Protein AF-A0AAE1QJ60-F1 (afdb_monomer)

Secondary structure (DSSP, 8-state):
-----------TTTS-TT---HHHHTTGGG-SSEEEE--TTS--SSSEEEE-SSSEE-TTSSSEE--S-EEEEE-SS-EEEEESSTTB-S-SS--B-S-S-EEEEEEETTTTEEEEEE-TTS-EEEEEETTS--GGGPEEEE-SS--EEEEEEETTTTEEEEEETTTTEEEEEETTS-S-EEEEE-SS-------TTT-----SSS-TTSSSSSS-HHHHTT--PPPPTTEEE-TTS-EEETT-SSSSS--SSSSTTTS--TT-PPPTTEEE-TTSPEEEGGGTTSSS--STTSGGGSSPPP-BTTTB-S-TTEEEPTTS-EEETTSTTSSS-SSSSSSTT-HHHHTT----TTTEEEPTT--EEEGGGTTSSS-SSSSSSTT-TTTT-TT-PPPPPTTEEEPTTS-EEEGGGSSSSS-SSSSSTTTTTEE-SS--SS-S-SSEEEE-TTS-EEEEPPTTEEEETTEEEEEEE--HHHHT-S--SSEEEEETTEEEEE--TTEEE-GGG-EEESS-EEEEEEEETTEEEEEETTTTEEEEEEE-SSEEEEEEETTTTEEEEEETTTTEEEEEEPTT-TT-TT-SS--PEE-----SSEEEEEEEETTTTEEEEEEEE-SSSS-EEEEEEEETTS-S-EEEE-SS-S-EEEEEEETTTTEEEEEE-SSS-EEEEEETTSTT-EEEE-SS-S-EEEEEEETTTTTEEEEEETTTTEEEEE-TTS---EEEEESGGG--EEEEEEETTEEEEEETTT--EEEEETTS-S--EEPPS--S-TTS---EEEEEE-

pLDDT: mean 73.44, std 13.32, range [27.53, 94.06]

Mean predicted aligned error: 19.64 Å

Structure (mmCIF, N/CA/C/O backbone):
data_AF-A0AAE1QJ60-F1
#
_entry.id   AF-A0AAE1QJ60-F1
#
loop_
_atom_site.group_PDB
_atom_site.id
_atom_site.type_symbol
_atom_site.label_atom_id
_atom_site.label_alt_id
_atom_site.label_comp_id
_atom_site.label_asym_id
_atom_site.label_entity_id
_atom_site.label_seq_id
_atom_site.pdbx_PDB_ins_code
_atom_site.Cartn_x
_atom_site.Cartn_y
_atom_site.Cartn_z
_atom_site.occupancy
_atom_site.B_iso_or_equiv
_atom_site.auth_seq_id
_atom_site.auth_comp_id
_atom_site.auth_asym_id
_atom_site.auth_atom_id
_atom_site.pdbx_PDB_model_num
ATOM 1 N N . MET A 1 1 ? 9.558 14.048 12.253 1.00 27.53 1 MET A N 1
ATOM 2 C CA . MET A 1 1 ? 9.087 12.786 11.639 1.00 27.53 1 MET A CA 1
ATOM 3 C C . MET A 1 1 ? 8.452 13.069 10.278 1.00 27.53 1 MET A C 1
ATOM 5 O O . MET A 1 1 ? 7.411 13.720 10.261 1.00 27.53 1 MET A O 1
ATOM 9 N N . PRO A 1 2 ? 9.026 12.630 9.143 1.00 28.23 2 PRO A N 1
ATOM 10 C CA . PRO A 1 2 ? 8.351 12.723 7.855 1.00 28.23 2 PRO A CA 1
ATOM 11 C C . PRO A 1 2 ? 7.348 11.565 7.757 1.00 28.23 2 PRO A C 1
ATOM 13 O O . PRO A 1 2 ? 7.671 10.451 7.347 1.00 28.23 2 PRO A O 1
ATOM 16 N N . ASN A 1 3 ? 6.132 11.819 8.233 1.00 32.09 3 ASN A N 1
ATOM 17 C CA . ASN A 1 3 ? 5.007 10.902 8.128 1.00 32.09 3 ASN A CA 1
ATOM 18 C C . ASN A 1 3 ? 4.207 11.225 6.850 1.00 32.09 3 ASN A C 1
ATOM 20 O O . ASN A 1 3 ? 3.386 12.141 6.874 1.00 32.09 3 ASN A O 1
ATOM 24 N N . LEU A 1 4 ? 4.436 10.413 5.802 1.00 35.06 4 LEU A N 1
ATOM 25 C CA . LEU A 1 4 ? 3.456 9.819 4.859 1.00 35.06 4 LEU A CA 1
ATOM 26 C C . LEU A 1 4 ? 3.716 9.985 3.336 1.00 35.06 4 LEU A C 1
ATOM 28 O O . LEU A 1 4 ? 4.620 10.715 2.977 1.00 35.06 4 LEU A O 1
ATOM 32 N N . ARG A 1 5 ? 3.039 9.178 2.489 1.00 39.19 5 ARG A N 1
ATOM 33 C CA . ARG A 1 5 ? 3.630 8.202 1.543 1.00 39.19 5 ARG A CA 1
ATOM 34 C C . ARG A 1 5 ? 2.799 7.850 0.281 1.00 39.19 5 ARG A C 1
ATOM 36 O O . ARG A 1 5 ? 3.188 6.891 -0.367 1.00 39.19 5 ARG A O 1
ATOM 43 N N . ASP A 1 6 ? 1.701 8.522 -0.083 1.00 30.27 6 ASP A N 1
ATOM 44 C CA . ASP A 1 6 ? 0.845 8.009 -1.186 1.00 30.27 6 ASP A CA 1
ATOM 45 C C . ASP A 1 6 ? 0.357 9.069 -2.192 1.00 30.27 6 ASP A C 1
ATOM 47 O O . ASP A 1 6 ? 0.443 10.248 -1.897 1.00 30.27 6 ASP A O 1
ATOM 51 N N . ILE A 1 7 ? 0.008 8.670 -3.427 1.00 38.62 7 ILE A N 1
ATOM 52 C CA . ILE A 1 7 ? -0.468 9.456 -4.600 1.00 38.62 7 ILE A CA 1
ATOM 53 C C . ILE A 1 7 ? -1.146 8.459 -5.567 1.00 38.62 7 ILE A C 1
ATOM 55 O O . ILE A 1 7 ? -0.606 7.377 -5.759 1.00 38.62 7 ILE A O 1
ATOM 59 N N . ALA A 1 8 ? -2.291 8.823 -6.166 1.00 37.00 8 ALA A N 1
ATOM 60 C CA . ALA A 1 8 ? -3.035 8.012 -7.141 1.00 37.00 8 ALA A CA 1
ATOM 61 C C . ALA A 1 8 ? -3.792 8.894 -8.170 1.00 37.00 8 ALA A C 1
ATOM 63 O O . ALA A 1 8 ? -4.381 9.895 -7.766 1.00 37.00 8 ALA A O 1
ATOM 64 N N . ILE A 1 9 ? -3.749 8.564 -9.479 1.00 35.09 9 ILE A N 1
ATOM 65 C CA . ILE A 1 9 ? -4.227 9.399 -10.609 1.00 35.09 9 ILE A CA 1
ATOM 66 C C . ILE A 1 9 ? -5.496 8.773 -11.124 1.00 35.09 9 ILE A C 1
ATOM 68 O O . ILE A 1 9 ? -5.588 7.554 -11.276 1.00 35.09 9 ILE A O 1
ATOM 72 N N . PHE A 1 10 ? -6.432 9.624 -11.537 1.00 40.31 10 PHE A N 1
ATOM 73 C CA . PHE A 1 10 ? -7.684 9.163 -12.087 1.00 40.31 10 PHE A CA 1
ATOM 74 C C . PHE A 1 10 ? -8.033 9.813 -13.445 1.00 40.31 10 PHE A C 1
ATOM 76 O O . PHE A 1 10 ? -8.597 10.899 -13.545 1.00 40.31 10 PHE A O 1
ATOM 83 N N . ASP A 1 11 ? -7.826 9.089 -14.543 1.00 42.28 11 ASP A N 1
ATOM 84 C CA . ASP A 1 11 ? -8.482 9.422 -15.815 1.00 42.28 11 ASP A CA 1
ATOM 85 C C . ASP A 1 11 ? -9.592 8.432 -16.133 1.00 42.28 11 ASP A C 1
ATOM 87 O O . ASP A 1 11 ? -9.419 7.236 -15.916 1.00 42.28 11 ASP A O 1
ATOM 91 N N . ILE A 1 12 ? -10.661 8.886 -16.793 1.00 41.66 12 ILE A N 1
ATOM 92 C CA . ILE A 1 12 ? -11.689 7.998 -17.366 1.00 41.66 12 ILE A CA 1
ATOM 93 C C . ILE A 1 12 ? -11.110 6.977 -18.363 1.00 41.66 12 ILE A C 1
ATOM 95 O O . ILE A 1 12 ? -11.757 5.986 -18.681 1.00 41.66 12 ILE A O 1
ATOM 99 N N . SER A 1 13 ? -9.899 7.201 -18.868 1.00 41.69 13 SER A N 1
ATOM 100 C CA . SER A 1 13 ? -9.210 6.313 -19.807 1.00 41.69 13 SER A CA 1
ATOM 101 C C . SER A 1 13 ? -8.169 5.407 -19.148 1.00 41.69 13 SER A C 1
ATOM 103 O O . SER A 1 13 ? -7.800 4.385 -19.731 1.00 41.69 13 SER A O 1
ATOM 105 N N . ASN A 1 14 ? -7.733 5.770 -17.938 1.00 42.91 14 ASN A N 1
ATOM 106 C CA . ASN A 1 14 ? -6.975 4.909 -17.033 1.00 42.91 14 ASN A CA 1
ATOM 107 C C . ASN A 1 14 ? -7.941 3.991 -16.256 1.00 42.91 14 ASN A C 1
ATOM 109 O O . ASN A 1 14 ? -7.643 2.837 -16.011 1.00 42.91 14 ASN A O 1
ATOM 113 N N . GLN A 1 15 ? -9.153 4.446 -15.956 1.00 48.03 15 GLN A N 1
ATOM 114 C CA . GLN A 1 15 ? -10.188 3.680 -15.269 1.00 48.03 15 GLN A CA 1
ATOM 115 C C . GLN A 1 15 ? -11.486 3.749 -16.098 1.00 48.03 15 GLN A C 1
ATOM 117 O O . GLN A 1 15 ? -12.346 4.602 -15.849 1.00 48.03 15 GLN A O 1
ATOM 122 N N . PRO A 1 16 ? -11.638 2.907 -17.141 1.00 50.53 16 PRO A N 1
ATOM 123 C CA . PRO A 1 16 ? -12.773 2.991 -18.055 1.00 50.53 16 PRO A CA 1
ATOM 124 C C . PRO A 1 16 ? -14.103 2.842 -17.310 1.00 50.53 16 PRO A C 1
ATOM 126 O O . PRO A 1 16 ? -14.313 1.876 -16.581 1.00 50.53 16 PRO A O 1
ATOM 129 N N . CYS A 1 17 ? -15.064 3.744 -17.570 1.00 44.22 17 CYS A N 1
ATOM 130 C CA . CYS A 1 17 ? -16.449 3.629 -17.069 1.00 44.22 17 CYS A CA 1
ATOM 131 C C . CYS A 1 17 ? -17.148 2.323 -17.497 1.00 44.22 17 CYS A C 1
ATOM 133 O O . CYS A 1 17 ? -18.213 1.984 -16.986 1.00 44.22 17 CYS A O 1
ATOM 135 N N . LYS A 1 18 ? -16.559 1.598 -18.454 1.00 46.69 18 LYS A N 1
ATOM 136 C CA . LYS A 1 18 ? -16.900 0.228 -18.830 1.00 46.69 18 LYS A CA 1
ATOM 137 C C . LYS A 1 18 ? -15.740 -0.702 -18.476 1.00 46.69 18 LYS A C 1
ATOM 139 O O . LYS A 1 18 ? -15.126 -1.277 -19.366 1.00 46.69 18 LYS A O 1
ATOM 144 N N . ALA A 1 19 ? -15.435 -0.858 -17.194 1.00 49.22 19 ALA A N 1
ATOM 145 C CA . ALA A 1 19 ? -14.738 -2.059 -16.767 1.00 49.22 19 ALA A CA 1
ATOM 146 C C . ALA A 1 19 ? -15.710 -3.217 -17.040 1.00 49.22 19 ALA A C 1
ATOM 148 O O . ALA A 1 19 ? -16.753 -3.325 -16.383 1.00 49.22 19 ALA A O 1
ATOM 149 N N . ASP A 1 20 ? -15.444 -4.021 -18.072 1.00 57.19 20 ASP A N 1
ATOM 150 C CA . ASP A 1 20 ? -16.326 -5.107 -18.520 1.00 57.19 20 ASP A CA 1
ATOM 151 C C . ASP A 1 20 ? -16.173 -6.338 -17.611 1.00 57.19 20 ASP A C 1
ATOM 153 O O . ASP A 1 20 ? -16.057 -7.483 -18.050 1.00 57.19 20 ASP A O 1
ATOM 157 N N . THR A 1 21 ? -16.139 -6.078 -16.304 1.00 60.69 21 THR A N 1
ATOM 158 C CA . THR A 1 21 ? -15.970 -7.094 -15.281 1.00 60.69 21 THR A CA 1
ATOM 159 C C . THR A 1 21 ? -17.305 -7.797 -15.036 1.00 60.69 21 THR A C 1
ATOM 161 O O . THR A 1 21 ? -18.388 -7.207 -15.179 1.00 60.69 21 THR A O 1
ATOM 164 N N . PRO A 1 22 ? -17.275 -9.070 -14.617 1.00 66.50 22 PRO A N 1
ATOM 165 C CA . PRO A 1 22 ? -18.497 -9.776 -14.259 1.00 66.50 22 PRO A CA 1
ATOM 166 C C . PRO A 1 22 ? -19.276 -9.112 -13.105 1.00 66.50 22 PRO A C 1
ATOM 168 O O . PRO A 1 22 ? -20.499 -9.245 -13.055 1.00 66.50 22 PRO A O 1
ATOM 171 N N . CYS A 1 23 ? -18.599 -8.364 -12.220 1.00 70.81 23 CYS A N 1
ATOM 172 C CA . CYS A 1 23 ? -19.233 -7.628 -11.122 1.00 70.81 23 CYS A CA 1
ATOM 173 C C . CYS A 1 23 ? -20.066 -6.433 -11.626 1.00 70.81 23 CYS A C 1
ATOM 175 O O . CYS A 1 23 ? -21.173 -6.208 -11.128 1.00 70.81 23 CYS A O 1
ATOM 177 N N . THR A 1 24 ? -19.611 -5.726 -12.667 1.00 68.62 24 THR A N 1
ATOM 178 C CA . THR A 1 24 ? -20.330 -4.579 -13.250 1.00 68.62 24 THR A CA 1
ATOM 179 C C . THR A 1 24 ? -21.562 -5.010 -14.056 1.00 68.62 24 THR A C 1
ATOM 181 O O . THR A 1 24 ? -22.624 -4.399 -13.938 1.00 68.62 24 THR A O 1
ATOM 184 N N . ARG A 1 25 ? -21.467 -6.092 -14.849 1.00 66.12 25 ARG A N 1
ATOM 185 C CA . ARG A 1 25 ? -22.534 -6.529 -15.785 1.00 66.12 25 ARG A CA 1
ATOM 186 C C . ARG A 1 25 ? -23.863 -6.909 -15.122 1.00 66.12 25 ARG A C 1
ATOM 188 O O . ARG A 1 25 ? -24.906 -6.813 -15.764 1.00 66.12 25 ARG A O 1
ATOM 195 N N . LEU A 1 26 ? -23.825 -7.374 -13.874 1.00 60.19 26 LEU A N 1
ATOM 196 C CA . LEU A 1 26 ? -24.995 -7.881 -13.145 1.00 60.19 26 LEU A CA 1
ATOM 197 C C . LEU A 1 26 ? -25.392 -7.010 -11.938 1.00 60.19 26 LEU A C 1
ATOM 199 O O . LEU A 1 26 ? -26.307 -7.389 -11.216 1.00 60.19 26 LEU A O 1
ATOM 203 N N . GLY A 1 27 ? -24.726 -5.867 -11.715 1.00 61.47 27 GLY A N 1
ATOM 204 C CA . GLY A 1 27 ? -24.932 -5.015 -10.537 1.00 61.47 27 GLY A CA 1
ATOM 205 C C . GLY A 1 27 ? -24.440 -5.686 -9.250 1.00 61.47 27 GLY A C 1
ATOM 206 O O . GLY 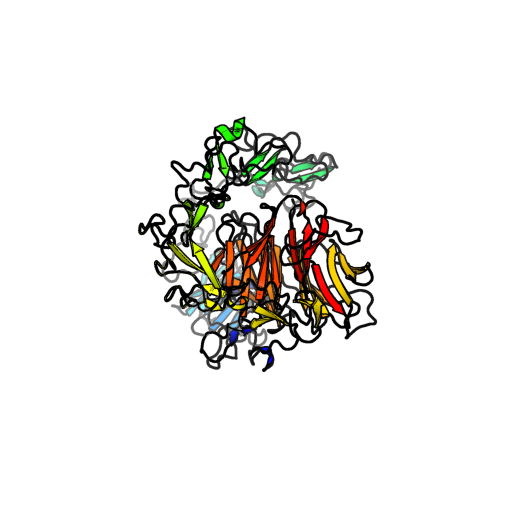A 1 27 ? -25.215 -6.340 -8.559 1.00 61.47 27 GLY A O 1
ATOM 207 N N . ASN A 1 28 ? -23.144 -5.540 -8.943 1.00 68.62 28 ASN A N 1
ATOM 208 C CA . ASN A 1 28 ? -22.429 -6.284 -7.891 1.00 68.62 28 ASN A CA 1
ATOM 209 C C . ASN A 1 28 ? -22.339 -7.800 -8.164 1.00 68.62 28 ASN A C 1
ATOM 211 O O . ASN A 1 28 ? -22.344 -8.606 -7.240 1.00 68.62 28 ASN A O 1
ATOM 215 N N . GLY A 1 29 ? -22.344 -8.227 -9.433 1.00 67.25 29 GLY A N 1
ATOM 216 C CA . GLY A 1 29 ? -22.261 -9.649 -9.805 1.00 67.25 29 GLY A CA 1
ATOM 217 C C . GLY A 1 29 ? -23.462 -10.503 -9.366 1.00 67.25 29 GLY A C 1
ATOM 218 O O . GLY A 1 29 ? -23.394 -11.726 -9.444 1.00 67.25 29 GLY A O 1
ATOM 219 N N . GLY A 1 30 ? -24.548 -9.894 -8.870 1.00 71.62 30 GLY A N 1
ATOM 220 C CA . GLY A 1 30 ? -25.626 -10.598 -8.164 1.00 71.62 30 GLY A CA 1
ATOM 221 C C . GLY A 1 30 ? -25.261 -11.033 -6.736 1.00 71.62 30 GLY A C 1
ATOM 222 O O . GLY A 1 30 ? -25.943 -11.880 -6.169 1.00 71.62 30 GLY A O 1
ATOM 223 N N . CYS A 1 31 ? -24.171 -10.514 -6.166 1.00 79.19 31 CYS A N 1
ATOM 224 C CA . CYS A 1 31 ? -23.722 -10.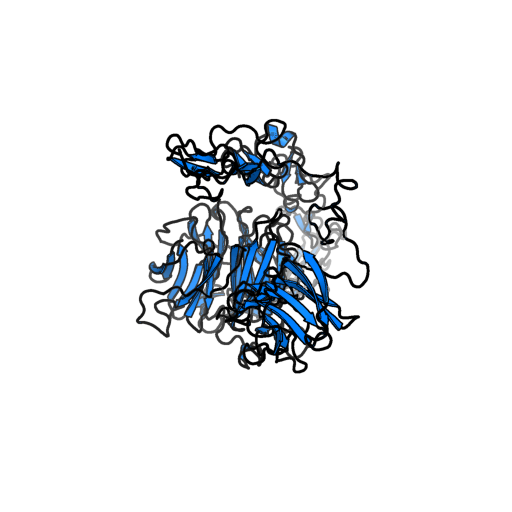804 -4.807 1.00 79.19 31 CYS A CA 1
ATOM 225 C C . CYS A 1 31 ? -24.504 -9.995 -3.765 1.00 79.19 31 CYS A C 1
ATOM 227 O O . CYS A 1 31 ? -24.762 -8.804 -3.950 1.00 79.19 31 CYS A O 1
ATOM 229 N N . ALA A 1 32 ? -24.816 -10.623 -2.628 1.00 79.00 32 ALA A N 1
ATOM 230 C CA . ALA A 1 32 ? -25.529 -9.964 -1.533 1.00 79.00 32 ALA A CA 1
ATOM 231 C C . ALA A 1 32 ? -24.695 -8.895 -0.798 1.00 79.00 32 ALA A C 1
ATOM 233 O O . ALA A 1 32 ? -25.265 -7.946 -0.265 1.00 79.00 32 ALA A O 1
ATOM 234 N N . GLN A 1 33 ? -23.367 -9.058 -0.733 1.00 79.31 33 GLN A N 1
ATOM 235 C CA . GLN A 1 33 ? -22.465 -8.157 -0.001 1.00 79.31 33 GLN A CA 1
ATOM 236 C C . GLN A 1 33 ? -21.300 -7.686 -0.884 1.00 79.31 33 GLN A C 1
ATOM 238 O O . GLN A 1 33 ? -21.453 -6.678 -1.565 1.00 79.31 33 GLN A O 1
ATOM 243 N N . LEU A 1 34 ? -20.166 -8.397 -0.920 1.00 79.69 34 LEU A N 1
ATOM 244 C CA . LEU A 1 34 ? -19.005 -8.015 -1.738 1.00 79.69 34 LEU A CA 1
ATOM 245 C C . LEU A 1 34 ? -18.916 -8.858 -3.012 1.00 79.69 34 LEU A C 1
ATOM 247 O O . LEU A 1 34 ? -19.184 -10.063 -2.973 1.00 79.69 34 LEU A O 1
ATOM 251 N N . CYS A 1 35 ? -18.473 -8.243 -4.107 1.00 82.25 35 CYS A N 1
ATOM 252 C CA . CYS A 1 35 ? -18.093 -8.917 -5.347 1.00 82.25 35 CYS A CA 1
ATOM 253 C C . CYS A 1 35 ? -16.614 -8.664 -5.639 1.00 82.25 35 CYS A C 1
ATOM 255 O O . CYS A 1 35 ? -16.194 -7.513 -5.731 1.00 82.25 35 CYS A O 1
ATOM 257 N N . PHE A 1 36 ? -15.841 -9.737 -5.809 1.00 81.19 36 PHE A N 1
ATOM 258 C CA . PHE A 1 36 ? -14.441 -9.671 -6.226 1.00 81.19 36 PHE A CA 1
ATOM 259 C C . PHE A 1 36 ? -14.297 -10.223 -7.648 1.00 81.19 36 PHE A C 1
ATOM 261 O O . PHE A 1 36 ? -14.732 -11.351 -7.908 1.00 81.19 36 PHE A O 1
ATOM 268 N N . SER A 1 37 ? -13.689 -9.460 -8.562 1.00 75.69 37 SER A N 1
ATOM 269 C CA . SER A 1 37 ? -13.286 -9.967 -9.880 1.00 75.69 37 SER A CA 1
ATOM 270 C C . SER A 1 37 ? -12.006 -10.807 -9.768 1.00 75.69 37 SER A C 1
ATOM 272 O O . SER A 1 37 ? -11.183 -10.596 -8.875 1.00 75.69 37 SER A O 1
ATOM 274 N N . PHE A 1 38 ? -11.857 -11.801 -10.650 1.00 74.88 38 PHE A N 1
ATOM 275 C CA . PHE A 1 38 ? -10.657 -12.637 -10.735 1.00 74.88 38 PHE A CA 1
ATOM 276 C C . PHE A 1 38 ? -9.951 -12.495 -12.086 1.00 74.88 38 PHE A C 1
ATOM 278 O O . PHE A 1 38 ? -10.623 -12.232 -13.086 1.00 74.88 38 PHE A O 1
ATOM 285 N N . PRO A 1 39 ? -8.637 -12.792 -12.141 1.00 69.38 39 PRO A N 1
ATOM 286 C CA . PRO A 1 39 ? -7.895 -12.820 -13.395 1.00 69.38 39 PRO A CA 1
ATOM 287 C C . PRO A 1 39 ? -8.469 -13.828 -14.398 1.00 69.38 39 PRO A C 1
ATOM 289 O O . PRO A 1 39 ? -8.803 -14.963 -14.043 1.00 69.38 39 PRO A O 1
ATOM 292 N N . VAL A 1 40 ? -8.529 -13.418 -15.668 1.00 61.03 40 VAL A N 1
ATOM 293 C CA . VAL A 1 40 ? -9.157 -14.151 -16.786 1.00 61.03 40 VAL A CA 1
ATOM 294 C C . VAL A 1 40 ? -8.440 -15.473 -17.120 1.00 61.03 40 VAL A C 1
ATOM 296 O O . VAL A 1 40 ? -9.052 -16.393 -17.661 1.00 61.03 40 VAL A O 1
ATOM 299 N N . ASP A 1 41 ? -7.173 -15.621 -16.721 1.00 56.56 41 ASP A N 1
ATOM 300 C CA . ASP A 1 41 ? -6.301 -16.760 -17.054 1.00 56.56 41 ASP A CA 1
ATOM 301 C C . ASP A 1 41 ? -6.689 -18.109 -16.413 1.00 56.56 41 ASP A C 1
ATOM 303 O O . ASP A 1 41 ? -5.998 -19.115 -16.610 1.00 56.56 41 ASP A O 1
ATOM 307 N N . GLN A 1 42 ? -7.787 -18.184 -15.649 1.00 55.19 42 GLN A N 1
ATOM 308 C CA . GLN A 1 42 ? -8.312 -19.457 -15.147 1.00 55.19 42 GLN A CA 1
ATOM 309 C C . GLN A 1 42 ? -9.736 -19.747 -15.659 1.00 55.19 42 GLN A C 1
ATOM 311 O O . GLN A 1 42 ? -10.650 -18.958 -15.431 1.00 55.19 42 GLN A O 1
ATOM 316 N N . PRO A 1 43 ? -9.982 -20.927 -16.272 1.00 47.50 43 PRO A N 1
ATOM 317 C CA . PRO A 1 43 ? -11.269 -21.314 -16.859 1.00 47.50 43 PRO A CA 1
ATOM 318 C C . PRO A 1 43 ? -12.302 -21.740 -15.801 1.00 47.50 43 PRO A C 1
ATOM 320 O O . PRO A 1 43 ? -13.160 -22.587 -16.051 1.00 47.50 43 PRO A O 1
ATOM 323 N N . THR A 1 44 ? -12.222 -21.206 -14.584 1.00 48.47 44 THR A N 1
ATOM 324 C CA . THR A 1 44 ? -13.243 -21.426 -13.563 1.00 48.47 44 THR A CA 1
ATOM 325 C C . THR A 1 44 ? -14.318 -20.370 -13.739 1.00 48.47 44 THR A C 1
ATOM 327 O O . THR A 1 44 ? -14.231 -19.281 -13.185 1.00 48.47 44 THR A O 1
ATOM 330 N N . SER A 1 45 ? -15.341 -20.683 -14.532 1.00 55.47 45 SER A N 1
ATOM 331 C CA . SER A 1 45 ? -16.580 -19.913 -14.488 1.00 55.47 45 SER A CA 1
ATOM 332 C C . SER A 1 45 ? -17.203 -20.025 -13.087 1.00 55.47 45 SER A C 1
ATOM 334 O O . SER A 1 45 ? -17.302 -21.146 -12.571 1.00 55.47 45 SER A O 1
ATOM 336 N N . PRO A 1 46 ? -17.654 -18.909 -12.485 1.00 58.16 46 PRO A N 1
ATOM 337 C CA . PRO A 1 46 ? -17.634 -17.529 -12.991 1.00 58.16 46 PRO A CA 1
ATOM 338 C C . PRO A 1 46 ? -16.322 -16.801 -12.626 1.00 58.16 46 PRO A C 1
ATOM 340 O O . PRO A 1 46 ? -15.807 -16.998 -11.533 1.00 58.16 46 PRO A O 1
ATOM 343 N N . GLY A 1 47 ? -15.806 -15.919 -13.493 1.00 67.38 47 GLY A N 1
ATOM 344 C CA . GLY A 1 47 ? -14.618 -15.068 -13.247 1.00 67.38 47 GLY A CA 1
ATOM 345 C C . GLY A 1 47 ? -14.802 -13.980 -12.171 1.00 67.38 47 GLY A C 1
ATOM 346 O O . GLY A 1 47 ? -14.220 -12.904 -12.262 1.00 67.38 47 GLY A O 1
ATOM 347 N N . PHE A 1 48 ? -15.662 -14.233 -11.187 1.00 73.19 48 PHE A N 1
ATOM 348 C CA . PHE A 1 48 ? -15.908 -13.415 -10.008 1.00 73.19 48 PHE A CA 1
ATOM 349 C C . PHE A 1 48 ? -16.365 -14.310 -8.851 1.00 73.19 48 PHE A C 1
ATOM 351 O O . PHE A 1 48 ? -16.875 -15.416 -9.066 1.00 73.19 48 PHE A O 1
ATOM 358 N N . ARG A 1 49 ? -16.213 -13.836 -7.615 1.00 78.94 49 ARG A N 1
ATOM 359 C CA . ARG A 1 49 ? -16.739 -14.507 -6.420 1.00 78.94 49 ARG A CA 1
ATOM 360 C C . ARG A 1 49 ? -17.417 -13.509 -5.507 1.00 78.94 49 ARG A C 1
ATOM 362 O O . ARG A 1 49 ? -16.855 -12.472 -5.166 1.00 78.94 49 ARG A O 1
ATOM 369 N N . CYS A 1 50 ? -18.605 -13.896 -5.064 1.00 81.00 50 CYS A N 1
ATOM 370 C CA . CYS A 1 50 ? -19.282 -13.226 -3.977 1.00 81.00 50 CYS A CA 1
ATOM 371 C C . CYS A 1 50 ? -18.609 -13.580 -2.657 1.00 81.00 50 CYS A C 1
ATOM 373 O O . CYS A 1 50 ? -18.296 -14.745 -2.398 1.00 81.00 50 CYS A O 1
ATOM 375 N N . HIS A 1 51 ? -18.395 -12.577 -1.818 1.00 77.44 51 HIS A N 1
ATOM 376 C CA . HIS A 1 51 ? -17.865 -12.771 -0.484 1.00 77.44 51 HIS A CA 1
ATOM 377 C C . HIS A 1 51 ? -18.780 -12.128 0.545 1.00 77.44 51 HIS A C 1
ATOM 379 O O . HIS A 1 51 ? -19.268 -11.007 0.388 1.00 77.44 51 HIS A O 1
ATOM 385 N N . CYS A 1 52 ? -18.984 -12.863 1.627 1.00 71.19 52 CYS A N 1
ATOM 386 C CA . CYS A 1 52 ? -19.773 -12.416 2.751 1.00 71.19 52 CYS A CA 1
ATOM 387 C C . CYS A 1 52 ? -18.842 -11.786 3.778 1.00 71.19 52 CYS A C 1
ATOM 389 O O . CYS A 1 52 ? -17.948 -12.428 4.322 1.00 71.19 52 CYS A O 1
ATOM 391 N N . THR A 1 53 ? -19.039 -10.501 4.033 1.00 60.72 53 THR A N 1
ATOM 392 C CA . THR A 1 53 ? -18.442 -9.801 5.178 1.00 60.72 53 THR A CA 1
ATOM 393 C C . THR A 1 53 ? -18.940 -10.358 6.495 1.00 60.72 53 THR A C 1
ATOM 395 O O . THR A 1 53 ? -18.211 -10.305 7.483 1.00 60.72 53 THR A O 1
ATOM 398 N N . THR A 1 54 ? -20.141 -10.949 6.484 1.00 58.06 54 THR A N 1
ATOM 399 C CA . THR A 1 54 ? -20.657 -11.726 7.602 1.00 58.06 54 THR A CA 1
ATOM 400 C C . THR A 1 54 ? -21.273 -13.038 7.234 1.00 58.06 54 THR A C 1
ATOM 402 O O . THR A 1 54 ? -22.064 -13.134 6.299 1.00 58.06 54 THR A O 1
ATOM 405 N N . GLY A 1 55 ? -20.934 -14.021 8.061 1.00 61.03 55 GLY A N 1
ATOM 406 C CA . GLY A 1 55 ? -21.390 -15.376 7.884 1.00 61.03 55 GLY A CA 1
ATOM 407 C C . GLY A 1 55 ? -20.616 -16.112 6.797 1.00 61.03 55 GLY A C 1
ATOM 408 O O . GLY A 1 55 ? -19.441 -15.839 6.548 1.00 61.03 55 GLY A O 1
ATOM 409 N N . VAL A 1 56 ? -21.267 -17.090 6.191 1.00 67.38 56 VAL A N 1
ATOM 410 C CA . VAL A 1 56 ? -20.735 -17.962 5.151 1.00 67.38 56 VAL A CA 1
ATOM 411 C C . VAL A 1 56 ? -21.530 -17.779 3.865 1.00 67.38 56 VAL A C 1
ATOM 413 O O . VAL A 1 56 ? -22.721 -17.479 3.884 1.00 67.38 56 VAL A O 1
ATOM 416 N N . LEU A 1 57 ? -20.855 -17.944 2.732 1.00 75.31 57 LEU A N 1
ATOM 417 C CA . LEU A 1 57 ? -21.506 -17.917 1.428 1.00 75.31 57 LEU A CA 1
ATOM 418 C C . LEU A 1 57 ? -22.434 -19.136 1.299 1.00 75.31 57 LEU A C 1
ATOM 420 O O . LEU A 1 57 ? -21.990 -20.264 1.527 1.00 75.31 57 LEU A O 1
ATOM 424 N N . ALA A 1 58 ? -23.699 -18.899 0.955 1.00 74.19 58 ALA A N 1
ATOM 425 C CA . ALA A 1 58 ? -24.724 -19.927 0.807 1.00 74.19 58 ALA A CA 1
ATOM 426 C C . ALA A 1 58 ? -24.409 -20.885 -0.359 1.00 74.19 58 ALA A C 1
ATOM 428 O O . ALA A 1 58 ? -23.549 -20.612 -1.205 1.00 74.19 58 ALA A O 1
ATOM 429 N N . GLU A 1 59 ? -25.124 -22.014 -0.442 1.00 74.62 59 GLU A N 1
ATOM 430 C CA . GLU A 1 59 ? -24.929 -23.008 -1.516 1.00 74.62 59 GLU A CA 1
ATOM 431 C C . GLU A 1 59 ? -25.131 -22.425 -2.927 1.00 74.62 59 GLU A C 1
ATOM 433 O O . GLU A 1 59 ? -24.540 -22.914 -3.893 1.00 74.62 59 GLU A O 1
ATOM 438 N N . ASP A 1 60 ? -25.915 -21.349 -3.041 1.00 76.56 60 ASP A N 1
ATOM 439 C CA . ASP A 1 60 ? -26.152 -20.616 -4.287 1.00 76.56 60 ASP A CA 1
ATOM 440 C C . ASP A 1 60 ? -24.950 -19.776 -4.762 1.00 76.56 60 ASP A C 1
ATOM 442 O O . ASP A 1 60 ? -24.959 -19.296 -5.893 1.00 76.56 60 ASP A O 1
ATOM 446 N N . LYS A 1 61 ? -23.902 -19.634 -3.936 1.00 75.25 61 LYS A N 1
ATOM 447 C CA . LYS A 1 61 ? -22.687 -18.834 -4.175 1.00 75.25 61 LYS A CA 1
ATOM 448 C C . LYS A 1 61 ? -22.916 -17.329 -4.375 1.00 75.25 61 LYS A C 1
ATOM 450 O O . LYS A 1 61 ? -21.988 -16.641 -4.800 1.00 75.25 61 LYS A O 1
ATOM 455 N N . HIS A 1 62 ? -24.097 -16.818 -4.038 1.00 77.88 62 HIS A N 1
ATOM 456 C CA . HIS A 1 62 ? -24.476 -15.410 -4.197 1.00 77.88 62 HIS A CA 1
ATOM 457 C C . HIS A 1 62 ? -25.003 -14.785 -2.898 1.00 77.88 62 HIS A C 1
ATOM 459 O O . HIS A 1 62 ? -24.735 -13.608 -2.628 1.00 77.88 62 HIS A O 1
ATOM 465 N N . SER A 1 63 ? -25.705 -15.570 -2.081 1.00 79.44 63 SER A N 1
ATOM 466 C CA . SER A 1 63 ? -26.319 -15.147 -0.822 1.00 79.44 63 SER A CA 1
ATOM 467 C C . SER A 1 63 ? -25.406 -15.412 0.377 1.00 79.44 63 SER A C 1
ATOM 469 O O . SER A 1 63 ? -24.520 -16.262 0.326 1.00 79.44 63 SER A O 1
ATOM 471 N N . CYS A 1 64 ? -25.629 -14.692 1.477 1.00 73.44 64 CYS A N 1
ATOM 472 C CA . CYS A 1 64 ? -24.874 -14.843 2.723 1.00 73.44 64 CYS A CA 1
ATOM 473 C C . CYS A 1 64 ? -25.766 -15.405 3.836 1.00 73.44 64 CYS A C 1
ATOM 475 O O . CYS A 1 64 ? -26.851 -14.876 4.070 1.00 73.44 64 CYS A O 1
ATOM 477 N N . GLU A 1 65 ? -25.298 -16.448 4.522 1.00 70.38 65 GLU A N 1
ATOM 478 C CA . GLU A 1 65 ? -25.939 -17.085 5.682 1.00 70.38 65 GLU A CA 1
ATOM 479 C C . GLU A 1 65 ? -25.123 -16.836 6.955 1.00 70.38 65 GLU A C 1
ATOM 481 O O . GLU A 1 65 ? -23.901 -16.843 6.903 1.00 70.38 65 GLU A O 1
ATOM 486 N N . ASP A 1 66 ? -25.755 -16.668 8.117 1.00 59.31 66 ASP A N 1
ATOM 487 C CA . ASP A 1 66 ? -25.049 -16.323 9.359 1.00 59.31 66 ASP A CA 1
ATOM 488 C C . ASP A 1 66 ? -24.080 -17.407 9.876 1.00 59.31 66 ASP A C 1
ATOM 490 O O . ASP A 1 66 ? -24.304 -18.616 9.765 1.00 59.31 66 ASP A O 1
ATOM 494 N N . SER A 1 67 ? -22.984 -16.966 10.508 1.00 58.41 67 SER A N 1
ATOM 495 C CA . SER A 1 67 ? -21.993 -17.854 11.130 1.00 58.41 67 SER A CA 1
ATOM 496 C C . SER A 1 67 ? -22.555 -18.525 12.384 1.00 58.41 67 SER A C 1
ATOM 498 O O . SER A 1 67 ? -23.090 -17.854 13.265 1.00 58.41 67 SER A O 1
ATOM 500 N N . LYS A 1 68 ? -22.347 -19.841 12.521 1.00 58.09 68 LYS A N 1
ATOM 501 C CA . LYS A 1 68 ? -22.843 -20.642 13.658 1.00 58.09 68 LYS A CA 1
ATOM 502 C C . LYS A 1 68 ? -22.085 -20.429 14.983 1.00 58.09 68 LYS A C 1
ATOM 504 O O . LYS A 1 68 ? -22.519 -20.967 15.995 1.00 58.09 68 LYS A O 1
ATOM 509 N N . GLU A 1 69 ? -20.985 -19.672 14.988 1.00 63.44 69 GLU A N 1
ATOM 510 C CA . GLU A 1 69 ? -20.093 -19.477 16.144 1.00 63.44 69 GLU A CA 1
ATOM 511 C C . GLU A 1 69 ? -19.851 -17.980 16.412 1.00 63.44 69 GLU A C 1
ATOM 513 O O . GLU A 1 69 ? -19.428 -17.244 15.519 1.00 63.44 69 GLU A O 1
ATOM 518 N N . PHE A 1 70 ? -20.121 -17.516 17.636 1.00 70.69 70 PHE A N 1
ATOM 519 C CA . PHE A 1 70 ? -19.965 -16.119 18.061 1.00 70.69 70 PHE A CA 1
ATOM 520 C C . PHE A 1 70 ? -19.801 -16.018 19.590 1.00 70.69 70 PHE A C 1
ATOM 522 O O . PHE A 1 70 ? -20.275 -16.875 20.331 1.00 70.69 70 PHE A O 1
ATOM 529 N N . LEU A 1 71 ? -19.129 -14.967 20.059 1.00 76.31 71 LEU A N 1
ATOM 530 C CA . LEU A 1 71 ? -18.973 -14.596 21.467 1.00 76.31 71 LEU A CA 1
ATOM 531 C C . LEU A 1 71 ? -20.104 -13.652 21.873 1.00 76.31 71 LEU A C 1
ATOM 533 O O . LEU A 1 71 ? -20.326 -12.671 21.181 1.00 76.31 71 LEU A O 1
ATOM 537 N N . VAL A 1 72 ? -20.763 -13.869 23.007 1.00 82.06 72 VAL A N 1
ATOM 538 C CA . VAL A 1 72 ? -21.784 -12.949 23.539 1.00 82.06 72 VAL A CA 1
ATOM 539 C C . VAL A 1 72 ? -21.222 -12.226 24.759 1.00 82.06 72 VAL A C 1
ATOM 541 O O . VAL A 1 72 ? -20.555 -12.846 25.583 1.00 82.06 72 VAL A O 1
ATOM 544 N N . TYR A 1 73 ? -21.468 -10.922 24.871 1.00 85.94 73 TYR A N 1
ATOM 545 C CA . TYR A 1 73 ? -21.057 -10.118 26.022 1.00 85.94 73 TYR A CA 1
ATOM 546 C C . TYR A 1 73 ? -22.119 -9.075 26.365 1.00 85.94 73 TYR A C 1
ATOM 548 O O . TYR A 1 73 ? -22.912 -8.670 25.520 1.00 85.94 73 TYR A O 1
ATOM 556 N N . THR A 1 74 ? -22.141 -8.624 27.609 1.00 85.88 74 THR A N 1
ATOM 557 C CA . THR A 1 74 ? -23.110 -7.645 28.108 1.00 85.88 74 THR A CA 1
ATOM 558 C C . THR A 1 74 ? -22.438 -6.291 28.306 1.00 85.88 74 THR A C 1
ATOM 560 O O . THR A 1 74 ? -21.273 -6.194 28.693 1.00 85.88 74 THR A O 1
ATOM 563 N N . THR A 1 75 ? -23.170 -5.222 28.024 1.00 84.44 75 THR A N 1
ATOM 564 C CA . THR A 1 75 ? -22.908 -3.883 28.553 1.00 84.44 75 THR A CA 1
ATOM 565 C C . THR A 1 75 ? -23.985 -3.563 29.585 1.00 84.44 75 THR A C 1
ATOM 567 O O . THR A 1 75 ? -24.902 -4.346 29.826 1.00 84.44 75 THR A O 1
ATOM 570 N N . ARG A 1 76 ? -23.902 -2.388 30.212 1.00 79.12 76 ARG A N 1
ATOM 571 C CA . ARG A 1 76 ? -24.847 -1.989 31.261 1.00 79.12 76 ARG A CA 1
ATOM 572 C C . ARG A 1 76 ? -26.307 -2.006 30.792 1.00 79.12 76 ARG A C 1
ATOM 574 O O . ARG A 1 76 ? -27.200 -2.255 31.593 1.00 79.12 76 ARG A O 1
ATOM 581 N N . THR A 1 77 ? -26.560 -1.723 29.523 1.00 82.06 77 THR A N 1
ATOM 582 C CA . THR A 1 77 ? -27.918 -1.563 28.984 1.00 82.06 77 THR A CA 1
ATOM 583 C C . THR A 1 77 ? -28.217 -2.487 27.818 1.00 82.06 77 THR A C 1
ATOM 585 O O . THR A 1 77 ? -29.352 -2.501 27.343 1.00 82.06 77 THR A O 1
ATOM 588 N N . GLU A 1 78 ? -27.227 -3.244 27.344 1.00 84.94 78 GLU A N 1
ATOM 589 C CA . GLU A 1 78 ? -27.353 -3.999 26.104 1.00 84.94 78 GLU A CA 1
ATOM 590 C C . GLU A 1 78 ? -26.684 -5.371 26.192 1.00 84.94 78 GLU A C 1
ATOM 592 O O . GLU A 1 78 ? -25.675 -5.559 26.871 1.00 84.94 78 GLU A O 1
ATOM 597 N N . ILE A 1 79 ? -27.226 -6.339 25.457 1.00 85.00 79 ILE A N 1
ATOM 598 C CA . ILE A 1 79 ? -26.540 -7.604 25.178 1.00 85.00 79 ILE A CA 1
ATOM 599 C C . ILE A 1 79 ? -25.970 -7.516 23.763 1.00 85.00 79 ILE A C 1
ATOM 601 O O . ILE A 1 79 ? -26.712 -7.401 22.783 1.00 85.00 79 ILE A O 1
ATOM 605 N N . HIS A 1 80 ? -24.648 -7.585 23.669 1.00 78.19 80 HIS A N 1
ATOM 606 C CA . HIS A 1 80 ? -23.884 -7.572 22.432 1.00 78.19 80 HIS A CA 1
ATOM 607 C C . HIS A 1 80 ? -23.318 -8.949 22.112 1.00 78.19 80 HIS A C 1
ATOM 609 O O . HIS A 1 80 ? -23.351 -9.898 22.895 1.00 78.19 80 HIS A O 1
ATOM 615 N N . ARG A 1 81 ? -22.732 -9.045 20.926 1.00 76.12 81 ARG A N 1
ATOM 616 C CA . ARG A 1 81 ? -21.910 -10.176 20.541 1.00 76.12 81 ARG A CA 1
ATOM 617 C C . ARG A 1 81 ? -20.847 -9.740 19.562 1.00 76.12 81 ARG A C 1
ATOM 619 O O . ARG A 1 81 ? -20.940 -8.691 18.931 1.00 76.12 81 ARG A O 1
ATOM 626 N N . LEU A 1 82 ? -19.864 -10.601 19.433 1.00 69.88 82 LEU A N 1
ATOM 627 C CA . LEU A 1 82 ? -18.691 -10.452 18.613 1.00 69.88 82 LEU A CA 1
ATOM 628 C C . LEU A 1 82 ? -18.513 -11.756 17.833 1.00 69.88 82 LEU A C 1
ATOM 630 O O . LEU A 1 82 ? -18.568 -12.837 18.412 1.00 69.88 82 LEU A O 1
ATOM 634 N N . SER A 1 83 ? -18.317 -11.685 16.520 1.00 65.31 83 SER A N 1
ATOM 635 C CA . SER A 1 83 ? -17.981 -12.888 15.754 1.00 65.31 83 SER A CA 1
ATOM 636 C C . SER A 1 83 ? -16.593 -13.389 16.159 1.00 65.31 83 SER A C 1
ATOM 638 O O . SER A 1 83 ? -15.666 -12.596 16.316 1.00 65.31 83 SER A O 1
ATOM 640 N N . LEU A 1 84 ? -16.439 -14.705 16.323 1.00 61.28 84 LEU A N 1
ATOM 641 C CA . LEU A 1 84 ? -15.133 -15.321 16.599 1.00 61.28 84 LEU A CA 1
ATOM 642 C C . LEU A 1 84 ? -14.265 -15.424 15.339 1.00 61.28 84 LEU A C 1
ATOM 644 O O . LEU A 1 84 ? -13.071 -15.712 15.431 1.00 61.28 84 LEU A O 1
ATOM 648 N N . LEU A 1 85 ? -14.841 -15.170 14.159 1.00 54.31 85 LEU A N 1
ATOM 649 C CA . LEU A 1 85 ? -14.077 -15.068 12.928 1.00 54.31 85 LEU A CA 1
ATOM 650 C C . LEU A 1 85 ? -13.341 -13.720 12.918 1.00 54.31 85 LEU A C 1
ATOM 652 O O . LEU A 1 85 ? -13.994 -12.681 12.809 1.00 54.31 85 LEU A O 1
ATOM 656 N N . PRO A 1 86 ? -11.992 -13.705 12.925 1.00 52.59 86 PRO A N 1
ATOM 657 C CA . PRO A 1 86 ? -11.192 -12.477 13.011 1.00 52.59 86 PRO A CA 1
ATOM 658 C C . PRO A 1 86 ? -11.362 -11.533 11.807 1.00 52.59 86 PRO A C 1
ATOM 660 O O . PRO A 1 86 ? -10.766 -10.463 11.776 1.00 52.59 86 PRO A O 1
ATOM 663 N N . LYS A 1 87 ? -12.156 -11.936 10.806 1.00 48.81 87 LYS A N 1
ATOM 664 C CA . LYS A 1 87 ? -12.416 -11.207 9.562 1.00 48.81 87 LYS A CA 1
ATOM 665 C C . LYS A 1 87 ? -13.877 -10.747 9.394 1.00 48.81 87 LYS A C 1
ATOM 667 O O . LYS A 1 87 ? -14.209 -10.210 8.341 1.00 48.81 87 LYS A O 1
ATOM 672 N N . SER A 1 88 ? -14.755 -10.976 10.374 1.00 48.44 88 SER A N 1
ATOM 673 C CA . SER A 1 88 ? -16.201 -10.700 10.287 1.00 48.44 88 SER A CA 1
ATOM 674 C C . SER A 1 88 ? -16.602 -9.596 11.266 1.00 48.44 88 SER A C 1
ATOM 676 O O . SER A 1 88 ? -16.524 -9.808 12.473 1.00 48.44 88 SER A O 1
ATOM 678 N N . TYR A 1 89 ? -17.066 -8.445 10.763 1.00 52.06 89 TYR A N 1
ATOM 679 C CA . TYR A 1 89 ? -17.420 -7.286 11.600 1.00 52.06 89 TYR A CA 1
ATOM 680 C C . TYR A 1 89 ? -18.930 -7.036 11.788 1.00 52.06 89 TYR A C 1
ATOM 682 O O . TYR A 1 89 ? -19.265 -6.277 12.692 1.00 52.06 89 TYR A O 1
ATOM 690 N N . ASN A 1 90 ? -19.853 -7.660 11.028 1.00 47.53 90 ASN A N 1
ATOM 691 C CA . ASN A 1 90 ? -21.279 -7.623 11.424 1.00 47.53 90 ASN A CA 1
ATOM 692 C C . ASN A 1 90 ? -21.590 -8.730 12.436 1.00 47.53 90 ASN A C 1
ATOM 694 O O . ASN A 1 90 ? -20.878 -9.727 12.604 1.00 47.53 90 ASN A O 1
ATOM 698 N N . VAL A 1 91 ? -22.707 -8.520 13.108 1.00 53.38 91 VAL A N 1
ATOM 699 C CA . VAL A 1 91 ? -23.125 -9.274 14.267 1.00 53.38 91 VAL A CA 1
ATOM 700 C C . VAL A 1 91 ? -24.328 -10.194 13.850 1.00 53.38 91 VAL A C 1
ATOM 702 O O . VAL A 1 91 ? -25.264 -9.708 13.219 1.00 53.38 91 VAL A O 1
ATOM 705 N N . PRO A 1 92 ? -24.451 -11.465 14.306 1.00 57.22 92 PRO A N 1
ATOM 706 C CA . PRO A 1 92 ? -25.560 -12.449 14.012 1.00 57.22 92 PRO A CA 1
ATOM 707 C C . PRO A 1 92 ? -27.111 -12.265 14.387 1.00 57.22 92 PRO A C 1
ATOM 709 O O . PRO A 1 92 ? -27.773 -13.276 14.510 1.00 57.22 92 PRO A O 1
ATOM 712 N N . PHE A 1 93 ? -27.671 -11.102 14.804 1.00 66.62 93 PHE A N 1
ATOM 713 C CA . PHE A 1 93 ? -28.852 -10.794 15.717 1.00 66.62 93 PHE A CA 1
ATOM 714 C C . PHE A 1 93 ? -28.844 -9.371 16.391 1.00 66.62 93 PHE A C 1
ATOM 716 O O . PHE A 1 93 ? -27.971 -9.027 17.171 1.00 66.62 93 PHE A O 1
ATOM 723 N N . ASP A 1 94 ? -29.807 -8.484 16.197 1.00 66.94 94 ASP A N 1
ATOM 724 C CA . ASP A 1 94 ? -29.664 -7.104 16.729 1.00 66.94 94 ASP A CA 1
ATOM 725 C C . ASP A 1 94 ? -29.386 -7.003 18.246 1.00 66.94 94 ASP A C 1
ATOM 727 O O . ASP A 1 94 ? -29.830 -7.845 19.031 1.00 66.94 94 ASP A O 1
ATOM 731 N N . THR A 1 95 ? -28.573 -6.016 18.653 1.00 73.31 95 THR A N 1
ATOM 732 C CA . THR A 1 95 ? -28.234 -5.825 20.070 1.00 73.31 95 THR A CA 1
ATOM 733 C C . THR A 1 95 ? -29.519 -5.710 20.873 1.00 73.31 95 THR A C 1
ATOM 735 O O . THR A 1 95 ? -30.431 -4.963 20.514 1.00 73.31 95 THR A O 1
ATOM 738 N N . VAL A 1 96 ? -29.616 -6.481 21.957 1.00 80.81 96 VAL A N 1
ATOM 739 C CA . VAL A 1 96 ? -30.798 -6.411 22.817 1.00 80.81 96 VAL A CA 1
ATOM 740 C C . VAL A 1 96 ? -30.656 -5.148 23.642 1.00 80.81 96 VAL A C 1
ATOM 742 O O . VAL A 1 96 ? -29.987 -5.162 24.671 1.00 80.81 96 VAL A O 1
ATOM 745 N N . SER A 1 97 ? -31.223 -4.059 23.143 1.00 75.50 97 SER A N 1
ATOM 746 C CA . SER A 1 97 ? -31.216 -2.747 23.775 1.00 75.50 97 SER A CA 1
ATOM 747 C C . SER A 1 97 ? -32.397 -2.578 24.739 1.00 75.50 97 SER A C 1
ATOM 749 O O . SER A 1 97 ? -33.242 -3.465 24.902 1.00 75.50 97 SER A O 1
ATOM 751 N N . ASP A 1 98 ? -32.436 -1.440 25.434 1.00 78.06 98 ASP A N 1
ATOM 752 C CA . ASP A 1 98 ? -33.444 -1.108 26.450 1.00 78.06 98 ASP A CA 1
ATOM 753 C C . ASP A 1 98 ? -33.506 -2.090 27.629 1.00 78.06 98 ASP A C 1
ATOM 755 O O . ASP A 1 98 ? -34.571 -2.292 28.237 1.00 78.06 98 ASP A O 1
ATOM 759 N N . LEU A 1 99 ? -32.370 -2.706 27.956 1.00 82.56 99 LEU A N 1
ATOM 760 C CA . LEU A 1 99 ? -32.200 -3.457 29.188 1.00 82.56 99 LEU A CA 1
ATOM 761 C C . LEU A 1 99 ? -31.679 -2.534 30.288 1.00 82.56 99 LEU A C 1
ATOM 763 O O . LEU A 1 99 ? -31.066 -1.493 30.052 1.00 82.56 99 LEU A O 1
ATOM 767 N N . THR A 1 100 ? -31.954 -2.919 31.523 1.00 81.88 100 THR A N 1
ATOM 768 C CA . THR A 1 100 ? -31.613 -2.147 32.713 1.00 81.88 100 THR A CA 1
ATOM 769 C C . THR A 1 100 ? -30.613 -2.945 33.531 1.00 81.88 100 THR A C 1
ATOM 771 O O . THR A 1 100 ? -30.959 -3.977 34.097 1.00 81.88 100 THR A O 1
ATOM 774 N N . ASN A 1 101 ? -29.362 -2.472 33.541 1.00 83.88 101 ASN A N 1
ATOM 775 C CA . ASN A 1 101 ? -28.239 -3.038 34.290 1.00 83.88 101 ASN A CA 1
ATOM 776 C C . ASN A 1 101 ? -28.111 -4.562 34.125 1.00 83.88 101 ASN A C 1
ATOM 778 O O . ASN A 1 101 ? -28.283 -5.311 35.086 1.00 83.88 101 ASN A O 1
ATOM 782 N N . VAL A 1 102 ? -27.810 -5.010 32.904 1.00 87.50 102 VAL A N 1
ATOM 783 C CA . VAL A 1 102 ? -27.444 -6.410 32.642 1.00 87.50 102 VAL A CA 1
ATOM 784 C C . VAL A 1 102 ? -26.013 -6.638 33.110 1.00 87.50 102 VAL A C 1
ATOM 786 O O . VAL A 1 102 ? -25.140 -5.817 32.824 1.00 87.50 102 VAL A O 1
ATOM 789 N N . VAL A 1 103 ? -25.764 -7.727 33.834 1.00 86.56 103 VAL A N 1
ATOM 790 C CA . VAL A 1 103 ? -24.451 -7.965 34.454 1.00 86.56 103 VAL A CA 1
ATOM 791 C C . VAL A 1 103 ? -23.880 -9.316 34.045 1.00 86.56 103 VAL A C 1
ATOM 793 O O . VAL A 1 103 ? -22.830 -9.358 33.408 1.00 86.56 103 VAL A O 1
ATOM 796 N N . GLY A 1 104 ? -24.575 -10.407 34.352 1.00 87.81 104 GLY A N 1
ATOM 797 C CA . GLY A 1 104 ? -24.147 -11.768 34.046 1.00 87.81 104 GLY A CA 1
ATOM 798 C C . GLY A 1 104 ? -24.847 -12.331 32.816 1.00 87.81 104 GLY A C 1
ATOM 799 O O . GLY A 1 104 ? -26.009 -12.015 32.554 1.00 87.81 104 GLY A O 1
ATOM 800 N N . ILE A 1 105 ? -24.147 -13.189 32.075 1.00 91.31 105 ILE A N 1
ATOM 801 C CA . ILE A 1 105 ? -24.698 -13.927 30.938 1.00 91.31 105 ILE A CA 1
ATOM 802 C C . ILE A 1 105 ? -24.063 -15.312 30.828 1.00 91.31 105 ILE A C 1
ATOM 804 O O . ILE A 1 105 ? -22.862 -15.464 31.039 1.00 91.31 105 ILE A O 1
ATOM 808 N N . ASP A 1 106 ? -24.871 -16.301 30.464 1.00 91.50 106 ASP A N 1
ATOM 809 C CA . ASP A 1 106 ? -24.450 -17.656 30.121 1.00 91.50 106 ASP A CA 1
ATOM 810 C C . ASP A 1 106 ? -25.378 -18.248 29.035 1.00 91.50 106 ASP A C 1
ATOM 812 O O . ASP A 1 106 ? -26.381 -17.634 28.655 1.00 91.50 106 ASP A O 1
ATOM 816 N N . PHE A 1 107 ? -25.047 -19.418 28.487 1.00 88.25 107 PHE A N 1
ATOM 817 C CA . PHE A 1 107 ? -25.698 -19.970 27.298 1.00 88.25 107 PHE A CA 1
ATOM 818 C C . PHE A 1 107 ? -26.045 -21.462 27.417 1.00 88.25 107 PHE A C 1
ATOM 820 O O . PHE A 1 107 ? -25.183 -22.309 27.659 1.00 88.25 107 PHE A O 1
ATOM 827 N N . ASP A 1 108 ? -27.306 -21.813 27.134 1.00 86.00 108 ASP A N 1
ATOM 828 C CA . ASP A 1 108 ? -27.726 -23.203 26.932 1.00 86.00 108 ASP A CA 1
ATOM 829 C C . ASP A 1 108 ? -27.629 -23.591 25.453 1.00 86.00 108 ASP A C 1
ATOM 831 O O . ASP A 1 108 ? -28.506 -23.285 24.639 1.00 86.00 108 ASP A O 1
ATOM 835 N N . TYR A 1 109 ? -26.594 -24.363 25.121 1.00 78.25 109 TYR A N 1
ATOM 836 C CA . TYR A 1 109 ? -26.364 -24.868 23.768 1.00 78.25 109 TYR A CA 1
ATOM 837 C C . TYR A 1 109 ? -27.509 -25.735 23.217 1.00 78.25 109 TYR A C 1
ATOM 839 O O . TYR A 1 109 ? -27.763 -25.726 22.013 1.00 78.25 109 TYR A O 1
ATOM 847 N N . THR A 1 110 ? -28.214 -26.489 24.070 1.00 78.12 110 THR A N 1
ATOM 848 C CA . THR A 1 110 ? -29.223 -27.466 23.612 1.00 78.12 110 THR A CA 1
ATOM 849 C C . THR A 1 110 ? -30.489 -26.763 23.127 1.00 78.12 110 THR A C 1
ATOM 851 O O . THR A 1 110 ? -31.020 -27.101 22.070 1.00 78.12 110 THR A O 1
ATOM 854 N N . ASN A 1 111 ? -30.945 -25.771 23.894 1.00 79.88 111 ASN A N 1
ATOM 855 C CA . ASN A 1 111 ? -32.171 -25.018 23.624 1.00 79.88 111 ASN A CA 1
ATOM 856 C C . ASN A 1 111 ? -31.912 -23.698 22.881 1.00 79.88 111 ASN A C 1
ATOM 858 O O . ASN A 1 111 ? -32.847 -23.091 22.366 1.00 79.88 111 ASN A O 1
ATOM 862 N N . LYS A 1 112 ? -30.637 -23.306 22.742 1.00 82.00 112 LYS A N 1
ATOM 863 C CA . LYS A 1 112 ? -30.179 -22.046 22.141 1.00 82.00 112 LYS A CA 1
ATOM 864 C C . LYS A 1 112 ? -30.663 -20.808 22.899 1.00 82.00 112 LYS A C 1
ATOM 866 O O . LYS A 1 112 ? -30.967 -19.786 22.273 1.00 82.00 112 LYS A O 1
ATOM 871 N N . ASP A 1 113 ? -30.677 -20.884 24.223 1.00 86.88 113 ASP A N 1
ATOM 872 C CA . ASP A 1 113 ? -31.147 -19.812 25.100 1.00 86.88 113 ASP A CA 1
ATOM 873 C C . ASP A 1 113 ? -29.970 -19.075 25.746 1.00 86.88 113 ASP A C 1
ATOM 875 O O . ASP A 1 113 ? -29.060 -19.694 26.296 1.00 86.88 113 ASP A O 1
ATOM 879 N N . LEU A 1 114 ? -29.996 -17.744 25.682 1.00 88.81 114 LEU A N 1
ATOM 880 C CA . LEU A 1 114 ? -29.123 -16.869 26.461 1.00 88.81 114 LEU A CA 1
ATOM 881 C C . LEU A 1 114 ? -29.794 -16.608 27.799 1.00 88.81 114 LEU A C 1
ATOM 883 O O . LEU A 1 114 ? -30.913 -16.098 27.823 1.00 88.81 114 LEU A O 1
ATOM 887 N N . ILE A 1 115 ? -29.114 -16.939 28.888 1.00 91.56 115 ILE A N 1
ATOM 888 C CA . ILE A 1 115 ? -29.596 -16.758 30.255 1.00 91.56 115 ILE A CA 1
ATOM 889 C C . ILE A 1 115 ? -28.792 -15.617 30.862 1.00 91.56 115 ILE A C 1
ATOM 891 O O . ILE A 1 115 ? -27.566 -15.659 30.867 1.00 91.56 115 ILE A O 1
ATOM 895 N N . PHE A 1 116 ? -29.458 -14.580 31.349 1.00 91.94 116 PHE A N 1
ATOM 896 C CA . PHE A 1 116 ? -28.786 -13.386 31.844 1.00 91.94 116 PHE A CA 1
ATOM 897 C C . PHE A 1 116 ? -29.492 -12.805 33.063 1.00 91.94 116 PHE A C 1
ATOM 899 O O . PHE A 1 116 ? -30.648 -13.117 33.369 1.00 91.94 116 PHE A O 1
ATOM 906 N N . THR A 1 117 ? -28.770 -11.942 33.764 1.00 92.31 117 THR A N 1
ATOM 907 C CA . THR A 1 117 ? -29.215 -11.309 35.002 1.00 92.31 117 THR A CA 1
ATOM 908 C C . THR A 1 117 ? -29.338 -9.804 34.817 1.00 92.31 117 THR A C 1
ATOM 910 O O . THR A 1 117 ? -28.500 -9.163 34.179 1.00 92.31 117 THR A O 1
ATOM 913 N N . GLN A 1 118 ? -30.402 -9.236 35.373 1.00 90.44 118 GLN A N 1
ATOM 914 C CA . GLN A 1 118 ? -30.620 -7.802 35.480 1.00 90.44 118 GLN A CA 1
ATOM 915 C C . GLN A 1 118 ? -30.692 -7.410 36.951 1.00 90.44 118 GLN A C 1
ATOM 917 O O . GLN A 1 118 ? -31.369 -8.072 37.745 1.00 90.44 118 GLN A O 1
ATOM 922 N N . ILE A 1 119 ? -30.023 -6.314 37.296 1.00 85.81 119 ILE A N 1
ATOM 923 C CA . ILE A 1 119 ? -30.072 -5.713 38.632 1.00 85.81 119 ILE A CA 1
ATOM 924 C C . ILE A 1 119 ? -30.914 -4.430 38.633 1.00 85.81 119 ILE A C 1
ATOM 926 O O . ILE A 1 119 ? -31.372 -3.966 37.590 1.00 85.81 119 ILE A O 1
ATOM 930 N N . ARG A 1 120 ? -31.132 -3.842 39.820 1.00 79.44 120 ARG A N 1
ATOM 931 C CA . ARG A 1 120 ? -32.027 -2.682 40.031 1.00 79.44 120 ARG A CA 1
ATOM 932 C C . ARG A 1 120 ? -31.882 -1.610 38.936 1.00 79.44 120 ARG A C 1
ATOM 934 O O . ARG A 1 120 ? -30.751 -1.244 38.613 1.00 79.44 120 ARG A O 1
ATOM 941 N N . PRO A 1 121 ? -32.986 -1.028 38.431 1.00 75.38 121 PRO A N 1
ATOM 942 C CA . PRO A 1 121 ? -34.328 -1.050 39.021 1.00 75.38 121 PRO A CA 1
ATOM 943 C C . PRO A 1 121 ? -35.150 -2.317 38.741 1.00 75.38 121 PRO A C 1
ATOM 945 O O . PRO A 1 121 ? -35.953 -2.674 39.597 1.00 75.38 121 PRO A O 1
ATOM 948 N N . ASP A 1 122 ? -34.913 -3.019 37.629 1.00 82.56 122 ASP A N 1
ATOM 949 C CA . ASP A 1 122 ? -35.702 -4.194 37.232 1.00 82.56 122 ASP A CA 1
ATOM 950 C C . ASP A 1 122 ? -34.917 -5.476 37.494 1.00 82.56 122 ASP A C 1
ATOM 952 O O . ASP A 1 122 ? -34.270 -6.025 36.600 1.00 82.56 122 ASP A O 1
ATOM 956 N N . THR A 1 123 ? -34.951 -5.950 38.736 1.00 88.00 123 THR A N 1
ATOM 957 C CA . THR A 1 123 ? -34.220 -7.159 39.092 1.00 88.00 123 THR A CA 1
ATOM 958 C C . THR A 1 123 ? -34.895 -8.398 38.522 1.00 88.00 123 THR A C 1
ATOM 960 O O . THR A 1 123 ? -36.061 -8.669 38.793 1.00 88.00 123 THR A O 1
ATOM 963 N N . LYS A 1 124 ? -34.173 -9.165 37.706 1.00 91.06 124 LYS A N 1
ATOM 964 C CA . LYS A 1 124 ? -34.692 -10.415 37.141 1.00 91.06 124 LYS A CA 1
ATOM 965 C C . LYS A 1 124 ? -33.586 -11.319 36.626 1.00 91.06 124 LYS A C 1
ATOM 967 O O . LYS A 1 124 ? -32.528 -10.855 36.212 1.00 91.06 124 LYS A O 1
ATOM 972 N N . ILE A 1 125 ? -33.873 -12.611 36.605 1.00 92.38 125 ILE A N 1
ATOM 973 C CA . ILE A 1 125 ? -33.157 -13.599 35.805 1.00 92.38 125 ILE A CA 1
ATOM 974 C C . ILE A 1 125 ? -34.079 -13.934 34.648 1.00 92.38 125 ILE A C 1
ATOM 976 O O . ILE A 1 125 ? -35.225 -14.344 34.853 1.00 92.38 125 ILE A O 1
ATOM 980 N N . ALA A 1 126 ? -33.597 -13.722 33.436 1.00 91.06 126 ALA A N 1
ATOM 981 C CA . ALA A 1 126 ? -34.375 -13.943 32.236 1.00 91.06 126 ALA A CA 1
ATOM 982 C C . ALA A 1 126 ? -33.586 -14.794 31.252 1.00 91.06 126 ALA A C 1
ATOM 984 O O . ALA A 1 126 ? -32.355 -14.851 31.289 1.00 91.06 126 ALA A O 1
ATOM 985 N N . LYS A 1 127 ? -34.319 -15.446 30.356 1.00 90.62 127 LYS A N 1
ATOM 986 C CA . LYS A 1 127 ? -33.746 -16.095 29.187 1.00 90.62 127 LYS A CA 1
ATOM 987 C C . LYS A 1 127 ? -34.370 -15.554 27.912 1.00 90.62 127 LYS A C 1
ATOM 989 O O . LYS A 1 127 ? -35.534 -15.153 27.879 1.00 90.62 127 LYS A O 1
ATOM 994 N N . VAL A 1 128 ? -33.581 -15.532 26.851 1.00 89.06 128 VAL A N 1
ATOM 995 C CA . VAL A 1 128 ? -34.015 -15.100 25.525 1.00 89.06 128 VAL A CA 1
ATOM 996 C C . VAL A 1 128 ? -33.405 -16.015 24.471 1.00 89.06 128 VAL A C 1
ATOM 998 O O . VAL A 1 128 ? -32.252 -16.429 24.590 1.00 89.06 128 VAL A O 1
ATOM 1001 N N . SER A 1 129 ? -34.165 -16.334 23.423 1.00 84.50 129 SER A N 1
ATOM 1002 C CA . SER A 1 129 ? -33.634 -17.146 22.328 1.00 84.50 129 SER A CA 1
ATOM 1003 C C . SER A 1 129 ? -32.507 -16.407 21.609 1.00 84.50 129 SER A C 1
ATOM 1005 O O . SER A 1 129 ? -32.700 -15.297 21.116 1.00 84.50 129 SER A O 1
ATOM 1007 N N . SER A 1 130 ? -31.360 -17.064 21.458 1.00 77.06 130 SER A N 1
ATOM 1008 C CA . SER A 1 130 ? -30.202 -16.538 20.720 1.00 77.06 130 SER A CA 1
ATOM 1009 C C . SER A 1 130 ? -30.450 -16.329 19.221 1.00 77.06 130 SER A C 1
ATOM 1011 O O . SER A 1 130 ? -29.662 -15.661 18.563 1.00 77.06 130 SER A O 1
ATOM 1013 N N . SER A 1 131 ? -31.523 -16.901 18.661 1.00 72.94 131 SER A N 1
ATOM 1014 C CA . SER A 1 131 ? -31.809 -16.835 17.220 1.00 72.94 131 SER A CA 1
ATOM 1015 C C . SER A 1 131 ? -32.428 -15.510 16.768 1.00 72.94 131 SER A C 1
ATOM 1017 O O . SER A 1 131 ? -32.183 -15.063 15.653 1.00 72.94 131 SER A O 1
ATOM 1019 N N . ASN A 1 132 ? -33.243 -14.885 17.617 1.00 72.31 132 ASN A N 1
ATOM 1020 C CA . ASN A 1 132 ? -33.819 -13.563 17.384 1.00 72.31 132 ASN A CA 1
ATOM 1021 C C . ASN A 1 132 ? -34.215 -12.968 18.744 1.00 72.31 132 ASN A C 1
ATOM 1023 O O . ASN A 1 132 ? -35.392 -13.046 19.130 1.00 72.31 132 ASN A O 1
ATOM 1027 N N . PRO A 1 133 ? -33.234 -12.467 19.511 1.00 72.06 133 PRO A N 1
ATOM 1028 C CA . PRO A 1 133 ? -33.476 -11.966 20.840 1.00 72.06 133 PRO A CA 1
ATOM 1029 C C . PRO A 1 133 ? -34.061 -10.563 20.741 1.00 72.06 133 PRO A C 1
ATOM 1031 O O . PRO A 1 133 ? -33.370 -9.580 20.509 1.00 72.06 133 PRO A O 1
ATOM 1034 N N . THR A 1 134 ? -35.371 -10.476 20.930 1.00 76.56 134 THR A N 1
ATOM 1035 C CA . THR A 1 134 ? -36.060 -9.207 21.141 1.00 76.56 134 THR A CA 1
ATOM 1036 C C . THR A 1 134 ? -36.530 -9.135 22.583 1.00 76.56 134 THR A C 1
ATOM 1038 O O . THR A 1 134 ? -36.885 -10.150 23.189 1.00 76.56 134 THR A O 1
ATOM 1041 N N . LYS A 1 135 ? -36.591 -7.920 23.135 1.00 73.81 135 LYS A N 1
ATOM 1042 C CA . LYS A 1 135 ? -37.132 -7.666 24.479 1.00 73.81 135 LYS A CA 1
ATOM 1043 C C . LYS A 1 135 ? -38.538 -8.256 24.671 1.00 73.81 135 LYS A C 1
ATOM 1045 O O . LYS A 1 135 ? -38.879 -8.688 25.764 1.00 73.81 135 LYS A O 1
ATOM 1050 N N . GLU A 1 136 ? -39.329 -8.318 23.602 1.00 75.62 136 GLU A N 1
ATOM 1051 C CA . GLU A 1 136 ? -40.699 -8.851 23.585 1.00 75.62 136 GLU A CA 1
ATOM 1052 C C . GLU A 1 136 ? -40.777 -10.379 23.732 1.00 75.62 136 GLU A C 1
ATOM 1054 O O . GLU A 1 136 ? -41.788 -10.897 24.199 1.00 75.62 136 GLU A O 1
ATOM 1059 N N . LYS A 1 137 ? -39.725 -11.107 23.336 1.00 79.12 137 LYS A N 1
ATOM 1060 C CA . LYS A 1 137 ? -39.641 -12.579 23.409 1.00 79.12 137 LYS A CA 1
ATOM 1061 C C . LYS A 1 137 ? -38.853 -13.071 24.625 1.00 79.12 137 LYS A C 1
ATOM 1063 O O . LYS A 1 137 ? -38.497 -14.245 24.694 1.00 79.12 137 LYS A O 1
ATOM 1068 N N . MET A 1 138 ? -38.545 -12.171 25.551 1.00 84.44 138 MET A N 1
ATOM 1069 C CA . MET A 1 138 ? -37.847 -12.486 26.787 1.00 84.44 138 MET A CA 1
ATOM 1070 C C . MET A 1 138 ? -38.765 -13.274 27.728 1.00 84.44 138 MET A C 1
ATOM 1072 O O . MET A 1 138 ? -39.853 -12.813 28.071 1.00 84.44 138 MET A O 1
ATOM 1076 N N . GLU A 1 139 ? -38.305 -14.437 28.184 1.00 88.12 139 GLU A N 1
ATOM 1077 C CA . GLU A 1 139 ? -38.967 -15.214 29.230 1.00 88.12 139 GLU A CA 1
ATOM 1078 C C . GLU A 1 139 ? -38.319 -14.890 30.576 1.00 88.12 139 GLU A C 1
ATOM 1080 O O . GLU A 1 139 ? -37.111 -15.044 30.765 1.00 88.12 139 GLU A O 1
ATOM 1085 N N . ILE A 1 140 ? -39.127 -14.420 31.520 1.00 88.94 140 ILE A N 1
ATOM 1086 C CA . ILE A 1 140 ? -38.679 -14.123 32.878 1.00 88.94 140 ILE A CA 1
ATOM 1087 C C . ILE A 1 140 ? -38.722 -15.426 33.677 1.00 88.94 140 ILE A C 1
ATOM 1089 O O . ILE A 1 140 ? -39.787 -16.019 33.827 1.00 88.94 140 ILE A O 1
ATOM 1093 N N . ILE A 1 141 ? -37.568 -15.859 34.189 1.00 90.19 141 ILE A N 1
ATOM 1094 C CA . ILE A 1 141 ? -37.447 -17.049 35.043 1.00 90.19 141 ILE A CA 1
ATOM 1095 C C . ILE A 1 141 ? -37.758 -16.668 36.493 1.00 90.19 141 ILE A C 1
ATOM 1097 O O . ILE A 1 141 ? -38.485 -17.372 37.190 1.00 90.19 141 ILE A O 1
ATOM 1101 N N . LEU A 1 142 ? -37.210 -15.537 36.945 1.00 88.06 142 LEU A N 1
ATOM 1102 C CA . LEU A 1 142 ? -37.369 -15.044 38.309 1.00 88.06 142 LEU A CA 1
ATOM 1103 C C . LEU A 1 142 ? -37.320 -13.513 38.314 1.00 88.06 142 LEU A C 1
ATOM 1105 O O . LEU A 1 142 ? -36.461 -12.935 37.660 1.00 88.06 142 LEU A O 1
ATOM 1109 N N . GLU A 1 143 ? -38.223 -12.854 39.039 1.00 83.19 143 GLU A N 1
ATOM 1110 C CA . GLU A 1 143 ? -38.328 -11.377 39.086 1.00 83.19 143 GLU A CA 1
ATOM 1111 C C . GLU A 1 143 ? -38.472 -10.799 40.500 1.00 83.19 143 GLU A C 1
ATOM 1113 O O . GLU A 1 143 ? -38.122 -9.651 40.748 1.00 83.19 143 GLU A O 1
ATOM 1118 N N . GLN A 1 144 ? -38.995 -11.564 41.461 1.00 78.12 144 GLN A N 1
ATOM 1119 C CA . GLN A 1 144 ? -39.366 -11.014 42.764 1.00 78.12 144 GLN A CA 1
ATOM 1120 C C . GLN A 1 144 ? -38.352 -11.371 43.844 1.00 78.12 144 GLN A C 1
ATOM 1122 O O . GLN A 1 144 ? -37.992 -12.531 44.018 1.00 78.12 144 GLN A O 1
ATOM 1127 N N . GLY A 1 145 ? -37.940 -10.356 44.607 1.00 77.12 145 GLY A N 1
ATOM 1128 C CA . GLY A 1 145 ? -37.133 -10.533 45.817 1.00 77.12 145 GLY A CA 1
ATOM 1129 C C . GLY A 1 145 ? -35.674 -10.919 45.579 1.00 77.12 145 GLY A C 1
ATOM 1130 O O . GLY A 1 145 ? -35.028 -11.371 46.518 1.00 77.12 145 GLY A O 1
ATOM 1131 N N . ILE A 1 146 ? -35.164 -10.735 44.359 1.00 86.44 146 ILE A N 1
ATOM 1132 C CA . ILE A 1 146 ? -33.786 -11.064 43.976 1.00 86.44 146 ILE A CA 1
ATOM 1133 C C . ILE A 1 146 ? -33.014 -9.831 43.507 1.00 86.44 146 ILE A C 1
ATOM 1135 O O . ILE A 1 146 ? -33.623 -8.865 43.049 1.00 86.44 146 ILE A O 1
ATOM 1139 N N . ASN A 1 147 ? -31.682 -9.864 43.575 1.00 88.25 147 ASN A N 1
ATOM 1140 C CA . ASN A 1 147 ? -30.800 -8.911 42.892 1.00 88.25 147 ASN A CA 1
ATOM 1141 C C . ASN A 1 147 ? -29.589 -9.636 42.275 1.00 88.25 147 ASN A C 1
ATOM 1143 O O . ASN A 1 147 ? -28.500 -9.613 42.852 1.00 88.25 147 ASN A O 1
ATOM 1147 N N . PRO A 1 148 ? -29.791 -10.322 41.137 1.00 89.69 148 PRO A N 1
ATOM 1148 C CA . PRO A 1 148 ? -28.819 -11.262 40.603 1.00 89.69 148 PRO A CA 1
ATOM 1149 C C . PRO A 1 148 ? -27.681 -10.560 39.840 1.00 89.69 148 PRO A C 1
ATOM 1151 O O . PRO A 1 148 ? -27.955 -9.817 38.903 1.00 89.69 148 PRO A O 1
ATOM 1154 N N . GLU A 1 149 ? -26.414 -10.808 40.182 1.00 87.56 149 GLU A N 1
ATOM 1155 C CA . GLU A 1 149 ? -25.256 -10.250 39.456 1.00 87.56 149 GLU A CA 1
ATOM 1156 C C . GLU A 1 149 ? -24.601 -11.293 38.545 1.00 87.56 149 GLU A C 1
ATOM 1158 O O . GLU A 1 149 ? -24.708 -11.190 37.324 1.00 87.56 149 GLU A O 1
ATOM 1163 N N . GLY A 1 150 ? -23.977 -12.319 39.114 1.00 89.12 150 GLY A N 1
ATOM 1164 C CA . GLY A 1 150 ? -23.310 -13.396 38.390 1.00 89.12 150 GLY A CA 1
ATOM 1165 C C . GLY A 1 150 ? -24.249 -14.561 38.106 1.00 89.12 150 GLY A C 1
ATOM 1166 O O . GLY A 1 150 ? -25.158 -14.835 38.890 1.00 89.12 150 GLY A O 1
ATOM 1167 N N . ILE A 1 151 ? -24.014 -15.273 37.004 1.00 93.50 151 ILE A N 1
ATOM 1168 C CA . ILE A 1 151 ? -24.786 -16.458 36.618 1.00 93.50 151 ILE A CA 1
ATOM 1169 C C . ILE A 1 151 ? -23.891 -17.501 35.952 1.00 93.50 151 ILE A C 1
ATOM 1171 O O . ILE A 1 151 ? -22.976 -17.144 35.218 1.00 93.50 151 ILE A O 1
ATOM 1175 N N . ALA A 1 152 ? -24.175 -18.775 36.211 1.00 91.94 152 ALA A N 1
ATOM 1176 C CA . ALA A 1 152 ? -23.545 -19.919 35.568 1.00 91.94 152 ALA A CA 1
ATOM 1177 C C . ALA A 1 152 ? -24.559 -21.060 35.380 1.00 91.94 152 ALA A C 1
ATOM 1179 O O . ALA A 1 152 ? -25.363 -21.353 36.270 1.00 91.94 152 ALA A O 1
ATOM 1180 N N . TYR A 1 153 ? -24.521 -21.726 34.233 1.00 90.62 153 TYR A N 1
ATOM 1181 C CA . TYR A 1 153 ? -25.419 -22.807 33.852 1.00 90.62 153 TYR A CA 1
ATOM 1182 C C . TYR A 1 153 ? -24.676 -24.143 33.796 1.00 90.62 153 TYR A C 1
ATOM 1184 O O . TYR A 1 153 ? -23.742 -24.347 33.023 1.00 90.62 153 TYR A O 1
ATOM 1192 N N . ASP A 1 154 ? -25.139 -25.101 34.594 1.00 87.88 154 ASP A N 1
ATOM 1193 C CA . ASP A 1 154 ? -24.690 -26.482 34.526 1.00 87.88 154 ASP A CA 1
ATOM 1194 C C . ASP A 1 154 ? -25.532 -27.253 33.504 1.00 87.88 154 ASP A C 1
ATOM 1196 O O . ASP A 1 154 ? -26.655 -27.696 33.772 1.00 87.88 154 ASP A O 1
ATOM 1200 N N . TRP A 1 155 ? -24.958 -27.461 32.320 1.00 79.38 155 TRP A N 1
ATOM 1201 C CA . TRP A 1 155 ? -25.600 -28.203 31.238 1.00 79.38 155 TRP A CA 1
ATOM 1202 C C . TRP A 1 155 ? -25.774 -29.701 31.530 1.00 79.38 155 TRP A C 1
ATOM 1204 O O . TRP A 1 155 ? -26.586 -30.341 30.852 1.00 79.38 155 TRP A O 1
ATOM 1214 N N . THR A 1 156 ? -25.035 -30.267 32.494 1.00 77.56 156 THR A N 1
ATOM 1215 C CA . THR A 1 156 ? -25.097 -31.694 32.851 1.00 77.56 156 THR A CA 1
ATOM 1216 C C . THR A 1 156 ? -26.250 -31.987 33.803 1.00 77.56 156 THR A C 1
ATOM 1218 O O . THR A 1 156 ? -27.004 -32.933 33.572 1.00 77.56 156 THR A O 1
ATOM 1221 N N . SER A 1 157 ? -26.431 -31.150 34.829 1.00 78.12 157 SER A N 1
ATOM 1222 C CA . SER A 1 157 ? -27.523 -31.282 35.801 1.00 78.12 157 SER A CA 1
ATOM 1223 C C . SER A 1 157 ? -28.749 -30.423 35.476 1.00 78.12 157 SER A C 1
ATOM 1225 O O . SER A 1 157 ? -29.778 -30.561 36.137 1.00 78.12 157 SER A O 1
ATOM 1227 N N . LYS A 1 158 ? -28.665 -29.586 34.430 1.00 84.44 158 LYS A N 1
ATOM 1228 C CA . LYS A 1 158 ? -29.714 -28.653 33.983 1.00 84.44 158 LYS A CA 1
ATOM 1229 C C . LYS A 1 158 ? -30.116 -27.655 35.075 1.00 84.44 158 LYS A C 1
ATOM 1231 O O . LYS A 1 158 ? -31.300 -27.350 35.258 1.00 84.44 158 LYS A O 1
ATOM 1236 N N . LYS A 1 159 ? -29.107 -27.134 35.781 1.00 88.12 159 LYS A N 1
ATOM 1237 C CA . LYS A 1 159 ? -29.257 -26.179 36.884 1.00 88.12 159 LYS A CA 1
ATOM 1238 C C . LYS A 1 159 ? -28.612 -24.834 36.585 1.00 88.12 159 LYS A C 1
ATOM 1240 O O . LYS A 1 159 ? -27.568 -24.763 35.951 1.00 88.12 159 LYS A O 1
ATOM 1245 N N . ILE A 1 160 ? -29.230 -23.775 37.085 1.00 91.69 160 ILE A N 1
ATOM 1246 C CA . ILE A 1 160 ? -28.714 -22.409 37.055 1.00 91.69 160 ILE A CA 1
ATOM 1247 C C . ILE A 1 160 ? -28.206 -22.080 38.452 1.00 91.69 160 ILE A C 1
ATOM 1249 O O . ILE A 1 160 ? -28.913 -22.302 39.434 1.00 91.69 160 ILE A O 1
ATOM 1253 N N . TYR A 1 161 ? -27.000 -21.539 38.526 1.00 92.38 161 TYR A N 1
ATOM 1254 C CA . TYR A 1 161 ? -26.393 -20.998 39.729 1.00 92.38 161 TYR A CA 1
ATOM 1255 C C . TYR A 1 161 ? -26.244 -19.492 39.548 1.00 92.38 161 TYR A C 1
ATOM 1257 O O . TYR A 1 161 ? -25.808 -19.046 38.489 1.00 92.38 161 TYR A O 1
ATOM 1265 N N . TRP A 1 162 ? -26.625 -18.698 40.540 1.00 93.50 162 TRP A N 1
ATOM 1266 C CA . TRP A 1 162 ? -26.526 -17.243 40.447 1.00 93.50 162 TRP A CA 1
ATOM 1267 C C . TRP A 1 162 ? -26.221 -16.620 41.797 1.00 93.50 162 TRP A C 1
ATOM 1269 O O . TRP A 1 162 ? -26.522 -17.184 42.851 1.00 93.50 162 TRP A O 1
ATOM 1279 N N . THR A 1 163 ? -25.633 -15.434 41.747 1.00 92.69 163 THR A N 1
ATOM 1280 C CA . THR A 1 163 ? -25.274 -14.663 42.930 1.00 92.69 163 THR A CA 1
ATOM 1281 C C . THR A 1 163 ? -26.307 -13.569 43.161 1.00 92.69 163 THR A C 1
ATOM 1283 O O . THR A 1 163 ? -26.636 -12.836 42.236 1.00 92.69 163 THR A O 1
ATOM 1286 N N . ASP A 1 164 ? -26.846 -13.450 44.369 1.00 90.50 164 ASP A N 1
ATOM 1287 C CA . ASP A 1 164 ? -27.815 -12.425 44.757 1.00 90.50 164 ASP A CA 1
ATOM 1288 C C . ASP A 1 164 ? -27.164 -11.438 45.727 1.00 90.50 164 ASP A C 1
ATOM 1290 O O . ASP A 1 164 ? -26.923 -11.754 46.896 1.00 90.50 164 ASP A O 1
ATOM 1294 N N . SER A 1 165 ? -26.895 -10.224 45.251 1.00 85.88 165 SER A N 1
ATOM 1295 C CA . SER A 1 165 ? -26.214 -9.204 46.047 1.00 85.88 165 SER A CA 1
ATOM 1296 C C . SER A 1 165 ? -27.137 -8.396 46.961 1.00 85.88 165 SER A C 1
ATOM 1298 O O . SER A 1 165 ? -26.646 -7.622 47.780 1.00 85.88 165 SER A O 1
ATOM 1300 N N . ALA A 1 166 ? -28.464 -8.562 46.866 1.00 83.88 166 ALA A N 1
ATOM 1301 C CA . ALA A 1 166 ? -29.396 -8.001 47.850 1.00 83.88 166 ALA A CA 1
ATOM 1302 C C . ALA A 1 166 ? -29.583 -8.943 49.039 1.00 83.88 166 ALA A C 1
ATOM 1304 O O . ALA A 1 166 ? -29.683 -8.468 50.169 1.00 83.88 166 ALA A O 1
ATOM 1305 N N . ASN A 1 167 ? -29.606 -10.251 48.779 1.00 85.62 167 ASN A N 1
ATOM 1306 C CA . ASN A 1 167 ? -29.756 -11.273 49.814 1.00 85.62 167 ASN A CA 1
ATOM 1307 C C . ASN A 1 167 ? -28.420 -11.831 50.319 1.00 85.62 167 ASN A C 1
ATOM 1309 O O . ASN A 1 167 ? -28.426 -12.667 51.219 1.00 85.62 167 ASN A O 1
ATOM 1313 N N . ASN A 1 168 ? -27.291 -11.362 49.776 1.00 86.44 168 ASN A N 1
ATOM 1314 C CA . ASN A 1 168 ? -25.952 -11.821 50.135 1.00 86.44 168 ASN A CA 1
ATOM 1315 C C . ASN A 1 168 ? -25.846 -13.348 50.057 1.00 86.44 168 ASN A C 1
ATOM 1317 O O . ASN A 1 168 ? -25.506 -13.997 51.039 1.00 86.44 168 ASN A O 1
ATOM 1321 N N . SER A 1 169 ? -26.236 -13.964 48.944 1.00 87.56 169 SER A N 1
ATOM 1322 C CA . SER A 1 169 ? -26.242 -15.428 48.833 1.00 87.56 169 SER A CA 1
ATOM 1323 C C . SER A 1 169 ? -26.070 -15.907 47.401 1.00 87.56 169 SER A C 1
ATOM 1325 O O . SER A 1 169 ? -26.459 -15.228 46.456 1.00 87.56 169 SER A O 1
ATOM 1327 N N . ILE A 1 170 ? -25.528 -17.108 47.245 1.00 89.50 170 ILE A N 1
ATOM 1328 C CA . ILE A 1 170 ? -25.462 -17.854 45.996 1.00 89.50 170 ILE A CA 1
ATOM 1329 C C . ILE A 1 170 ? -26.551 -18.921 46.025 1.00 89.50 170 ILE A C 1
ATOM 1331 O O . ILE A 1 170 ? -26.644 -19.741 46.944 1.00 89.50 170 ILE A O 1
ATOM 1335 N N . TYR A 1 171 ? -27.374 -18.926 44.990 1.00 90.56 171 TYR A N 1
ATOM 1336 C CA . TYR A 1 171 ? -28.492 -19.841 44.847 1.00 90.56 171 TYR A CA 1
ATOM 1337 C C . TYR A 1 171 ? -28.278 -20.780 43.665 1.00 90.56 171 TYR A C 1
ATOM 1339 O O . TYR A 1 171 ? -27.544 -20.481 42.725 1.00 90.56 171 TYR A O 1
ATOM 1347 N N . SER A 1 172 ? -28.949 -21.925 43.720 1.00 91.50 172 SER A N 1
ATOM 1348 C CA . SER A 1 172 ? -29.073 -22.891 42.637 1.00 91.50 172 SER A CA 1
ATOM 1349 C C . SER A 1 172 ? -30.544 -23.208 42.402 1.00 91.50 172 SER A C 1
ATOM 1351 O O . SER A 1 172 ? -31.316 -23.321 43.349 1.00 91.50 172 SER A O 1
ATOM 1353 N N . MET A 1 173 ? -30.946 -23.352 41.146 1.00 90.69 173 MET A N 1
ATOM 1354 C CA . MET A 1 173 ? -32.316 -23.654 40.738 1.00 90.69 173 MET A CA 1
ATOM 1355 C C . MET A 1 173 ? -32.308 -24.496 39.480 1.00 90.69 173 MET A C 1
ATOM 1357 O O . MET A 1 173 ? -31.305 -24.587 38.773 1.00 90.69 173 MET A O 1
ATOM 1361 N N . ASN A 1 174 ? -33.446 -25.095 39.177 1.00 87.50 174 ASN A N 1
ATOM 1362 C CA . ASN A 1 174 ? -33.669 -25.720 37.887 1.00 87.50 174 ASN A CA 1
ATOM 1363 C C . ASN A 1 174 ? -33.865 -24.648 36.799 1.00 87.50 174 ASN A C 1
ATOM 1365 O O . ASN A 1 174 ? -34.274 -23.524 37.079 1.00 87.50 174 ASN A O 1
ATOM 1369 N N . SER A 1 175 ? -33.622 -25.004 35.536 1.00 85.12 175 SER A N 1
ATOM 1370 C CA . SER A 1 175 ? -33.789 -24.091 34.384 1.00 85.12 175 SER A CA 1
ATOM 1371 C C . SER A 1 175 ? -35.185 -23.453 34.213 1.00 85.12 175 SER A C 1
ATOM 1373 O O . SER A 1 175 ? -35.324 -22.479 33.476 1.00 85.12 175 SER A O 1
ATOM 1375 N N . ASP A 1 176 ? -36.210 -23.978 34.888 1.00 83.94 176 ASP A N 1
ATOM 1376 C CA . ASP A 1 176 ? -37.592 -23.477 34.910 1.00 83.94 176 ASP A CA 1
ATOM 1377 C C . ASP A 1 176 ? -37.889 -22.537 36.098 1.00 83.94 176 ASP A C 1
ATOM 1379 O O . ASP A 1 176 ? -39.032 -22.131 36.289 1.00 83.94 176 ASP A O 1
ATOM 1383 N N . GLY A 1 177 ? -36.882 -22.211 36.917 1.00 83.62 177 GLY A N 1
ATOM 1384 C CA . GLY A 1 177 ? -37.036 -21.401 38.129 1.00 83.62 177 GLY A CA 1
ATOM 1385 C C . GLY A 1 177 ? -37.541 -22.182 39.348 1.00 83.62 177 GLY A C 1
ATOM 1386 O O . GLY A 1 177 ? -37.743 -21.602 40.416 1.00 83.62 177 GLY A O 1
ATOM 1387 N N . SER A 1 178 ? -37.742 -23.499 39.226 1.00 86.12 178 SER A N 1
ATOM 1388 C CA . SER A 1 178 ? -38.168 -24.351 40.339 1.00 86.12 178 SER A CA 1
ATOM 1389 C C . SER A 1 178 ? -36.995 -24.806 41.216 1.00 86.12 178 SER A C 1
ATOM 1391 O O . SER A 1 178 ? -35.832 -24.783 40.813 1.00 86.12 178 SER A O 1
ATOM 1393 N N . HIS A 1 179 ? -37.315 -25.259 42.433 1.00 84.75 179 HIS A N 1
ATOM 1394 C CA . HIS A 1 179 ? -36.351 -25.817 43.393 1.00 84.75 179 HIS A CA 1
ATOM 1395 C C . HIS A 1 179 ? -35.157 -24.889 43.663 1.00 84.75 179 HIS A C 1
ATOM 1397 O O . HIS A 1 179 ? -34.002 -25.304 43.581 1.00 84.75 179 HIS A O 1
ATOM 1403 N N . ILE A 1 180 ? -35.455 -23.635 44.006 1.00 86.88 180 ILE A N 1
ATOM 1404 C CA . ILE A 1 180 ? -34.454 -22.678 44.470 1.00 86.88 180 ILE A CA 1
ATOM 1405 C C . ILE A 1 180 ? -33.887 -23.175 45.804 1.00 86.88 180 ILE A C 1
ATOM 1407 O O . ILE A 1 180 ? -34.601 -23.288 46.801 1.00 86.88 180 ILE A O 1
ATOM 1411 N N . VAL A 1 181 ? -32.598 -23.483 45.806 1.00 84.88 181 VAL A N 1
ATOM 1412 C CA . VAL A 1 181 ? -31.818 -23.891 46.969 1.00 84.88 181 VAL A CA 1
ATOM 1413 C C . VAL A 1 181 ? -30.712 -22.868 47.141 1.00 84.88 181 VAL A C 1
ATOM 1415 O O . VAL A 1 181 ? -29.915 -22.649 46.233 1.00 84.88 181 VAL A O 1
ATOM 1418 N N . MET A 1 182 ? -30.657 -22.238 48.308 1.00 82.75 182 MET A N 1
ATOM 1419 C CA . MET A 1 182 ? -29.490 -21.458 48.697 1.00 82.75 182 MET A CA 1
ATOM 1420 C C . MET A 1 182 ? -28.325 -22.431 48.849 1.00 82.75 182 MET A C 1
ATOM 1422 O O . MET A 1 182 ? -28.373 -23.318 49.701 1.00 82.75 182 MET A O 1
ATOM 1426 N N . ILE A 1 183 ? -27.328 -22.308 47.978 1.00 82.62 183 ILE A N 1
ATOM 1427 C CA . ILE A 1 183 ? -26.094 -23.082 48.099 1.00 82.62 183 ILE A CA 1
ATOM 1428 C C . ILE A 1 183 ? -25.340 -22.546 49.294 1.00 82.62 183 ILE A C 1
ATOM 1430 O O . ILE A 1 183 ? -24.896 -23.321 50.138 1.00 82.62 183 ILE A O 1
ATOM 1434 N N . ILE A 1 184 ? -25.234 -21.217 49.351 1.00 82.00 184 ILE A N 1
ATOM 1435 C CA . ILE A 1 184 ? -24.405 -20.567 50.335 1.00 82.00 184 ILE A CA 1
ATOM 1436 C C . ILE A 1 184 ? -24.710 -19.086 50.510 1.00 82.00 184 ILE A C 1
ATOM 1438 O O . ILE A 1 184 ? -25.250 -18.456 49.607 1.00 82.00 184 ILE A O 1
ATOM 1442 N N . GLN A 1 185 ? -24.383 -18.529 51.670 1.00 81.12 185 GLN A N 1
ATOM 1443 C CA . GLN A 1 185 ? -24.568 -17.120 51.986 1.00 81.12 185 GLN A CA 1
ATOM 1444 C C . GLN A 1 185 ? -23.214 -16.404 51.886 1.00 81.12 185 GLN A C 1
ATOM 1446 O O . GLN A 1 185 ? -22.307 -16.743 52.628 1.00 81.12 185 GLN A O 1
ATOM 1451 N N . VAL A 1 186 ? -23.073 -15.444 50.972 1.00 78.12 186 VAL A N 1
ATOM 1452 C CA . VAL A 1 186 ? -21.814 -14.732 50.673 1.00 78.12 186 VAL A CA 1
ATOM 1453 C C . VAL A 1 186 ? -22.136 -13.250 50.504 1.00 78.12 186 VAL A C 1
ATOM 1455 O O . VAL A 1 186 ? -23.098 -12.908 49.820 1.00 78.12 186 VAL A O 1
ATOM 1458 N N . GLU A 1 187 ? -21.398 -12.343 51.141 1.00 76.94 187 GLU A N 1
ATOM 1459 C CA . GLU A 1 187 ? -21.736 -10.914 51.139 1.00 76.94 187 GLU A CA 1
ATOM 1460 C C . GLU A 1 187 ? -21.482 -10.260 49.768 1.00 76.94 187 GLU A C 1
ATOM 1462 O O . GLU A 1 187 ? -20.366 -10.254 49.269 1.00 76.94 187 GLU A O 1
ATOM 1467 N N . ARG A 1 188 ? -22.530 -9.693 49.146 1.00 78.00 188 ARG A N 1
ATOM 1468 C CA . ARG A 1 188 ? -22.505 -9.114 47.783 1.00 78.00 188 ARG A CA 1
ATOM 1469 C C . ARG A 1 188 ? -21.763 -9.965 46.728 1.00 78.00 188 ARG A C 1
ATOM 1471 O O . ARG A 1 188 ? -20.876 -9.449 46.045 1.00 78.00 188 ARG A O 1
ATOM 1478 N N . PRO A 1 189 ? -22.168 -11.223 46.490 1.00 84.12 189 PRO A N 1
ATOM 1479 C CA . PRO A 1 189 ? -21.472 -12.070 45.539 1.00 84.12 189 PRO A CA 1
ATOM 1480 C C . PRO A 1 189 ? -21.748 -11.562 44.111 1.00 84.12 189 PRO A C 1
ATOM 1482 O O . PRO A 1 189 ? -22.902 -11.305 43.745 1.00 84.12 189 PRO A O 1
ATOM 1485 N N . ARG A 1 190 ? -20.692 -11.375 43.303 1.00 81.44 190 ARG A N 1
ATOM 1486 C CA . ARG A 1 190 ? -20.783 -10.680 41.997 1.00 81.44 190 ARG A CA 1
ATOM 1487 C C . ARG A 1 190 ? -20.632 -11.570 40.769 1.00 81.44 190 ARG A C 1
ATOM 1489 O O . ARG A 1 190 ? -21.249 -11.286 39.749 1.00 81.44 190 ARG A O 1
ATOM 1496 N N . ALA A 1 191 ? -19.803 -12.605 40.834 1.00 83.94 191 ALA A N 1
ATOM 1497 C CA . ALA A 1 191 ? -19.529 -13.497 39.713 1.00 83.94 191 ALA A CA 1
ATOM 1498 C C . ALA A 1 191 ? -19.506 -14.946 40.194 1.00 83.94 191 ALA A C 1
ATOM 1500 O O . ALA A 1 191 ? -19.162 -15.222 41.338 1.00 83.94 191 ALA A O 1
ATOM 1501 N N . ILE A 1 192 ? -19.876 -15.867 39.311 1.00 86.94 192 ILE A N 1
ATOM 1502 C CA . ILE A 1 192 ? -19.796 -17.303 39.559 1.00 86.94 192 ILE A CA 1
ATOM 1503 C C . ILE A 1 192 ? -19.410 -17.989 38.256 1.00 86.94 192 ILE A C 1
ATOM 1505 O O . ILE A 1 192 ? -19.897 -17.621 37.189 1.00 86.94 192 ILE A O 1
ATOM 1509 N N . VAL A 1 193 ? -18.522 -18.974 38.339 1.00 84.69 193 VAL A N 1
ATOM 1510 C CA . VAL A 1 193 ? -18.187 -19.857 37.223 1.00 84.69 193 VAL A CA 1
ATOM 1511 C C . VAL A 1 193 ? -18.223 -21.288 37.726 1.00 84.69 193 VAL A C 1
ATOM 1513 O O . VAL A 1 193 ? -17.847 -21.573 38.863 1.00 84.69 193 VAL A O 1
ATOM 1516 N N . LEU A 1 194 ? -18.689 -22.193 36.879 1.00 78.50 194 LEU A N 1
ATOM 1517 C CA . LEU A 1 194 ? -18.714 -23.612 37.185 1.00 78.50 194 LEU A CA 1
ATOM 1518 C C . LEU A 1 194 ? -17.662 -24.294 36.322 1.00 78.50 194 LEU A C 1
ATOM 1520 O O . LEU A 1 194 ? -17.583 -24.055 35.119 1.00 78.50 194 LEU A O 1
ATOM 1524 N N . ASP A 1 195 ? -16.880 -25.175 36.936 1.00 71.25 195 ASP A N 1
ATOM 1525 C CA . ASP A 1 195 ? -16.183 -26.245 36.230 1.00 71.25 195 ASP A CA 1
ATOM 1526 C C . ASP A 1 195 ? -16.938 -27.539 36.549 1.00 71.25 195 ASP A C 1
ATOM 1528 O O . ASP A 1 195 ? -16.616 -28.204 37.545 1.00 71.25 195 ASP A O 1
ATOM 1532 N N . PRO A 1 196 ? -17.951 -27.910 35.738 1.00 61.94 196 PRO A N 1
ATOM 1533 C CA . PRO A 1 196 ? -18.722 -29.131 35.958 1.00 61.94 196 PRO A CA 1
ATOM 1534 C C . PRO A 1 196 ? -17.851 -30.394 35.916 1.00 61.94 196 PRO A C 1
ATOM 1536 O O . PRO A 1 196 ? -18.316 -31.473 36.276 1.00 61.94 196 PRO A O 1
ATOM 1539 N N . CYS A 1 197 ? -16.589 -30.281 35.481 1.00 52.66 197 CYS A N 1
ATOM 1540 C CA . CYS A 1 197 ? -15.657 -31.388 35.394 1.00 52.66 197 CYS A CA 1
ATOM 1541 C C . CYS A 1 197 ? -14.744 -31.551 36.639 1.00 52.66 197 CYS A C 1
ATOM 1543 O O . CYS A 1 197 ? -14.192 -32.650 36.758 1.00 52.66 197 CYS A O 1
ATOM 1545 N N . ARG A 1 198 ? -14.520 -30.544 37.535 1.00 58.28 198 ARG A N 1
ATOM 1546 C CA . ARG A 1 198 ? -13.442 -30.612 38.586 1.00 58.28 198 ARG A CA 1
ATOM 1547 C C . ARG A 1 198 ? -13.563 -29.948 40.005 1.00 58.28 198 ARG A C 1
ATOM 1549 O O . ARG A 1 198 ? -12.816 -30.419 40.852 1.00 58.28 198 ARG A O 1
ATOM 1556 N N . GLY A 1 199 ? -14.377 -28.919 40.312 1.00 50.72 199 GLY A N 1
ATOM 1557 C CA . GLY A 1 199 ? -14.668 -28.294 41.662 1.00 50.72 199 GLY A CA 1
ATOM 1558 C C . GLY A 1 199 ? -13.574 -28.019 42.766 1.00 50.72 199 GLY A C 1
ATOM 1559 O O . GLY A 1 199 ? -13.064 -28.977 43.348 1.00 50.72 199 GLY A O 1
ATOM 1560 N N . ARG A 1 200 ? -13.261 -26.742 43.163 1.00 51.47 200 ARG A N 1
ATOM 1561 C CA . ARG A 1 200 ? -12.244 -26.368 44.223 1.00 51.47 200 ARG A CA 1
ATOM 1562 C C . ARG A 1 200 ? -12.252 -24.866 44.736 1.00 51.47 200 ARG A C 1
ATOM 1564 O O . ARG A 1 200 ? -11.955 -24.024 43.902 1.00 51.47 200 ARG A O 1
ATOM 1571 N N . TRP A 1 201 ? -12.471 -24.530 46.037 1.00 55.12 201 TRP A N 1
ATOM 1572 C CA . TRP A 1 201 ? -12.337 -23.167 46.686 1.00 55.12 201 TRP A CA 1
ATOM 1573 C C . TRP A 1 201 ? -11.947 -23.271 48.205 1.00 55.12 201 TRP A C 1
ATOM 1575 O O . TRP A 1 201 ? -12.606 -24.050 48.894 1.00 55.12 201 TRP A O 1
ATOM 1585 N N . LEU A 1 202 ? -10.865 -22.613 48.701 1.00 55.41 202 LEU A N 1
ATOM 1586 C CA . LEU A 1 202 ? -10.394 -22.547 50.129 1.00 55.41 202 LEU A CA 1
ATOM 1587 C C . LEU A 1 202 ? -9.231 -21.503 50.330 1.00 55.41 202 LEU A C 1
ATOM 1589 O O . LEU A 1 202 ? -8.209 -21.662 49.653 1.00 55.41 202 LEU A O 1
ATOM 1593 N N . CYS A 1 203 ? -9.327 -20.554 51.292 1.00 57.50 203 CYS A N 1
ATOM 1594 C CA . CYS A 1 203 ? -8.311 -19.575 51.791 1.00 57.50 203 CYS A CA 1
ATOM 1595 C C . CYS A 1 203 ? -7.920 -18.364 50.891 1.00 57.50 203 CYS A C 1
ATOM 1597 O O . CYS A 1 203 ? -6.749 -18.236 50.504 1.00 57.50 203 CYS A O 1
ATOM 1599 N N . ASP A 1 204 ? -8.842 -17.444 50.596 1.00 59.53 204 ASP A N 1
ATOM 1600 C CA . ASP A 1 204 ? -8.608 -16.221 49.805 1.00 59.53 204 ASP A CA 1
ATOM 1601 C C . ASP A 1 204 ? -9.242 -14.921 50.356 1.00 59.53 204 ASP A C 1
ATOM 1603 O O . ASP A 1 204 ? -9.247 -13.907 49.652 1.00 59.53 204 ASP A O 1
ATOM 1607 N N . PHE A 1 205 ? -9.619 -14.914 51.643 1.00 53.84 205 PHE A N 1
ATOM 1608 C CA . PHE A 1 205 ? -10.280 -13.826 52.390 1.00 53.84 205 PHE A CA 1
ATOM 1609 C C . PHE A 1 205 ? -11.749 -13.579 52.066 1.00 53.84 205 PHE A C 1
ATOM 1611 O O . PHE A 1 205 ? -12.362 -12.707 52.702 1.00 53.84 205 PHE A O 1
ATOM 1618 N N . GLU A 1 206 ? -12.324 -14.305 51.115 1.00 56.06 206 GLU A N 1
ATOM 1619 C CA . GLU A 1 206 ? -13.764 -14.303 50.939 1.00 56.06 206 GLU A CA 1
ATOM 1620 C C . GLU A 1 206 ? -14.345 -15.489 51.709 1.00 56.06 206 GLU A C 1
ATOM 1622 O O . GLU A 1 206 ? -13.874 -16.613 51.627 1.00 56.06 206 GLU A O 1
ATOM 1627 N N . ASN A 1 207 ? -15.347 -15.214 52.548 1.00 51.41 207 ASN A N 1
ATOM 1628 C CA . ASN A 1 207 ? -16.106 -16.260 53.226 1.00 51.41 207 ASN A CA 1
ATOM 1629 C C . ASN A 1 207 ? -17.060 -16.895 52.212 1.00 51.41 207 ASN A C 1
ATOM 1631 O O . ASN A 1 207 ? -18.269 -16.627 52.207 1.00 51.41 207 ASN A O 1
ATOM 1635 N N . ASP A 1 208 ? -16.484 -17.706 51.340 1.00 60.59 208 ASP A N 1
ATOM 1636 C CA . ASP A 1 208 ? -17.164 -18.468 50.315 1.00 60.59 208 ASP A CA 1
ATOM 1637 C C . ASP A 1 208 ? -18.013 -19.584 50.921 1.00 60.59 208 ASP A C 1
ATOM 1639 O O . ASP A 1 208 ? -18.945 -19.997 50.230 1.00 60.59 208 ASP A O 1
ATOM 1643 N N . CYS A 1 209 ? -17.716 -20.039 52.163 1.00 55.88 209 CYS A N 1
ATOM 1644 C CA . CYS A 1 209 ? -18.408 -21.088 52.946 1.00 55.88 209 CYS A CA 1
ATOM 1645 C C . CYS A 1 209 ? -19.595 -20.586 53.828 1.00 55.88 209 CYS A C 1
ATOM 1647 O O . CYS A 1 209 ? -20.416 -21.381 54.299 1.00 55.88 209 CYS A O 1
ATOM 1649 N N . GLY A 1 210 ? -19.792 -19.271 53.945 1.00 49.59 210 GLY A N 1
ATOM 1650 C CA . GLY A 1 210 ? -20.912 -18.596 54.622 1.00 49.59 210 GLY A CA 1
ATOM 1651 C C . GLY A 1 210 ? -20.973 -18.755 56.147 1.00 49.59 210 GLY A C 1
ATOM 1652 O O . GLY A 1 210 ? -21.584 -17.938 56.838 1.00 49.59 210 GLY A O 1
ATOM 1653 N N . ASP A 1 211 ? -20.302 -19.757 56.699 1.00 53.75 211 ASP A N 1
ATOM 1654 C CA . ASP A 1 211 ? -20.036 -19.941 58.126 1.00 53.75 211 ASP A CA 1
ATOM 1655 C C . ASP A 1 211 ? -18.605 -19.535 58.522 1.00 53.75 211 ASP A C 1
ATOM 1657 O O . ASP A 1 211 ? -18.230 -19.681 59.685 1.00 53.75 211 ASP A O 1
ATOM 1661 N N . ASN A 1 212 ? -17.839 -18.961 57.585 1.00 51.44 212 ASN A N 1
ATOM 1662 C CA . ASN A 1 212 ? -16.446 -18.542 57.751 1.00 51.44 212 ASN A CA 1
ATOM 1663 C C . ASN A 1 212 ? -15.500 -19.726 58.005 1.00 51.44 212 ASN A C 1
ATOM 1665 O O . ASN A 1 212 ? -14.423 -19.523 58.564 1.00 51.44 212 ASN A O 1
ATOM 1669 N N . SER A 1 213 ? -15.907 -20.950 57.636 1.00 62.09 213 SER A N 1
ATOM 1670 C CA . SER A 1 213 ? -15.126 -22.179 57.851 1.00 62.09 213 SER A CA 1
ATOM 1671 C C . SER A 1 213 ? -13.961 -22.353 56.873 1.00 62.09 213 SER A C 1
ATOM 1673 O O . SER A 1 213 ? -12.961 -22.993 57.196 1.00 62.09 213 SER A O 1
ATOM 1675 N N . ASP A 1 214 ? -14.065 -21.770 55.686 1.00 58.59 214 ASP A N 1
ATOM 1676 C CA . ASP A 1 214 ? -13.000 -21.650 54.688 1.00 58.59 214 ASP A CA 1
ATOM 1677 C C . ASP A 1 214 ? -11.962 -20.577 55.037 1.00 58.59 214 ASP A C 1
ATOM 1679 O O . ASP A 1 214 ? -10.809 -20.688 54.620 1.00 58.59 214 ASP A O 1
ATOM 1683 N N . GLU A 1 215 ? -12.360 -19.610 55.865 1.00 66.44 215 GLU A N 1
ATOM 1684 C CA . GLU A 1 215 ? -11.543 -18.488 56.342 1.00 66.44 215 GLU A CA 1
ATOM 1685 C C . GLU A 1 215 ? -11.316 -18.513 57.860 1.00 66.44 215 GLU A C 1
ATOM 1687 O O . GLU A 1 215 ? -11.020 -17.493 58.498 1.00 66.44 215 GLU A O 1
ATOM 1692 N N . GLU A 1 216 ? -11.486 -19.686 58.473 1.00 66.38 216 GLU A N 1
ATOM 1693 C CA . GLU A 1 216 ? -11.448 -19.820 59.921 1.00 66.38 216 GLU A CA 1
ATOM 1694 C C . GLU A 1 216 ? -10.045 -19.488 60.446 1.00 66.38 216 GLU A C 1
ATOM 1696 O O . GLU A 1 216 ? -9.012 -19.960 59.956 1.00 66.38 216 GLU A O 1
ATOM 1701 N N . GLU A 1 217 ? -10.003 -18.655 61.485 1.00 56.28 217 GLU A N 1
ATOM 1702 C CA . GLU A 1 217 ? -8.787 -18.009 61.983 1.00 56.28 217 GLU A CA 1
ATOM 1703 C C . GLU A 1 217 ? -7.745 -19.008 62.530 1.00 56.28 217 GLU A C 1
ATOM 1705 O O . GLU A 1 217 ? -6.588 -18.649 62.733 1.00 56.28 217 GLU A O 1
ATOM 1710 N N . GLU A 1 218 ? -8.118 -20.273 62.747 1.00 60.47 218 GLU A N 1
ATOM 1711 C CA . GLU A 1 218 ? -7.210 -21.358 63.141 1.00 60.47 218 GLU A CA 1
ATOM 1712 C C . GLU A 1 218 ? -6.485 -22.003 61.934 1.00 60.47 218 GLU A C 1
ATOM 1714 O O . GLU A 1 218 ? -5.367 -22.499 62.099 1.00 60.47 218 GLU A O 1
ATOM 1719 N N . MET A 1 219 ? -7.055 -21.923 60.718 1.00 57.66 219 MET A N 1
ATOM 1720 C CA . MET A 1 219 ? -6.461 -22.410 59.457 1.00 57.66 219 MET A CA 1
ATOM 1721 C C . MET A 1 219 ? -5.791 -21.299 58.617 1.00 57.66 219 MET A C 1
ATOM 1723 O O . MET A 1 219 ? -4.757 -21.566 58.003 1.00 57.66 219 MET A O 1
ATOM 1727 N N . CYS A 1 220 ? -6.290 -20.052 58.656 1.00 60.91 220 CYS A N 1
ATOM 1728 C CA . CYS A 1 220 ? -5.812 -18.933 57.814 1.00 60.91 220 CYS A CA 1
ATOM 1729 C C . CYS A 1 220 ? -4.848 -17.937 58.496 1.00 60.91 220 CYS A C 1
ATOM 1731 O O . CYS A 1 220 ? -4.332 -17.029 57.841 1.00 60.91 220 CYS A O 1
ATOM 1733 N N . ARG A 1 221 ? -4.540 -18.089 59.797 1.00 54.31 221 ARG A N 1
ATOM 1734 C CA . ARG A 1 221 ? -3.826 -17.092 60.643 1.00 54.31 221 ARG A CA 1
ATOM 1735 C C . ARG A 1 221 ? -2.435 -16.622 60.189 1.00 54.31 221 ARG A C 1
ATOM 1737 O O . ARG A 1 221 ? -1.806 -15.828 60.883 1.00 54.31 221 ARG A O 1
ATOM 1744 N N . SER A 1 222 ? -1.917 -17.127 59.075 1.00 54.12 222 SER A N 1
ATOM 1745 C CA . SER A 1 222 ? -0.590 -16.785 58.555 1.00 54.12 222 SER A CA 1
ATOM 1746 C C . SER A 1 222 ? -0.559 -16.417 57.062 1.00 54.12 222 SER A C 1
ATOM 1748 O O . SER A 1 222 ? 0.530 -16.396 56.493 1.00 54.12 222 SER A O 1
ATOM 1750 N N . GLN A 1 223 ? -1.701 -16.129 56.411 1.00 55.81 223 GLN A N 1
ATOM 1751 C CA . GLN A 1 223 ? -1.782 -16.085 54.932 1.00 55.81 223 GLN A CA 1
ATOM 1752 C C . GLN A 1 223 ? -2.407 -14.812 54.291 1.00 55.81 223 GLN A C 1
ATOM 1754 O O . GLN A 1 223 ? -2.762 -14.839 53.118 1.00 55.81 223 GLN A O 1
ATOM 1759 N N . TYR A 1 224 ? -2.450 -13.665 54.988 1.00 57.19 224 TYR A N 1
ATOM 1760 C CA . TYR A 1 224 ? -3.141 -12.428 54.555 1.00 57.19 224 TYR A CA 1
ATOM 1761 C C . TYR A 1 224 ? -2.192 -11.244 54.108 1.00 57.19 224 TYR A C 1
ATOM 1763 O O . TYR A 1 224 ? -1.168 -11.037 54.754 1.00 57.19 224 TYR A O 1
ATOM 1771 N N . ARG A 1 225 ? -2.476 -10.477 53.010 1.00 54.84 225 ARG A N 1
ATOM 1772 C CA . ARG A 1 225 ? -1.545 -9.571 52.232 1.00 54.84 225 ARG A CA 1
ATOM 1773 C C . ARG A 1 225 ? -1.471 -8.067 52.645 1.00 54.84 225 ARG A C 1
ATOM 1775 O O . ARG A 1 225 ? -2.496 -7.423 52.825 1.00 54.84 225 ARG A O 1
ATOM 1782 N N . GLU A 1 226 ? -0.260 -7.478 52.665 1.00 54.00 226 GLU A N 1
ATOM 1783 C CA . GLU A 1 226 ? 0.049 -6.035 52.887 1.00 54.00 226 GLU A CA 1
ATOM 1784 C C . GLU A 1 226 ? -0.009 -5.154 51.602 1.00 54.00 226 GLU A C 1
ATOM 1786 O O . GLU A 1 226 ? 0.248 -5.649 50.499 1.00 54.00 226 GLU A O 1
ATOM 1791 N N . CYS A 1 227 ? -0.317 -3.846 51.735 1.00 61.66 227 CYS A N 1
ATOM 1792 C CA . CYS A 1 227 ? -0.373 -2.883 50.612 1.00 61.66 227 CYS A CA 1
ATOM 1793 C C . CYS A 1 227 ? 1.001 -2.533 50.033 1.00 61.66 227 CYS A C 1
ATOM 1795 O O . CYS A 1 227 ? 2.002 -2.508 50.748 1.00 61.66 227 CYS A O 1
ATOM 1797 N N . SER A 1 228 ? 1.039 -2.232 48.734 1.00 54.75 228 SER A N 1
ATOM 1798 C CA . SER A 1 228 ? 2.294 -1.995 48.012 1.00 54.75 228 SER A CA 1
ATOM 1799 C C . SER A 1 228 ? 2.777 -0.540 48.100 1.00 54.75 228 SER A C 1
ATOM 1801 O O . SER A 1 228 ? 1.977 0.377 48.255 1.00 54.75 228 SER A O 1
ATOM 1803 N N . GLU A 1 229 ? 4.087 -0.305 47.942 1.00 49.75 229 GLU A N 1
ATOM 1804 C CA . GLU A 1 229 ? 4.695 1.045 47.938 1.00 49.75 229 GLU A CA 1
ATOM 1805 C C . GLU A 1 229 ? 4.117 1.990 46.862 1.00 49.75 229 GLU A C 1
ATOM 1807 O O . GLU A 1 229 ? 4.212 3.210 46.979 1.00 49.75 229 GLU A O 1
ATOM 1812 N N . SER A 1 230 ? 3.496 1.440 45.816 1.00 49.41 230 SER A N 1
ATOM 1813 C CA . SER A 1 230 ? 2.853 2.172 44.715 1.00 49.41 230 SER A CA 1
ATOM 1814 C C . SER A 1 230 ? 1.419 2.632 45.006 1.00 49.41 230 SER A C 1
ATOM 1816 O O . SER A 1 230 ? 0.786 3.265 44.154 1.00 49.41 230 SER A O 1
ATOM 1818 N N . GLU A 1 231 ? 0.898 2.312 46.189 1.00 60.47 231 GLU A N 1
ATOM 1819 C CA . GLU A 1 231 ? -0.467 2.626 46.586 1.00 60.47 231 GLU A CA 1
ATOM 1820 C C . GLU A 1 231 ? -0.479 3.601 47.771 1.00 60.47 231 GLU A C 1
ATOM 1822 O O . GLU A 1 231 ? 0.141 3.383 48.811 1.00 60.47 231 GLU A O 1
ATOM 1827 N N . PHE A 1 232 ? -1.219 4.694 47.623 1.00 71.25 232 PHE A N 1
ATOM 1828 C CA . PHE A 1 232 ? -1.520 5.614 48.697 1.00 71.25 232 PHE A CA 1
ATOM 1829 C C . PHE A 1 232 ? -2.593 4.992 49.585 1.00 71.25 232 PHE A C 1
ATOM 1831 O O . PHE A 1 232 ? -3.698 4.662 49.143 1.00 71.25 232 PHE A O 1
ATOM 1838 N N . ARG A 1 233 ? -2.256 4.820 50.861 1.00 73.56 233 ARG A N 1
ATOM 1839 C CA . ARG A 1 233 ? -3.212 4.395 51.874 1.00 73.56 233 ARG A CA 1
ATOM 1840 C C . ARG A 1 233 ? -4.082 5.595 52.235 1.00 73.56 233 ARG A C 1
ATOM 1842 O O . ARG A 1 233 ? -3.617 6.496 52.930 1.00 73.56 233 ARG A O 1
ATOM 1849 N N . CYS A 1 234 ? -5.338 5.583 51.793 1.00 72.25 234 CYS A N 1
ATOM 1850 C CA . CYS A 1 234 ? -6.332 6.529 52.291 1.00 72.25 234 CYS A CA 1
ATOM 1851 C C . CYS A 1 234 ? -6.501 6.317 53.811 1.00 72.25 234 CYS A C 1
ATOM 1853 O O . CYS A 1 234 ? -6.146 5.272 54.375 1.00 72.25 234 CYS A O 1
ATOM 1855 N N . GLU A 1 235 ? -7.107 7.280 54.494 1.00 73.19 235 GLU A N 1
ATOM 1856 C CA . GLU A 1 235 ? -7.224 7.273 55.957 1.00 73.19 235 GLU A CA 1
ATOM 1857 C C . GLU A 1 235 ? -8.038 6.073 56.514 1.00 73.19 235 GLU A C 1
ATOM 1859 O O . GLU A 1 235 ? -7.948 5.735 57.692 1.00 73.19 235 GLU A O 1
ATOM 1864 N N . ASN A 1 236 ? -8.750 5.334 55.649 1.00 66.06 236 ASN A N 1
ATOM 1865 C CA . ASN A 1 236 ? -9.537 4.132 55.961 1.00 66.06 236 ASN A CA 1
ATOM 1866 C C . ASN A 1 236 ? -8.826 2.773 55.719 1.00 66.06 236 ASN A C 1
ATOM 1868 O O . ASN A 1 236 ? -9.484 1.737 55.714 1.00 66.06 236 ASN A O 1
ATOM 1872 N N . SER A 1 237 ? -7.497 2.735 55.558 1.00 67.12 237 SER A N 1
ATOM 1873 C CA . SER A 1 237 ? -6.686 1.519 55.288 1.00 67.12 237 SER A CA 1
ATOM 1874 C C . SER A 1 237 ? -6.894 0.840 53.936 1.00 67.12 237 SER A C 1
ATOM 1876 O O . SER A 1 237 ? -6.360 -0.244 53.707 1.00 67.12 237 SER A O 1
ATOM 1878 N N . LYS A 1 238 ? -7.612 1.505 53.033 1.00 64.62 238 LYS A N 1
ATOM 1879 C CA . LYS A 1 238 ? -7.734 1.131 51.629 1.00 64.62 238 LYS A CA 1
ATOM 1880 C C . LYS A 1 238 ? -6.567 1.704 50.834 1.00 64.62 238 LYS A C 1
ATOM 1882 O O . LYS A 1 238 ? -6.102 2.806 51.116 1.00 64.62 238 LYS A O 1
ATOM 1887 N N . CYS A 1 239 ? -6.128 0.964 49.829 1.00 70.06 239 CYS A N 1
ATOM 1888 C CA . CYS A 1 239 ? -4.961 1.308 49.031 1.00 70.06 239 CYS A CA 1
ATOM 1889 C C . CYS A 1 239 ? -5.416 1.714 47.621 1.00 70.06 239 CYS A C 1
ATOM 1891 O O . CYS A 1 239 ? -6.140 0.962 46.966 1.00 70.06 239 CYS A O 1
ATOM 1893 N N . ILE A 1 240 ? -5.080 2.944 47.206 1.00 68.88 240 ILE A N 1
ATOM 1894 C CA . ILE A 1 240 ? -5.394 3.522 45.885 1.00 68.88 240 ILE A CA 1
ATOM 1895 C C . ILE A 1 240 ? -4.108 3.878 45.128 1.00 68.88 240 ILE A C 1
ATOM 1897 O O . ILE A 1 240 ? -3.086 4.105 45.764 1.00 68.88 240 ILE A O 1
ATOM 1901 N N . PRO A 1 241 ? -4.107 3.984 43.790 1.00 66.06 241 PRO A N 1
ATOM 1902 C CA . PRO A 1 241 ? -2.894 4.335 43.053 1.00 66.06 241 PRO A CA 1
ATOM 1903 C C . PRO A 1 241 ? -2.390 5.752 43.375 1.00 66.06 241 PRO A C 1
ATOM 1905 O O . PRO A 1 241 ? -3.120 6.727 43.216 1.00 66.06 241 PRO A O 1
ATOM 1908 N N . SER A 1 242 ? -1.104 5.897 43.707 1.00 62.19 242 SER A N 1
ATOM 1909 C CA . SER A 1 242 ? -0.462 7.181 44.057 1.00 62.19 242 SER A CA 1
ATOM 1910 C C . SER A 1 242 ? -0.384 8.226 42.927 1.00 62.19 242 SER A C 1
ATOM 1912 O O . SER A 1 242 ? 0.346 9.198 43.075 1.00 62.19 242 SER A O 1
ATOM 1914 N N . ARG A 1 243 ? -1.095 8.060 41.804 1.00 62.91 243 ARG A N 1
ATOM 1915 C CA . ARG A 1 243 ? -1.173 9.000 40.662 1.00 62.91 243 ARG A CA 1
ATOM 1916 C C . ARG A 1 243 ? -2.480 9.806 40.604 1.00 62.91 243 ARG A C 1
ATOM 1918 O O . ARG A 1 243 ? -2.588 10.680 39.757 1.00 62.91 243 ARG A O 1
ATOM 1925 N N . TRP A 1 244 ? -3.413 9.531 41.519 1.00 64.56 244 TRP A N 1
ATOM 1926 C CA . TRP A 1 244 ? -4.753 10.132 41.650 1.00 64.56 244 TRP A CA 1
ATOM 1927 C C . TRP A 1 244 ? -4.804 11.007 42.916 1.00 64.56 244 TRP A C 1
ATOM 1929 O O . TRP A 1 244 ? -4.824 10.486 44.018 1.00 64.56 244 TRP A O 1
ATOM 1939 N N . ARG A 1 245 ? -4.464 12.288 42.799 1.00 69.56 245 ARG A N 1
ATOM 1940 C CA . ARG A 1 245 ? -4.249 13.299 43.875 1.00 69.56 245 ARG A CA 1
ATOM 1941 C C . ARG A 1 245 ? -3.787 14.550 43.158 1.00 69.56 245 ARG A C 1
ATOM 1943 O O . ARG A 1 245 ? -2.718 14.546 42.523 1.00 69.56 245 ARG A O 1
ATOM 1950 N N . CYS A 1 246 ? -4.534 15.619 43.339 1.00 62.97 246 CYS A N 1
ATOM 1951 C CA . CYS A 1 246 ? -4.331 16.891 42.668 1.00 62.97 246 CYS A CA 1
ATOM 1952 C C . CYS A 1 246 ? -4.229 16.760 41.137 1.00 62.97 246 CYS A C 1
ATOM 1954 O O . CYS A 1 246 ? -3.543 17.555 40.491 1.00 62.97 246 CYS A O 1
ATOM 1956 N N . ASP A 1 247 ? -4.902 15.769 40.555 1.00 61.34 247 ASP A N 1
ATOM 1957 C CA . ASP A 1 247 ? -5.231 15.701 39.130 1.00 61.34 247 ASP A CA 1
ATOM 1958 C C . ASP A 1 247 ? -6.575 16.382 38.820 1.00 61.34 247 ASP A C 1
ATOM 1960 O O . ASP A 1 247 ? -7.039 16.330 37.683 1.00 61.34 247 ASP A O 1
ATOM 1964 N N . HIS A 1 248 ? -7.106 17.134 39.798 1.00 59.00 248 HIS A N 1
ATOM 1965 C CA . HIS A 1 248 ? -8.370 17.874 39.770 1.00 59.00 248 HIS A CA 1
ATOM 1966 C C . HIS A 1 248 ? -9.627 16.980 39.885 1.00 59.00 248 HIS A C 1
ATOM 1968 O O . HIS A 1 248 ? -10.733 17.487 39.671 1.00 59.00 248 HIS A O 1
ATOM 1974 N N . ASP A 1 249 ? -9.480 15.713 40.314 1.00 59.03 249 ASP A N 1
ATOM 1975 C CA . ASP A 1 249 ? -10.545 14.703 40.483 1.00 59.03 249 ASP A CA 1
ATOM 1976 C C . ASP A 1 249 ? -10.486 14.034 41.887 1.00 59.03 249 ASP A C 1
ATOM 1978 O O . ASP A 1 249 ? -9.416 13.809 42.417 1.00 59.03 249 ASP A O 1
ATOM 1982 N N . ASN A 1 250 ? -11.631 13.739 42.537 1.00 63.47 250 ASN A N 1
ATOM 1983 C CA . ASN A 1 250 ? -11.690 13.172 43.911 1.00 63.47 250 ASN A CA 1
ATOM 1984 C C . ASN A 1 250 ? -11.882 11.641 43.926 1.00 63.47 250 ASN A C 1
ATOM 1986 O O . ASN A 1 250 ? -13.015 11.157 43.795 1.00 63.47 250 ASN A O 1
ATOM 1990 N N . ASP A 1 251 ? -10.808 10.906 44.202 1.00 70.38 251 ASP A N 1
ATOM 1991 C CA . ASP A 1 251 ? -10.659 9.458 44.060 1.00 70.38 251 ASP A CA 1
ATOM 1992 C C . ASP A 1 251 ? -10.587 8.655 45.375 1.00 70.38 251 ASP A C 1
ATOM 1994 O O . ASP A 1 251 ? -10.992 7.484 45.393 1.00 70.38 251 ASP A O 1
ATOM 1998 N N . CYS A 1 252 ? -10.152 9.237 46.506 1.00 71.69 252 CYS A N 1
ATOM 1999 C CA . CYS A 1 252 ? -10.315 8.562 47.814 1.00 71.69 252 CYS A CA 1
ATOM 2000 C C . CYS A 1 252 ? -11.799 8.562 48.255 1.00 71.69 252 CYS A C 1
ATOM 2002 O O . CYS A 1 252 ? -12.193 7.804 49.148 1.00 71.69 252 CYS A O 1
ATOM 2004 N N . GLY A 1 253 ? -12.648 9.363 47.596 1.00 64.12 253 GLY A N 1
ATOM 2005 C CA . GLY A 1 253 ? -14.087 9.474 47.850 1.00 64.12 253 GLY A CA 1
ATOM 2006 C C . GLY A 1 253 ? -14.441 10.413 49.007 1.00 64.12 253 GLY A C 1
ATOM 2007 O O . GLY A 1 253 ? -15.594 10.825 49.132 1.00 64.12 253 GLY A O 1
ATOM 2008 N N . ASP A 1 254 ? -13.454 10.804 49.808 1.00 72.94 254 ASP A N 1
ATOM 2009 C CA . ASP A 1 254 ? -13.534 11.734 50.934 1.00 72.94 254 ASP A CA 1
ATOM 2010 C C . ASP A 1 254 ? -12.891 13.111 50.639 1.00 72.94 254 ASP A C 1
ATOM 2012 O O . ASP A 1 254 ? -12.884 13.966 51.520 1.00 72.94 254 ASP A O 1
ATOM 2016 N N . LYS A 1 255 ? -12.435 13.362 49.397 1.00 62.25 255 LYS A N 1
ATOM 2017 C CA . LYS A 1 255 ? -11.667 14.543 48.931 1.00 62.25 255 LYS A CA 1
ATOM 2018 C C . LYS A 1 255 ? -10.293 14.710 49.568 1.00 62.25 255 LYS A C 1
ATOM 2020 O O . LYS A 1 255 ? -9.646 15.735 49.346 1.00 62.25 255 LYS A O 1
ATOM 2025 N N . SER A 1 256 ? -9.818 13.703 50.296 1.00 75.94 256 SER A N 1
ATOM 2026 C CA . SER A 1 256 ? -8.497 13.728 50.929 1.00 75.94 256 SER A CA 1
ATOM 2027 C C . SER A 1 256 ? -7.352 13.828 49.914 1.00 75.94 256 SER A C 1
ATOM 2029 O O . SER A 1 256 ? -6.236 14.202 50.268 1.00 75.94 256 SER A O 1
ATOM 2031 N N . ASP A 1 257 ? -7.620 13.514 48.649 1.00 72.12 257 ASP A N 1
ATOM 2032 C CA . ASP A 1 257 ? -6.675 13.544 47.542 1.00 72.12 257 ASP A CA 1
ATOM 2033 C C . ASP A 1 257 ? -6.626 14.882 46.765 1.00 72.12 257 ASP A C 1
ATOM 2035 O O . ASP A 1 257 ? -5.664 15.106 46.038 1.00 72.12 257 ASP A O 1
ATOM 2039 N N . GLU A 1 258 ? -7.560 15.820 46.972 1.00 74.38 258 GLU A N 1
ATOM 2040 C CA . GLU A 1 258 ? -7.648 17.091 46.209 1.00 74.38 258 GLU A CA 1
ATOM 2041 C C . GLU A 1 258 ? -7.517 18.367 47.064 1.00 74.38 258 GLU A C 1
ATOM 2043 O O . GLU A 1 258 ? -7.581 19.492 46.561 1.00 74.38 258 GLU A O 1
ATOM 2048 N N . GLU A 1 259 ? -7.330 18.235 48.377 1.00 67.88 259 GLU A N 1
ATOM 2049 C CA . GLU A 1 259 ? -7.080 19.389 49.240 1.00 67.88 259 GLU A CA 1
ATOM 2050 C C . GLU A 1 259 ? -5.579 19.741 49.317 1.00 67.88 259 GLU A C 1
ATOM 2052 O O . GLU A 1 259 ? -4.719 18.879 49.496 1.00 67.88 259 GLU A O 1
ATOM 2057 N N . ASN A 1 260 ? -5.283 21.052 49.258 1.00 63.19 260 ASN A N 1
ATOM 2058 C CA . ASN A 1 260 ? -3.959 21.680 49.432 1.00 63.19 260 ASN A CA 1
ATOM 2059 C C . ASN A 1 260 ? -3.010 21.699 48.202 1.00 63.19 260 ASN A C 1
ATOM 2061 O O . ASN A 1 260 ? -1.801 21.530 48.354 1.00 63.19 260 ASN A O 1
ATOM 2065 N N . CYS A 1 261 ? -3.525 21.990 46.993 1.00 64.44 261 CYS A N 1
ATOM 2066 C CA . CYS A 1 261 ? -2.725 21.961 45.754 1.00 64.44 261 CYS A CA 1
ATOM 2067 C C . CYS A 1 261 ? -1.990 23.288 45.357 1.00 64.44 261 CYS A C 1
ATOM 2069 O O . CYS A 1 261 ? -1.525 23.433 44.230 1.00 64.44 261 CYS A O 1
ATOM 2071 N N . GLY A 1 262 ? -1.875 24.289 46.247 1.00 53.19 262 GLY A N 1
ATOM 2072 C CA . GLY A 1 262 ? -1.312 25.636 45.963 1.00 53.19 262 GLY A CA 1
ATOM 2073 C C . GLY A 1 262 ? 0.223 25.7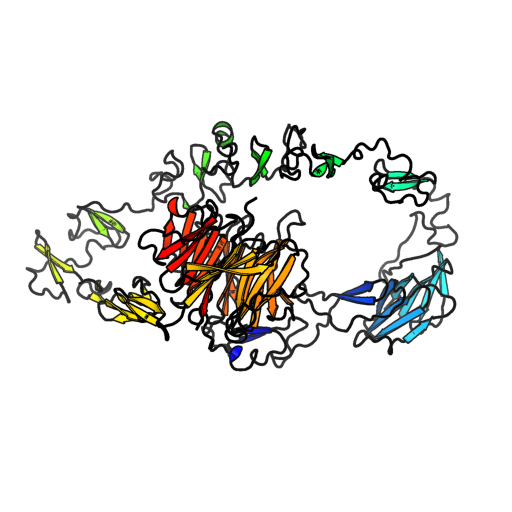59 45.928 1.00 53.19 262 GLY A C 1
ATOM 2074 O O . GLY A 1 262 ? 0.749 26.832 45.643 1.00 53.19 262 GLY A O 1
ATOM 2075 N N . GLU A 1 263 ? 0.930 24.660 46.175 1.00 52.81 263 GLU A N 1
ATOM 2076 C CA . GLU A 1 263 ? 2.364 24.465 45.920 1.00 52.81 263 GLU A CA 1
ATOM 2077 C C . GLU A 1 263 ? 2.557 23.242 45.001 1.00 52.81 263 GLU A C 1
ATOM 2079 O O . GLU A 1 263 ? 3.442 22.419 45.216 1.00 52.81 263 GLU A O 1
ATOM 2084 N N . HIS A 1 264 ? 1.693 23.072 43.987 1.00 53.78 264 HIS A N 1
ATOM 2085 C CA . HIS A 1 264 ? 1.829 21.966 43.037 1.00 53.78 264 HIS A CA 1
ATOM 2086 C C . HIS A 1 264 ? 2.908 22.242 41.996 1.00 53.78 264 HIS A C 1
ATOM 2088 O O . HIS A 1 264 ? 2.660 22.694 40.881 1.00 53.78 264 HIS A O 1
ATOM 2094 N N . THR A 1 265 ? 4.132 21.888 42.361 1.00 53.50 265 THR A N 1
ATOM 2095 C CA . THR A 1 265 ? 5.029 21.198 41.435 1.00 53.50 265 THR A CA 1
ATOM 2096 C C . THR A 1 265 ? 4.254 20.054 40.763 1.00 53.50 265 THR A C 1
ATOM 2098 O O . THR A 1 265 ? 3.505 19.362 41.466 1.00 53.50 265 THR A O 1
ATOM 2101 N N . CYS A 1 266 ? 4.382 19.851 39.435 1.00 56.16 266 CYS A N 1
ATOM 2102 C CA . CYS A 1 266 ? 3.831 18.639 38.801 1.00 56.16 266 CYS A CA 1
ATOM 2103 C C . CYS A 1 266 ? 4.269 17.439 39.675 1.00 56.16 266 CYS A C 1
ATOM 2105 O O . CYS A 1 266 ? 5.382 17.431 40.208 1.00 56.16 266 CYS A O 1
ATOM 2107 N N . ARG A 1 267 ? 3.355 16.499 39.937 1.00 49.09 267 ARG A N 1
ATOM 2108 C CA . ARG A 1 267 ? 3.581 15.389 40.878 1.00 49.09 267 ARG A CA 1
ATOM 2109 C C . ARG A 1 267 ? 4.852 14.622 40.488 1.00 49.09 267 ARG A C 1
ATOM 2111 O O . ARG A 1 267 ? 5.105 14.513 39.291 1.00 49.09 267 ARG A O 1
ATOM 2118 N N . ASP A 1 268 ? 5.604 14.066 41.444 1.00 51.12 268 ASP A N 1
ATOM 2119 C CA . ASP A 1 268 ? 6.728 13.161 41.125 1.00 51.12 268 ASP A CA 1
ATOM 2120 C C . ASP A 1 268 ? 6.249 12.116 40.095 1.00 51.12 268 ASP A C 1
ATOM 2122 O O . ASP A 1 268 ? 5.303 11.371 40.371 1.00 51.12 268 ASP A O 1
ATOM 2126 N N . GLY A 1 269 ? 6.818 12.119 38.883 1.00 56.25 269 GLY A N 1
ATOM 2127 C CA . GLY A 1 269 ? 6.299 11.370 37.731 1.00 56.25 269 GLY A CA 1
ATOM 2128 C C . GLY A 1 269 ? 5.758 12.207 36.558 1.00 56.25 269 GLY A C 1
ATOM 2129 O O . GLY A 1 269 ? 5.355 11.626 35.545 1.00 56.25 269 GLY A O 1
ATOM 2130 N N . GLN A 1 270 ? 5.722 13.542 36.636 1.00 64.56 270 GLN A N 1
ATOM 2131 C CA . GLN A 1 270 ? 5.316 14.431 35.535 1.00 64.56 270 GLN A CA 1
ATOM 2132 C C . GLN A 1 270 ? 6.333 15.561 35.325 1.00 64.56 270 GLN A C 1
ATOM 2134 O O . GLN A 1 270 ? 6.719 16.249 36.266 1.00 64.56 270 GLN A O 1
ATOM 2139 N N . PHE A 1 271 ? 6.755 15.776 34.076 1.00 70.12 271 PHE A N 1
ATOM 2140 C CA . PHE A 1 271 ? 7.723 16.809 33.717 1.00 70.12 271 PHE A CA 1
ATOM 2141 C C . PHE A 1 271 ? 7.025 18.096 33.288 1.00 70.12 271 PHE A C 1
ATOM 2143 O O . PHE A 1 271 ? 6.163 18.099 32.410 1.00 70.12 271 PHE A O 1
ATOM 2150 N N . GLN A 1 272 ? 7.434 19.210 33.882 1.00 74.19 272 GLN A N 1
ATOM 2151 C CA . GLN A 1 272 ? 6.952 20.528 33.505 1.00 74.19 272 GLN A CA 1
ATOM 2152 C C . GLN A 1 272 ? 7.809 21.084 32.361 1.00 74.19 272 GLN A C 1
ATOM 2154 O O . GLN A 1 272 ? 8.969 21.432 32.579 1.00 74.19 272 GLN A O 1
ATOM 2159 N N . CYS A 1 273 ? 7.245 21.205 31.154 1.00 70.12 273 CYS A N 1
ATOM 2160 C CA . CYS A 1 273 ? 7.903 21.918 30.057 1.00 70.12 273 CYS A CA 1
ATOM 2161 C C . CYS A 1 273 ? 8.191 23.371 30.484 1.00 70.12 273 CYS A C 1
ATOM 2163 O O . CYS A 1 273 ? 7.410 23.984 31.220 1.00 70.12 273 CYS A O 1
ATOM 2165 N N . SER A 1 274 ? 9.249 23.971 29.932 1.00 67.56 274 SER A N 1
ATOM 2166 C CA . SER A 1 274 ? 9.628 25.377 30.171 1.00 67.56 274 SER A CA 1
ATOM 2167 C C . SER A 1 274 ? 8.524 26.379 29.802 1.00 67.56 274 SER A C 1
ATOM 2169 O O . SER A 1 274 ? 8.471 27.489 30.327 1.00 67.56 274 SER A O 1
ATOM 2171 N N . SER A 1 275 ? 7.619 25.975 28.909 1.00 57.12 275 SER A N 1
ATOM 2172 C CA . SER A 1 275 ? 6.407 26.695 28.505 1.00 57.12 275 SER A CA 1
ATOM 2173 C C . SER A 1 275 ? 5.234 26.610 29.504 1.00 57.12 275 SER A C 1
ATOM 2175 O O . SER A 1 275 ? 4.217 27.270 29.292 1.00 57.12 275 SER A O 1
ATOM 2177 N N . GLY A 1 276 ? 5.359 25.846 30.598 1.00 59.72 276 GLY A N 1
ATOM 2178 C CA . GLY A 1 276 ? 4.372 25.735 31.684 1.00 59.72 276 GLY A CA 1
ATOM 2179 C C . GLY A 1 276 ? 3.379 24.568 31.571 1.00 59.72 276 GLY A C 1
ATOM 2180 O O . GLY A 1 276 ? 2.501 24.439 32.420 1.00 59.72 276 GLY A O 1
ATOM 2181 N N . HIS A 1 277 ? 3.512 23.715 30.552 1.00 58.34 277 HIS A N 1
ATOM 2182 C CA . HIS A 1 277 ? 2.677 22.531 30.308 1.00 58.34 277 HIS A CA 1
ATOM 2183 C C . HIS A 1 277 ? 3.270 21.280 30.994 1.00 58.34 277 HIS A C 1
ATOM 2185 O O . HIS A 1 277 ? 4.457 21.022 30.819 1.00 58.34 277 HIS A O 1
ATOM 2191 N N . CYS A 1 278 ? 2.487 20.479 31.738 1.00 67.00 278 CYS A N 1
ATOM 2192 C CA . CYS A 1 278 ? 2.971 19.199 32.291 1.00 67.00 278 CYS A CA 1
ATOM 2193 C C . CYS A 1 278 ? 2.806 18.086 31.235 1.00 67.00 278 CYS A C 1
ATOM 2195 O O . CYS A 1 278 ? 1.702 17.828 30.754 1.00 67.00 278 CYS A O 1
ATOM 2197 N N . ILE A 1 279 ? 3.896 17.422 30.869 1.00 64.75 279 ILE A N 1
ATOM 2198 C CA . ILE A 1 279 ? 3.886 16.137 30.163 1.00 64.75 279 ILE A CA 1
ATOM 2199 C C . ILE A 1 279 ? 4.152 15.024 31.180 1.00 64.75 279 ILE A C 1
ATOM 2201 O O . ILE A 1 279 ? 4.685 15.261 32.263 1.00 64.75 279 ILE A O 1
ATOM 2205 N N . GLN A 1 280 ? 3.771 13.790 30.870 1.00 61.72 280 GLN A N 1
ATOM 2206 C CA . GLN A 1 280 ? 4.134 12.662 31.731 1.00 61.72 280 GLN A CA 1
ATOM 2207 C C . GLN A 1 280 ? 5.662 12.508 31.739 1.00 61.72 280 GLN A C 1
ATOM 2209 O O . GLN A 1 280 ? 6.285 12.648 30.693 1.00 61.72 280 GLN A O 1
ATOM 2214 N N . GLU A 1 281 ? 6.288 12.193 32.875 1.00 62.88 281 GLU A N 1
ATOM 2215 C CA . GLU A 1 281 ? 7.759 12.123 32.970 1.00 62.88 281 GLU A CA 1
ATOM 2216 C C . GLU A 1 281 ? 8.357 11.045 32.060 1.00 62.88 281 GLU A C 1
ATOM 2218 O O . GLU A 1 281 ? 9.535 11.091 31.735 1.00 62.88 281 GLU A O 1
ATOM 2223 N N . HIS A 1 282 ? 7.549 10.101 31.564 1.00 63.09 282 HIS A N 1
ATOM 2224 C CA . HIS A 1 282 ? 8.011 9.165 30.547 1.00 63.09 282 HIS A CA 1
ATOM 2225 C C . HIS A 1 282 ? 8.208 9.755 29.155 1.00 63.09 282 HIS A C 1
ATOM 2227 O O . HIS A 1 282 ? 8.956 9.128 28.416 1.00 63.09 282 HIS A O 1
ATOM 2233 N N . PHE A 1 283 ? 7.580 10.895 28.851 1.00 63.00 283 PHE A N 1
ATOM 2234 C CA . PHE A 1 283 ? 7.766 11.699 27.637 1.00 63.00 283 PHE A CA 1
ATOM 2235 C C . PHE A 1 283 ? 8.906 12.710 27.766 1.00 63.00 283 PHE A C 1
ATOM 2237 O O . PHE A 1 283 ? 9.180 13.447 26.831 1.00 63.00 283 PHE A O 1
ATOM 2244 N N . ARG A 1 284 ? 9.518 12.793 28.950 1.00 68.44 284 ARG A N 1
ATOM 2245 C CA . ARG A 1 284 ? 10.768 13.506 29.150 1.00 68.44 284 ARG A CA 1
ATOM 2246 C C . ARG A 1 284 ? 11.893 12.547 28.781 1.00 68.44 284 ARG A C 1
ATOM 2248 O O . ARG A 1 284 ? 11.964 11.458 29.363 1.00 68.44 284 ARG A O 1
ATOM 2255 N N . CYS A 1 285 ? 12.788 12.961 27.894 1.00 65.69 285 CYS A N 1
ATOM 2256 C CA . CYS A 1 285 ? 13.947 12.169 27.497 1.00 65.69 285 CYS A CA 1
ATOM 2257 C C . CYS A 1 285 ? 13.559 10.843 26.837 1.00 65.69 285 CYS A C 1
ATOM 2259 O O . CYS A 1 285 ? 14.159 9.796 27.117 1.00 65.69 285 CYS A O 1
ATOM 2261 N N . ASP A 1 286 ? 12.503 10.869 26.031 1.00 59.34 286 ASP A N 1
ATOM 2262 C CA . ASP A 1 286 ? 12.017 9.717 25.279 1.00 59.34 286 ASP A CA 1
ATOM 2263 C C . ASP A 1 286 ? 12.442 9.754 23.805 1.00 59.34 286 ASP A C 1
ATOM 2265 O O . ASP A 1 286 ? 12.007 8.900 23.030 1.00 59.34 286 ASP A O 1
ATOM 2269 N N . GLY A 1 287 ? 13.322 10.705 23.457 1.00 58.62 287 GLY A N 1
ATOM 2270 C CA . GLY A 1 287 ? 13.932 10.930 22.145 1.00 58.62 287 GLY A CA 1
ATOM 2271 C C . GLY A 1 287 ? 12.955 11.351 21.057 1.00 58.62 287 GLY A C 1
ATOM 2272 O O . GLY A 1 287 ? 13.309 11.352 19.871 1.00 58.62 287 GLY A O 1
ATOM 2273 N N . GLU A 1 288 ? 11.734 11.722 21.436 1.00 56.69 288 GLU A N 1
ATOM 2274 C CA . GLU A 1 288 ? 10.764 12.369 20.572 1.00 56.69 288 GLU A CA 1
ATOM 2275 C C . GLU A 1 288 ? 10.528 13.802 21.061 1.00 56.69 288 GLU A C 1
ATOM 2277 O O . GLU A 1 288 ? 10.456 14.091 22.245 1.00 56.69 288 GLU A O 1
ATOM 2282 N N . ARG A 1 289 ? 10.417 14.757 20.131 1.00 62.91 289 ARG A N 1
ATOM 2283 C CA . ARG A 1 289 ? 10.094 16.141 20.499 1.00 62.91 289 ARG A CA 1
ATOM 2284 C C . ARG A 1 289 ? 8.614 16.224 20.896 1.00 62.91 289 ARG A C 1
ATOM 2286 O O . ARG A 1 289 ? 7.775 16.395 20.003 1.00 62.91 289 ARG A O 1
ATOM 2293 N N . ASN A 1 290 ? 8.315 16.190 22.193 1.00 66.75 290 ASN A N 1
ATOM 2294 C CA . ASN A 1 290 ? 6.967 16.283 22.759 1.00 66.75 290 ASN A CA 1
ATOM 2295 C C . ASN A 1 290 ? 6.663 17.679 23.330 1.00 66.75 290 ASN A C 1
ATOM 2297 O O . ASN A 1 290 ? 5.521 18.138 23.225 1.00 66.75 290 ASN A O 1
ATOM 2301 N N . CYS A 1 291 ? 7.656 18.417 23.843 1.00 68.00 291 CYS A N 1
ATOM 2302 C CA . CYS A 1 291 ? 7.512 19.855 24.077 1.00 68.00 291 CYS A CA 1
ATOM 2303 C C . CYS A 1 291 ? 7.818 20.624 22.776 1.00 68.00 291 CYS A C 1
ATOM 2305 O O . CYS A 1 291 ? 8.797 20.386 22.062 1.00 68.00 291 CYS A O 1
ATOM 2307 N N . HIS A 1 292 ? 6.994 21.633 22.479 1.00 58.44 292 HIS A N 1
ATOM 2308 C CA . HIS A 1 292 ? 7.168 22.505 21.309 1.00 58.44 292 HIS A CA 1
ATOM 2309 C C . HIS A 1 292 ? 8.532 23.221 21.258 1.00 58.44 292 HIS A C 1
ATOM 2311 O O . HIS A 1 292 ? 8.974 23.624 20.179 1.00 58.44 292 HIS A O 1
ATOM 2317 N N . ASP A 1 293 ? 9.183 23.369 22.410 1.00 62.66 293 ASP A N 1
ATOM 2318 C CA . ASP A 1 293 ? 10.459 24.048 22.631 1.00 62.66 293 ASP A CA 1
ATOM 2319 C C . ASP A 1 293 ? 11.657 23.083 22.819 1.00 62.66 293 ASP A C 1
ATOM 2321 O O . ASP A 1 293 ? 12.753 23.557 23.107 1.00 62.66 293 ASP A O 1
ATOM 2325 N N . LEU A 1 294 ? 11.472 21.765 22.621 1.00 64.12 294 LEU A N 1
ATOM 2326 C CA . LEU A 1 294 ? 12.417 20.677 22.965 1.00 64.12 294 LEU A CA 1
ATOM 2327 C C . LEU A 1 294 ? 12.810 20.607 24.452 1.00 64.12 294 LEU A C 1
ATOM 2329 O O . LEU A 1 294 ? 13.796 19.957 24.788 1.00 64.12 294 LEU A O 1
ATOM 2333 N N . SER A 1 295 ? 12.103 21.272 25.367 1.00 75.06 295 SER A N 1
ATOM 2334 C CA . SER A 1 295 ? 12.534 21.301 26.776 1.00 75.06 295 SER A CA 1
ATOM 2335 C C . SER A 1 295 ? 12.514 19.937 27.463 1.00 75.06 295 SER A C 1
ATOM 2337 O O . SER A 1 295 ? 13.218 19.734 28.445 1.00 75.06 295 SER A O 1
ATOM 2339 N N . ASP A 1 296 ? 11.702 19.019 26.959 1.00 70.50 296 ASP A N 1
ATOM 2340 C CA . ASP A 1 296 ? 11.629 17.617 27.360 1.00 70.50 296 ASP A CA 1
ATOM 2341 C C . ASP A 1 296 ? 12.841 16.782 26.955 1.00 70.50 296 ASP A C 1
ATOM 2343 O O . ASP A 1 296 ? 13.156 15.823 27.653 1.00 70.50 296 ASP A O 1
ATOM 2347 N N . GLU A 1 297 ? 13.538 17.174 25.889 1.00 73.25 297 GLU A N 1
ATOM 2348 C CA . GLU A 1 297 ? 14.683 16.453 25.316 1.00 73.25 297 GLU A CA 1
ATOM 2349 C C . GLU A 1 297 ? 16.021 17.167 25.577 1.00 73.25 297 GLU A C 1
ATOM 2351 O O . GLU A 1 297 ? 17.052 16.858 24.977 1.00 73.25 297 GLU A O 1
ATOM 2356 N N . LEU A 1 298 ? 16.017 18.147 26.485 1.00 69.00 298 LEU A N 1
ATOM 2357 C CA . LEU A 1 298 ? 17.200 18.875 26.928 1.00 69.00 298 LEU A CA 1
ATOM 2358 C C . LEU A 1 298 ? 17.576 18.445 28.356 1.00 69.00 298 LEU A C 1
ATOM 2360 O O . LEU A 1 298 ? 16.742 18.425 29.260 1.00 69.00 298 LEU A O 1
ATOM 2364 N N . ASP A 1 299 ? 18.863 18.150 28.567 1.00 64.88 299 ASP A N 1
ATOM 2365 C CA . ASP A 1 299 ? 19.463 17.871 29.886 1.00 64.88 299 ASP A CA 1
ATOM 2366 C C . ASP A 1 299 ? 18.877 16.626 30.603 1.00 64.88 299 ASP A C 1
ATOM 2368 O O . ASP A 1 299 ? 18.392 16.643 31.743 1.00 64.88 299 ASP A O 1
ATOM 2372 N N . CYS A 1 300 ? 18.893 15.509 29.880 1.00 64.69 300 CYS A N 1
ATOM 2373 C CA . CYS A 1 300 ? 18.322 14.230 30.281 1.00 64.69 300 CYS A CA 1
ATOM 2374 C C . CYS A 1 300 ? 19.307 13.345 31.065 1.00 64.69 300 CYS A C 1
ATOM 2376 O O . CYS A 1 300 ? 20.476 13.304 30.700 1.00 64.69 300 CYS A O 1
ATOM 2378 N N . PRO A 1 301 ? 18.875 12.596 32.102 1.00 57.84 301 PRO A N 1
ATOM 2379 C CA . PRO A 1 301 ? 19.690 11.567 32.755 1.00 57.84 301 PRO A CA 1
ATOM 2380 C C . PRO A 1 301 ? 19.537 10.186 32.072 1.00 57.84 301 PRO A C 1
ATOM 2382 O O . PRO A 1 301 ? 18.448 9.861 31.591 1.00 57.84 301 PRO A O 1
ATOM 2385 N N . PRO A 1 302 ? 20.586 9.345 32.032 1.00 55.50 302 PRO A N 1
ATOM 2386 C CA . PRO A 1 302 ? 20.571 8.073 31.305 1.00 55.50 302 PRO A CA 1
ATOM 2387 C C . PRO A 1 302 ? 19.602 7.048 31.919 1.00 55.50 302 PRO A C 1
ATOM 2389 O O . PRO A 1 302 ? 19.557 6.875 33.137 1.00 55.50 302 PRO A O 1
ATOM 2392 N N . ARG A 1 303 ? 18.822 6.354 31.074 1.00 53.88 303 ARG A N 1
ATOM 2393 C CA . ARG A 1 303 ? 17.648 5.547 31.484 1.00 53.88 303 ARG A CA 1
ATOM 2394 C C . ARG A 1 303 ? 17.884 4.026 31.496 1.00 53.88 303 ARG A C 1
ATOM 2396 O O . ARG A 1 303 ? 17.049 3.292 32.019 1.00 53.88 303 ARG A O 1
ATOM 2403 N N . TYR A 1 304 ? 19.020 3.551 30.978 1.00 52.91 304 TYR A N 1
ATOM 2404 C CA . TYR A 1 304 ? 19.438 2.140 30.966 1.00 52.91 304 TYR A CA 1
ATOM 2405 C C . TYR A 1 304 ? 20.836 1.967 31.603 1.00 52.91 304 TYR A C 1
ATOM 2407 O O . TYR A 1 304 ? 21.608 2.929 31.643 1.00 52.91 304 TYR A O 1
ATOM 2415 N N . PRO A 1 305 ? 21.206 0.774 32.116 1.00 42.09 305 PRO A N 1
ATOM 2416 C CA . PRO A 1 305 ? 22.517 0.561 32.732 1.00 42.09 305 PRO A CA 1
ATOM 2417 C C . PRO A 1 305 ? 23.651 0.812 31.724 1.00 42.09 305 PRO A C 1
ATOM 2419 O O . PRO A 1 305 ? 23.706 0.150 30.691 1.00 42.09 305 PRO A O 1
ATOM 2422 N N . GLY A 1 306 ? 24.565 1.735 32.041 1.00 52.41 306 GLY A N 1
ATOM 2423 C CA . GLY A 1 306 ? 25.711 2.077 31.184 1.00 52.41 306 GLY A CA 1
ATOM 2424 C C . GLY A 1 306 ? 25.562 3.356 30.350 1.00 52.41 306 GLY A C 1
ATOM 2425 O O . GLY A 1 306 ? 26.101 3.409 29.252 1.00 52.41 306 GLY A O 1
ATOM 2426 N N . ASP A 1 307 ? 24.860 4.373 30.861 1.00 53.03 307 ASP A N 1
ATOM 2427 C CA . ASP A 1 307 ? 24.736 5.708 30.249 1.00 53.03 307 ASP A CA 1
ATOM 2428 C C . ASP A 1 307 ? 24.024 5.757 28.872 1.00 53.03 307 ASP A C 1
ATOM 2430 O O . ASP A 1 307 ? 24.325 6.605 28.035 1.00 53.03 307 ASP A O 1
ATOM 2434 N N . LEU A 1 308 ? 23.048 4.869 28.628 1.00 50.88 308 LEU A N 1
ATOM 2435 C CA . LEU A 1 308 ? 22.256 4.805 27.384 1.00 50.88 308 LEU A CA 1
ATOM 2436 C C . LEU A 1 308 ? 20.805 5.284 27.599 1.00 50.88 308 LEU A C 1
ATOM 2438 O O . LEU A 1 308 ? 20.204 4.997 28.637 1.00 50.88 308 LEU A O 1
ATOM 2442 N N . TYR A 1 309 ? 20.216 5.975 26.611 1.00 56.09 309 TYR A N 1
ATOM 2443 C CA . TYR A 1 309 ? 18.827 6.479 26.653 1.00 56.09 309 TYR A CA 1
ATOM 2444 C C . TYR A 1 309 ? 17.848 5.679 25.761 1.00 56.09 309 TYR A C 1
ATOM 2446 O O . TYR A 1 309 ? 16.650 5.947 25.770 1.00 56.09 309 TYR A O 1
ATOM 2454 N N . CYS A 1 310 ? 18.322 4.666 25.022 1.00 51.22 310 CYS A N 1
ATOM 2455 C CA . CYS A 1 310 ? 17.547 3.869 24.055 1.00 51.22 310 CYS A CA 1
ATOM 2456 C C . CYS A 1 310 ? 17.253 2.429 24.517 1.00 51.22 310 CYS A C 1
ATOM 2458 O O . CYS A 1 310 ? 18.073 1.801 25.184 1.00 51.22 310 CYS A O 1
ATOM 2460 N N . ARG A 1 311 ? 16.114 1.870 24.070 1.00 51.88 311 ARG A N 1
ATOM 2461 C CA . ARG A 1 311 ? 15.842 0.415 24.083 1.00 51.88 311 ARG A CA 1
ATOM 2462 C C . ARG A 1 311 ? 16.873 -0.274 23.177 1.00 51.88 311 ARG A C 1
ATOM 2464 O O . ARG A 1 311 ? 17.212 0.293 22.146 1.00 51.88 311 ARG A O 1
ATOM 2471 N N . GLU A 1 312 ? 17.316 -1.489 23.511 1.00 52.75 312 GLU A N 1
ATOM 2472 C CA . GLU A 1 312 ? 18.444 -2.209 22.866 1.00 52.75 312 GLU A CA 1
ATOM 2473 C C . GLU A 1 312 ? 18.392 -2.365 21.318 1.00 52.75 312 GLU A C 1
ATOM 2475 O O . GLU A 1 312 ? 19.357 -2.839 20.727 1.00 52.75 312 GLU A O 1
ATOM 2480 N N . GLU A 1 313 ? 17.307 -1.962 20.642 1.00 57.53 313 GLU A N 1
ATOM 2481 C CA . GLU A 1 313 ? 17.079 -2.114 19.194 1.00 57.53 313 GLU A CA 1
ATOM 2482 C C . GLU A 1 313 ? 17.144 -0.795 18.379 1.00 57.53 313 GLU A C 1
ATOM 2484 O O . GLU A 1 313 ? 16.956 -0.832 17.162 1.00 57.53 313 GLU A O 1
ATOM 2489 N N . LYS A 1 314 ? 17.401 0.369 18.999 1.00 65.31 314 LYS A N 1
ATOM 2490 C CA . LYS A 1 314 ? 17.504 1.681 18.313 1.00 65.31 314 LYS A CA 1
ATOM 2491 C C . LYS A 1 314 ? 18.810 2.405 18.646 1.00 65.31 314 LYS A C 1
ATOM 2493 O O . LYS A 1 314 ? 19.323 2.267 19.754 1.00 65.31 314 LYS A O 1
ATOM 2498 N N . PHE A 1 315 ? 19.342 3.170 17.690 1.00 75.50 315 PHE A N 1
ATOM 2499 C CA . PHE A 1 315 ? 20.555 3.972 17.872 1.00 75.50 315 PHE A CA 1
ATOM 2500 C C . PHE A 1 315 ? 20.206 5.415 18.237 1.00 75.50 315 PHE A C 1
ATOM 2502 O O . PHE A 1 315 ? 19.305 6.012 17.649 1.00 75.50 315 PHE A O 1
ATOM 2509 N N . GLN A 1 316 ? 20.942 5.968 19.199 1.00 73.44 316 GLN A N 1
ATOM 2510 C CA . GLN A 1 316 ? 20.799 7.343 19.652 1.00 73.44 316 GLN A CA 1
ATOM 2511 C C . GLN A 1 316 ? 21.894 8.224 19.049 1.00 73.44 316 GLN A C 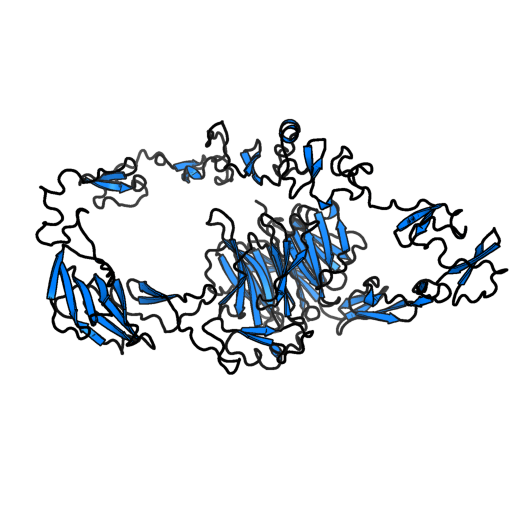1
ATOM 2513 O O . GLN A 1 316 ? 23.080 8.006 19.294 1.00 73.44 316 GLN A O 1
ATOM 2518 N N . CYS A 1 317 ? 21.469 9.240 18.308 1.00 76.62 317 CYS A N 1
ATOM 2519 C CA . CYS A 1 317 ? 22.302 10.309 17.774 1.00 76.62 317 CYS A CA 1
ATOM 2520 C C . CYS A 1 317 ? 22.776 11.253 18.901 1.00 76.62 317 CYS A C 1
ATOM 2522 O O . CYS A 1 317 ? 22.198 11.268 19.992 1.00 76.62 317 CYS A O 1
ATOM 2524 N N . ASP A 1 318 ? 23.792 12.090 18.665 1.00 73.25 318 ASP A N 1
ATOM 2525 C CA . ASP A 1 318 ? 24.305 12.989 19.716 1.00 73.25 318 ASP A CA 1
ATOM 2526 C C . ASP A 1 318 ? 23.329 14.129 20.039 1.00 73.25 318 ASP A C 1
ATOM 2528 O O . ASP A 1 318 ? 23.345 14.656 21.148 1.00 73.25 318 ASP A O 1
ATOM 2532 N N . ASN A 1 319 ? 22.456 14.490 19.094 1.00 65.94 319 ASN A N 1
ATOM 2533 C CA . ASN A 1 319 ? 21.317 15.384 19.314 1.00 65.94 319 ASN A CA 1
ATOM 2534 C C . ASN A 1 319 ? 20.112 14.709 20.011 1.00 65.94 319 ASN A C 1
ATOM 2536 O O . ASN A 1 319 ? 19.025 15.285 20.024 1.00 65.94 319 ASN A O 1
ATOM 2540 N N . HIS A 1 320 ? 20.297 13.499 20.551 1.00 65.06 320 HIS A N 1
ATOM 2541 C CA . HIS A 1 320 ? 19.282 12.662 21.197 1.00 65.06 320 HIS A CA 1
ATOM 2542 C C . HIS A 1 320 ? 18.124 12.198 20.291 1.00 65.06 320 HIS A C 1
ATOM 2544 O O . HIS A 1 320 ? 17.155 11.632 20.789 1.00 65.06 320 HIS A O 1
ATOM 2550 N N . LEU A 1 321 ? 18.243 12.349 18.965 1.00 64.75 321 LEU A N 1
ATOM 2551 C CA . LEU A 1 321 ? 17.331 11.735 17.997 1.00 64.75 321 LEU A CA 1
ATOM 2552 C C . LEU A 1 321 ? 17.561 10.219 17.925 1.00 64.75 321 LEU A C 1
ATOM 2554 O O . LEU A 1 321 ? 18.682 9.738 18.088 1.00 64.75 321 LEU A O 1
ATOM 2558 N N . PHE A 1 322 ? 16.502 9.458 17.651 1.00 70.88 322 PHE A N 1
ATOM 2559 C CA . PHE A 1 322 ? 16.590 8.009 17.492 1.00 70.88 322 PHE A CA 1
ATOM 2560 C C . PHE A 1 322 ? 16.432 7.579 16.036 1.00 70.88 322 PHE A C 1
ATOM 2562 O O . PHE A 1 322 ? 15.443 7.914 15.379 1.00 70.88 322 PHE A O 1
ATOM 2569 N N . VAL A 1 323 ? 17.372 6.764 15.565 1.00 70.38 323 VAL A N 1
ATOM 2570 C CA . VAL A 1 323 ? 17.315 6.088 14.263 1.00 70.38 323 VAL A CA 1
ATOM 2571 C C . VAL A 1 323 ? 17.241 4.576 14.469 1.00 70.38 323 VAL A C 1
ATOM 2573 O O . VAL A 1 323 ? 17.649 4.033 15.502 1.00 70.38 323 VAL A O 1
ATOM 2576 N N . GLU A 1 324 ? 16.645 3.870 13.511 1.00 68.00 324 GLU A N 1
ATOM 2577 C CA . GLU A 1 324 ? 16.568 2.413 13.580 1.00 68.00 324 GLU A CA 1
ATOM 2578 C C . GLU A 1 324 ? 17.974 1.822 13.425 1.00 68.00 324 GLU A C 1
ATOM 2580 O O . GLU A 1 324 ? 18.813 2.358 12.709 1.00 68.00 324 GLU A O 1
ATOM 2585 N N . MET A 1 325 ? 18.244 0.666 14.030 1.00 68.06 325 MET A N 1
ATOM 2586 C CA . MET A 1 325 ? 19.577 0.043 13.966 1.00 68.06 325 MET A CA 1
ATOM 2587 C C . MET A 1 325 ? 2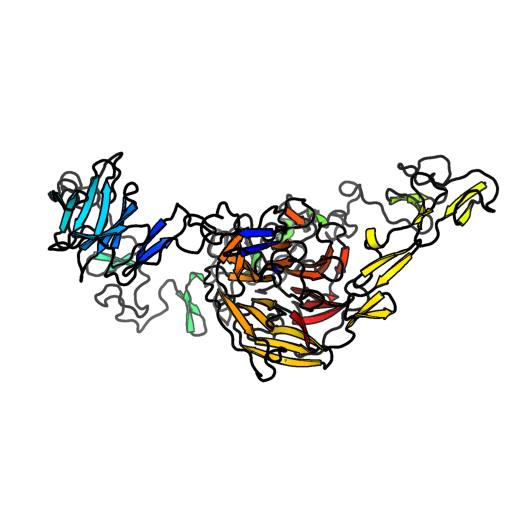0.016 -0.337 12.535 1.00 68.06 325 MET A C 1
ATOM 2589 O O . MET A 1 325 ? 21.187 -0.616 12.301 1.00 68.06 325 MET A O 1
ATOM 2593 N N . ARG A 1 326 ? 19.082 -0.343 11.570 1.00 65.12 326 ARG A N 1
ATOM 2594 C CA . ARG A 1 326 ? 19.359 -0.499 10.129 1.00 65.12 326 ARG A CA 1
ATOM 2595 C C . ARG A 1 326 ? 19.919 0.764 9.468 1.00 65.12 326 ARG A C 1
ATOM 2597 O O . ARG A 1 326 ? 20.558 0.643 8.431 1.00 65.12 326 ARG A O 1
ATOM 2604 N N . ASP A 1 327 ? 19.648 1.927 10.036 1.00 74.00 327 ASP A N 1
ATOM 2605 C CA . ASP A 1 327 ? 20.056 3.238 9.527 1.00 74.00 327 ASP A CA 1
ATOM 2606 C C . ASP A 1 327 ? 21.415 3.651 10.137 1.00 74.00 327 ASP A C 1
ATOM 2608 O O . ASP A 1 327 ? 21.932 4.724 9.884 1.00 74.00 327 ASP A O 1
ATOM 2612 N N . LEU A 1 328 ? 22.031 2.769 10.936 1.00 79.88 328 LEU A N 1
ATOM 2613 C CA . LEU A 1 328 ? 23.354 2.976 11.510 1.00 79.88 328 LEU A CA 1
ATOM 2614 C C . LEU A 1 328 ? 24.457 2.588 10.518 1.00 79.88 328 LEU A C 1
ATOM 2616 O O . LEU A 1 328 ? 24.481 1.441 10.051 1.00 79.88 328 LEU A O 1
ATOM 2620 N N . CYS A 1 329 ? 25.408 3.494 10.269 1.00 78.19 329 CYS A N 1
ATOM 2621 C CA . CYS A 1 329 ? 26.574 3.255 9.409 1.00 78.19 329 CYS A CA 1
ATOM 2622 C C . CYS A 1 329 ? 26.204 2.740 8.006 1.00 78.19 329 CYS A C 1
ATOM 2624 O O . CYS A 1 329 ? 26.881 1.869 7.436 1.00 78.19 329 CYS A O 1
ATOM 2626 N N . ASP A 1 330 ? 25.085 3.223 7.473 1.00 71.56 330 ASP A N 1
ATOM 2627 C CA . ASP A 1 330 ? 24.545 2.847 6.175 1.00 71.56 330 ASP A CA 1
ATOM 2628 C C . ASP A 1 330 ? 24.995 3.764 5.026 1.00 71.56 330 ASP A C 1
ATOM 2630 O O . ASP A 1 330 ? 24.683 3.512 3.858 1.00 71.56 330 ASP A O 1
ATOM 2634 N N . GLY A 1 331 ? 25.814 4.767 5.338 1.00 71.50 331 GLY A N 1
ATOM 2635 C CA . GLY A 1 331 ? 26.341 5.754 4.411 1.00 71.50 331 GLY A CA 1
ATOM 2636 C C . GLY A 1 331 ? 25.449 6.975 4.220 1.00 71.50 331 GLY A C 1
ATOM 2637 O O . GLY A 1 331 ? 25.746 7.766 3.318 1.00 71.50 331 GLY A O 1
ATOM 2638 N N . SER A 1 332 ? 24.378 7.136 5.002 1.00 70.44 332 SER A N 1
ATOM 2639 C CA . SER A 1 332 ? 23.465 8.274 4.904 1.00 70.44 332 SER A CA 1
ATOM 2640 C C . SER A 1 332 ? 23.223 8.949 6.254 1.00 70.44 332 SER A C 1
ATOM 2642 O O . SER A 1 332 ? 23.179 8.308 7.286 1.00 70.44 332 SER A O 1
ATOM 2644 N N . ASN A 1 333 ? 23.103 10.279 6.237 1.00 75.06 333 ASN A N 1
ATOM 2645 C CA . ASN A 1 333 ? 22.896 11.084 7.442 1.00 75.06 333 ASN A CA 1
ATOM 2646 C C . ASN A 1 333 ? 21.408 11.119 7.817 1.00 75.06 333 ASN A C 1
ATOM 2648 O O . ASN A 1 333 ? 20.695 12.054 7.430 1.00 75.06 333 ASN A O 1
ATOM 2652 N N . ASP A 1 334 ? 20.933 10.114 8.543 1.00 74.44 334 ASP A N 1
ATOM 2653 C CA . ASP A 1 334 ? 19.562 10.044 9.049 1.00 74.44 334 ASP A CA 1
ATOM 2654 C C . ASP A 1 334 ? 19.394 10.819 10.366 1.00 74.44 334 ASP A C 1
ATOM 2656 O O . ASP A 1 334 ? 18.303 11.326 10.652 1.00 74.44 334 ASP A O 1
ATOM 2660 N N . CYS A 1 335 ? 20.473 10.985 11.135 1.00 73.12 335 CYS A N 1
ATOM 2661 C CA . CYS A 1 335 ? 20.478 11.776 12.366 1.00 73.12 335 CYS A CA 1
ATOM 2662 C C . CYS A 1 335 ? 20.455 13.306 12.140 1.00 73.12 335 CYS A C 1
ATOM 2664 O O . CYS A 1 335 ? 20.258 14.078 13.084 1.00 73.12 335 CYS A O 1
ATOM 2666 N N . TYR A 1 336 ? 20.653 13.764 10.898 1.00 68.88 336 TYR A N 1
ATOM 2667 C CA . TYR A 1 336 ? 20.855 15.162 10.472 1.00 68.88 336 TYR A CA 1
ATOM 2668 C C . TYR A 1 336 ? 22.085 15.871 11.077 1.00 68.88 336 TYR A C 1
ATOM 2670 O O . TYR A 1 336 ? 22.484 16.924 10.575 1.00 68.88 336 TYR A O 1
ATOM 2678 N N . ASP A 1 337 ? 22.728 15.293 12.091 1.00 73.31 337 ASP A N 1
ATOM 2679 C CA . ASP A 1 337 ? 23.972 15.735 12.728 1.00 73.31 337 ASP A CA 1
ATOM 2680 C C . ASP A 1 337 ? 25.182 14.821 12.413 1.00 73.31 337 ASP A C 1
ATOM 2682 O O . ASP A 1 337 ? 26.281 15.090 12.902 1.00 73.31 337 ASP A O 1
ATOM 2686 N N . ASN A 1 338 ? 25.014 13.809 11.542 1.00 76.75 338 ASN A N 1
ATOM 2687 C CA . ASN A 1 338 ? 26.002 12.778 11.172 1.00 76.75 338 ASN A CA 1
ATOM 2688 C C . ASN A 1 338 ? 26.452 11.859 12.330 1.00 76.75 338 ASN A C 1
ATOM 2690 O O . ASN A 1 338 ? 27.522 11.246 12.248 1.00 76.75 338 ASN A O 1
ATOM 2694 N N . SER A 1 339 ? 25.701 11.763 13.430 1.00 82.50 339 SER A N 1
ATOM 2695 C CA . SER A 1 339 ? 26.084 10.899 14.558 1.00 82.50 339 SER A CA 1
ATOM 2696 C C . SER A 1 339 ? 26.037 9.401 14.243 1.00 82.50 339 SER A C 1
ATOM 2698 O O . SER A 1 339 ? 26.835 8.636 14.784 1.00 82.50 339 SER A O 1
ATOM 2700 N N . ASP A 1 340 ? 25.131 8.995 13.361 1.00 80.25 340 ASP A N 1
ATOM 2701 C CA . ASP A 1 340 ? 24.953 7.643 12.817 1.00 80.25 340 ASP A CA 1
ATOM 2702 C C . ASP A 1 340 ? 26.071 7.198 11.865 1.00 80.25 340 ASP A C 1
ATOM 2704 O O . ASP A 1 340 ? 26.378 6.011 11.785 1.00 80.25 340 ASP A O 1
ATOM 2708 N N . GLU A 1 341 ? 26.730 8.138 11.191 1.00 83.69 341 GLU A N 1
ATOM 2709 C CA . GLU A 1 341 ? 27.792 7.871 10.206 1.00 83.69 341 GLU A CA 1
ATOM 2710 C C . GLU A 1 341 ? 29.204 8.155 10.743 1.00 83.69 341 GLU A C 1
ATOM 2712 O O . GLU A 1 341 ? 30.176 8.321 9.999 1.00 83.69 341 GLU A O 1
ATOM 2717 N N . ARG A 1 342 ? 29.350 8.246 12.067 1.00 83.62 342 ARG A N 1
ATOM 2718 C CA . ARG A 1 342 ? 30.628 8.577 12.699 1.00 83.62 342 ARG A CA 1
ATOM 2719 C C . ARG A 1 342 ? 31.639 7.429 12.566 1.00 83.62 342 ARG A C 1
ATOM 2721 O O . ARG A 1 342 ? 31.434 6.331 13.078 1.00 83.62 342 ARG A O 1
ATOM 2728 N N . GLU A 1 343 ? 32.817 7.730 12.017 1.00 74.81 343 GLU A N 1
ATOM 2729 C CA . GLU A 1 343 ? 33.913 6.770 11.767 1.00 74.81 343 GLU A CA 1
ATOM 2730 C C . GLU A 1 343 ? 34.351 5.968 13.018 1.00 74.81 343 GLU A C 1
ATOM 2732 O O . GLU A 1 343 ? 34.639 4.770 12.950 1.00 74.81 343 GLU A O 1
ATOM 2737 N N . SER A 1 344 ? 34.335 6.593 14.201 1.00 78.19 344 SER A N 1
ATOM 2738 C CA . SER A 1 344 ? 34.670 5.926 15.470 1.00 78.19 344 SER A CA 1
ATOM 2739 C C . SER A 1 344 ? 33.622 4.912 15.939 1.00 78.19 344 SER A C 1
ATOM 2741 O O . SER A 1 344 ? 33.955 4.012 16.704 1.00 78.19 344 SER A O 1
ATOM 2743 N N . LEU A 1 345 ? 32.364 5.071 15.523 1.00 79.56 345 LEU A N 1
ATOM 2744 C CA . LEU A 1 345 ? 31.272 4.158 15.854 1.00 79.56 345 LEU A CA 1
ATOM 2745 C C . LEU A 1 345 ? 31.232 2.991 14.856 1.00 79.56 345 LEU A C 1
ATOM 2747 O O . LEU A 1 345 ? 31.190 1.827 15.253 1.00 79.56 345 LEU A O 1
ATOM 2751 N N . CYS A 1 346 ? 31.329 3.305 13.563 1.00 76.44 346 CYS A N 1
ATOM 2752 C CA . CYS A 1 346 ? 31.213 2.327 12.485 1.00 76.44 346 CYS A CA 1
ATOM 2753 C C . CYS A 1 346 ? 32.379 1.333 12.437 1.00 76.44 346 CYS A C 1
ATOM 2755 O O . CYS A 1 346 ? 32.172 0.171 12.111 1.00 76.44 346 CYS A O 1
ATOM 2757 N N . SER A 1 347 ? 33.583 1.734 12.857 1.00 72.62 347 SER A N 1
ATOM 2758 C CA . SER A 1 347 ? 34.762 0.851 12.897 1.00 72.62 347 SER A CA 1
ATOM 2759 C C . SER A 1 347 ? 34.633 -0.371 13.821 1.00 72.62 347 SER A C 1
ATOM 2761 O O . SER A 1 347 ? 35.321 -1.361 13.597 1.00 72.62 347 SER A O 1
ATOM 2763 N N . ASN A 1 348 ? 33.753 -0.339 14.829 1.00 71.44 348 ASN A N 1
ATOM 2764 C CA . ASN A 1 348 ? 33.494 -1.473 15.732 1.00 71.44 348 ASN A CA 1
ATOM 2765 C C . ASN A 1 348 ? 32.117 -2.125 15.514 1.00 71.44 348 ASN A C 1
ATOM 2767 O O . ASN A 1 348 ? 31.787 -3.106 16.186 1.00 71.44 348 ASN A O 1
ATOM 2771 N N . TYR A 1 349 ? 31.301 -1.593 14.604 1.00 76.06 349 TYR A N 1
ATOM 2772 C CA . TYR A 1 349 ? 29.965 -2.106 14.334 1.00 76.06 349 TYR A CA 1
ATOM 2773 C C . TYR A 1 349 ? 30.029 -3.307 13.379 1.00 76.06 349 TYR A C 1
ATOM 2775 O O . TYR A 1 349 ? 30.810 -3.334 12.428 1.00 76.06 349 TYR A O 1
ATOM 2783 N N . THR A 1 350 ? 29.212 -4.332 13.634 1.00 72.69 350 THR A N 1
ATOM 2784 C CA . THR A 1 350 ? 29.080 -5.494 12.743 1.00 72.69 350 THR A CA 1
ATOM 2785 C C . THR A 1 350 ? 27.670 -5.536 12.183 1.00 72.69 350 THR A C 1
ATOM 2787 O O . THR A 1 350 ? 26.690 -5.625 12.923 1.00 72.69 350 THR A O 1
ATOM 2790 N N . CYS A 1 351 ? 27.563 -5.438 10.860 1.00 71.62 351 CYS A N 1
ATOM 2791 C CA . CYS A 1 351 ? 26.275 -5.420 10.182 1.00 71.62 351 CYS A CA 1
ATOM 2792 C C . CYS A 1 351 ? 25.596 -6.789 10.321 1.00 71.62 351 CYS A C 1
ATOM 2794 O O . CYS A 1 351 ? 26.257 -7.830 10.355 1.00 71.62 351 CYS A O 1
ATOM 2796 N N . ASN A 1 352 ? 24.264 -6.825 10.297 1.00 69.75 352 ASN A N 1
ATOM 2797 C CA . ASN A 1 352 ? 23.550 -8.093 10.172 1.00 69.75 352 ASN A CA 1
ATOM 2798 C C . ASN A 1 352 ? 23.813 -8.716 8.783 1.00 69.75 352 ASN A C 1
ATOM 2800 O O . ASN A 1 352 ? 23.179 -8.355 7.786 1.00 69.75 352 ASN A O 1
ATOM 2804 N N . THR A 1 353 ? 24.744 -9.672 8.733 1.00 65.50 353 THR A N 1
ATOM 2805 C CA . THR A 1 353 ? 25.258 -10.300 7.503 1.00 65.50 353 THR A CA 1
ATOM 2806 C C . THR A 1 353 ? 24.225 -11.125 6.732 1.00 65.50 353 THR A C 1
ATOM 2808 O O . THR A 1 353 ? 24.467 -11.488 5.584 1.00 65.50 353 THR A O 1
ATOM 2811 N N . LEU A 1 354 ? 23.049 -11.394 7.316 1.00 60.00 354 LEU A N 1
ATOM 2812 C CA . LEU A 1 354 ? 21.931 -12.030 6.610 1.00 60.00 354 LEU A CA 1
ATOM 2813 C C . LEU A 1 354 ? 21.218 -11.074 5.640 1.00 60.00 354 LEU A C 1
ATOM 2815 O O . LEU A 1 354 ? 20.503 -11.542 4.758 1.00 60.00 354 LEU A O 1
ATOM 2819 N N . ARG A 1 355 ? 21.349 -9.751 5.824 1.00 59.34 355 ARG A N 1
ATOM 2820 C CA . ARG A 1 355 ? 20.557 -8.733 5.098 1.00 59.34 355 ARG A CA 1
ATOM 2821 C C . ARG A 1 355 ? 21.385 -7.600 4.493 1.00 59.34 355 ARG A C 1
ATOM 2823 O O . ARG A 1 355 ? 20.892 -6.896 3.612 1.00 59.34 355 ARG A O 1
ATOM 2830 N N . ARG A 1 356 ? 22.628 -7.421 4.941 1.00 68.38 356 ARG A N 1
ATOM 2831 C CA . ARG A 1 356 ? 23.554 -6.387 4.466 1.00 68.38 356 ARG A CA 1
ATOM 2832 C C . ARG A 1 356 ? 24.956 -6.955 4.277 1.00 68.38 356 ARG A C 1
ATOM 2834 O O . ARG A 1 356 ? 25.335 -7.926 4.930 1.00 68.38 356 ARG A O 1
ATOM 2841 N N . PHE A 1 357 ? 25.708 -6.355 3.364 1.00 77.94 357 PHE A N 1
ATOM 2842 C CA . PHE A 1 357 ? 27.118 -6.640 3.153 1.00 77.94 357 PHE A CA 1
ATOM 2843 C C . PHE A 1 357 ? 27.951 -5.643 3.960 1.00 77.94 357 PHE A C 1
ATOM 2845 O O . PHE A 1 357 ? 27.757 -4.433 3.863 1.00 77.94 357 PHE A O 1
ATOM 2852 N N . GLN A 1 358 ? 28.857 -6.168 4.779 1.00 81.25 358 GLN A N 1
ATOM 2853 C CA . GLN A 1 358 ? 29.807 -5.362 5.532 1.00 81.25 358 GLN A CA 1
ATOM 2854 C C . GLN A 1 358 ? 31.075 -5.174 4.696 1.00 81.25 358 GLN A C 1
ATOM 2856 O O . GLN A 1 358 ? 31.740 -6.152 4.349 1.00 81.25 358 GLN A O 1
ATOM 2861 N N . CYS A 1 359 ? 31.389 -3.923 4.381 1.00 79.94 359 CYS A N 1
ATOM 2862 C CA . CYS A 1 359 ? 32.612 -3.509 3.700 1.00 79.94 359 CYS A CA 1
ATOM 2863 C C . CYS A 1 359 ? 33.846 -3.697 4.603 1.00 79.94 359 CYS A C 1
ATOM 2865 O O . CYS A 1 359 ? 33.718 -3.823 5.824 1.00 79.94 359 CYS A O 1
ATOM 2867 N N . ASN A 1 360 ? 35.062 -3.655 4.044 1.00 79.44 360 ASN A N 1
ATOM 2868 C CA . ASN A 1 360 ? 36.279 -3.774 4.859 1.00 79.44 360 ASN A CA 1
ATOM 2869 C C . ASN A 1 360 ? 36.479 -2.552 5.776 1.00 79.44 360 ASN A C 1
ATOM 2871 O O . ASN A 1 360 ? 36.983 -2.697 6.890 1.00 79.44 360 ASN A O 1
ATOM 2875 N N . ASN A 1 361 ? 36.012 -1.371 5.369 1.00 75.88 361 ASN A N 1
ATOM 2876 C CA . ASN A 1 361 ? 35.905 -0.170 6.204 1.00 75.88 361 ASN A CA 1
ATOM 2877 C C . ASN A 1 361 ? 34.727 -0.192 7.204 1.00 75.88 361 ASN A C 1
ATOM 2879 O O . ASN A 1 361 ? 34.447 0.825 7.830 1.00 75.88 361 ASN A O 1
ATOM 2883 N N . HIS A 1 362 ? 34.056 -1.340 7.371 1.00 75.88 362 HIS A N 1
ATOM 2884 C CA . HIS A 1 362 ? 32.948 -1.575 8.309 1.00 75.88 362 HIS A CA 1
ATOM 2885 C C . HIS A 1 362 ? 31.663 -0.781 8.014 1.00 75.88 362 HIS A C 1
ATOM 2887 O O . HIS A 1 362 ? 30.723 -0.804 8.807 1.00 75.88 362 HIS A O 1
ATOM 2893 N N . LYS A 1 363 ? 31.574 -0.161 6.833 1.00 77.81 363 LYS A N 1
ATOM 2894 C CA . LYS A 1 363 ? 30.332 0.400 6.298 1.00 77.81 363 LYS A CA 1
ATOM 2895 C C . LYS A 1 363 ? 29.350 -0.717 5.918 1.00 77.81 363 LYS A C 1
ATOM 2897 O O . LYS A 1 363 ? 29.757 -1.760 5.397 1.00 77.81 363 LYS A O 1
ATOM 2902 N N . CYS A 1 364 ? 28.059 -0.503 6.163 1.00 78.62 364 CYS A N 1
ATOM 2903 C CA . CYS A 1 364 ? 27.010 -1.488 5.915 1.00 78.62 364 CYS A CA 1
ATOM 2904 C C . CYS A 1 364 ? 26.204 -1.144 4.662 1.00 78.62 364 CYS A C 1
ATOM 2906 O O . CYS A 1 364 ? 25.234 -0.388 4.735 1.00 78.62 364 CYS A O 1
ATOM 2908 N N . ILE A 1 365 ? 26.532 -1.768 3.532 1.00 75.62 365 ILE A N 1
ATOM 2909 C CA . ILE A 1 365 ? 25.766 -1.584 2.297 1.00 75.62 365 ILE A CA 1
ATOM 2910 C C . ILE A 1 365 ? 24.688 -2.673 2.131 1.00 75.62 365 ILE A C 1
ATOM 2912 O O . ILE A 1 365 ? 24.844 -3.807 2.598 1.00 75.62 365 ILE A O 1
ATOM 2916 N N . PRO A 1 366 ? 23.562 -2.382 1.467 1.00 69.56 366 PRO A N 1
ATOM 2917 C CA . PRO A 1 366 ? 22.595 -3.398 1.064 1.00 69.56 366 PRO A CA 1
ATOM 2918 C C . PRO A 1 366 ? 23.198 -4.500 0.177 1.00 69.56 366 PRO A C 1
ATOM 2920 O O . PRO A 1 366 ? 24.054 -4.241 -0.661 1.00 69.56 366 PRO A O 1
ATOM 2923 N N . LEU A 1 367 ? 22.687 -5.734 0.279 1.00 68.19 367 LEU A N 1
ATOM 2924 C CA . LEU A 1 367 ? 23.189 -6.881 -0.502 1.00 68.19 367 LEU A CA 1
ATOM 2925 C C . LEU A 1 367 ? 23.117 -6.696 -2.027 1.00 68.19 367 LEU A C 1
ATOM 2927 O O . LEU A 1 367 ? 23.876 -7.341 -2.743 1.00 68.19 367 LEU A O 1
ATOM 2931 N N . TYR A 1 368 ? 22.220 -5.844 -2.530 1.00 65.50 368 TYR A N 1
ATOM 2932 C CA . TYR A 1 368 ? 22.105 -5.577 -3.966 1.00 65.50 368 TYR A CA 1
ATOM 2933 C C . TYR A 1 368 ? 23.220 -4.664 -4.506 1.00 65.50 368 TYR A C 1
ATOM 2935 O O . TYR A 1 368 ? 23.462 -4.693 -5.707 1.00 65.50 368 TYR A O 1
ATOM 2943 N N . GLN A 1 369 ? 23.873 -3.879 -3.636 1.00 71.19 369 GLN A N 1
ATOM 2944 C CA . GLN A 1 369 ? 25.011 -3.002 -3.966 1.00 71.19 369 GLN A CA 1
ATOM 2945 C C . GLN A 1 369 ? 26.340 -3.765 -4.023 1.00 71.19 369 GLN A C 1
ATOM 2947 O O . GLN A 1 369 ? 27.394 -3.208 -4.285 1.00 71.19 369 GLN A O 1
ATOM 2952 N N . LYS A 1 370 ? 26.299 -5.067 -3.744 1.00 72.31 370 LYS A N 1
ATOM 2953 C CA . LYS A 1 370 ? 27.446 -5.952 -3.851 1.00 72.31 370 LYS A CA 1
ATOM 2954 C C . LYS A 1 370 ? 27.635 -6.339 -5.318 1.00 72.31 370 LYS A C 1
ATOM 2956 O O . LYS A 1 370 ? 26.748 -6.980 -5.891 1.00 72.31 370 LYS A O 1
ATOM 2961 N N . CYS A 1 371 ? 28.802 -6.052 -5.887 1.00 69.88 371 CYS A N 1
ATOM 2962 C CA . CYS A 1 371 ? 29.141 -6.377 -7.274 1.00 69.88 371 CYS A CA 1
ATOM 2963 C C . CYS A 1 371 ? 28.214 -5.714 -8.309 1.00 69.88 371 CYS A C 1
ATOM 2965 O O . CYS A 1 371 ? 27.844 -6.341 -9.314 1.00 69.88 371 CYS A O 1
ATOM 2967 N N . ASP A 1 372 ? 27.773 -4.486 -8.046 1.00 64.06 372 ASP A N 1
ATOM 2968 C CA . ASP A 1 372 ? 26.949 -3.696 -8.957 1.00 64.06 372 ASP A CA 1
ATOM 2969 C C . ASP A 1 372 ? 27.774 -2.822 -9.926 1.00 64.06 372 ASP A C 1
ATOM 2971 O O . ASP A 1 372 ? 27.215 -2.267 -10.877 1.00 64.06 372 ASP A O 1
ATOM 2975 N N . GLY A 1 373 ? 29.100 -2.811 -9.775 1.00 66.25 373 GLY A N 1
ATOM 2976 C CA . GLY A 1 373 ? 30.057 -2.062 -10.588 1.00 66.25 373 GLY A CA 1
ATOM 2977 C C . GLY A 1 373 ? 30.373 -0.665 -10.048 1.00 66.25 373 GLY A C 1
ATOM 2978 O O . GLY A 1 373 ? 31.098 0.080 -10.716 1.00 66.25 373 GLY A O 1
ATOM 2979 N N . ILE A 1 374 ? 29.829 -0.295 -8.886 1.00 69.12 374 ILE A N 1
ATOM 2980 C CA . ILE A 1 374 ? 29.999 1.005 -8.237 1.00 69.12 374 ILE A CA 1
ATOM 2981 C C . ILE A 1 374 ? 30.632 0.768 -6.866 1.00 69.12 374 ILE A C 1
ATOM 2983 O O . ILE A 1 374 ? 30.184 -0.074 -6.106 1.00 69.12 374 ILE A O 1
ATOM 2987 N N . ASP A 1 375 ? 31.676 1.529 -6.537 1.00 73.88 375 ASP A N 1
ATOM 2988 C CA . ASP A 1 375 ? 32.291 1.483 -5.207 1.00 73.88 375 ASP A CA 1
ATOM 2989 C C . ASP A 1 375 ? 31.391 2.204 -4.185 1.00 73.88 375 ASP A C 1
ATOM 2991 O O . ASP A 1 375 ? 31.575 3.388 -3.884 1.00 73.88 375 ASP A O 1
ATOM 2995 N N . ASN A 1 376 ? 30.371 1.500 -3.691 1.00 73.12 376 ASN A N 1
ATOM 2996 C CA . ASN A 1 376 ? 29.430 1.998 -2.690 1.00 73.12 376 ASN A CA 1
ATOM 2997 C C . ASN A 1 376 ? 30.049 1.962 -1.285 1.00 73.12 376 ASN A C 1
ATOM 2999 O O . ASN A 1 376 ? 29.702 2.779 -0.416 1.00 73.12 376 ASN A O 1
ATOM 3003 N N . CYS A 1 377 ? 30.998 1.048 -1.063 1.00 75.75 377 CYS A N 1
ATOM 3004 C CA . CYS A 1 377 ? 31.797 1.005 0.155 1.00 75.75 377 CYS A CA 1
ATOM 3005 C C . CYS A 1 377 ? 32.733 2.222 0.287 1.00 75.75 377 CYS A C 1
ATOM 3007 O O . CYS A 1 377 ? 32.988 2.671 1.405 1.00 75.75 377 CYS A O 1
ATOM 3009 N N . GLY A 1 378 ? 33.212 2.783 -0.825 1.00 73.19 378 GLY A N 1
ATOM 3010 C CA . GLY A 1 378 ? 34.249 3.821 -0.889 1.00 73.19 378 GLY A CA 1
ATOM 3011 C C . GLY A 1 378 ? 35.682 3.286 -0.728 1.00 73.19 378 GLY A C 1
ATOM 3012 O O . GLY A 1 378 ? 36.634 4.067 -0.761 1.00 73.19 378 GLY A O 1
ATOM 3013 N N . ASP A 1 379 ? 35.835 1.977 -0.509 1.00 75.81 379 ASP A N 1
ATOM 3014 C CA . ASP A 1 379 ? 37.107 1.258 -0.367 1.00 75.81 379 ASP A CA 1
ATOM 3015 C C . ASP A 1 379 ? 37.267 0.102 -1.384 1.00 75.81 379 ASP A C 1
ATOM 3017 O O . ASP A 1 379 ? 38.267 -0.622 -1.354 1.00 75.81 379 ASP A O 1
ATOM 3021 N N . GLY A 1 380 ? 36.291 -0.077 -2.282 1.00 73.25 380 GLY A N 1
ATOM 3022 C CA . GLY A 1 380 ? 36.240 -1.101 -3.324 1.00 73.25 380 GLY A CA 1
ATOM 3023 C C . GLY A 1 380 ? 35.971 -2.525 -2.829 1.00 73.25 380 GLY A C 1
ATOM 3024 O O . GLY A 1 380 ? 36.170 -3.481 -3.585 1.00 73.25 380 GLY A O 1
ATOM 3025 N N . SER A 1 381 ? 35.572 -2.707 -1.566 1.00 81.62 381 SER A N 1
ATOM 3026 C CA . SER A 1 381 ? 35.356 -4.038 -0.973 1.00 81.62 381 SER A CA 1
ATOM 3027 C C . SER A 1 381 ? 34.151 -4.776 -1.545 1.00 81.62 381 SER A C 1
ATOM 3029 O O . SER A 1 381 ? 34.158 -6.007 -1.621 1.00 81.62 381 SER A O 1
ATOM 3031 N N . ASP A 1 382 ? 33.125 -4.030 -1.931 1.00 77.50 382 ASP A N 1
ATOM 3032 C CA . ASP A 1 382 ? 31.913 -4.509 -2.589 1.00 77.50 382 ASP A CA 1
ATOM 3033 C C . ASP A 1 382 ? 32.126 -4.905 -4.046 1.00 77.50 382 ASP A C 1
ATOM 3035 O O . ASP A 1 382 ? 31.404 -5.769 -4.536 1.00 77.50 382 ASP A O 1
ATOM 3039 N N . GLU A 1 383 ? 33.157 -4.358 -4.691 1.00 80.62 383 GLU A N 1
ATOM 3040 C CA . GLU A 1 383 ? 33.505 -4.587 -6.099 1.00 80.62 383 GLU A CA 1
ATOM 3041 C C . GLU A 1 383 ? 34.735 -5.485 -6.293 1.00 80.62 383 GLU A C 1
ATOM 3043 O O . GLU A 1 383 ? 35.331 -5.559 -7.376 1.00 80.62 383 GLU A O 1
ATOM 3048 N N . ASN A 1 384 ? 35.150 -6.205 -5.247 1.00 74.06 384 ASN A N 1
ATOM 3049 C CA . ASN A 1 384 ? 36.342 -7.037 -5.328 1.00 74.06 384 ASN A CA 1
ATOM 3050 C C . ASN A 1 384 ? 36.130 -8.266 -6.239 1.00 74.06 384 ASN A C 1
ATOM 3052 O O . ASN A 1 384 ? 35.586 -9.312 -5.857 1.00 74.06 384 ASN A O 1
ATOM 3056 N N . ASN A 1 385 ? 36.642 -8.141 -7.463 1.00 61.31 385 ASN A N 1
ATOM 3057 C CA . ASN A 1 385 ? 36.534 -9.113 -8.551 1.00 61.31 385 ASN A CA 1
ATOM 3058 C C . ASN A 1 385 ? 37.293 -10.437 -8.289 1.00 61.31 385 ASN A C 1
ATOM 3060 O O . ASN A 1 385 ? 36.996 -11.453 -8.910 1.00 61.31 385 ASN A O 1
ATOM 3064 N N . MET A 1 386 ? 38.256 -10.466 -7.355 1.00 57.47 386 MET A N 1
ATOM 3065 C CA . MET A 1 386 ? 39.089 -11.656 -7.093 1.00 57.47 386 MET A CA 1
ATOM 3066 C C . MET A 1 386 ? 38.479 -12.674 -6.117 1.00 57.47 386 MET A C 1
ATOM 3068 O O . MET A 1 386 ? 38.885 -13.835 -6.137 1.00 57.47 386 MET A O 1
ATOM 3072 N N . THR A 1 387 ? 37.530 -12.275 -5.268 1.00 60.28 387 THR A N 1
ATOM 3073 C CA . THR A 1 387 ? 36.960 -13.155 -4.225 1.00 60.28 387 THR A CA 1
ATOM 3074 C C . THR A 1 387 ? 35.439 -13.106 -4.123 1.00 60.28 387 THR A C 1
ATOM 3076 O O . THR A 1 387 ? 34.856 -14.052 -3.595 1.00 60.28 387 THR A O 1
ATOM 3079 N N . ILE A 1 388 ? 34.786 -12.037 -4.597 1.00 61.25 388 ILE A N 1
ATOM 3080 C CA . ILE A 1 388 ? 33.373 -11.771 -4.291 1.00 61.25 388 ILE A CA 1
ATOM 3081 C C . ILE A 1 388 ? 32.518 -11.586 -5.560 1.00 61.25 388 ILE A C 1
ATOM 3083 O O . ILE A 1 388 ? 31.378 -12.047 -5.581 1.00 61.25 388 ILE A O 1
ATOM 3087 N N . CYS A 1 389 ? 33.069 -10.994 -6.627 1.00 61.28 389 CYS A N 1
ATOM 3088 C CA . CYS A 1 389 ? 32.306 -10.545 -7.803 1.00 61.28 389 CYS A CA 1
ATOM 3089 C C . CYS A 1 389 ? 32.596 -11.289 -9.114 1.00 61.28 389 CYS A C 1
ATOM 3091 O O . CYS A 1 389 ? 32.405 -10.731 -10.192 1.00 61.28 389 CYS A O 1
ATOM 3093 N N . SER A 1 390 ? 33.006 -12.560 -9.054 1.00 53.41 390 SER A N 1
ATOM 3094 C CA . SER A 1 390 ? 33.510 -13.334 -10.207 1.00 53.41 390 SER A CA 1
ATOM 3095 C C . SER A 1 390 ? 32.515 -13.586 -11.360 1.00 53.41 390 SER A C 1
ATOM 3097 O O . SER A 1 390 ? 32.830 -14.338 -12.280 1.00 53.41 390 SER A O 1
ATOM 3099 N N . HIS A 1 391 ? 31.326 -12.978 -11.343 1.00 51.38 391 HIS A N 1
ATOM 3100 C CA . HIS A 1 391 ? 30.301 -13.131 -12.372 1.00 51.38 391 HIS A CA 1
ATOM 3101 C C . HIS A 1 391 ? 29.573 -11.820 -12.696 1.00 51.38 391 HIS A C 1
ATOM 3103 O O . HIS A 1 391 ? 28.348 -11.772 -12.623 1.00 51.38 391 HIS A O 1
ATOM 3109 N N . ARG A 1 392 ? 30.280 -10.768 -13.127 1.00 43.88 392 ARG A N 1
ATOM 3110 C CA . ARG A 1 392 ? 29.671 -9.790 -14.047 1.00 43.88 392 ARG A CA 1
ATOM 3111 C C . ARG A 1 392 ? 30.629 -9.399 -15.174 1.00 43.88 392 ARG A C 1
ATOM 3113 O O . ARG A 1 392 ? 31.761 -8.998 -14.908 1.00 43.88 392 ARG A O 1
ATOM 3120 N N . PRO A 1 393 ? 30.207 -9.544 -16.441 1.00 46.84 393 PRO A N 1
ATOM 3121 C CA . PRO A 1 393 ? 31.046 -9.211 -17.574 1.00 46.84 393 PRO A CA 1
ATOM 3122 C C . PRO A 1 393 ? 31.171 -7.696 -17.736 1.00 46.84 393 PRO A C 1
ATOM 3124 O O . PRO A 1 393 ? 30.189 -6.956 -17.782 1.00 46.84 393 PRO A O 1
ATOM 3127 N N . ARG A 1 394 ? 32.422 -7.254 -17.840 1.00 48.41 394 ARG A N 1
ATOM 3128 C CA . ARG A 1 394 ? 32.822 -5.886 -18.170 1.00 48.41 394 ARG A CA 1
ATOM 3129 C C . ARG A 1 394 ? 32.247 -5.476 -19.540 1.00 48.41 394 ARG A C 1
ATOM 3131 O O . ARG A 1 394 ? 32.285 -6.293 -20.455 1.00 48.41 394 ARG A O 1
ATOM 3138 N N . PRO A 1 395 ? 31.769 -4.232 -19.731 1.00 48.50 395 PRO A N 1
ATOM 3139 C CA . PRO A 1 395 ? 31.376 -3.734 -21.049 1.00 48.50 395 PRO A CA 1
ATOM 3140 C C . PRO A 1 395 ? 32.583 -3.665 -22.000 1.00 48.50 395 PRO A C 1
ATOM 3142 O O . PRO A 1 395 ? 33.639 -3.144 -21.634 1.00 48.50 395 PRO A O 1
ATOM 3145 N N . CYS A 1 396 ? 32.413 -4.205 -23.210 1.00 52.31 396 CYS A N 1
ATOM 3146 C CA . CYS A 1 396 ? 33.481 -4.365 -24.199 1.00 52.31 396 CYS A CA 1
ATOM 3147 C C . CYS A 1 396 ? 33.974 -3.011 -24.732 1.00 52.31 396 CYS A C 1
ATOM 3149 O O . CYS A 1 396 ? 33.177 -2.121 -25.039 1.00 52.31 396 CYS A O 1
ATOM 3151 N N . ILE A 1 397 ? 35.294 -2.853 -24.851 1.00 59.59 397 ILE A N 1
ATOM 3152 C CA . ILE A 1 397 ? 35.934 -1.639 -25.388 1.00 59.59 397 ILE A CA 1
ATOM 3153 C C . ILE A 1 397 ? 35.831 -1.639 -26.929 1.00 59.59 397 ILE A C 1
ATOM 3155 O O . ILE A 1 397 ? 35.549 -2.664 -27.539 1.00 59.59 397 ILE A O 1
ATOM 3159 N N . PHE A 1 398 ? 36.090 -0.495 -27.577 1.00 45.78 398 PHE A N 1
ATOM 3160 C CA . PHE A 1 398 ? 35.983 -0.208 -29.024 1.00 45.78 398 PHE A CA 1
ATOM 3161 C C . PHE A 1 398 ? 36.715 -1.174 -30.002 1.00 45.78 398 PHE A C 1
ATOM 3163 O O . PHE A 1 398 ? 36.733 -0.911 -31.199 1.00 45.78 398 PHE A O 1
ATOM 3170 N N . ASN A 1 399 ? 37.322 -2.273 -29.534 1.00 57.59 399 ASN A N 1
ATOM 3171 C CA . ASN A 1 399 ? 37.994 -3.290 -30.356 1.00 57.59 399 ASN A CA 1
ATOM 3172 C C . ASN A 1 399 ? 37.719 -4.748 -29.911 1.00 57.59 399 ASN A C 1
ATOM 3174 O O . ASN A 1 399 ? 38.434 -5.670 -30.323 1.00 57.59 399 ASN A O 1
ATOM 3178 N N . GLU A 1 400 ? 36.697 -4.951 -29.076 1.00 64.94 400 GLU A N 1
ATOM 3179 C CA . GLU A 1 400 ? 36.289 -6.237 -28.506 1.00 64.94 400 GLU A CA 1
ATOM 3180 C C . GLU A 1 400 ? 34.862 -6.601 -28.963 1.00 64.94 400 GLU A C 1
ATOM 3182 O O . GLU A 1 400 ? 33.968 -5.755 -28.989 1.00 64.94 400 GLU A O 1
ATOM 3187 N N . PHE A 1 401 ? 34.645 -7.862 -29.334 1.00 64.69 401 PHE A N 1
ATOM 3188 C CA . PHE A 1 401 ? 33.348 -8.432 -29.686 1.00 64.69 401 PHE A CA 1
ATOM 3189 C C . PHE A 1 401 ? 32.635 -8.951 -28.442 1.00 64.69 401 PHE A C 1
ATOM 3191 O O . PHE A 1 401 ? 33.233 -9.647 -27.620 1.00 64.69 401 PHE A O 1
ATOM 3198 N N . ARG A 1 402 ? 31.351 -8.607 -28.313 1.00 61.59 402 ARG A N 1
ATOM 3199 C CA . ARG A 1 402 ? 30.490 -9.046 -27.214 1.00 61.59 402 ARG A CA 1
ATOM 3200 C C . ARG A 1 402 ? 29.719 -10.288 -27.635 1.00 61.59 402 ARG A C 1
ATOM 3202 O O . ARG A 1 402 ? 28.879 -10.212 -28.527 1.00 61.59 402 ARG A O 1
ATOM 3209 N N . CYS A 1 403 ? 29.955 -11.390 -26.948 1.00 67.62 403 CYS A N 1
ATOM 3210 C CA . CYS A 1 403 ? 29.216 -12.626 -27.161 1.00 67.62 403 CYS A CA 1
ATOM 3211 C C . CYS A 1 403 ? 27.814 -12.619 -26.544 1.00 67.62 403 CYS A C 1
ATOM 3213 O O . CYS A 1 403 ? 27.471 -11.721 -25.768 1.00 67.62 403 CYS A O 1
ATOM 3215 N N . ALA A 1 404 ? 27.019 -13.659 -26.818 1.00 65.19 404 ALA A N 1
ATOM 3216 C CA . ALA A 1 404 ? 25.666 -13.810 -26.284 1.00 65.19 404 ALA A CA 1
ATOM 3217 C C . ALA A 1 404 ? 25.640 -13.977 -24.751 1.00 65.19 404 ALA A C 1
ATOM 3219 O O . ALA A 1 404 ? 24.778 -13.398 -24.090 1.00 65.19 404 ALA A O 1
ATOM 3220 N N . ASN A 1 405 ? 26.627 -14.656 -24.159 1.00 59.59 405 ASN A N 1
ATOM 3221 C CA . ASN A 1 405 ? 26.863 -14.739 -22.710 1.00 59.59 405 ASN A CA 1
ATOM 3222 C C . ASN A 1 405 ? 27.462 -13.448 -22.108 1.00 59.59 405 ASN A C 1
ATOM 3224 O O . ASN A 1 405 ? 27.852 -13.421 -20.941 1.00 59.59 405 ASN A O 1
ATOM 3228 N N . GLN A 1 406 ? 27.533 -12.379 -22.907 1.00 59.81 406 GLN A N 1
ATOM 3229 C CA . GLN A 1 406 ? 28.074 -11.063 -22.585 1.00 59.81 406 GLN A CA 1
ATOM 3230 C C . GLN A 1 406 ? 29.580 -11.011 -22.283 1.00 59.81 406 GLN A C 1
ATOM 3232 O O . GLN A 1 406 ? 30.069 -9.956 -21.886 1.00 59.81 406 GLN A O 1
ATOM 3237 N N . LYS A 1 407 ? 30.340 -12.085 -22.518 1.00 68.69 407 LYS A N 1
ATOM 3238 C CA . LYS A 1 407 ? 31.808 -12.086 -22.443 1.00 68.69 407 LYS A CA 1
ATOM 3239 C C . LYS A 1 407 ? 32.401 -11.310 -23.629 1.00 68.69 407 LYS A C 1
ATOM 3241 O O . LYS A 1 407 ? 31.908 -11.405 -24.750 1.00 68.69 407 LYS A O 1
ATOM 3246 N N . CYS A 1 408 ? 33.454 -10.536 -23.376 1.00 68.56 408 CYS A N 1
ATOM 3247 C CA . CYS A 1 408 ? 34.158 -9.768 -24.402 1.00 68.56 408 CYS A CA 1
ATOM 3248 C C . CYS A 1 408 ? 35.396 -10.527 -24.878 1.00 68.56 408 CYS A C 1
ATOM 3250 O O . CYS A 1 408 ? 36.235 -10.911 -24.059 1.00 68.56 408 CYS A O 1
ATOM 3252 N N . ILE A 1 409 ? 35.529 -10.712 -26.187 1.00 72.38 409 ILE A N 1
ATOM 3253 C CA . ILE A 1 409 ? 36.715 -11.291 -26.828 1.00 72.38 409 ILE A CA 1
ATOM 3254 C C . ILE A 1 409 ? 37.325 -10.279 -27.803 1.00 72.38 409 ILE A C 1
ATOM 3256 O O . ILE A 1 409 ? 36.661 -9.341 -28.230 1.00 72.38 409 ILE A O 1
ATOM 3260 N N . GLY A 1 410 ? 38.599 -10.425 -28.159 1.00 64.62 410 GLY A N 1
ATOM 3261 C CA . GLY A 1 410 ? 39.224 -9.537 -29.144 1.00 64.62 410 GLY A CA 1
ATOM 3262 C C . GLY A 1 410 ? 38.575 -9.681 -30.525 1.00 64.62 410 GLY A C 1
ATOM 3263 O O . GLY A 1 410 ? 38.196 -10.777 -30.918 1.00 64.62 410 GLY A O 1
ATOM 3264 N N . SER A 1 411 ? 38.479 -8.596 -31.296 1.00 60.78 411 SER A N 1
ATOM 3265 C CA . SER A 1 411 ? 37.945 -8.636 -32.675 1.00 60.78 411 SER A CA 1
ATOM 3266 C C . SER A 1 411 ? 38.683 -9.595 -33.625 1.00 60.78 411 SER A C 1
ATOM 3268 O O . SER A 1 411 ? 38.142 -9.987 -34.651 1.00 60.78 411 SER A O 1
ATOM 3270 N N . ASN A 1 412 ? 39.906 -9.992 -33.275 1.00 67.19 412 ASN A N 1
ATOM 3271 C CA . ASN A 1 412 ? 40.737 -10.970 -33.978 1.00 67.19 412 ASN A CA 1
ATOM 3272 C C . ASN A 1 412 ? 40.445 -12.439 -33.614 1.00 67.19 412 ASN A C 1
ATOM 3274 O O . ASN A 1 412 ? 41.096 -13.319 -34.164 1.00 67.19 412 ASN A O 1
ATOM 3278 N N . LYS A 1 413 ? 39.545 -12.670 -32.656 1.00 67.56 413 LYS A N 1
ATOM 3279 C CA . LYS A 1 413 ? 39.104 -13.982 -32.153 1.00 67.56 413 LYS A CA 1
ATOM 3280 C C . LYS A 1 413 ? 37.667 -14.309 -32.571 1.00 67.56 413 LYS A C 1
ATOM 3282 O O . LYS A 1 413 ? 37.052 -15.230 -32.069 1.00 67.56 413 LYS A O 1
ATOM 3287 N N . ILE A 1 414 ? 37.101 -13.481 -33.446 1.00 65.69 414 ILE A N 1
ATOM 3288 C CA . ILE A 1 414 ? 35.833 -13.763 -34.111 1.00 65.69 414 ILE A CA 1
ATOM 3289 C C . ILE A 1 414 ? 36.184 -14.625 -35.322 1.00 65.69 414 ILE A C 1
ATOM 3291 O O . ILE A 1 414 ? 37.095 -14.239 -36.063 1.00 65.69 414 ILE A O 1
ATOM 3295 N N . CYS A 1 415 ? 35.441 -15.703 -35.582 1.00 64.06 415 CYS A N 1
ATOM 3296 C CA . CYS A 1 415 ? 35.621 -16.531 -36.780 1.00 64.06 415 CYS A CA 1
ATOM 3297 C C . CYS A 1 415 ? 36.982 -17.261 -36.885 1.00 64.06 415 CYS A C 1
ATOM 3299 O O . CYS A 1 415 ? 37.455 -17.527 -37.998 1.00 64.06 415 CYS A O 1
ATOM 3301 N N . ASP A 1 416 ? 37.639 -17.584 -35.772 1.00 66.19 416 ASP A N 1
ATOM 3302 C CA . ASP A 1 416 ? 38.951 -18.242 -35.755 1.00 66.19 416 ASP A CA 1
ATOM 3303 C C . ASP A 1 416 ? 38.888 -19.775 -35.561 1.00 66.19 416 ASP A C 1
ATOM 3305 O O . ASP A 1 416 ? 39.928 -20.438 -35.503 1.00 66.19 416 ASP A O 1
ATOM 3309 N N . HIS A 1 417 ? 37.677 -20.348 -35.588 1.00 61.69 417 HIS A N 1
ATOM 3310 C CA . HIS A 1 417 ? 37.368 -21.769 -35.369 1.00 61.69 417 HIS A CA 1
ATOM 3311 C C . HIS A 1 417 ? 37.640 -22.259 -33.936 1.00 61.69 417 HIS A C 1
ATOM 3313 O O . HIS A 1 417 ? 37.688 -23.477 -33.704 1.00 61.69 417 HIS A O 1
ATOM 3319 N N . ALA A 1 418 ? 37.796 -21.353 -32.970 1.00 65.94 418 ALA A N 1
ATOM 3320 C CA . ALA A 1 418 ? 37.865 -21.678 -31.554 1.00 65.94 418 ALA A CA 1
ATOM 3321 C C . ALA A 1 418 ? 36.661 -21.081 -30.812 1.00 65.94 418 ALA A C 1
ATOM 3323 O O . ALA A 1 418 ? 36.258 -19.957 -31.061 1.00 65.94 418 ALA A O 1
ATOM 3324 N N . ASP A 1 419 ? 36.090 -21.838 -29.868 1.00 66.12 419 ASP A N 1
ATOM 3325 C CA . ASP A 1 419 ? 35.102 -21.303 -28.922 1.00 66.12 419 ASP A CA 1
ATOM 3326 C C . ASP A 1 419 ? 35.838 -20.495 -27.840 1.00 66.12 419 ASP A C 1
ATOM 3328 O O . ASP A 1 419 ? 36.059 -20.947 -26.710 1.00 66.12 419 ASP A O 1
ATOM 3332 N N . ASP A 1 420 ? 36.293 -19.304 -28.218 1.00 73.44 420 ASP A N 1
ATOM 3333 C CA . ASP A 1 420 ? 36.916 -18.332 -27.326 1.00 73.44 420 ASP A CA 1
ATOM 3334 C C . ASP A 1 420 ? 35.886 -17.712 -26.378 1.00 73.44 420 ASP A C 1
ATOM 3336 O O . ASP A 1 420 ? 36.219 -17.245 -25.269 1.00 73.44 420 ASP A O 1
ATOM 3340 N N . CYS A 1 421 ? 34.613 -17.758 -26.764 1.00 69.38 421 CYS A N 1
ATOM 3341 C CA . CYS A 1 421 ? 33.550 -17.232 -25.949 1.00 69.38 421 CYS A CA 1
ATOM 3342 C C . CYS A 1 421 ? 33.026 -18.172 -24.851 1.00 69.38 421 CYS A C 1
ATOM 3344 O O . CYS A 1 421 ? 32.601 -17.712 -23.783 1.00 69.38 421 CYS A O 1
ATOM 3346 N N . GLY A 1 422 ? 33.161 -19.481 -25.032 1.00 67.12 422 GLY A N 1
ATOM 3347 C CA . GLY A 1 422 ? 32.617 -20.520 -24.154 1.00 67.12 422 GLY A CA 1
ATOM 3348 C C . GLY A 1 422 ? 31.118 -20.779 -24.348 1.00 67.12 422 GLY A C 1
ATOM 3349 O O . GLY A 1 422 ? 30.537 -21.568 -23.604 1.00 67.12 422 GLY A O 1
ATOM 3350 N N . ASP A 1 423 ? 30.483 -20.080 -25.291 1.00 68.38 423 ASP A N 1
ATOM 3351 C CA . ASP A 1 423 ? 29.090 -20.258 -25.713 1.00 68.38 423 ASP A CA 1
ATOM 3352 C C . ASP A 1 423 ? 28.943 -20.326 -27.246 1.00 68.38 423 ASP A C 1
ATOM 3354 O O . ASP A 1 423 ? 27.821 -20.336 -27.754 1.00 68.38 423 ASP A O 1
ATOM 3358 N N . SER A 1 424 ? 30.059 -20.394 -27.984 1.00 66.44 424 SER A N 1
ATOM 3359 C CA . SER A 1 424 ? 30.172 -20.416 -29.451 1.00 66.44 424 SER A CA 1
ATOM 3360 C C . SER A 1 424 ? 29.602 -19.202 -30.202 1.00 66.44 424 SER A C 1
ATOM 3362 O O . SER A 1 424 ? 29.400 -19.263 -31.416 1.00 66.44 424 SER A O 1
ATOM 3364 N N . SER A 1 425 ? 29.332 -18.087 -29.513 1.00 71.44 425 SER A N 1
ATOM 3365 C CA . SER A 1 425 ? 28.787 -16.868 -30.140 1.00 71.44 425 SER A CA 1
ATOM 3366 C C . SER A 1 425 ? 29.729 -16.203 -31.140 1.00 71.44 425 SER A C 1
ATOM 3368 O O . SER A 1 425 ? 29.288 -15.499 -32.042 1.00 71.44 425 SER A O 1
ATOM 3370 N N . ASP A 1 426 ? 31.024 -16.386 -30.937 1.00 67.25 426 ASP A N 1
ATOM 3371 C CA . ASP A 1 426 ? 32.134 -15.903 -31.755 1.00 67.25 426 ASP A CA 1
ATOM 3372 C C . ASP A 1 426 ? 32.276 -16.628 -33.096 1.00 67.25 426 ASP A C 1
ATOM 3374 O O . ASP A 1 426 ? 32.804 -16.063 -34.056 1.00 67.25 426 ASP A O 1
ATOM 3378 N N . GLU A 1 427 ? 31.719 -17.833 -33.180 1.00 71.00 427 GLU A N 1
ATOM 3379 C CA . GLU A 1 427 ? 31.666 -18.660 -34.387 1.00 71.00 427 GLU A CA 1
ATOM 3380 C C . GLU A 1 427 ? 30.252 -18.710 -35.006 1.00 71.00 427 GLU A C 1
ATOM 3382 O O . GLU A 1 427 ? 30.039 -19.265 -36.093 1.00 71.00 427 GLU A O 1
ATOM 3387 N N . LEU A 1 428 ? 29.258 -18.100 -34.347 1.00 63.47 428 LEU A N 1
ATOM 3388 C CA . LEU A 1 428 ? 27.867 -18.090 -34.790 1.00 63.47 428 LEU A CA 1
ATOM 3389 C C . LEU A 1 428 ? 27.682 -17.130 -35.982 1.00 63.47 428 LEU A C 1
ATOM 3391 O O . LEU A 1 428 ? 27.680 -15.911 -35.842 1.00 63.47 428 LEU A O 1
ATOM 3395 N N . GLY A 1 429 ? 27.499 -17.691 -37.180 1.00 55.38 429 GLY A N 1
ATOM 3396 C CA . GLY A 1 429 ? 27.309 -16.922 -38.421 1.00 55.38 429 GLY A CA 1
ATOM 3397 C C . GLY A 1 429 ? 28.576 -16.663 -39.227 1.00 55.38 429 GLY A C 1
ATOM 3398 O O . GLY A 1 429 ? 28.536 -15.893 -40.190 1.00 55.38 429 GLY A O 1
ATOM 3399 N N . CYS A 1 430 ? 29.667 -17.353 -38.890 1.00 60.91 430 CYS A N 1
ATOM 3400 C CA . CYS A 1 430 ? 30.868 -17.362 -39.702 1.00 60.91 430 CYS A CA 1
ATOM 3401 C C . CYS A 1 430 ? 30.743 -18.281 -40.926 1.00 60.91 430 CYS A C 1
ATOM 3403 O O . CYS A 1 430 ? 30.391 -19.461 -40.814 1.00 60.91 430 CYS A O 1
ATOM 3405 N N . HIS A 1 431 ? 31.068 -17.770 -42.115 1.00 58.75 431 HIS A N 1
ATOM 3406 C CA . HIS A 1 431 ? 31.075 -18.562 -43.345 1.00 58.75 431 HIS A CA 1
ATOM 3407 C C . HIS A 1 431 ? 32.383 -18.382 -44.123 1.00 58.75 431 HIS A C 1
ATOM 3409 O O . HIS A 1 431 ? 32.727 -17.273 -44.508 1.00 58.75 431 HIS A O 1
ATOM 3415 N N . THR A 1 432 ? 33.073 -19.489 -44.424 1.00 55.75 432 THR A N 1
ATOM 3416 C CA . THR A 1 432 ? 34.375 -19.558 -45.127 1.00 55.75 432 THR A CA 1
ATOM 3417 C C . THR A 1 432 ? 34.283 -19.499 -46.663 1.00 55.75 432 THR A C 1
ATOM 3419 O O . THR A 1 432 ? 35.266 -19.753 -47.359 1.00 55.75 432 THR A O 1
ATOM 3422 N N . ALA A 1 433 ? 33.111 -19.186 -47.230 1.00 56.62 433 ALA A N 1
ATOM 3423 C CA . ALA A 1 433 ? 32.908 -19.131 -48.682 1.00 56.62 433 ALA A CA 1
ATOM 3424 C C . ALA A 1 433 ? 33.240 -17.746 -49.278 1.00 56.62 433 ALA A C 1
ATOM 3426 O O . ALA A 1 433 ? 33.139 -16.723 -48.607 1.00 56.62 433 ALA A O 1
ATOM 3427 N N . SER A 1 434 ? 33.642 -17.722 -50.556 1.00 61.47 434 SER A N 1
ATOM 3428 C CA . SER A 1 434 ? 34.161 -16.531 -51.247 1.00 61.47 434 SER A CA 1
ATOM 3429 C C . SER A 1 434 ? 33.117 -15.426 -51.466 1.00 61.47 434 SER A C 1
ATOM 3431 O O . SER A 1 434 ? 32.036 -15.727 -51.968 1.00 61.47 434 SER A O 1
ATOM 3433 N N . ASN A 1 435 ? 33.526 -14.181 -51.182 1.00 59.62 435 ASN A N 1
ATOM 3434 C CA . ASN A 1 435 ? 32.910 -12.861 -51.416 1.00 59.62 435 ASN A CA 1
ATOM 3435 C C . ASN A 1 435 ? 31.371 -12.739 -51.356 1.00 59.62 435 ASN A C 1
ATOM 3437 O O . ASN A 1 435 ? 30.625 -13.265 -52.188 1.00 59.62 435 ASN A O 1
ATOM 3441 N N . CYS A 1 436 ? 30.915 -11.887 -50.437 1.00 59.19 436 CYS A N 1
ATOM 3442 C CA . CYS A 1 436 ? 29.548 -11.412 -50.263 1.00 59.19 436 CYS A CA 1
ATOM 3443 C C . CYS A 1 436 ? 29.038 -10.712 -51.535 1.00 59.19 436 CYS A C 1
ATOM 3445 O O . CYS A 1 436 ? 29.413 -9.590 -51.867 1.00 59.19 436 CYS A O 1
ATOM 3447 N N . THR A 1 437 ? 28.139 -11.385 -52.257 1.00 58.31 437 THR A N 1
ATOM 3448 C CA . THR A 1 437 ? 27.268 -10.733 -53.252 1.00 58.31 437 THR A CA 1
ATOM 3449 C C . THR A 1 437 ? 25.792 -10.929 -52.911 1.00 58.31 437 THR A C 1
ATOM 3451 O O . THR A 1 437 ? 25.083 -9.937 -52.875 1.00 58.31 437 THR A O 1
ATOM 3454 N N . VAL A 1 438 ? 25.364 -12.146 -52.542 1.00 56.44 438 VAL A N 1
ATOM 3455 C CA . VAL A 1 438 ? 24.256 -12.482 -51.608 1.00 56.44 438 VAL A CA 1
ATOM 3456 C C . VAL A 1 438 ? 24.517 -13.930 -51.158 1.00 56.44 438 VAL A C 1
ATOM 3458 O O . VAL A 1 438 ? 23.934 -14.872 -51.688 1.00 56.44 438 VAL A O 1
ATOM 3461 N N . GLY A 1 439 ? 25.485 -14.146 -50.261 1.00 54.56 439 GLY A N 1
ATOM 3462 C CA . GLY A 1 439 ? 25.981 -15.471 -49.836 1.00 54.56 439 GLY A CA 1
ATOM 3463 C C . GLY A 1 439 ? 24.977 -16.306 -49.019 1.00 54.56 439 GLY A C 1
ATOM 3464 O O . GLY A 1 439 ? 25.309 -16.871 -47.982 1.00 54.56 439 GLY A O 1
ATOM 3465 N N . GLY A 1 440 ? 23.711 -16.361 -49.420 1.00 64.38 440 GLY A N 1
ATOM 3466 C CA . GLY A 1 440 ? 22.651 -17.044 -48.686 1.00 64.38 440 GLY A CA 1
ATOM 3467 C C . GLY A 1 440 ? 22.225 -16.366 -47.381 1.00 64.38 440 GLY A C 1
ATOM 3468 O O . GLY A 1 440 ? 21.423 -16.968 -46.683 1.00 64.38 440 GLY A O 1
ATOM 3469 N N . CYS A 1 441 ? 22.728 -15.170 -47.046 1.00 67.12 441 CYS A N 1
ATOM 3470 C CA . CYS A 1 441 ? 22.147 -14.332 -45.990 1.00 67.12 441 CYS A CA 1
ATOM 3471 C C . CYS A 1 441 ? 20.827 -13.728 -46.486 1.00 67.12 441 CYS A C 1
ATOM 3473 O O . CYS A 1 441 ? 20.762 -13.270 -47.627 1.00 67.12 441 CYS A O 1
ATOM 3475 N N . GLU A 1 442 ? 19.806 -13.686 -45.632 1.00 71.31 442 GLU A N 1
ATOM 3476 C CA . GLU A 1 442 ? 18.490 -13.130 -45.970 1.00 71.31 442 GLU A CA 1
ATOM 3477 C C . GLU A 1 442 ? 18.507 -11.607 -46.189 1.00 71.31 442 GLU A C 1
ATOM 3479 O O . GLU A 1 442 ? 17.803 -11.110 -47.064 1.00 71.31 442 GLU A O 1
ATOM 3484 N N . GLN A 1 443 ? 19.317 -10.869 -45.418 1.00 74.19 443 GLN A N 1
ATOM 3485 C CA . GLN A 1 443 ? 19.335 -9.401 -45.433 1.00 74.19 443 GLN A CA 1
ATOM 3486 C C . GLN A 1 443 ? 20.688 -8.827 -45.889 1.00 74.19 443 GLN A C 1
ATOM 3488 O O . GLN A 1 443 ? 20.869 -8.550 -47.073 1.00 74.19 443 GLN A O 1
ATOM 3493 N N . THR A 1 444 ? 21.651 -8.641 -44.981 1.00 72.00 444 THR A N 1
ATOM 3494 C CA . THR A 1 444 ? 22.931 -7.960 -45.273 1.00 72.00 444 THR A CA 1
ATOM 3495 C C . THR A 1 444 ? 24.134 -8.850 -44.965 1.00 72.00 444 THR A C 1
ATOM 3497 O O . THR A 1 444 ? 24.062 -9.688 -44.071 1.00 72.00 444 THR A O 1
ATOM 3500 N N . CYS A 1 445 ? 25.258 -8.673 -45.671 1.00 72.44 445 CYS A N 1
ATOM 3501 C CA . CYS A 1 445 ? 26.530 -9.324 -45.337 1.00 72.44 445 CYS A CA 1
ATOM 3502 C C . CYS A 1 445 ? 27.728 -8.374 -45.432 1.00 72.44 445 CYS A C 1
ATOM 3504 O O . CYS A 1 445 ? 27.710 -7.411 -46.196 1.00 72.44 445 CYS A O 1
ATOM 3506 N N . THR A 1 446 ? 28.770 -8.654 -44.647 1.00 70.38 446 THR A N 1
ATOM 3507 C CA . THR A 1 446 ? 30.059 -7.948 -44.699 1.00 70.38 446 THR A CA 1
ATOM 3508 C C . THR A 1 446 ? 31.204 -8.946 -44.811 1.00 70.38 446 THR A C 1
ATOM 3510 O O . THR A 1 446 ? 31.264 -9.893 -44.025 1.00 70.38 446 THR A O 1
ATOM 3513 N N . ASP A 1 447 ? 32.121 -8.715 -45.749 1.00 66.81 447 ASP A N 1
ATOM 3514 C CA . ASP A 1 447 ? 33.305 -9.556 -45.943 1.00 66.81 447 ASP A CA 1
ATOM 3515 C C . ASP A 1 447 ? 34.365 -9.318 -44.851 1.00 66.81 447 ASP A C 1
ATOM 3517 O O . ASP A 1 447 ? 34.689 -8.178 -44.504 1.00 66.81 447 ASP A O 1
ATOM 3521 N N . LEU A 1 448 ? 34.930 -10.409 -44.332 1.00 65.62 448 LEU A N 1
ATOM 3522 C CA . LEU A 1 448 ? 36.052 -10.431 -43.393 1.00 65.62 448 LEU A CA 1
ATOM 3523 C C . LEU A 1 448 ? 37.387 -10.356 -44.152 1.00 65.62 448 LEU A C 1
ATOM 3525 O O . LEU A 1 448 ? 37.546 -10.941 -45.225 1.00 65.62 448 LEU A O 1
ATOM 3529 N N . LYS A 1 449 ? 38.378 -9.660 -43.577 1.00 61.22 449 LYS A N 1
ATOM 3530 C CA . LYS A 1 449 ? 39.691 -9.425 -44.216 1.00 61.22 449 LYS A CA 1
ATOM 3531 C C . LYS A 1 449 ? 40.516 -10.699 -44.448 1.00 61.22 449 LYS A C 1
ATOM 3533 O O . LYS A 1 449 ? 41.301 -10.713 -45.391 1.00 61.22 449 LYS A O 1
ATOM 3538 N N . ASP A 1 450 ? 40.303 -11.745 -43.649 1.00 59.53 450 ASP A N 1
ATOM 3539 C CA . ASP A 1 450 ? 41.045 -13.016 -43.719 1.00 59.53 450 ASP A CA 1
ATOM 3540 C C . ASP A 1 450 ? 40.310 -14.124 -44.506 1.00 59.53 450 ASP A C 1
ATOM 3542 O O . ASP A 1 450 ? 40.756 -15.269 -44.545 1.00 59.53 450 ASP A O 1
ATOM 3546 N N . GLY A 1 451 ? 39.223 -13.773 -45.206 1.00 60.25 451 GLY A N 1
ATOM 3547 C CA . GLY A 1 451 ? 38.435 -14.688 -46.035 1.00 60.25 451 GLY A CA 1
ATOM 3548 C C . GLY A 1 451 ? 37.210 -15.248 -45.307 1.00 60.25 451 GLY A C 1
ATOM 3549 O O . GLY A 1 451 ? 37.324 -16.047 -44.386 1.00 60.25 451 GLY A O 1
ATOM 3550 N N . GLY A 1 452 ? 36.026 -14.835 -45.763 1.00 64.88 452 GLY A N 1
ATOM 3551 C CA . GLY A 1 452 ? 34.718 -15.213 -45.221 1.00 64.88 452 GLY A CA 1
ATOM 3552 C C . GLY A 1 452 ? 33.771 -14.011 -45.151 1.00 64.88 452 GLY A C 1
ATOM 3553 O O . GLY A 1 452 ? 34.184 -12.892 -45.452 1.00 64.88 452 GLY A O 1
ATOM 3554 N N . TYR A 1 453 ? 32.510 -14.209 -44.767 1.00 67.94 453 TYR A N 1
ATOM 3555 C CA . TYR A 1 453 ? 31.542 -13.117 -44.576 1.00 67.94 453 TYR A CA 1
ATOM 3556 C C . TYR A 1 453 ? 30.641 -13.357 -43.359 1.00 67.94 453 TYR A C 1
ATOM 3558 O O . TYR A 1 453 ? 30.339 -14.502 -43.023 1.00 67.94 453 TYR A O 1
ATOM 3566 N N . VAL A 1 454 ? 30.192 -12.266 -42.731 1.00 68.00 454 VAL A N 1
ATOM 3567 C CA . VAL A 1 454 ? 29.244 -12.264 -41.601 1.00 68.00 454 VAL A CA 1
ATOM 3568 C C . VAL A 1 454 ? 27.896 -11.721 -42.067 1.00 68.00 454 VAL A C 1
ATOM 3570 O O . VAL A 1 454 ? 27.835 -10.638 -42.661 1.00 68.00 454 VAL A O 1
ATOM 3573 N N . CYS A 1 455 ? 26.812 -12.452 -41.794 1.00 70.12 455 CYS A N 1
ATOM 3574 C CA . CYS A 1 455 ? 25.450 -11.972 -42.030 1.00 70.12 455 CYS A CA 1
ATOM 3575 C C . CYS A 1 455 ? 25.028 -10.988 -40.925 1.00 70.12 455 CYS A C 1
ATOM 3577 O O . CYS A 1 455 ? 25.173 -11.280 -39.744 1.00 70.12 455 CYS A O 1
ATOM 3579 N N . HIS A 1 456 ? 24.468 -9.843 -41.310 1.00 70.12 456 HIS A N 1
ATOM 3580 C CA . HIS A 1 456 ? 23.911 -8.839 -40.407 1.00 70.12 456 HIS A CA 1
ATOM 3581 C C . HIS A 1 456 ? 22.416 -8.674 -40.671 1.00 70.12 456 HIS A C 1
ATOM 3583 O O . HIS A 1 456 ? 21.995 -8.524 -41.825 1.00 70.12 456 HIS A O 1
ATOM 3589 N N . SER A 1 457 ? 21.634 -8.633 -39.596 1.00 76.81 457 SER A N 1
ATOM 3590 C CA . SER A 1 457 ? 20.229 -8.237 -39.642 1.00 76.81 457 SER A CA 1
ATOM 3591 C C . SER A 1 457 ? 20.098 -6.709 -39.696 1.00 76.81 457 SER A C 1
ATOM 3593 O O . SER A 1 457 ? 20.887 -5.988 -39.078 1.00 76.81 457 SER A O 1
ATOM 3595 N N . ILE A 1 458 ? 19.112 -6.198 -40.435 1.00 77.88 458 ILE A N 1
ATOM 3596 C CA . ILE A 1 458 ? 18.741 -4.775 -40.396 1.00 77.88 458 ILE 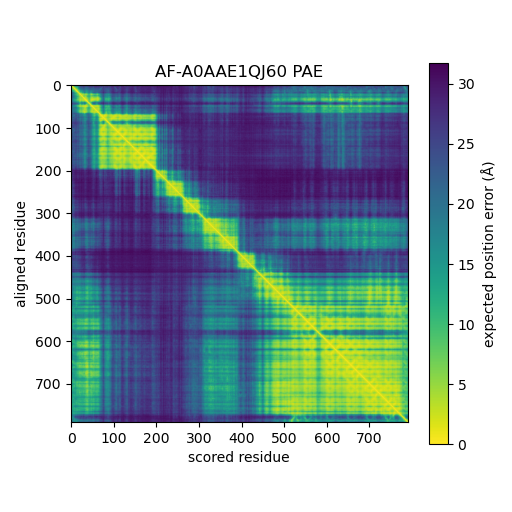A CA 1
ATOM 3597 C C . ILE A 1 458 ? 18.095 -4.438 -39.041 1.00 77.88 458 ILE A C 1
ATOM 3599 O O . ILE A 1 458 ? 17.643 -5.327 -38.320 1.00 77.88 458 ILE A O 1
ATOM 3603 N N . ARG A 1 459 ? 18.052 -3.149 -38.672 1.00 74.50 459 ARG A N 1
ATOM 3604 C CA . ARG A 1 459 ? 17.384 -2.712 -37.428 1.00 74.50 459 ARG A CA 1
ATOM 3605 C C . ARG A 1 459 ? 15.941 -3.235 -37.388 1.00 74.50 459 ARG A C 1
ATOM 3607 O O . ARG A 1 459 ? 15.265 -3.164 -38.408 1.00 74.50 459 ARG A O 1
ATOM 3614 N N . GLY A 1 460 ? 15.514 -3.735 -36.227 1.00 74.50 460 GLY A N 1
ATOM 3615 C CA . GLY A 1 460 ? 14.210 -4.390 -36.038 1.00 74.50 460 GLY A CA 1
ATOM 3616 C C . GLY A 1 460 ? 14.238 -5.915 -36.206 1.00 74.50 460 GLY A C 1
ATOM 3617 O O . GLY A 1 460 ? 13.247 -6.574 -35.942 1.00 74.50 460 GLY A O 1
ATOM 3618 N N . PHE A 1 461 ? 15.376 -6.504 -36.591 1.00 79.94 461 PHE A N 1
ATOM 3619 C CA . PHE A 1 461 ? 15.525 -7.954 -36.741 1.00 79.94 461 PHE A CA 1
ATOM 3620 C C . PHE A 1 461 ? 16.724 -8.481 -35.953 1.00 79.94 461 PHE A C 1
ATOM 3622 O O . PHE A 1 461 ? 17.746 -7.803 -35.816 1.00 79.94 461 PHE A O 1
ATOM 3629 N N . ARG A 1 462 ? 16.625 -9.726 -35.478 1.00 80.06 462 ARG A N 1
ATOM 3630 C CA . ARG A 1 462 ? 17.723 -10.466 -34.842 1.00 80.06 462 ARG A CA 1
ATOM 3631 C C . ARG A 1 462 ? 18.032 -11.755 -35.594 1.00 80.06 462 ARG A C 1
ATOM 3633 O O . ARG A 1 462 ? 17.141 -12.397 -36.146 1.00 80.06 462 ARG A O 1
ATOM 3640 N N . ILE A 1 463 ? 19.295 -12.165 -35.579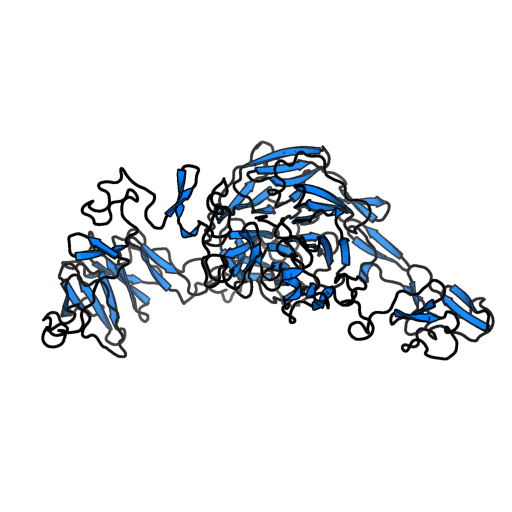 1.00 78.44 463 ILE A N 1
ATOM 3641 C CA . ILE A 1 463 ? 19.732 -13.407 -36.223 1.00 78.44 463 ILE A CA 1
ATOM 3642 C C . ILE A 1 463 ? 19.071 -14.603 -35.522 1.00 78.44 463 ILE A C 1
ATOM 3644 O O . ILE A 1 463 ? 19.031 -14.681 -34.293 1.00 78.44 463 ILE A O 1
ATOM 3648 N N . SER A 1 464 ? 18.519 -15.529 -36.308 1.00 77.94 464 SER A N 1
ATOM 3649 C CA . SER A 1 464 ? 17.842 -16.715 -35.792 1.00 77.94 464 SER A CA 1
ATOM 3650 C C . SER A 1 464 ? 18.840 -17.663 -35.107 1.00 77.94 464 SER A C 1
ATOM 3652 O O . SER A 1 464 ? 19.837 -18.032 -35.732 1.00 77.94 464 SER A O 1
ATOM 3654 N N . PRO A 1 465 ? 18.557 -18.148 -33.880 1.00 71.56 465 PRO A N 1
ATOM 3655 C CA . PRO A 1 465 ? 19.445 -19.073 -33.163 1.00 71.56 465 PRO A CA 1
ATOM 3656 C C . PRO A 1 465 ? 19.679 -20.394 -33.908 1.00 71.56 465 PRO A C 1
ATOM 3658 O O . PRO A 1 465 ? 20.720 -21.024 -33.767 1.00 71.56 465 PRO A O 1
ATOM 3661 N N . ASN A 1 466 ? 18.697 -20.817 -34.711 1.00 75.56 466 ASN A N 1
ATOM 3662 C CA . ASN A 1 466 ? 18.708 -22.107 -35.405 1.00 75.56 466 ASN A CA 1
ATOM 3663 C C . ASN A 1 466 ? 19.342 -22.032 -36.799 1.00 75.56 466 ASN A C 1
ATOM 3665 O O . ASN A 1 466 ? 19.725 -23.056 -37.362 1.00 75.56 466 ASN A O 1
ATOM 3669 N N . ASN A 1 467 ? 19.393 -20.838 -37.393 1.00 74.25 467 ASN A N 1
ATOM 3670 C CA . ASN A 1 467 ? 19.979 -20.635 -38.708 1.00 74.25 467 ASN A CA 1
ATOM 3671 C C . ASN A 1 467 ? 20.561 -19.218 -38.796 1.00 74.25 467 ASN A C 1
ATOM 3673 O O . ASN A 1 467 ? 19.800 -18.269 -38.999 1.00 74.25 467 ASN A O 1
ATOM 3677 N N . PRO A 1 468 ? 21.893 -19.067 -38.731 1.00 68.19 468 PRO A N 1
ATOM 3678 C CA . PRO A 1 468 ? 22.536 -17.760 -38.669 1.00 68.19 468 PRO A CA 1
ATOM 3679 C C . PRO A 1 468 ? 22.450 -16.953 -39.979 1.00 68.19 468 PRO A C 1
ATOM 3681 O O . PRO A 1 468 ? 22.940 -15.830 -40.057 1.00 68.19 468 PRO A O 1
ATOM 3684 N N . LYS A 1 469 ? 21.813 -17.512 -41.018 1.00 68.56 469 LYS A N 1
ATOM 3685 C CA . LYS A 1 469 ? 21.508 -16.831 -42.281 1.00 68.56 469 LYS A CA 1
ATOM 3686 C C . LYS A 1 469 ? 20.123 -16.173 -42.318 1.00 68.56 469 LYS A C 1
ATOM 3688 O O . LYS A 1 469 ? 19.879 -15.375 -43.223 1.00 68.56 469 LYS A O 1
ATOM 3693 N N . ILE A 1 470 ? 19.236 -16.521 -41.381 1.00 77.19 470 ILE A N 1
ATOM 3694 C CA . ILE A 1 470 ? 17.840 -16.058 -41.304 1.00 77.19 470 ILE A CA 1
ATOM 3695 C C . ILE A 1 470 ? 17.716 -15.004 -40.206 1.00 77.19 470 ILE A C 1
ATOM 3697 O O . ILE A 1 470 ? 18.292 -15.154 -39.125 1.00 77.19 470 ILE A O 1
ATOM 3701 N N . CYS A 1 471 ? 16.951 -13.954 -40.477 1.00 79.56 471 CYS A N 1
ATOM 3702 C CA . CYS A 1 471 ? 16.703 -12.854 -39.554 1.00 79.56 471 CYS A CA 1
ATOM 3703 C C . CYS A 1 471 ? 15.240 -12.908 -39.099 1.00 79.56 471 CYS A C 1
ATOM 3705 O O . CYS A 1 471 ? 14.330 -12.728 -39.902 1.00 79.56 471 CYS A O 1
ATOM 3707 N N . ASN A 1 472 ? 15.011 -13.151 -37.810 1.00 83.94 472 ASN A N 1
ATOM 3708 C CA . ASN A 1 472 ? 13.671 -13.114 -37.235 1.00 83.94 472 ASN A CA 1
ATOM 3709 C C . ASN A 1 472 ? 13.339 -11.684 -36.803 1.00 83.94 472 ASN A C 1
ATOM 3711 O O . ASN A 1 472 ? 14.193 -10.989 -36.247 1.00 83.94 472 ASN A O 1
ATOM 3715 N N . ASP A 1 473 ? 12.095 -11.280 -37.033 1.00 86.50 473 ASP A N 1
ATOM 3716 C CA . ASP A 1 473 ? 11.532 -10.030 -36.528 1.00 86.50 473 ASP A CA 1
ATOM 3717 C C . ASP A 1 473 ? 11.649 -9.950 -34.997 1.00 86.50 473 ASP A C 1
ATOM 3719 O O . ASP A 1 473 ? 11.491 -10.963 -34.297 1.00 86.50 473 ASP A O 1
ATOM 3723 N N . ILE A 1 474 ? 11.986 -8.769 -34.481 1.00 84.88 474 ILE A N 1
ATOM 3724 C CA . ILE A 1 474 ? 11.977 -8.500 -33.044 1.00 84.88 474 ILE A CA 1
ATOM 3725 C C . ILE A 1 474 ? 10.579 -8.016 -32.708 1.00 84.88 474 ILE A C 1
ATOM 3727 O O . ILE A 1 474 ? 10.209 -6.911 -33.071 1.00 84.88 474 ILE A O 1
ATOM 3731 N N . ASP A 1 475 ? 9.832 -8.825 -31.965 1.00 84.94 475 ASP A N 1
ATOM 3732 C CA . ASP A 1 475 ? 8.535 -8.395 -31.461 1.00 84.94 475 ASP A CA 1
ATOM 3733 C C . ASP A 1 475 ? 8.738 -7.373 -30.334 1.00 84.94 475 ASP A C 1
ATOM 3735 O O . ASP A 1 475 ? 8.896 -7.731 -29.162 1.00 84.94 475 ASP A O 1
ATOM 3739 N N . GLU A 1 476 ? 8.806 -6.087 -30.692 1.00 87.25 476 GLU A N 1
ATOM 3740 C CA . GLU A 1 476 ? 9.123 -5.027 -29.732 1.00 87.25 476 GLU A CA 1
ATOM 3741 C C . GLU A 1 476 ? 8.018 -4.851 -28.694 1.00 87.25 476 GLU A C 1
ATOM 3743 O O . GLU A 1 476 ? 8.325 -4.509 -27.549 1.00 87.25 476 GLU A O 1
ATOM 3748 N N . CYS A 1 477 ? 6.763 -5.128 -29.067 1.00 84.50 477 CYS A N 1
ATOM 3749 C CA . CYS A 1 477 ? 5.620 -5.145 -28.155 1.00 84.50 477 CYS A CA 1
ATOM 3750 C C . CYS A 1 477 ? 5.764 -6.288 -27.151 1.00 84.50 477 CYS A C 1
ATOM 3752 O O . CYS A 1 477 ? 5.713 -6.075 -25.938 1.00 84.50 477 CYS A O 1
ATOM 3754 N N . ALA A 1 478 ? 6.062 -7.494 -27.642 1.00 81.50 478 ALA A N 1
ATOM 3755 C CA . ALA A 1 478 ? 6.292 -8.628 -26.771 1.00 81.50 478 ALA A CA 1
ATOM 3756 C C . ALA A 1 478 ? 7.567 -8.494 -25.950 1.00 81.50 478 ALA A C 1
ATOM 3758 O O . ALA A 1 478 ? 7.608 -9.175 -24.939 1.00 81.50 478 ALA A O 1
ATOM 3759 N N . GLU A 1 479 ? 8.561 -7.670 -26.315 1.00 77.44 479 GLU A N 1
ATOM 3760 C CA . GLU A 1 479 ? 9.796 -7.395 -25.551 1.00 77.44 479 GLU A CA 1
ATOM 3761 C C . GLU A 1 479 ? 9.743 -6.121 -24.674 1.00 77.44 479 GLU A C 1
ATOM 3763 O O . GLU A 1 479 ? 10.648 -5.908 -23.867 1.00 77.44 479 GLU A O 1
ATOM 3768 N N . PHE A 1 480 ? 8.666 -5.326 -24.743 1.00 74.44 480 PHE A N 1
ATOM 3769 C CA . PHE A 1 480 ? 8.481 -4.047 -24.028 1.00 74.44 480 PHE A CA 1
ATOM 3770 C C . PHE A 1 480 ? 9.545 -2.975 -24.343 1.00 74.44 480 PHE A C 1
ATOM 3772 O O . PHE A 1 480 ? 9.879 -2.132 -23.512 1.00 74.44 480 PHE A O 1
ATOM 3779 N N . THR A 1 481 ? 10.104 -2.997 -25.555 1.00 76.19 481 THR A N 1
ATOM 3780 C CA . THR A 1 481 ? 11.154 -2.055 -25.999 1.00 76.19 481 THR A CA 1
ATOM 3781 C C . THR A 1 481 ? 10.617 -0.919 -26.881 1.00 76.19 481 THR A C 1
ATOM 3783 O O . THR A 1 481 ? 11.351 0.009 -27.232 1.00 76.19 481 THR A O 1
ATOM 3786 N N . HIS A 1 482 ? 9.318 -0.951 -27.193 1.00 77.38 482 HIS A N 1
ATOM 3787 C CA . HIS A 1 482 ? 8.620 -0.042 -28.105 1.00 77.38 482 HIS A CA 1
ATOM 3788 C C . HIS A 1 482 ? 8.418 1.390 -27.570 1.00 77.38 482 HIS A C 1
ATOM 3790 O O . HIS A 1 482 ? 8.255 2.318 -28.356 1.00 77.38 482 HIS A O 1
ATOM 3796 N N . ASN A 1 483 ? 8.459 1.617 -26.249 1.00 82.88 483 ASN A N 1
ATOM 3797 C CA . ASN A 1 483 ? 8.241 2.938 -25.623 1.00 82.88 483 ASN A CA 1
ATOM 3798 C C . ASN A 1 483 ? 6.987 3.688 -26.138 1.00 82.88 483 ASN A C 1
ATOM 3800 O O . ASN A 1 483 ? 6.975 4.920 -26.202 1.00 82.88 483 ASN A O 1
ATOM 3804 N N . CYS A 1 484 ? 5.951 2.951 -26.549 1.00 84.88 484 CYS A N 1
ATOM 3805 C CA . CYS A 1 484 ? 4.670 3.539 -26.938 1.00 84.88 484 CYS A CA 1
ATOM 3806 C C . CYS A 1 484 ? 3.930 3.973 -25.679 1.00 84.88 484 CYS A C 1
ATOM 3808 O O . CYS A 1 484 ? 3.880 3.214 -24.715 1.00 84.88 484 CYS A O 1
ATOM 3810 N N . SER A 1 485 ? 3.300 5.147 -25.691 1.00 84.50 485 SER A N 1
ATOM 3811 C CA . SER A 1 485 ? 2.608 5.635 -24.496 1.00 84.50 485 SER A CA 1
ATOM 3812 C C . SER A 1 485 ? 1.373 4.815 -24.118 1.00 84.50 485 SER A C 1
ATOM 3814 O O . SER A 1 485 ? 1.004 4.818 -22.954 1.00 84.50 485 SER A O 1
ATOM 3816 N N . GLN A 1 486 ? 0.700 4.164 -25.070 1.00 85.69 486 GLN A N 1
ATOM 3817 C CA . GLN A 1 486 ? -0.512 3.384 -24.789 1.00 85.69 486 GLN A CA 1
ATOM 3818 C C . GLN A 1 486 ? -0.465 2.017 -25.475 1.00 85.69 486 GLN A C 1
ATOM 3820 O O . GLN A 1 486 ? -0.078 1.036 -24.853 1.00 85.69 486 GLN A O 1
ATOM 3825 N N . LEU A 1 487 ? -0.827 1.943 -26.760 1.00 86.81 487 LEU A N 1
ATOM 3826 C CA . LEU A 1 487 ? -0.952 0.677 -27.481 1.00 86.81 487 LEU A CA 1
ATOM 3827 C C . LEU A 1 487 ? 0.227 0.470 -28.433 1.00 86.81 487 LEU A C 1
ATOM 3829 O O . LEU A 1 487 ? 0.599 1.379 -29.182 1.00 86.81 487 LEU A O 1
ATOM 3833 N N . CYS A 1 488 ? 0.769 -0.746 -28.440 1.00 88.50 488 CYS A N 1
ATOM 3834 C CA . CYS A 1 488 ? 1.805 -1.189 -29.367 1.00 88.50 488 CYS A CA 1
ATOM 3835 C C . CYS A 1 488 ? 1.247 -2.217 -30.351 1.00 88.50 488 CYS A C 1
ATOM 3837 O O . CYS A 1 488 ? 0.513 -3.125 -29.969 1.00 88.50 488 CYS A O 1
ATOM 3839 N N . THR A 1 489 ? 1.616 -2.088 -31.623 1.00 88.81 489 THR A N 1
ATOM 3840 C CA . THR A 1 489 ? 1.349 -3.099 -32.652 1.00 88.81 489 THR A CA 1
ATOM 3841 C C . THR A 1 489 ? 2.654 -3.485 -33.331 1.00 88.81 489 THR A C 1
ATOM 3843 O O . THR A 1 489 ? 3.331 -2.627 -33.900 1.00 88.81 489 THR A O 1
ATOM 3846 N N . ASN A 1 490 ? 3.015 -4.767 -33.246 1.00 88.75 490 ASN A N 1
ATOM 3847 C CA . ASN A 1 490 ? 4.233 -5.277 -33.860 1.00 88.75 490 ASN A CA 1
ATOM 3848 C C . ASN A 1 490 ? 4.044 -5.364 -35.379 1.00 88.75 490 ASN A C 1
ATOM 3850 O O . ASN A 1 490 ? 3.043 -5.908 -35.859 1.00 88.75 490 ASN A O 1
ATOM 3854 N N . LEU A 1 491 ? 4.989 -4.817 -36.136 1.00 86.88 491 LEU A N 1
ATOM 3855 C CA . LEU A 1 491 ? 5.051 -4.901 -37.591 1.00 86.88 491 LEU A CA 1
ATOM 3856 C C . LEU A 1 491 ? 6.362 -5.591 -37.974 1.00 86.88 491 LEU A C 1
ATOM 3858 O O . LEU A 1 491 ? 7.323 -5.623 -37.225 1.00 86.88 491 LEU A O 1
ATOM 3862 N N . ASN A 1 492 ? 6.432 -6.140 -39.180 1.00 85.88 492 ASN A N 1
ATOM 3863 C CA . ASN A 1 492 ? 7.650 -6.828 -39.591 1.00 85.88 492 ASN A CA 1
ATOM 3864 C C . ASN A 1 492 ? 8.806 -5.818 -39.771 1.00 85.88 492 ASN A C 1
ATOM 3866 O O . ASN A 1 492 ? 8.811 -5.050 -40.741 1.00 85.88 492 ASN A O 1
ATOM 3870 N N . GLY A 1 493 ? 9.765 -5.826 -38.846 1.00 81.00 493 GLY A N 1
ATOM 3871 C CA . GLY A 1 493 ? 10.940 -4.962 -38.787 1.00 81.00 493 GLY A CA 1
ATOM 3872 C C . GLY A 1 493 ? 10.774 -3.647 -38.030 1.00 81.00 493 GLY A C 1
ATOM 3873 O O . GLY A 1 493 ? 11.690 -2.821 -38.076 1.00 81.00 493 GLY A O 1
ATOM 3874 N N . THR A 1 494 ? 9.613 -3.393 -37.422 1.00 85.12 494 THR A N 1
ATOM 3875 C CA . THR A 1 494 ? 9.331 -2.166 -36.660 1.00 85.12 494 THR A CA 1
ATOM 3876 C C . THR A 1 494 ? 8.032 -2.304 -35.864 1.00 85.12 494 THR A C 1
ATOM 3878 O O . THR A 1 494 ? 7.269 -3.225 -36.079 1.00 85.12 494 THR A O 1
ATOM 3881 N N . HIS A 1 495 ? 7.661 -1.314 -35.060 1.00 88.56 495 HIS A N 1
ATOM 3882 C CA . HIS A 1 495 ? 6.360 -1.269 -34.395 1.00 88.56 495 HIS A CA 1
ATOM 3883 C C . HIS A 1 495 ? 5.620 0.023 -34.733 1.00 88.56 495 HIS A C 1
ATOM 3885 O O . HIS A 1 495 ? 6.217 1.056 -35.045 1.00 88.56 495 HIS A O 1
ATOM 3891 N N . ALA A 1 496 ? 4.295 -0.020 -34.631 1.00 87.75 496 ALA A N 1
ATOM 3892 C CA . ALA A 1 496 ? 3.450 1.163 -34.678 1.00 87.75 496 ALA A CA 1
ATOM 3893 C C . ALA A 1 496 ? 2.773 1.391 -33.323 1.00 87.75 496 ALA A C 1
ATOM 3895 O O . ALA A 1 496 ? 2.182 0.476 -32.743 1.00 87.75 496 ALA A O 1
ATOM 3896 N N . CYS A 1 497 ? 2.839 2.632 -32.840 1.00 89.06 497 CYS A N 1
ATOM 3897 C CA . CYS A 1 497 ? 2.134 3.071 -31.642 1.00 89.06 497 CYS A CA 1
ATOM 3898 C C . CYS A 1 497 ? 0.756 3.631 -32.011 1.00 89.06 497 CYS A C 1
ATOM 3900 O O . CYS A 1 497 ? 0.625 4.390 -32.973 1.00 89.06 497 CYS A O 1
ATOM 3902 N N . SER A 1 498 ? -0.260 3.296 -31.222 1.00 87.62 498 SER A N 1
ATOM 3903 C CA . SER A 1 498 ? -1.618 3.833 -31.357 1.00 87.62 498 SER A CA 1
ATOM 3904 C C . SER A 1 498 ? -2.186 4.240 -29.995 1.00 87.62 498 SER A C 1
ATOM 3906 O O . SER A 1 498 ? -1.621 3.904 -28.951 1.00 87.62 498 SER A O 1
ATOM 3908 N N . CYS A 1 499 ? -3.278 5.005 -30.006 1.00 87.06 499 CYS A N 1
ATOM 3909 C CA . CYS A 1 499 ? -3.921 5.513 -28.798 1.00 87.06 499 CYS A CA 1
ATOM 3910 C C . CYS A 1 499 ? -5.325 4.931 -28.613 1.00 87.06 499 CYS A C 1
ATOM 3912 O O . CYS A 1 499 ? -5.986 4.552 -29.582 1.00 87.06 499 CYS A O 1
ATOM 3914 N N . ARG A 1 500 ? -5.774 4.879 -27.359 1.00 83.06 500 ARG A N 1
ATOM 3915 C CA . ARG A 1 500 ? -7.140 4.534 -26.958 1.00 83.06 500 ARG A CA 1
ATOM 3916 C C . ARG A 1 500 ? -8.117 5.650 -27.344 1.00 83.06 500 ARG A C 1
ATOM 3918 O O . ARG A 1 500 ? -7.719 6.772 -27.663 1.00 83.06 500 ARG A O 1
ATOM 3925 N N . GLU A 1 501 ? -9.410 5.335 -27.313 1.00 80.50 501 GLU A N 1
ATOM 3926 C CA . GLU A 1 501 ? -10.475 6.295 -27.623 1.00 80.50 501 GLU A CA 1
ATOM 3927 C C . GLU A 1 501 ? -10.363 7.562 -26.752 1.00 80.50 501 GLU A C 1
ATOM 3929 O O . GLU A 1 501 ? -10.185 7.479 -25.540 1.00 80.50 501 GLU A O 1
ATOM 3934 N N . GLY A 1 502 ? -10.466 8.745 -27.369 1.00 76.06 502 GLY A N 1
ATOM 3935 C CA . GLY A 1 502 ? -10.344 10.041 -26.685 1.00 76.06 502 GLY A CA 1
ATOM 3936 C C . GLY A 1 502 ? -8.937 10.656 -26.671 1.00 76.06 502 GLY A C 1
ATOM 3937 O O . GLY A 1 502 ? -8.788 11.784 -26.192 1.00 76.06 502 GLY A O 1
ATOM 3938 N N . PHE A 1 503 ? -7.934 9.967 -27.227 1.00 82.56 503 PHE A N 1
ATOM 3939 C CA . PHE A 1 503 ? -6.568 10.473 -27.392 1.00 82.56 503 PHE A CA 1
ATOM 3940 C C . PHE A 1 503 ? -6.168 10.557 -28.861 1.00 82.56 503 PHE A C 1
ATOM 3942 O O . PHE A 1 503 ? -6.560 9.732 -29.688 1.00 82.56 503 PHE A O 1
ATOM 3949 N N . VAL A 1 504 ? -5.305 11.522 -29.161 1.00 85.25 504 VAL A N 1
ATOM 3950 C CA . VAL A 1 504 ? -4.686 11.702 -30.472 1.00 85.25 504 VAL A CA 1
ATOM 3951 C C . VAL A 1 504 ? -3.194 11.402 -30.369 1.00 85.25 504 VAL A C 1
ATOM 3953 O O . VAL A 1 504 ? -2.521 11.801 -29.417 1.00 85.25 504 VAL A O 1
ATOM 3956 N N . THR A 1 505 ? -2.675 10.693 -31.371 1.00 82.31 505 THR A N 1
ATOM 3957 C CA . THR A 1 505 ? -1.242 10.430 -31.524 1.00 82.31 505 THR A CA 1
ATOM 3958 C C . THR A 1 505 ? -0.502 11.705 -31.936 1.00 82.31 505 THR A C 1
ATOM 3960 O O . THR A 1 505 ? -0.748 12.249 -33.016 1.00 82.31 505 THR A O 1
ATOM 3963 N N . GLU A 1 506 ? 0.450 12.140 -31.121 1.00 77.19 506 GLU A N 1
ATOM 3964 C CA . GLU A 1 506 ? 1.489 13.103 -31.480 1.00 77.19 506 GLU A CA 1
ATOM 3965 C C . GLU A 1 506 ? 2.726 12.400 -32.086 1.00 77.19 506 GLU A C 1
ATOM 3967 O O . GLU A 1 506 ? 2.768 11.186 -32.306 1.00 77.19 506 GLU A O 1
ATOM 3972 N N . ILE A 1 507 ? 3.762 13.188 -32.386 1.00 74.69 507 ILE A N 1
ATOM 3973 C CA . ILE A 1 507 ? 5.050 12.721 -32.913 1.00 74.69 507 ILE A CA 1
ATOM 3974 C C . ILE A 1 507 ? 5.674 11.696 -31.940 1.00 74.69 507 ILE A C 1
ATOM 3976 O O . ILE A 1 507 ? 5.664 11.901 -30.730 1.00 74.69 507 ILE A O 1
ATOM 3980 N N . ASN A 1 508 ? 6.264 10.617 -32.474 1.00 70.06 508 ASN A N 1
ATOM 3981 C CA . ASN A 1 508 ? 6.952 9.545 -31.728 1.00 70.06 508 ASN A CA 1
ATOM 3982 C C . ASN A 1 508 ? 6.066 8.657 -30.827 1.00 70.06 508 ASN A C 1
ATOM 3984 O O . ASN A 1 508 ? 6.579 8.064 -29.882 1.00 70.06 508 ASN A O 1
ATOM 3988 N N . GLY A 1 509 ? 4.766 8.530 -31.113 1.00 74.81 509 GLY A N 1
ATOM 3989 C CA . GLY A 1 509 ? 3.907 7.572 -30.399 1.00 74.81 509 GLY A CA 1
ATOM 3990 C C . GLY A 1 509 ? 3.487 8.022 -28.998 1.00 74.81 509 GLY A C 1
ATOM 3991 O O . GLY A 1 509 ? 3.201 7.181 -28.148 1.00 74.81 509 GLY A O 1
ATOM 3992 N N . VAL A 1 510 ? 3.467 9.340 -28.772 1.00 84.88 510 VAL A N 1
ATOM 3993 C CA . VAL A 1 510 ? 2.936 10.006 -27.575 1.00 84.88 510 VAL A CA 1
ATOM 3994 C C . VAL A 1 510 ? 1.435 10.227 -27.759 1.00 84.88 510 VAL A C 1
ATOM 3996 O O . VAL A 1 510 ? 1.019 10.802 -28.759 1.00 84.88 510 VAL A O 1
ATOM 3999 N N . CYS A 1 511 ? 0.623 9.798 -26.800 1.00 85.50 511 CYS A N 1
ATOM 4000 C CA . CYS A 1 511 ? -0.827 9.985 -26.805 1.00 85.50 511 CYS A CA 1
ATOM 4001 C C . CYS A 1 511 ? -1.215 11.132 -25.874 1.00 85.50 511 CYS A C 1
ATOM 4003 O O . CYS A 1 511 ? -0.910 11.076 -24.683 1.00 85.50 511 CYS A O 1
ATOM 4005 N N . ARG A 1 512 ? -1.918 12.137 -26.407 1.00 82.06 512 ARG A N 1
ATOM 4006 C CA . ARG A 1 512 ? -2.490 13.245 -25.625 1.00 82.06 512 ARG A CA 1
ATOM 4007 C C . ARG A 1 512 ? -3.996 13.330 -25.795 1.00 82.06 512 ARG A C 1
ATOM 4009 O O . ARG A 1 512 ? -4.525 12.922 -26.829 1.00 82.06 512 ARG A O 1
ATOM 4016 N N . LEU A 1 513 ? -4.678 13.862 -24.791 1.00 76.69 513 LEU A N 1
ATOM 4017 C CA . LEU A 1 513 ? -6.121 14.077 -24.828 1.00 76.69 513 LEU A CA 1
ATOM 4018 C C . LEU A 1 513 ? -6.553 14.988 -25.986 1.00 76.69 513 LEU A C 1
ATOM 4020 O O . LEU A 1 513 ? -5.965 16.043 -26.219 1.00 76.69 513 LEU A O 1
ATOM 4024 N N . GLU A 1 514 ? -7.628 14.598 -26.681 1.00 73.75 514 GLU A N 1
ATOM 4025 C CA . GLU A 1 514 ? -8.201 15.385 -27.784 1.00 73.75 514 GLU A CA 1
ATOM 4026 C C . GLU A 1 514 ? -8.966 16.625 -27.282 1.00 73.75 514 GLU A C 1
ATOM 4028 O O . GLU A 1 514 ? -8.851 17.710 -27.854 1.00 73.75 514 GLU A O 1
ATOM 4033 N N . GLN A 1 515 ? -9.761 16.468 -26.213 1.00 67.19 515 GLN A N 1
ATOM 4034 C CA . GLN A 1 515 ? -10.589 17.521 -25.608 1.00 67.19 515 GLN A CA 1
ATOM 4035 C C . GLN A 1 515 ? -10.761 17.296 -24.098 1.00 67.19 515 GLN A C 1
ATOM 4037 O O . GLN A 1 515 ? -11.047 16.180 -23.666 1.00 67.19 515 GLN A O 1
ATOM 4042 N N . GLY A 1 516 ? -10.661 18.361 -23.303 1.00 64.69 516 GLY A N 1
ATOM 4043 C CA . GLY A 1 516 ? -10.843 18.335 -21.846 1.00 64.69 516 GLY A CA 1
ATOM 4044 C C . GLY A 1 516 ? -9.700 19.037 -21.117 1.00 64.69 516 GLY A C 1
ATOM 4045 O O . GLY A 1 516 ? -8.624 19.238 -21.681 1.00 64.69 516 GLY A O 1
ATOM 4046 N N . ALA A 1 517 ? -9.939 19.437 -19.870 1.00 68.12 517 ALA A N 1
ATOM 4047 C CA . ALA A 1 517 ? -8.898 19.992 -19.008 1.00 68.12 517 ALA A CA 1
ATOM 4048 C C . ALA A 1 517 ? -8.518 18.981 -17.929 1.00 68.12 517 ALA A C 1
ATOM 4050 O O . ALA A 1 517 ? -9.378 18.275 -17.403 1.00 68.12 517 ALA A O 1
ATOM 4051 N N . ILE A 1 518 ? -7.232 18.939 -17.592 1.00 74.88 518 ILE A N 1
ATOM 4052 C CA . ILE A 1 518 ? -6.705 18.007 -16.601 1.00 74.88 518 ILE A CA 1
ATOM 4053 C C . ILE A 1 518 ? -6.531 18.752 -15.277 1.00 74.88 518 ILE A C 1
ATOM 4055 O O . ILE A 1 518 ? -5.921 19.823 -15.232 1.00 74.88 518 ILE A O 1
ATOM 4059 N N . THR A 1 519 ? -7.069 18.197 -14.197 1.00 76.75 519 THR A N 1
ATOM 4060 C CA . THR A 1 519 ? -7.060 18.800 -12.863 1.00 76.75 519 THR A CA 1
ATOM 4061 C C . THR A 1 519 ? -6.369 17.892 -11.863 1.00 76.75 519 THR A C 1
ATOM 4063 O O . THR A 1 519 ? -6.888 16.841 -11.545 1.00 76.75 519 THR A O 1
ATOM 4066 N N . LEU A 1 520 ? -5.233 18.334 -11.345 1.00 78.31 520 LEU A N 1
ATOM 4067 C CA . LEU A 1 520 ? -4.387 17.696 -10.344 1.00 78.31 520 LEU A CA 1
ATOM 4068 C C . LEU A 1 520 ? -4.904 17.980 -8.923 1.00 78.31 520 LEU A C 1
ATOM 4070 O O . LEU A 1 520 ? -4.756 19.092 -8.426 1.00 78.31 520 LEU A O 1
ATOM 4074 N N . ILE A 1 521 ? -5.506 17.011 -8.250 1.00 78.94 521 ILE A N 1
ATOM 4075 C CA . ILE A 1 521 ? -6.008 17.122 -6.881 1.00 78.94 521 ILE A CA 1
ATOM 4076 C C . ILE A 1 521 ? -4.948 16.657 -5.916 1.00 78.94 521 ILE A C 1
ATOM 4078 O O . ILE A 1 521 ? -4.608 15.491 -5.934 1.00 78.94 521 ILE A O 1
ATOM 4082 N N . TYR A 1 522 ? -4.505 17.502 -5.006 1.00 78.56 522 TYR A N 1
ATOM 4083 C CA . TYR A 1 522 ? -3.499 17.119 -4.039 1.00 78.56 522 TYR A CA 1
ATOM 4084 C C . TYR A 1 522 ? -3.873 17.481 -2.613 1.00 78.56 522 TYR A C 1
ATOM 4086 O O . TYR A 1 522 ? -4.606 18.446 -2.377 1.00 78.56 522 TYR A O 1
ATOM 4094 N N . SER A 1 523 ? -3.388 16.700 -1.648 1.00 77.00 523 SER A N 1
ATOM 4095 C CA . SER A 1 523 ? -3.504 17.103 -0.248 1.00 77.00 523 SER A CA 1
ATOM 4096 C C . SER A 1 523 ? -2.488 18.201 0.043 1.00 77.00 523 SER A C 1
ATOM 4098 O O . SER A 1 523 ? -1.371 18.177 -0.440 1.00 77.00 523 SER A O 1
ATOM 4100 N N . ASP A 1 524 ? -2.867 19.179 0.836 1.00 73.31 524 ASP A N 1
ATOM 4101 C CA . ASP A 1 524 ? -1.990 20.180 1.427 1.00 73.31 524 ASP A CA 1
ATOM 4102 C C . ASP A 1 524 ? -2.529 20.407 2.841 1.00 73.31 524 ASP A C 1
ATOM 4104 O O . ASP A 1 524 ? -3.206 21.398 3.112 1.00 73.31 524 ASP A O 1
ATOM 4108 N N . SER A 1 525 ? -2.370 19.386 3.699 1.00 69.19 525 SER A N 1
ATOM 4109 C CA . SER A 1 525 ? -2.948 19.311 5.053 1.00 69.19 525 SER A CA 1
ATOM 4110 C C . SER A 1 525 ? -2.884 20.667 5.770 1.00 69.19 525 SER A C 1
ATOM 4112 O O . SER A 1 525 ? -1.783 21.200 5.953 1.00 69.19 525 SER A O 1
ATOM 4114 N N . PRO A 1 526 ? -4.032 21.229 6.198 1.00 69.62 526 PRO A N 1
ATOM 4115 C CA . PRO A 1 526 ? -5.342 20.583 6.388 1.00 69.62 526 PRO A CA 1
ATOM 4116 C C . PRO A 1 526 ? -6.299 20.626 5.171 1.00 69.62 526 PRO A C 1
ATOM 4118 O O . PRO A 1 526 ? -7.504 20.474 5.317 1.00 69.62 526 PRO A O 1
ATOM 4121 N N . GLU A 1 527 ? -5.840 20.869 3.950 1.00 75.75 527 GLU A N 1
ATOM 4122 C CA . GLU A 1 527 ? -6.730 21.104 2.802 1.00 75.75 527 GLU A CA 1
ATOM 4123 C C . GLU A 1 527 ? -6.555 20.067 1.691 1.00 75.75 527 GLU A C 1
ATOM 4125 O O . GLU A 1 527 ? -5.494 19.473 1.543 1.00 75.75 527 GLU A O 1
ATOM 4130 N N . ILE A 1 528 ? -7.593 19.867 0.877 1.00 79.94 528 ILE A N 1
ATOM 4131 C CA . ILE A 1 528 ? -7.470 19.239 -0.445 1.00 79.94 528 ILE A CA 1
ATOM 4132 C C . ILE A 1 528 ? -7.609 20.347 -1.488 1.00 79.94 528 ILE A C 1
ATOM 4134 O O . ILE A 1 528 ? -8.570 21.131 -1.467 1.00 79.94 528 ILE A O 1
ATOM 4138 N N . ARG A 1 529 ? -6.633 20.427 -2.390 1.00 78.81 529 ARG A N 1
ATOM 4139 C CA . ARG A 1 529 ? -6.506 21.452 -3.430 1.00 78.81 529 ARG A CA 1
ATOM 4140 C C . ARG A 1 529 ? -6.596 20.814 -4.805 1.00 78.81 529 ARG A C 1
ATOM 4142 O O . ARG A 1 529 ? -6.239 19.661 -4.971 1.00 78.81 529 ARG A O 1
ATOM 4149 N N . ALA A 1 530 ? -7.065 21.566 -5.790 1.00 78.38 530 ALA A N 1
ATOM 4150 C CA . ALA A 1 530 ? -7.143 21.152 -7.184 1.00 78.38 530 ALA A CA 1
ATOM 4151 C C . ALA A 1 530 ? -6.382 22.151 -8.056 1.00 78.38 530 ALA A C 1
ATOM 4153 O O . ALA A 1 530 ? -6.631 23.354 -7.992 1.00 78.38 530 ALA A O 1
ATOM 4154 N N . PHE A 1 531 ? -5.470 21.668 -8.886 1.00 78.88 531 PHE A N 1
ATOM 4155 C CA . PHE A 1 531 ? -4.634 22.455 -9.776 1.00 78.88 531 PHE A CA 1
ATOM 4156 C C . PHE A 1 531 ? -4.901 22.069 -11.224 1.00 78.88 531 PHE A C 1
ATOM 4158 O O . PHE A 1 531 ? -4.603 20.965 -11.661 1.00 78.88 531 PHE A O 1
ATOM 4165 N N . ASN A 1 532 ? -5.473 22.984 -11.994 1.00 78.69 532 ASN A N 1
ATOM 4166 C CA . ASN A 1 532 ? -5.715 22.737 -13.408 1.00 78.69 532 ASN A CA 1
ATOM 4167 C C . ASN A 1 532 ? -4.404 22.891 -14.197 1.00 78.69 532 ASN A C 1
ATOM 4169 O O . ASN A 1 532 ? -3.807 23.970 -14.195 1.00 78.69 532 ASN A O 1
ATOM 4173 N N . LEU A 1 533 ? -3.970 21.825 -14.873 1.00 76.69 533 LEU A N 1
ATOM 4174 C CA . LEU A 1 533 ? -2.725 21.788 -15.643 1.00 76.69 533 LEU A CA 1
ATOM 4175 C C . LEU A 1 533 ? -2.770 22.684 -16.888 1.00 76.69 533 LEU A C 1
ATOM 4177 O O . LEU A 1 533 ? -1.732 23.188 -17.305 1.00 76.69 533 LEU A O 1
ATOM 4181 N N . THR A 1 534 ? -3.951 22.897 -17.475 1.00 75.62 534 THR A N 1
ATOM 4182 C CA . THR A 1 534 ? -4.121 23.686 -18.704 1.00 75.62 534 THR A CA 1
ATOM 4183 C C . THR A 1 534 ? -4.170 25.186 -18.414 1.00 75.62 534 THR A C 1
ATOM 4185 O O . THR A 1 534 ? -3.563 25.976 -19.134 1.00 75.62 534 THR A O 1
ATOM 4188 N N . SER A 1 535 ? -4.889 25.601 -17.364 1.00 73.44 535 SER A N 1
ATOM 4189 C CA . SER A 1 535 ? -5.022 27.018 -16.986 1.00 73.44 535 SER A CA 1
ATOM 4190 C C . SER A 1 535 ? -4.001 27.487 -15.948 1.00 73.44 535 SER A C 1
ATOM 4192 O O . SER A 1 535 ? -3.953 28.681 -15.659 1.00 73.44 535 SER A O 1
ATOM 4194 N N . HIS A 1 536 ? -3.207 26.576 -15.375 1.00 74.50 536 HIS A N 1
ATOM 4195 C CA . HIS A 1 536 ? -2.272 26.837 -14.273 1.00 74.50 536 HIS A CA 1
ATOM 4196 C C . HIS A 1 536 ? -2.922 27.535 -13.066 1.00 74.50 536 HIS A C 1
ATOM 4198 O O . HIS A 1 536 ? -2.315 28.383 -12.412 1.00 74.50 536 HIS A O 1
ATOM 4204 N N . THR A 1 537 ? -4.177 27.194 -12.762 1.00 72.81 537 THR A N 1
ATOM 4205 C CA . THR A 1 537 ? -4.918 27.775 -11.633 1.00 72.81 537 THR A CA 1
ATOM 4206 C C . THR A 1 537 ? -5.131 26.747 -10.531 1.00 72.81 537 THR A C 1
ATOM 4208 O O . THR A 1 537 ? -5.765 25.717 -10.776 1.00 72.81 537 THR A O 1
ATOM 4211 N N . ALA A 1 538 ? -4.679 27.064 -9.316 1.00 71.50 538 ALA A N 1
ATOM 4212 C CA . ALA A 1 538 ? -5.011 26.321 -8.105 1.00 71.50 538 ALA A CA 1
ATOM 4213 C C . ALA A 1 538 ? -6.341 26.813 -7.508 1.00 71.50 538 ALA A C 1
ATOM 4215 O O . ALA A 1 538 ? -6.599 28.018 -7.446 1.00 71.50 538 ALA A O 1
ATOM 4216 N N . LYS A 1 539 ? -7.178 25.886 -7.048 1.00 72.75 539 LYS A N 1
ATOM 4217 C CA . LYS A 1 539 ? -8.409 26.144 -6.297 1.00 72.75 539 LYS A CA 1
ATOM 4218 C C . LYS A 1 539 ? -8.417 25.298 -5.033 1.00 72.75 539 LYS A C 1
ATOM 4220 O O . LYS A 1 539 ? -8.053 24.126 -5.052 1.00 72.75 539 LYS A O 1
ATOM 4225 N N . TYR A 1 540 ? -8.863 25.901 -3.943 1.00 67.00 540 TYR A N 1
ATOM 4226 C CA . TYR A 1 540 ? -9.187 25.179 -2.722 1.00 67.00 540 TYR A CA 1
ATOM 4227 C C . TYR A 1 540 ? -10.535 24.464 -2.876 1.00 67.00 540 TYR A C 1
ATOM 4229 O O . TYR A 1 540 ? -11.452 25.014 -3.491 1.00 67.00 540 TYR A O 1
ATOM 4237 N N . VAL A 1 541 ? -10.643 23.248 -2.334 1.00 71.44 541 VAL A N 1
ATOM 4238 C CA . VAL A 1 541 ? -11.762 22.347 -2.633 1.00 71.44 541 VAL A CA 1
ATOM 4239 C C . VAL A 1 541 ? -12.470 21.855 -1.370 1.00 71.44 541 VAL A C 1
ATOM 4241 O O . VAL A 1 541 ? -13.695 21.974 -1.271 1.00 71.44 541 VAL A O 1
ATOM 4244 N N . ILE A 1 542 ? -11.720 21.280 -0.421 1.00 75.75 542 ILE A N 1
ATOM 4245 C CA . ILE A 1 542 ? -12.268 20.597 0.763 1.00 75.75 542 ILE A CA 1
ATOM 4246 C C . ILE A 1 542 ? -11.391 20.901 1.982 1.00 75.75 542 ILE A C 1
ATOM 4248 O O . ILE A 1 542 ? -10.162 20.847 1.901 1.00 75.75 542 ILE A O 1
ATOM 4252 N N . LYS A 1 543 ? -12.022 21.186 3.128 1.00 74.56 543 LYS A N 1
ATOM 4253 C CA . LYS A 1 543 ? -11.342 21.249 4.430 1.00 74.56 543 LYS A CA 1
ATOM 4254 C C . LYS A 1 543 ? -11.271 19.843 5.012 1.00 74.56 543 LYS A C 1
ATOM 4256 O O . LYS A 1 543 ? -12.314 19.225 5.220 1.00 74.56 543 LYS A O 1
ATOM 4261 N N . GLY A 1 544 ? -10.069 19.358 5.277 1.00 69.00 544 GLY A N 1
ATOM 4262 C CA . GLY A 1 544 ? -9.818 18.132 6.023 1.00 69.00 544 GLY A CA 1
ATOM 4263 C C . GLY A 1 544 ? -9.017 18.421 7.287 1.00 69.00 544 GLY A C 1
ATOM 4264 O O . GLY A 1 544 ? -8.658 19.557 7.561 1.00 69.00 544 GLY A O 1
ATOM 4265 N N . ASP A 1 545 ? -8.724 17.381 8.053 1.00 69.19 545 ASP A N 1
ATOM 4266 C CA . ASP A 1 545 ? -7.724 17.421 9.116 1.00 69.19 545 ASP A CA 1
ATOM 4267 C C . ASP A 1 545 ? -6.772 16.255 8.844 1.00 69.19 545 ASP A C 1
ATOM 4269 O O . ASP A 1 545 ? -7.234 15.167 8.508 1.00 69.19 545 ASP A O 1
ATOM 4273 N N . ASN A 1 546 ? -5.458 16.499 8.905 1.00 74.81 546 ASN A N 1
ATOM 4274 C CA . ASN A 1 546 ? -4.396 15.483 8.818 1.00 74.81 546 ASN A CA 1
ATOM 4275 C C . ASN A 1 546 ? -4.641 14.370 7.785 1.00 74.81 546 ASN A C 1
ATOM 4277 O O . ASN A 1 546 ? -4.607 13.176 8.093 1.00 74.81 546 ASN A O 1
ATOM 4281 N N . ILE A 1 547 ? -4.869 14.792 6.542 1.00 77.75 547 ILE A N 1
ATOM 4282 C CA . ILE A 1 547 ? -5.067 13.892 5.407 1.00 77.75 547 ILE A CA 1
ATOM 4283 C C . ILE A 1 547 ? -3.797 13.063 5.226 1.00 77.75 547 ILE A C 1
ATOM 4285 O O . ILE A 1 547 ? -2.691 13.606 5.300 1.00 77.75 547 ILE A O 1
ATOM 4289 N N . GLU A 1 548 ? -3.965 11.757 5.041 1.00 76.50 548 GLU A N 1
ATOM 4290 C CA . GLU A 1 548 ? -2.865 10.844 4.762 1.00 76.50 548 GLU A CA 1
ATOM 4291 C C . GLU A 1 548 ? -2.867 10.370 3.312 1.00 76.50 548 GLU A C 1
ATOM 4293 O O . GLU A 1 548 ? -1.981 10.739 2.568 1.00 76.50 548 GLU A O 1
ATOM 4298 N N . SER A 1 549 ? -3.856 9.596 2.892 1.00 80.69 549 SER A N 1
ATOM 4299 C CA . SER A 1 549 ? -3.988 9.108 1.519 1.00 80.69 549 SER A CA 1
ATOM 4300 C C . SER A 1 549 ? -5.326 9.557 0.948 1.00 80.69 549 SER A C 1
ATOM 4302 O O . SER A 1 549 ? -6.247 9.880 1.709 1.00 80.69 549 SER A O 1
ATOM 4304 N N . LEU A 1 550 ? -5.426 9.610 -0.376 1.00 83.69 550 LEU A N 1
ATOM 4305 C CA . LEU A 1 550 ? -6.635 9.992 -1.096 1.00 83.69 550 LEU A CA 1
ATOM 4306 C C . LEU A 1 550 ? -6.750 9.207 -2.399 1.00 83.69 550 LEU A C 1
ATOM 4308 O O . LEU A 1 550 ? -5.736 8.878 -3.006 1.00 83.69 550 LEU A O 1
ATOM 4312 N N . ASP A 1 551 ? -7.987 8.949 -2.806 1.00 84.75 551 ASP A N 1
ATOM 4313 C CA . ASP A 1 551 ? -8.330 8.333 -4.086 1.00 84.75 551 ASP A CA 1
ATOM 4314 C C . ASP A 1 551 ? -9.735 8.798 -4.531 1.00 84.75 551 ASP A C 1
ATOM 4316 O O . ASP A 1 551 ? -10.456 9.449 -3.763 1.00 84.75 551 ASP A O 1
ATOM 4320 N N . TYR A 1 552 ? -10.135 8.538 -5.775 1.00 80.94 552 TYR A N 1
ATOM 4321 C CA . TYR A 1 552 ? -11.335 9.127 -6.374 1.00 80.94 552 TYR A CA 1
ATOM 4322 C C . TYR A 1 552 ? -12.159 8.156 -7.215 1.00 80.94 552 TYR A C 1
ATOM 4324 O O . TYR A 1 552 ? -11.646 7.341 -7.973 1.00 80.94 552 TYR A O 1
ATOM 4332 N N . GLU A 1 553 ? -13.478 8.315 -7.116 1.00 81.44 553 GLU A N 1
ATOM 4333 C CA . GLU A 1 553 ? -14.461 7.587 -7.905 1.00 81.44 553 GLU A CA 1
ATOM 4334 C C . GLU A 1 553 ? -14.992 8.464 -9.068 1.00 81.44 553 GLU A C 1
ATOM 4336 O O . GLU A 1 553 ? -15.656 9.480 -8.817 1.00 81.44 553 GLU A O 1
ATOM 4341 N N . PRO A 1 554 ? -14.794 8.062 -10.340 1.00 69.94 554 PRO A N 1
ATOM 4342 C CA . PRO A 1 554 ? -15.193 8.838 -11.523 1.00 69.94 554 PRO A CA 1
ATOM 4343 C C . PRO A 1 554 ? -16.675 9.064 -11.670 1.00 69.94 554 PRO A C 1
ATOM 4345 O O . PRO A 1 554 ? -17.113 10.152 -12.036 1.00 69.94 554 PRO A O 1
ATOM 4348 N N . VAL A 1 555 ? -17.430 7.977 -11.514 1.00 72.44 555 VAL A N 1
ATOM 4349 C CA . VAL A 1 555 ? -18.812 7.914 -11.983 1.00 72.44 555 VAL A CA 1
ATOM 4350 C C . VAL A 1 555 ? -19.659 8.855 -11.139 1.00 72.44 555 VAL A C 1
ATOM 4352 O O . VAL A 1 555 ? -20.415 9.656 -11.680 1.00 72.44 555 VAL A O 1
ATOM 4355 N N . SER A 1 556 ? -19.456 8.809 -9.823 1.00 72.75 556 SER A N 1
ATOM 4356 C CA . SER A 1 556 ? -20.159 9.641 -8.845 1.00 72.75 556 SER A CA 1
ATOM 4357 C C . SER A 1 556 ? -19.432 10.961 -8.537 1.00 72.75 556 SER A C 1
ATOM 4359 O O . SER A 1 556 ? -19.999 11.870 -7.926 1.00 72.75 556 SER A O 1
ATOM 4361 N N . GLY A 1 557 ? -18.165 11.097 -8.940 1.00 75.19 557 GLY A N 1
ATOM 4362 C CA . GLY A 1 557 ? -17.345 12.278 -8.683 1.00 75.19 557 GLY A CA 1
ATOM 4363 C C . GLY A 1 557 ? -17.027 12.506 -7.203 1.00 75.19 557 GLY A C 1
ATOM 4364 O O . GLY A 1 557 ? -17.075 13.651 -6.733 1.00 75.19 557 GLY A O 1
ATOM 4365 N N . ILE A 1 558 ? -16.735 11.431 -6.470 1.00 80.44 558 ILE A N 1
ATOM 4366 C CA . ILE A 1 558 ? -16.484 11.442 -5.023 1.00 80.44 558 ILE A CA 1
ATOM 4367 C C . ILE A 1 558 ? -14.992 11.235 -4.756 1.00 80.44 558 ILE A C 1
ATOM 4369 O O . ILE A 1 558 ? -14.383 10.302 -5.265 1.00 80.44 558 ILE A O 1
ATOM 4373 N N . VAL A 1 559 ? -14.410 12.098 -3.925 1.00 83.69 559 VAL A N 1
ATOM 4374 C CA . VAL A 1 559 ? -13.055 11.938 -3.382 1.00 83.69 559 VAL A CA 1
ATOM 4375 C C . VAL A 1 559 ? -13.154 11.256 -2.023 1.00 83.69 559 VAL A C 1
ATOM 4377 O O . VAL A 1 559 ? -13.930 11.696 -1.168 1.00 83.69 559 VAL A O 1
ATOM 4380 N N . TYR A 1 560 ? -12.340 10.230 -1.820 1.00 86.94 560 TYR A N 1
ATOM 4381 C CA . TYR A 1 560 ? -12.151 9.515 -0.566 1.00 86.94 560 TYR A CA 1
ATOM 4382 C C . TYR A 1 560 ? -10.782 9.862 0.010 1.00 86.94 560 TYR A C 1
ATOM 4384 O O . TYR A 1 560 ? -9.818 10.030 -0.733 1.00 86.94 560 TYR A O 1
ATOM 4392 N N . TRP A 1 561 ? -10.686 9.999 1.330 1.00 86.44 561 TRP A N 1
ATOM 4393 C CA . TRP A 1 561 ? -9.401 10.197 1.990 1.00 86.44 561 TRP A CA 1
ATOM 4394 C C . TRP A 1 561 ? -9.380 9.640 3.407 1.00 86.44 561 TRP A C 1
ATOM 4396 O O . TRP A 1 561 ? -10.406 9.523 4.085 1.00 86.44 561 TRP A O 1
ATOM 4406 N N . THR A 1 562 ? -8.178 9.329 3.875 1.00 85.25 562 THR A N 1
ATOM 4407 C CA . THR A 1 562 ? -7.929 8.863 5.240 1.00 85.25 562 THR A CA 1
ATOM 4408 C C . THR A 1 562 ? -7.456 10.016 6.121 1.00 85.25 562 THR A C 1
ATOM 4410 O O . THR A 1 562 ? -6.524 10.733 5.752 1.00 85.25 562 THR A O 1
ATOM 4413 N N . ASP A 1 563 ? -8.040 10.158 7.305 1.00 81.94 563 ASP A N 1
ATOM 4414 C CA . ASP A 1 563 ? -7.608 11.086 8.353 1.00 81.94 563 ASP A CA 1
ATOM 4415 C C . ASP A 1 563 ? -6.841 10.303 9.427 1.00 81.94 563 ASP A C 1
ATOM 4417 O O . ASP A 1 563 ? -7.398 9.410 10.075 1.00 81.94 563 ASP A O 1
ATOM 4421 N N . SER A 1 564 ? -5.554 10.610 9.622 1.00 76.62 564 SER A N 1
ATOM 4422 C CA . SER A 1 564 ? -4.748 9.896 10.621 1.00 76.62 564 SER A CA 1
ATOM 4423 C C . SER A 1 564 ? -5.022 10.283 12.053 1.00 76.62 564 SER A C 1
ATOM 4425 O O . SER A 1 564 ? -4.805 9.457 12.942 1.00 76.62 564 SER A O 1
ATOM 4427 N N . TYR A 1 565 ? -5.437 11.523 12.288 1.00 75.75 565 TYR A N 1
ATOM 4428 C CA . TYR A 1 565 ? -5.693 12.016 13.631 1.00 75.75 565 TYR A CA 1
ATOM 4429 C C . TYR A 1 565 ? -7.032 11.478 14.121 1.00 75.75 565 TYR A C 1
ATOM 4431 O O . TYR A 1 565 ? -7.115 10.884 15.194 1.00 75.75 565 TYR A O 1
ATOM 4439 N N . GLY A 1 566 ? -8.055 11.601 13.274 1.00 71.88 566 GLY A N 1
ATOM 4440 C CA . GLY A 1 566 ? -9.375 11.042 13.526 1.00 71.88 566 GLY A CA 1
ATOM 4441 C C . GLY A 1 566 ? -9.445 9.523 13.370 1.00 71.88 566 GLY A C 1
ATOM 4442 O O . GLY A 1 566 ? -10.456 8.952 13.757 1.00 71.88 566 GLY A O 1
ATOM 4443 N N . LYS A 1 567 ? -8.419 8.873 12.791 1.00 82.88 567 LYS A N 1
ATOM 4444 C CA . LYS A 1 567 ? -8.412 7.441 12.417 1.00 82.88 567 LYS A CA 1
ATOM 4445 C C . LYS A 1 567 ? -9.674 7.029 11.653 1.00 82.88 567 LYS A C 1
ATOM 4447 O O . LYS A 1 567 ? -10.213 5.944 11.851 1.00 82.88 567 LYS A O 1
ATOM 4452 N N . THR A 1 568 ? -10.158 7.929 10.804 1.00 84.75 568 THR A N 1
ATOM 4453 C CA . THR A 1 568 ? -11.422 7.792 10.076 1.00 84.75 568 THR A CA 1
ATOM 4454 C C . THR A 1 568 ? -11.177 7.887 8.585 1.00 84.75 568 THR A C 1
ATOM 4456 O O . THR A 1 568 ? -10.165 8.419 8.122 1.00 84.75 568 THR A O 1
ATOM 4459 N N . ILE A 1 569 ? -12.134 7.370 7.825 1.00 87.88 569 ILE A N 1
ATOM 4460 C CA . ILE A 1 569 ? -12.185 7.547 6.383 1.00 87.88 569 ILE A CA 1
ATOM 4461 C C . ILE A 1 569 ? -13.333 8.493 6.075 1.00 87.88 569 ILE A C 1
ATOM 4463 O O . ILE A 1 569 ? -14.458 8.309 6.548 1.00 87.88 569 ILE A O 1
ATOM 4467 N N . LYS A 1 570 ? -13.037 9.514 5.282 1.00 87.75 570 LYS A N 1
ATOM 4468 C CA . LYS A 1 570 ? -13.981 10.555 4.902 1.00 87.75 570 LYS A CA 1
ATOM 4469 C C . LYS A 1 570 ? -14.153 10.560 3.388 1.00 87.75 570 LYS A C 1
ATOM 4471 O O . LYS A 1 570 ? -13.265 10.143 2.646 1.00 87.75 570 LYS A O 1
ATOM 4476 N N . ARG A 1 571 ? -15.308 11.040 2.939 1.00 87.19 571 ARG A N 1
ATOM 4477 C CA . ARG A 1 571 ? -15.611 11.247 1.523 1.00 87.19 571 ARG A CA 1
ATOM 4478 C C . ARG A 1 571 ? -16.289 12.587 1.287 1.00 87.19 571 ARG A C 1
ATOM 4480 O O . ARG A 1 571 ? -16.952 13.121 2.174 1.00 87.19 571 ARG A O 1
ATOM 4487 N N . SER A 1 572 ? -16.153 13.132 0.088 1.00 85.25 572 SER A N 1
ATOM 4488 C CA . SER A 1 572 ? -16.862 14.340 -0.337 1.00 85.25 572 SER A CA 1
ATOM 4489 C C . SER A 1 572 ? -16.976 14.368 -1.848 1.00 85.25 572 SER A C 1
ATOM 4491 O O . SER A 1 572 ? -16.070 13.950 -2.561 1.00 85.25 572 SER A O 1
ATOM 4493 N N . TYR A 1 573 ? -18.061 14.954 -2.340 1.00 79.81 573 TYR A N 1
ATOM 4494 C CA . TYR A 1 573 ? -18.167 15.306 -3.749 1.00 79.81 573 TYR A CA 1
ATOM 4495 C C . TYR A 1 573 ? -17.121 16.345 -4.129 1.00 79.81 573 TYR A C 1
ATOM 4497 O O . TYR A 1 573 ? -16.829 17.259 -3.344 1.00 79.81 573 TYR A O 1
ATOM 4505 N N . LEU A 1 574 ? -16.625 16.229 -5.357 1.00 74.06 574 LEU A N 1
ATOM 4506 C CA . LEU A 1 574 ? -15.783 17.244 -5.958 1.00 74.06 574 LEU A CA 1
ATOM 4507 C C . LEU A 1 574 ? -16.644 18.420 -6.481 1.00 74.06 574 LEU A C 1
ATOM 4509 O O . LEU A 1 574 ? -17.513 18.217 -7.336 1.00 74.06 574 LEU A O 1
ATOM 4513 N N . PRO A 1 575 ? -16.417 19.658 -6.003 1.00 66.25 575 PRO A N 1
ATOM 4514 C CA . PRO A 1 575 ? -16.974 20.886 -6.572 1.00 66.25 575 PRO A CA 1
ATOM 4515 C C . PRO A 1 575 ? -16.686 20.984 -8.075 1.00 66.25 575 PRO A C 1
ATOM 4517 O O . PRO A 1 575 ? -15.527 20.966 -8.485 1.00 66.25 575 PRO A O 1
ATOM 4520 N N . GLY A 1 576 ? -17.729 21.105 -8.901 1.00 60.09 576 GLY A N 1
ATOM 4521 C CA . GLY A 1 576 ? -17.588 21.140 -10.363 1.00 60.09 576 GLY A CA 1
ATOM 4522 C C . GLY A 1 576 ? -17.637 19.776 -11.062 1.00 60.09 576 GLY A C 1
ATOM 4523 O O . GLY A 1 576 ? -17.382 19.721 -12.262 1.00 60.09 576 GLY A O 1
ATOM 4524 N N . SER A 1 577 ? -17.995 18.700 -10.351 1.00 59.22 577 SER A N 1
ATOM 4525 C CA . SER A 1 577 ? -18.369 17.413 -10.959 1.00 59.22 577 SER A CA 1
ATOM 4526 C C . SER A 1 577 ? -19.542 17.578 -11.951 1.00 59.22 577 SER A C 1
ATOM 4528 O O . SER A 1 577 ? -20.418 18.419 -11.697 1.00 59.22 577 SER A O 1
ATOM 4530 N N . PRO A 1 578 ? -19.605 16.795 -13.052 1.00 55.06 578 PRO A N 1
ATOM 4531 C CA . PRO A 1 578 ? -20.647 16.898 -14.083 1.00 55.06 578 PRO A CA 1
ATOM 4532 C C . PRO A 1 578 ? -22.089 16.859 -13.549 1.00 55.06 578 PRO A C 1
ATOM 4534 O O . PRO A 1 578 ? -22.975 17.456 -14.157 1.00 55.06 578 PRO A O 1
ATOM 4537 N N . GLU A 1 579 ? -22.338 16.234 -12.393 1.00 53.97 579 GLU A N 1
ATOM 4538 C CA . GLU A 1 579 ? -23.672 16.200 -11.777 1.00 53.97 579 GLU A CA 1
ATOM 4539 C C . GLU A 1 579 ? -24.018 17.440 -10.924 1.00 53.97 579 GLU A C 1
ATOM 4541 O O . GLU A 1 579 ? -25.197 17.698 -10.663 1.00 53.97 579 GLU A O 1
ATOM 4546 N N . ARG A 1 580 ? -23.030 18.229 -10.462 1.00 57.03 580 ARG A N 1
ATOM 4547 C CA . ARG A 1 580 ? -23.243 19.363 -9.534 1.00 57.03 580 ARG A CA 1
ATOM 4548 C C . ARG A 1 580 ? -22.304 20.546 -9.796 1.00 57.03 580 ARG A C 1
ATOM 4550 O O . ARG A 1 580 ? -21.397 20.843 -9.018 1.00 57.03 580 ARG A O 1
ATOM 4557 N N . THR A 1 581 ? -22.618 21.323 -10.830 1.00 56.81 581 THR A N 1
ATOM 4558 C CA . THR A 1 581 ? -21.890 22.553 -11.207 1.00 56.81 581 THR A CA 1
ATOM 4559 C C . THR A 1 581 ? -22.074 23.733 -10.239 1.00 56.81 581 THR A C 1
ATOM 4561 O O . THR A 1 581 ? -21.305 24.688 -10.289 1.00 56.81 581 THR A O 1
ATOM 4564 N N . ASN A 1 582 ? -23.086 23.696 -9.359 1.00 55.81 582 ASN A N 1
ATOM 4565 C CA . ASN A 1 582 ? -23.469 24.826 -8.493 1.00 55.81 582 ASN A CA 1
ATOM 4566 C C . ASN A 1 582 ? -22.844 24.795 -7.085 1.00 55.81 582 ASN A C 1
ATOM 4568 O O . ASN A 1 582 ? -23.112 25.687 -6.281 1.00 55.81 582 ASN A O 1
ATOM 4572 N N . VAL A 1 583 ? -22.048 23.773 -6.759 1.00 58.72 583 VAL A N 1
ATOM 4573 C CA . VAL A 1 583 ? -21.403 23.636 -5.445 1.00 58.72 583 VAL A CA 1
ATOM 4574 C C . VAL A 1 583 ? -19.963 24.124 -5.553 1.00 58.72 583 VAL A C 1
ATOM 4576 O O . VAL A 1 583 ? -19.187 23.578 -6.329 1.00 58.72 583 VAL A O 1
ATOM 4579 N N . THR A 1 584 ? -19.611 25.156 -4.786 1.00 57.09 584 THR A N 1
ATOM 4580 C CA . THR A 1 584 ? -18.271 25.770 -4.779 1.00 57.09 584 THR A CA 1
ATOM 4581 C C . THR A 1 584 ? -17.321 25.162 -3.748 1.00 57.09 584 THR A C 1
ATOM 4583 O O . THR A 1 584 ? -16.115 25.338 -3.877 1.00 57.09 584 THR A O 1
ATOM 4586 N N . MET A 1 585 ? -17.841 24.450 -2.742 1.00 58.47 585 MET A N 1
ATOM 4587 C CA . MET A 1 585 ? -17.062 23.817 -1.671 1.00 58.47 585 MET A CA 1
ATOM 4588 C C . MET A 1 585 ? -17.650 22.452 -1.305 1.00 58.47 585 MET A C 1
ATOM 4590 O O . MET A 1 585 ? -18.866 22.324 -1.151 1.00 58.47 585 MET A O 1
ATOM 4594 N N . GLY A 1 586 ? -16.787 21.443 -1.171 1.00 63.75 586 GLY A N 1
ATOM 4595 C CA . GLY A 1 586 ? -17.179 20.097 -0.752 1.00 63.75 586 GLY A CA 1
ATOM 4596 C C . GLY A 1 586 ? -17.362 20.008 0.765 1.00 63.75 586 GLY A C 1
ATOM 4597 O O . GLY A 1 586 ? -16.658 20.681 1.520 1.00 63.75 586 GLY A O 1
ATOM 4598 N N . TYR A 1 587 ? -18.302 19.175 1.214 1.00 74.06 587 TYR A N 1
ATOM 4599 C CA . TYR A 1 587 ? -18.525 18.884 2.632 1.00 74.06 587 TYR A CA 1
ATOM 4600 C C . TYR A 1 587 ? -18.061 17.465 2.943 1.00 74.06 587 TYR A C 1
ATOM 4602 O O . TYR A 1 587 ? -18.554 16.506 2.352 1.00 74.06 587 TYR A O 1
ATOM 4610 N N . ALA A 1 588 ? -17.137 17.345 3.895 1.00 79.56 588 ALA A N 1
ATOM 4611 C CA . ALA A 1 588 ? -16.634 16.061 4.351 1.00 79.56 588 ALA A CA 1
ATOM 4612 C C . ALA A 1 588 ? -17.718 15.271 5.096 1.00 79.56 588 ALA A C 1
ATOM 4614 O O . ALA A 1 588 ? -18.237 15.722 6.117 1.00 79.56 588 ALA A O 1
ATOM 4615 N N . GLN A 1 589 ? -18.023 14.076 4.596 1.00 83.56 589 GLN A N 1
ATOM 4616 C CA . GLN A 1 589 ? -18.841 13.074 5.264 1.00 83.56 589 GLN A CA 1
ATOM 4617 C C . GLN A 1 589 ? -17.923 12.005 5.864 1.00 83.56 589 GLN A C 1
ATOM 4619 O O . GLN A 1 589 ? -17.082 11.453 5.156 1.00 83.56 589 GLN A O 1
ATOM 4624 N N . ASN A 1 590 ? -18.089 11.704 7.153 1.00 81.38 590 ASN A N 1
ATOM 4625 C CA . ASN A 1 590 ? -17.432 10.560 7.781 1.00 81.38 590 ASN A CA 1
ATOM 4626 C C . ASN A 1 590 ? -18.160 9.269 7.379 1.00 81.38 590 ASN A C 1
ATOM 4628 O O . ASN A 1 590 ? -19.390 9.249 7.334 1.00 81.38 590 ASN A O 1
ATOM 4632 N N . LEU A 1 591 ? -17.406 8.215 7.071 1.00 81.94 591 LEU A N 1
ATOM 4633 C CA . LEU A 1 591 ? -17.955 6.877 6.831 1.00 81.94 591 LEU A CA 1
ATOM 4634 C C . LEU A 1 591 ? -18.158 6.080 8.131 1.00 81.94 591 LEU A C 1
ATOM 4636 O O . LEU A 1 591 ? -18.563 4.924 8.065 1.00 81.94 591 LEU A O 1
ATOM 4640 N N . ASP A 1 592 ? -17.850 6.677 9.289 1.00 75.38 592 ASP A N 1
ATOM 4641 C CA . ASP A 1 592 ? -17.971 6.088 10.632 1.00 75.38 592 ASP A CA 1
ATOM 4642 C C . ASP A 1 592 ? -17.266 4.723 10.758 1.00 75.38 592 ASP A C 1
ATOM 4644 O O . ASP A 1 592 ? -17.645 3.838 11.524 1.00 75.38 592 ASP A O 1
ATOM 4648 N N . ILE A 1 593 ? -16.181 4.558 9.995 1.00 75.12 593 ILE A N 1
ATOM 4649 C CA . ILE A 1 593 ? -15.291 3.402 10.072 1.00 75.12 593 ILE A CA 1
ATOM 4650 C C . ILE A 1 593 ? -14.333 3.643 11.238 1.00 75.12 593 ILE A C 1
ATOM 4652 O O . ILE A 1 593 ? -13.269 4.237 11.071 1.00 75.12 593 ILE A O 1
ATOM 4656 N N . GLU A 1 594 ? -14.717 3.197 12.432 1.00 69.00 594 GLU A N 1
ATOM 4657 C CA . GLU A 1 594 ? -13.855 3.282 13.611 1.00 69.00 594 GLU A CA 1
ATOM 4658 C C . GLU A 1 594 ? -12.758 2.203 13.564 1.00 69.00 594 GLU A C 1
ATOM 4660 O O . GLU A 1 594 ? -13.017 1.004 13.387 1.00 69.00 594 GLU A O 1
ATOM 4665 N N . SER A 1 595 ? -11.499 2.620 13.715 1.00 70.69 595 SER A N 1
ATOM 4666 C CA . SER A 1 595 ? -10.361 1.715 13.880 1.00 70.69 595 SER A CA 1
ATOM 4667 C C . SER A 1 595 ? -9.397 2.230 14.945 1.00 70.69 595 SER A C 1
ATOM 4669 O O . SER A 1 595 ? -9.192 3.431 15.117 1.00 70.69 595 SER A O 1
ATOM 4671 N N . ARG A 1 596 ? -8.773 1.303 15.679 1.00 71.56 596 ARG A N 1
ATOM 4672 C CA . ARG A 1 596 ? -7.695 1.637 16.626 1.00 71.56 596 ARG A CA 1
ATOM 4673 C C . ARG A 1 596 ? -6.371 1.906 15.905 1.00 71.56 596 ARG A C 1
ATOM 4675 O O . ARG A 1 596 ? -5.535 2.638 16.447 1.00 71.56 596 ARG A O 1
ATOM 4682 N N . ALA A 1 597 ? -6.208 1.349 14.706 1.00 82.31 597 ALA A N 1
ATOM 4683 C CA . ALA A 1 597 ? -5.024 1.465 13.867 1.00 82.31 597 ALA A CA 1
ATOM 4684 C C . ALA A 1 597 ? -5.051 2.746 13.019 1.00 82.31 597 ALA A C 1
ATOM 4686 O O . ALA A 1 597 ? -6.114 3.274 12.696 1.00 82.31 597 ALA A O 1
ATOM 4687 N N . LYS A 1 598 ? -3.868 3.260 12.666 1.00 84.56 598 LYS A N 1
ATOM 4688 C CA . LYS A 1 598 ? -3.740 4.439 11.803 1.00 84.56 598 LYS A CA 1
ATOM 4689 C C . LYS A 1 598 ? -3.860 4.000 10.335 1.00 84.56 598 LYS A C 1
ATOM 4691 O O . LYS A 1 598 ? -3.030 3.187 9.923 1.00 84.56 598 LYS A O 1
ATOM 4696 N N . PRO A 1 599 ? -4.815 4.526 9.547 1.00 87.06 599 PRO A N 1
ATOM 4697 C CA . PRO A 1 599 ? -4.863 4.263 8.112 1.00 87.06 599 PRO A CA 1
ATOM 4698 C C . PRO A 1 599 ? -3.659 4.912 7.410 1.00 87.06 599 PRO A C 1
ATOM 4700 O O . PRO A 1 599 ? -3.262 6.028 7.764 1.00 87.06 599 PRO A O 1
ATOM 4703 N N . THR A 1 600 ? -3.045 4.198 6.466 1.00 83.00 600 THR A N 1
ATOM 4704 C CA . THR A 1 600 ? -1.783 4.595 5.819 1.00 83.00 600 THR A CA 1
ATOM 4705 C C . THR A 1 600 ? -1.891 4.794 4.310 1.00 83.00 600 THR A C 1
ATOM 4707 O O . THR A 1 600 ? -1.348 5.782 3.827 1.00 83.00 600 THR A O 1
ATOM 4710 N N . GLY A 1 601 ? -2.603 3.918 3.597 1.00 85.31 601 GLY A N 1
ATOM 4711 C CA . GLY A 1 601 ? -2.836 4.011 2.148 1.00 85.31 601 GLY A CA 1
ATOM 4712 C C . GLY A 1 601 ? -4.256 3.583 1.773 1.00 85.31 601 GLY A C 1
ATOM 4713 O O . GLY A 1 601 ? -4.895 2.861 2.547 1.00 85.31 601 GLY A O 1
ATOM 4714 N N . MET A 1 602 ? -4.737 4.001 0.603 1.00 88.88 602 MET A N 1
ATOM 4715 C CA . MET A 1 602 ? -6.122 3.819 0.151 1.00 88.88 602 MET A CA 1
ATOM 4716 C C . MET A 1 602 ? -6.191 3.561 -1.355 1.00 88.88 602 MET A C 1
ATOM 4718 O O . MET A 1 602 ? -5.449 4.179 -2.105 1.00 88.88 602 MET A O 1
ATOM 4722 N N . ALA A 1 603 ? -7.125 2.704 -1.771 1.00 90.50 603 ALA A N 1
ATOM 4723 C CA . ALA A 1 603 ? -7.458 2.460 -3.168 1.00 90.50 603 ALA A CA 1
ATOM 4724 C C . ALA A 1 603 ? -8.966 2.229 -3.359 1.00 90.50 603 ALA A C 1
ATOM 4726 O O . ALA A 1 603 ? -9.612 1.540 -2.566 1.00 90.50 603 ALA A O 1
ATOM 4727 N N . VAL A 1 604 ? -9.528 2.770 -4.430 1.00 89.31 604 VAL A N 1
ATOM 4728 C CA . VAL A 1 604 ? -10.930 2.653 -4.827 1.00 89.31 604 VAL A CA 1
ATOM 4729 C C . VAL A 1 604 ? -11.036 1.649 -5.969 1.00 89.31 604 VAL A C 1
ATOM 4731 O O . VAL A 1 604 ? -10.386 1.775 -6.999 1.00 89.31 604 VAL A O 1
ATOM 4734 N N . ASP A 1 605 ? -11.902 0.656 -5.803 1.00 88.81 605 ASP A N 1
ATOM 4735 C CA . ASP A 1 605 ? -12.336 -0.241 -6.869 1.00 88.81 605 ASP A CA 1
ATOM 4736 C C . ASP A 1 605 ? -13.640 0.302 -7.461 1.00 88.81 605 ASP A C 1
ATOM 4738 O O . ASP A 1 605 ? -14.743 0.049 -6.965 1.00 88.81 605 ASP A O 1
ATOM 4742 N N . TRP A 1 606 ? -13.501 1.079 -8.534 1.00 79.88 606 TRP A N 1
ATOM 4743 C CA . TRP A 1 606 ? -14.616 1.715 -9.238 1.00 79.88 606 TRP A CA 1
ATOM 4744 C C . TRP A 1 606 ? -15.483 0.717 -10.019 1.00 79.88 606 TRP A C 1
ATOM 4746 O O . TRP A 1 606 ? -16.611 1.049 -10.382 1.00 79.88 606 TRP A O 1
ATOM 4756 N N . ALA A 1 607 ? -14.984 -0.494 -10.295 1.00 80.69 607 ALA A N 1
ATOM 4757 C CA . ALA A 1 607 ? -15.722 -1.516 -11.036 1.00 80.69 607 ALA A CA 1
ATOM 4758 C C . ALA A 1 607 ? -16.576 -2.391 -10.106 1.00 80.69 607 ALA A C 1
ATOM 4760 O O . ALA A 1 607 ? -17.733 -2.690 -10.413 1.00 80.69 607 ALA A O 1
ATOM 4761 N N . GLY A 1 608 ? -16.010 -2.798 -8.969 1.00 74.12 608 GLY A N 1
ATOM 4762 C CA . GLY A 1 608 ? -16.670 -3.589 -7.931 1.00 74.12 608 GLY A CA 1
ATOM 4763 C C . GLY A 1 608 ? -17.385 -2.759 -6.863 1.00 74.12 608 GLY A C 1
ATOM 4764 O O . GLY A 1 608 ? -18.099 -3.336 -6.049 1.00 74.12 608 GLY A O 1
ATOM 4765 N N . LEU A 1 609 ? -17.243 -1.428 -6.883 1.00 85.12 609 LEU A N 1
ATOM 4766 C CA . LEU A 1 609 ? -17.792 -0.499 -5.884 1.00 85.12 609 LEU A CA 1
ATOM 4767 C C . LEU A 1 609 ? -17.313 -0.822 -4.458 1.00 85.12 609 LEU A C 1
ATOM 4769 O O . LEU A 1 609 ? -18.079 -0.766 -3.484 1.00 85.12 609 LEU A O 1
ATOM 4773 N N . ASN A 1 610 ? -16.017 -1.111 -4.340 1.00 89.50 610 ASN A N 1
ATOM 4774 C CA . ASN A 1 610 ? -15.352 -1.412 -3.079 1.00 89.50 610 ASN A CA 1
ATOM 4775 C C . ASN A 1 610 ? -14.267 -0.374 -2.762 1.00 89.50 610 ASN A C 1
ATOM 4777 O O . ASN A 1 610 ? -13.674 0.234 -3.648 1.00 89.50 610 ASN A O 1
ATOM 4781 N N . LEU A 1 611 ? -13.986 -0.191 -1.479 1.00 91.06 611 LEU A N 1
ATOM 4782 C CA . LEU A 1 611 ? -12.926 0.656 -0.955 1.00 91.06 611 LEU A CA 1
ATOM 4783 C C . LEU A 1 611 ? -11.913 -0.218 -0.218 1.00 91.06 611 LEU A C 1
ATOM 4785 O O . LEU A 1 611 ? -12.293 -0.935 0.705 1.00 91.06 611 LEU A O 1
ATOM 4789 N N . TYR A 1 612 ? -10.640 -0.125 -0.586 1.00 93.00 612 TYR A N 1
ATOM 4790 C CA . TYR A 1 612 ? -9.527 -0.831 0.041 1.00 93.00 612 TYR A CA 1
ATOM 4791 C C . TYR A 1 612 ? -8.641 0.158 0.789 1.00 93.00 612 TYR A C 1
ATOM 4793 O O . TYR A 1 612 ? -8.372 1.258 0.312 1.00 93.00 612 TYR A O 1
ATOM 4801 N N . TRP A 1 613 ? -8.156 -0.224 1.965 1.00 92.25 613 TRP A N 1
ATOM 4802 C CA . TRP A 1 613 ? -7.171 0.581 2.680 1.00 92.25 613 TRP A CA 1
ATOM 4803 C C . TRP A 1 613 ? -6.234 -0.283 3.507 1.00 92.25 613 TRP A C 1
ATOM 4805 O O . TRP A 1 613 ? -6.568 -1.393 3.931 1.00 92.25 613 TRP A O 1
ATOM 4815 N N . SER A 1 614 ? -5.045 0.254 3.747 1.00 91.25 614 SER A N 1
ATOM 4816 C CA . SER A 1 614 ? -4.083 -0.310 4.682 1.00 91.25 614 SER A CA 1
ATOM 4817 C C . SER A 1 614 ? -4.100 0.462 5.998 1.00 91.25 614 SER A C 1
ATOM 4819 O O . SER A 1 614 ? -4.295 1.678 6.027 1.00 91.25 614 SER A O 1
ATOM 4821 N N . GLU A 1 615 ? -3.924 -0.249 7.107 1.00 90.38 615 GLU A N 1
ATOM 4822 C CA . GLU A 1 615 ? -3.807 0.332 8.441 1.00 90.38 615 GLU A CA 1
ATOM 4823 C C . GLU A 1 615 ? -2.615 -0.266 9.190 1.00 90.38 615 GLU A C 1
ATOM 4825 O O . GLU A 1 615 ? -2.239 -1.420 8.981 1.00 90.38 615 GLU A O 1
ATOM 4830 N N . THR A 1 616 ? -2.001 0.532 10.062 1.00 88.88 616 THR A N 1
ATOM 4831 C CA . THR A 1 616 ? -0.890 0.106 10.920 1.00 88.88 616 THR A CA 1
ATOM 4832 C C . THR A 1 616 ? -1.227 0.376 12.383 1.00 88.88 616 THR A C 1
ATOM 4834 O O . THR A 1 616 ? -1.444 1.523 12.787 1.00 88.88 616 THR A O 1
ATOM 4837 N N . ASP A 1 617 ? -1.240 -0.678 13.192 1.00 86.69 617 ASP A N 1
ATOM 4838 C CA . ASP A 1 617 ? -1.333 -0.603 14.646 1.00 86.69 617 ASP A CA 1
ATOM 4839 C C . ASP A 1 617 ? 0.075 -0.584 15.260 1.00 86.69 617 ASP A C 1
ATOM 4841 O O . ASP A 1 617 ? 0.886 -1.485 15.030 1.00 86.69 617 ASP A O 1
ATOM 4845 N N . ARG A 1 618 ? 0.370 0.461 16.038 1.00 81.69 618 ARG A N 1
ATOM 4846 C CA . ARG A 1 618 ? 1.657 0.670 16.724 1.00 81.69 618 ARG A CA 1
ATOM 4847 C C . ARG A 1 618 ? 1.556 0.527 18.245 1.00 81.69 618 ARG A C 1
ATOM 4849 O O . ARG A 1 618 ? 2.518 0.823 18.938 1.00 81.69 618 ARG A O 1
ATOM 4856 N N . THR A 1 619 ? 0.410 0.097 18.776 1.00 76.81 619 THR A N 1
ATOM 4857 C CA . THR A 1 619 ? 0.186 0.005 20.229 1.00 76.81 619 THR A CA 1
ATOM 4858 C C . THR A 1 619 ? 0.954 -1.142 20.903 1.00 76.81 619 THR A C 1
ATOM 4860 O O . THR A 1 619 ? 1.129 -1.128 22.118 1.00 76.81 619 THR A O 1
ATOM 4863 N N . GLY A 1 620 ? 1.429 -2.134 20.137 1.00 70.25 620 GLY A N 1
ATOM 4864 C CA . GLY A 1 620 ? 2.212 -3.272 20.635 1.00 70.25 620 GLY A CA 1
ATOM 4865 C C . GLY A 1 620 ? 3.732 -3.128 20.473 1.00 70.25 620 GLY A C 1
ATOM 4866 O O . GLY A 1 620 ? 4.222 -2.229 19.803 1.00 70.25 620 GLY A O 1
ATOM 4867 N N . ASN A 1 621 ? 4.490 -4.093 21.018 1.00 67.81 621 ASN A N 1
ATOM 4868 C CA . ASN A 1 621 ? 5.960 -4.159 20.889 1.00 67.81 621 ASN A CA 1
ATOM 4869 C C . ASN A 1 621 ? 6.468 -4.236 19.435 1.00 67.81 621 ASN A C 1
ATOM 4871 O O . ASN A 1 621 ? 7.620 -3.906 19.182 1.00 67.81 621 ASN A O 1
ATOM 4875 N N . LYS A 1 622 ? 5.640 -4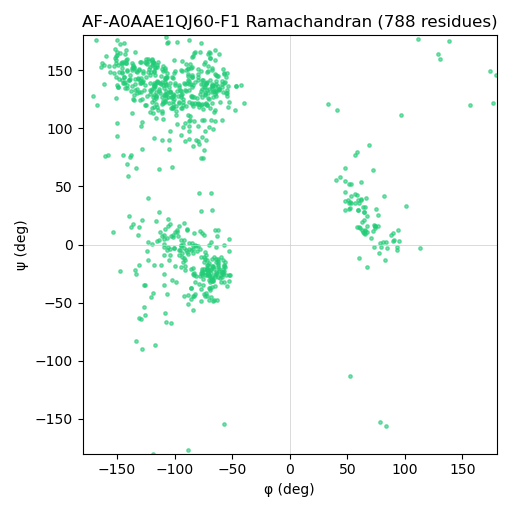.708 18.495 1.00 74.75 622 LYS A N 1
ATOM 4876 C CA . LYS A 1 622 ? 5.937 -4.724 17.058 1.00 74.75 622 LYS A CA 1
ATOM 4877 C C . LYS A 1 622 ? 4.761 -4.127 16.289 1.00 74.75 622 LYS A C 1
ATOM 4879 O O . LYS A 1 622 ? 3.622 -4.456 16.638 1.00 74.75 622 LYS A O 1
ATOM 4884 N N . PRO A 1 623 ? 5.015 -3.308 15.253 1.00 81.62 623 PRO A N 1
ATOM 4885 C CA . PRO A 1 623 ? 3.953 -2.771 14.420 1.00 81.62 623 PRO A CA 1
ATOM 4886 C C . PRO A 1 623 ? 3.236 -3.910 13.689 1.00 81.62 623 PRO A C 1
ATOM 4888 O O . PRO A 1 623 ? 3.867 -4.865 13.226 1.00 81.62 623 PRO A O 1
ATOM 4891 N N . ARG A 1 624 ? 1.908 -3.826 13.624 1.00 86.56 624 ARG A N 1
ATOM 4892 C CA . ARG A 1 624 ? 1.061 -4.784 12.910 1.00 86.56 624 ARG A CA 1
ATOM 4893 C C . ARG A 1 624 ? 0.293 -4.062 11.818 1.00 86.56 624 ARG A C 1
ATOM 4895 O O . ARG A 1 624 ? -0.525 -3.192 12.105 1.00 86.56 624 ARG A O 1
ATOM 4902 N N . GLY A 1 625 ? 0.559 -4.448 10.579 1.00 88.44 625 GLY A N 1
ATOM 4903 C CA . GLY A 1 625 ? -0.157 -3.975 9.407 1.00 88.44 625 GLY A CA 1
ATOM 4904 C C . GLY A 1 625 ? -1.385 -4.827 9.113 1.00 88.44 625 GLY A C 1
ATOM 4905 O O . GLY A 1 625 ? -1.413 -6.026 9.401 1.00 88.44 625 GLY A O 1
ATOM 4906 N N . SER A 1 626 ? -2.407 -4.233 8.515 1.00 90.62 626 SER A N 1
ATOM 4907 C CA . SER A 1 626 ? -3.558 -4.954 7.968 1.00 90.62 626 SER A CA 1
ATOM 4908 C C . SER A 1 626 ? -4.088 -4.259 6.716 1.00 90.62 626 SER A C 1
ATOM 4910 O O . SER A 1 626 ? -3.935 -3.050 6.570 1.00 90.62 626 SER A O 1
ATOM 4912 N N . ILE A 1 627 ? -4.692 -5.027 5.809 1.00 92.56 627 ILE A N 1
ATOM 4913 C CA . ILE A 1 627 ? -5.386 -4.522 4.615 1.00 92.56 627 ILE A CA 1
ATOM 4914 C C . ILE A 1 627 ? -6.852 -4.923 4.717 1.00 92.56 627 ILE A C 1
ATOM 4916 O O . ILE A 1 627 ? -7.172 -6.093 4.959 1.00 92.56 627 ILE A O 1
ATOM 4920 N N . LEU A 1 628 ? -7.733 -3.947 4.545 1.00 91.38 628 LEU A N 1
ATOM 4921 C CA . LEU A 1 628 ? -9.170 -4.075 4.717 1.00 91.38 628 LEU A CA 1
ATOM 4922 C C . LEU A 1 628 ? -9.900 -3.625 3.461 1.00 91.38 628 LEU A C 1
ATOM 4924 O O . LEU A 1 628 ? -9.356 -2.883 2.646 1.00 91.38 628 LEU A O 1
ATOM 4928 N N . VAL A 1 629 ? -11.142 -4.083 3.348 1.00 91.94 629 VAL A N 1
ATOM 4929 C CA . VAL A 1 629 ? -12.080 -3.704 2.300 1.00 91.94 629 VAL A CA 1
ATOM 4930 C C . VAL A 1 629 ? -13.444 -3.372 2.896 1.00 91.94 629 VAL A C 1
ATOM 4932 O O . VAL A 1 629 ? -13.854 -3.953 3.908 1.00 91.94 629 VAL A O 1
ATOM 4935 N N . SER A 1 630 ? -14.165 -2.463 2.259 1.00 89.00 630 SER A N 1
ATOM 4936 C CA . SER A 1 630 ? -15.586 -2.210 2.486 1.00 89.00 630 SER A CA 1
ATOM 4937 C C . SER A 1 630 ? -16.286 -1.853 1.178 1.00 89.00 630 SER A C 1
ATOM 4939 O O . SER A 1 630 ? -15.636 -1.670 0.154 1.00 89.00 630 SER A O 1
ATOM 4941 N N . THR A 1 631 ? -17.613 -1.731 1.187 1.00 85.62 631 THR A N 1
ATOM 4942 C CA . THR A 1 631 ? -18.311 -1.042 0.085 1.00 85.62 631 THR A CA 1
ATOM 4943 C C . THR A 1 631 ? -18.003 0.460 0.108 1.00 85.62 631 THR A C 1
ATOM 4945 O O . THR A 1 631 ? -17.643 1.006 1.154 1.00 85.62 631 THR A O 1
ATOM 4948 N N . LEU A 1 632 ? -18.218 1.164 -1.009 1.00 84.38 632 LEU A N 1
ATOM 4949 C CA . LEU A 1 632 ? -18.020 2.625 -1.115 1.00 84.38 632 LEU A CA 1
ATOM 4950 C C . LEU A 1 632 ? -18.810 3.474 -0.097 1.00 84.38 632 LEU A C 1
ATOM 4952 O O . LEU A 1 632 ? -18.469 4.637 0.140 1.00 84.38 632 LEU A O 1
ATOM 4956 N N . ASP A 1 633 ? -19.862 2.911 0.501 1.00 80.00 633 ASP A N 1
ATOM 4957 C CA . ASP A 1 633 ? -20.657 3.524 1.573 1.00 80.00 633 ASP A CA 1
ATOM 4958 C C . ASP A 1 633 ? -20.110 3.255 2.982 1.00 80.00 633 ASP A C 1
ATOM 4960 O O . ASP A 1 633 ? -20.734 3.648 3.965 1.00 80.00 633 ASP A O 1
ATOM 4964 N N . GLY A 1 634 ? -18.992 2.540 3.110 1.00 77.56 634 GLY A N 1
ATOM 4965 C CA . GLY A 1 634 ? -18.440 2.097 4.393 1.00 77.56 634 GLY A CA 1
ATOM 4966 C C . GLY A 1 634 ? -19.163 0.891 5.005 1.00 77.56 634 GLY A C 1
ATOM 4967 O O . GLY A 1 634 ? -18.675 0.304 5.969 1.00 77.56 634 GLY A O 1
ATOM 4968 N N . ARG A 1 635 ? -20.289 0.462 4.420 1.00 72.88 635 ARG A N 1
ATOM 4969 C CA . ARG A 1 635 ? -21.015 -0.749 4.828 1.00 72.88 635 ARG A CA 1
ATOM 4970 C C . ARG A 1 635 ? -20.234 -2.004 4.442 1.00 72.88 635 ARG A C 1
ATOM 4972 O O . ARG A 1 635 ? -19.487 -1.992 3.466 1.00 72.88 635 ARG A O 1
ATOM 4979 N N . TYR A 1 636 ? -20.461 -3.093 5.176 1.00 76.19 636 TYR A N 1
ATOM 4980 C CA . TYR A 1 636 ? -19.858 -4.404 4.911 1.00 76.19 636 TYR A CA 1
ATOM 4981 C C . TYR A 1 636 ? -18.324 -4.350 4.897 1.00 76.19 636 TYR A C 1
ATOM 4983 O O . TYR A 1 636 ? -17.693 -4.368 3.846 1.00 76.19 636 TYR A O 1
ATOM 4991 N N . ARG A 1 637 ? -17.718 -4.291 6.086 1.00 81.56 637 ARG A N 1
ATOM 4992 C CA . ARG A 1 637 ? -16.260 -4.278 6.273 1.00 81.56 637 ARG A CA 1
ATOM 4993 C C . ARG A 1 637 ? -15.708 -5.697 6.389 1.00 81.56 637 ARG A C 1
ATOM 4995 O O . ARG A 1 637 ? -16.265 -6.527 7.107 1.00 81.56 637 ARG A O 1
ATOM 5002 N N . HIS A 1 638 ? -14.570 -5.952 5.756 1.00 81.44 638 HIS A N 1
ATOM 5003 C CA . HIS A 1 638 ? -13.842 -7.212 5.844 1.00 81.44 638 HIS A CA 1
ATOM 5004 C C . HIS A 1 638 ? -12.331 -6.966 5.919 1.00 81.44 638 HIS A C 1
ATOM 5006 O O . HIS A 1 638 ? -11.807 -6.073 5.260 1.00 81.44 638 HIS A O 1
ATOM 5012 N N . SER A 1 639 ? -11.616 -7.754 6.725 1.00 84.50 639 SER A N 1
ATOM 5013 C CA . SER A 1 639 ? -10.150 -7.697 6.780 1.00 84.50 639 SER A CA 1
ATOM 5014 C C . SER A 1 639 ? -9.553 -8.810 5.924 1.00 84.50 639 SER A C 1
ATOM 5016 O O . SER A 1 639 ? -9.736 -9.998 6.205 1.00 84.50 639 SER A O 1
ATOM 5018 N N . ILE A 1 640 ? -8.848 -8.421 4.865 1.00 87.19 640 ILE A N 1
ATOM 5019 C CA . ILE A 1 640 ? -8.348 -9.336 3.843 1.00 87.19 640 ILE A CA 1
ATOM 5020 C C . ILE A 1 640 ? -7.013 -9.940 4.294 1.00 87.19 640 ILE A C 1
ATOM 5022 O O . ILE A 1 640 ? -6.887 -11.168 4.409 1.00 87.19 640 ILE A O 1
ATOM 5026 N N . ILE A 1 641 ? -6.039 -9.077 4.607 1.00 89.19 641 ILE A N 1
ATOM 5027 C CA . ILE A 1 641 ? -4.686 -9.459 5.027 1.00 89.19 641 ILE A CA 1
ATOM 5028 C C . ILE A 1 641 ? -4.436 -8.960 6.450 1.00 89.19 641 ILE A C 1
ATOM 5030 O O . ILE A 1 641 ? -4.421 -7.759 6.687 1.00 89.19 641 ILE A O 1
ATOM 5034 N N . THR A 1 642 ? -4.186 -9.881 7.381 1.00 84.19 642 THR A N 1
ATOM 5035 C CA . THR A 1 642 ? -3.918 -9.574 8.804 1.00 84.19 642 THR A CA 1
ATOM 5036 C C . THR A 1 642 ? -2.588 -10.124 9.313 1.00 84.19 642 THR A C 1
ATOM 5038 O O . THR A 1 642 ? -2.130 -9.771 10.397 1.00 84.19 642 THR A O 1
ATOM 5041 N N . THR A 1 643 ? -1.959 -11.027 8.560 1.00 83.50 643 THR A N 1
ATOM 5042 C CA . THR A 1 643 ? -0.752 -11.745 8.985 1.00 83.50 643 THR A CA 1
ATOM 5043 C C . THR A 1 643 ? 0.435 -11.382 8.113 1.00 83.50 643 THR A C 1
ATOM 5045 O O . THR A 1 643 ? 0.306 -11.312 6.890 1.00 83.50 643 THR A O 1
ATOM 5048 N N . GLY A 1 644 ? 1.615 -11.234 8.717 1.00 81.69 644 GLY A N 1
ATOM 5049 C CA . GLY A 1 644 ? 2.853 -10.986 7.977 1.00 81.69 644 GLY A CA 1
ATOM 5050 C C . GLY A 1 644 ? 2.866 -9.640 7.254 1.00 81.69 644 GLY A C 1
ATOM 5051 O O . GLY A 1 644 ? 3.418 -9.565 6.162 1.00 81.69 644 GLY A O 1
ATOM 5052 N N . LEU A 1 645 ? 2.211 -8.625 7.817 1.00 88.25 645 LEU A N 1
ATOM 5053 C CA . LEU A 1 645 ? 2.364 -7.222 7.443 1.00 88.25 645 LEU A CA 1
ATOM 5054 C C . LEU A 1 645 ? 2.819 -6.453 8.678 1.00 88.25 645 LEU A C 1
ATOM 5056 O O . LEU A 1 645 ? 2.245 -6.633 9.755 1.00 88.25 645 LEU A O 1
ATOM 5060 N N . GLU A 1 646 ? 3.829 -5.607 8.525 1.00 88.31 646 GLU A N 1
ATOM 5061 C CA . GLU A 1 646 ? 4.340 -4.783 9.623 1.00 88.31 646 GLU A CA 1
ATOM 5062 C C . GLU A 1 646 ? 3.967 -3.316 9.420 1.00 88.31 646 GLU A C 1
ATOM 5064 O O . GLU A 1 646 ? 3.275 -2.741 10.260 1.00 88.31 646 GLU A O 1
ATOM 5069 N N . VAL A 1 647 ? 4.390 -2.717 8.304 1.00 89.06 647 VAL A N 1
ATOM 5070 C CA . VAL A 1 647 ? 4.186 -1.292 8.014 1.00 89.06 647 VAL A CA 1
ATOM 5071 C C . VAL A 1 647 ? 3.809 -1.116 6.534 1.00 89.06 647 VAL A C 1
ATOM 5073 O O . VAL A 1 647 ? 4.648 -0.687 5.733 1.00 89.06 647 VAL A O 1
ATOM 5076 N N . PRO A 1 648 ? 2.559 -1.442 6.150 1.00 91.19 648 PRO A N 1
ATOM 5077 C CA . PRO A 1 648 ? 2.066 -1.211 4.799 1.00 91.19 648 PRO A CA 1
ATOM 5078 C C . PRO A 1 648 ? 1.958 0.291 4.506 1.00 91.19 648 PRO A C 1
ATOM 5080 O O . PRO A 1 648 ? 1.441 1.056 5.326 1.00 91.19 648 PRO A O 1
ATOM 5083 N N . THR A 1 649 ? 2.472 0.728 3.357 1.00 84.19 649 THR A N 1
ATOM 5084 C CA . THR A 1 649 ? 2.598 2.162 3.034 1.00 84.19 649 THR A CA 1
ATOM 5085 C C . THR A 1 649 ? 1.611 2.662 2.012 1.00 84.19 649 THR A C 1
ATOM 5087 O O . THR A 1 649 ? 1.080 3.748 2.199 1.00 84.19 649 THR A O 1
ATOM 5090 N N . SER A 1 650 ? 1.400 1.877 0.966 1.00 86.00 650 SER A N 1
ATOM 5091 C CA . SER A 1 650 ? 0.540 2.187 -0.165 1.00 86.00 650 SER A CA 1
ATOM 5092 C C . SER A 1 650 ? -0.098 0.888 -0.643 1.00 86.00 650 SER A C 1
ATOM 5094 O O . SER A 1 650 ? 0.484 -0.199 -0.500 1.00 86.00 650 SER A O 1
ATOM 5096 N N . VAL A 1 651 ? -1.321 1.006 -1.145 1.00 91.00 651 VAL A N 1
ATOM 5097 C CA . VAL A 1 651 ? -2.111 -0.076 -1.726 1.00 91.00 651 VAL A CA 1
ATOM 5098 C C . VAL A 1 651 ? -2.762 0.466 -2.989 1.00 91.00 651 VAL A C 1
ATOM 5100 O O . VAL A 1 651 ? -3.274 1.575 -2.973 1.00 91.00 651 VAL A O 1
ATOM 5103 N N . VAL A 1 652 ? -2.748 -0.315 -4.063 1.00 91.06 652 VAL A N 1
ATOM 5104 C CA . VAL A 1 652 ? -3.440 -0.011 -5.322 1.00 91.06 652 VAL A CA 1
ATOM 5105 C C . VAL A 1 652 ? -4.161 -1.261 -5.809 1.00 91.06 652 VAL A C 1
ATOM 5107 O O . VAL A 1 652 ? -3.740 -2.391 -5.529 1.00 91.06 652 VAL A O 1
ATOM 5110 N N . VAL A 1 653 ? -5.254 -1.070 -6.540 1.00 91.50 653 VAL A N 1
ATOM 5111 C CA . VAL A 1 653 ? -6.066 -2.162 -7.082 1.00 91.50 653 VAL A CA 1
ATOM 5112 C C . VAL A 1 653 ? -6.155 -2.063 -8.595 1.00 91.50 653 VAL A C 1
ATOM 5114 O O . VAL A 1 653 ? -6.191 -0.973 -9.159 1.00 91.50 653 VAL A O 1
ATOM 5117 N N . ASP A 1 654 ? -6.206 -3.224 -9.236 1.00 89.88 654 ASP A N 1
ATOM 5118 C CA . ASP A 1 654 ? -6.468 -3.384 -10.657 1.00 89.88 654 ASP A CA 1
ATOM 5119 C C . ASP A 1 654 ? -7.755 -4.198 -10.846 1.00 89.88 654 ASP A C 1
ATOM 5121 O O . ASP A 1 654 ? -7.712 -5.435 -10.859 1.00 89.88 654 ASP A O 1
ATOM 5125 N N . PRO A 1 655 ? -8.917 -3.531 -10.959 1.00 84.44 655 PRO A N 1
ATOM 5126 C CA . PRO A 1 655 ? -10.201 -4.209 -11.082 1.00 84.44 655 PRO A CA 1
ATOM 5127 C C . PRO A 1 655 ? -10.399 -4.959 -12.403 1.00 84.44 655 PRO A C 1
ATOM 5129 O O . PRO A 1 655 ? -11.205 -5.896 -12.440 1.00 84.44 655 PRO A O 1
ATOM 5132 N N . ASP A 1 656 ? -9.693 -4.564 -13.472 1.00 81.69 656 ASP A N 1
ATOM 5133 C CA . ASP A 1 656 ? -9.816 -5.179 -14.802 1.00 81.69 656 ASP A CA 1
ATOM 5134 C C . ASP A 1 656 ? -9.189 -6.579 -14.801 1.00 81.69 656 ASP A C 1
ATOM 5136 O O . ASP A 1 656 ? -9.807 -7.553 -15.238 1.00 81.69 656 ASP A O 1
ATOM 5140 N N . HIS A 1 657 ? -8.004 -6.707 -14.193 1.00 83.75 657 HIS A N 1
ATOM 5141 C CA . HIS A 1 657 ? -7.326 -7.994 -14.027 1.00 83.75 657 HIS A CA 1
ATOM 5142 C C . HIS A 1 657 ? -7.616 -8.699 -12.693 1.00 83.75 657 HIS A C 1
ATOM 5144 O O . HIS A 1 657 ? -7.287 -9.875 -12.542 1.00 83.75 657 HIS A O 1
ATOM 5150 N N . GLY A 1 658 ? -8.249 -8.037 -11.722 1.00 85.31 658 GLY A N 1
ATOM 5151 C CA . GLY A 1 658 ? -8.609 -8.621 -10.425 1.00 85.31 658 GLY A CA 1
ATOM 5152 C C . GLY A 1 658 ? -7.427 -8.802 -9.463 1.00 85.31 658 GLY A C 1
ATOM 5153 O O . GLY A 1 658 ? -7.432 -9.725 -8.637 1.00 85.31 658 GLY A O 1
ATOM 5154 N N . TYR A 1 659 ? -6.417 -7.933 -9.552 1.00 89.94 659 TYR A N 1
ATOM 5155 C CA . TYR A 1 659 ? -5.243 -7.938 -8.675 1.00 89.94 659 TYR A CA 1
ATOM 5156 C C . TYR A 1 659 ? -5.252 -6.768 -7.692 1.00 89.94 659 TYR A C 1
ATOM 5158 O O . TYR A 1 659 ? -5.785 -5.698 -7.963 1.00 89.94 659 TYR A O 1
ATOM 5166 N N . MET A 1 660 ? -4.613 -6.967 -6.542 1.00 92.56 660 MET A N 1
ATOM 5167 C CA . MET A 1 660 ? -4.231 -5.883 -5.645 1.00 92.56 660 MET A CA 1
ATOM 5168 C C . MET A 1 660 ? -2.734 -5.942 -5.358 1.00 92.56 660 MET A C 1
ATOM 5170 O O . MET A 1 660 ? -2.152 -7.028 -5.236 1.00 92.56 660 MET A O 1
ATOM 5174 N N . PHE A 1 661 ? -2.120 -4.772 -5.239 1.00 94.06 661 PHE A N 1
ATOM 5175 C CA . PHE A 1 661 ? -0.689 -4.603 -5.028 1.00 94.06 661 PHE A CA 1
ATOM 5176 C C . PHE A 1 661 ? -0.457 -3.685 -3.837 1.00 94.06 661 PHE A C 1
ATOM 5178 O O . PHE A 1 661 ? -1.171 -2.702 -3.649 1.00 94.06 661 PHE A O 1
ATOM 5185 N N . TRP A 1 662 ? 0.537 -4.005 -3.016 1.00 93.75 662 TRP A N 1
ATOM 5186 C CA . TRP A 1 662 ? 0.900 -3.164 -1.883 1.00 93.75 662 TRP A CA 1
ATOM 5187 C C . TRP A 1 662 ? 2.378 -3.290 -1.543 1.00 93.75 662 TRP A C 1
ATOM 5189 O O . TRP A 1 662 ? 3.065 -4.254 -1.898 1.00 93.75 662 TRP A O 1
ATOM 5199 N N . ILE A 1 663 ? 2.846 -2.300 -0.796 1.00 91.31 663 ILE A N 1
ATOM 5200 C CA . ILE A 1 663 ? 4.218 -2.209 -0.315 1.00 91.31 663 ILE A CA 1
ATOM 5201 C C . ILE A 1 663 ? 4.214 -2.289 1.211 1.00 91.31 663 ILE A C 1
ATOM 5203 O O . ILE A 1 663 ? 3.475 -1.561 1.874 1.00 91.31 663 ILE A O 1
ATOM 5207 N N . ASP A 1 664 ? 5.062 -3.150 1.772 1.00 91.31 664 ASP A N 1
ATOM 5208 C CA . ASP A 1 664 ? 5.338 -3.242 3.209 1.00 91.31 664 ASP A CA 1
ATOM 5209 C C . ASP A 1 664 ? 6.805 -2.880 3.459 1.00 91.31 664 ASP A C 1
ATOM 5211 O O . ASP A 1 664 ? 7.701 -3.519 2.912 1.00 91.31 664 ASP A O 1
ATOM 5215 N N . ILE A 1 665 ? 7.059 -1.853 4.275 1.00 88.31 665 ILE A N 1
ATOM 5216 C CA . ILE A 1 665 ? 8.416 -1.359 4.576 1.00 88.31 665 ILE A CA 1
ATOM 5217 C C . ILE A 1 665 ? 8.908 -1.729 5.977 1.00 88.31 665 ILE A C 1
ATOM 5219 O O . ILE A 1 665 ? 9.740 -1.014 6.556 1.00 88.31 665 ILE A O 1
ATOM 5223 N N . GLY A 1 666 ? 8.327 -2.768 6.571 1.00 83.56 666 GLY A N 1
ATOM 5224 C CA . GLY A 1 666 ? 8.733 -3.250 7.882 1.00 83.56 666 GLY A CA 1
ATOM 5225 C C . GLY A 1 666 ? 10.213 -3.640 7.965 1.00 83.56 666 GLY A C 1
ATOM 5226 O O . GLY A 1 666 ? 11.090 -3.209 7.215 1.00 83.56 666 GLY A O 1
ATOM 5227 N N . SER A 1 667 ? 10.510 -4.537 8.888 1.00 78.69 667 SER A N 1
ATOM 5228 C CA . SER A 1 667 ? 11.848 -5.088 9.103 1.00 78.69 667 SER A CA 1
ATOM 5229 C C . SER A 1 667 ? 12.447 -5.704 7.828 1.00 78.69 667 SER A C 1
ATOM 5231 O O . SER A 1 667 ? 13.669 -5.804 7.700 1.00 78.69 667 SER A O 1
ATOM 5233 N N . ILE A 1 668 ? 11.589 -6.154 6.906 1.00 80.75 668 ILE A N 1
ATOM 5234 C CA . ILE A 1 668 ? 11.940 -6.636 5.569 1.00 80.75 668 ILE A CA 1
ATOM 5235 C C . ILE A 1 668 ? 11.058 -5.883 4.565 1.00 80.75 668 ILE A C 1
ATOM 5237 O O . ILE A 1 668 ? 9.868 -6.202 4.479 1.00 80.75 668 ILE A O 1
ATOM 5241 N N . PRO A 1 669 ? 11.608 -4.911 3.815 1.00 86.00 669 PRO A N 1
ATOM 5242 C CA . PRO A 1 669 ? 10.878 -4.253 2.746 1.00 86.00 669 PRO A CA 1
ATOM 5243 C C . PRO A 1 669 ? 10.484 -5.277 1.687 1.00 86.00 669 PRO A C 1
ATOM 5245 O O . PRO A 1 669 ? 11.308 -6.093 1.269 1.00 86.00 669 PRO A O 1
ATOM 5248 N N . LYS A 1 670 ? 9.226 -5.252 1.262 1.00 87.94 670 LYS A N 1
ATOM 5249 C CA . LYS A 1 670 ? 8.701 -6.165 0.250 1.00 87.94 670 LYS A CA 1
ATOM 5250 C C . LYS A 1 670 ? 7.566 -5.525 -0.530 1.00 87.94 670 LYS A C 1
ATOM 5252 O O . LYS A 1 670 ? 6.736 -4.799 0.015 1.00 87.94 670 LYS A O 1
ATOM 5257 N N . PHE A 1 671 ? 7.532 -5.856 -1.809 1.00 92.25 671 PHE A N 1
ATOM 5258 C CA . PHE A 1 671 ? 6.418 -5.587 -2.697 1.00 92.25 671 PHE A CA 1
ATOM 5259 C C . PHE A 1 671 ? 5.619 -6.877 -2.851 1.00 92.25 671 PHE A C 1
ATOM 5261 O O . PHE A 1 671 ? 6.173 -7.912 -3.242 1.00 92.25 671 PHE A O 1
ATOM 5268 N N . GLU A 1 672 ? 4.322 -6.834 -2.580 1.00 92.75 672 GLU A N 1
ATOM 5269 C CA . GLU A 1 672 ? 3.456 -8.007 -2.624 1.00 92.75 672 GLU A CA 1
ATOM 5270 C C . GLU A 1 672 ? 2.253 -7.795 -3.543 1.00 92.75 672 GLU A C 1
ATOM 5272 O O . GLU A 1 672 ? 1.823 -6.676 -3.816 1.00 92.75 672 GLU A O 1
ATOM 5277 N N . THR A 1 673 ? 1.717 -8.912 -4.027 1.00 94.00 673 THR A N 1
ATOM 5278 C CA . THR A 1 673 ? 0.476 -8.957 -4.798 1.00 94.00 673 THR A CA 1
ATOM 5279 C C . THR A 1 673 ? -0.406 -10.090 -4.307 1.00 94.00 673 THR A C 1
ATOM 5281 O O . THR A 1 673 ? 0.082 -11.109 -3.803 1.00 94.00 673 THR A O 1
ATOM 5284 N N . SER A 1 674 ? -1.707 -9.933 -4.487 1.00 92.44 674 SER A N 1
ATOM 5285 C CA . SER A 1 674 ? -2.692 -10.998 -4.356 1.00 92.44 674 SER A CA 1
ATOM 5286 C C . SER A 1 674 ? -3.867 -10.733 -5.285 1.00 92.44 674 SER A C 1
ATOM 5288 O O . SER A 1 674 ? -3.960 -9.688 -5.925 1.00 92.44 674 SER A O 1
ATOM 5290 N N . TRP A 1 675 ? -4.808 -11.667 -5.323 1.00 90.12 675 TRP A N 1
ATOM 5291 C CA . TRP A 1 675 ? -6.145 -11.368 -5.824 1.00 90.12 675 TRP A CA 1
ATOM 5292 C C . TRP A 1 675 ? -6.833 -10.346 -4.915 1.00 90.12 675 TRP A C 1
ATOM 5294 O O . TRP A 1 675 ? -6.458 -10.213 -3.744 1.00 90.12 675 TRP A O 1
ATOM 5304 N N . MET A 1 676 ? -7.844 -9.647 -5.433 1.00 87.31 676 MET A N 1
ATOM 5305 C CA . MET A 1 676 ? -8.591 -8.649 -4.652 1.00 87.31 676 MET A CA 1
ATOM 5306 C C . MET A 1 676 ? -9.326 -9.246 -3.436 1.00 87.31 676 MET A C 1
ATOM 5308 O O . MET A 1 676 ? -9.601 -8.536 -2.477 1.00 87.31 676 MET A O 1
ATOM 5312 N N . ASP A 1 677 ? -9.568 -10.564 -3.409 1.00 82.69 677 ASP A N 1
ATOM 5313 C CA . ASP A 1 677 ? -10.096 -11.282 -2.234 1.00 82.69 677 ASP A CA 1
ATOM 5314 C C . ASP A 1 677 ? -9.015 -11.657 -1.191 1.00 82.69 677 ASP A C 1
ATOM 5316 O O . ASP A 1 677 ? -9.315 -12.274 -0.166 1.00 82.69 677 ASP A O 1
ATOM 5320 N N . GLY A 1 678 ? -7.744 -11.324 -1.448 1.00 85.50 678 GLY A N 1
ATOM 5321 C CA . GLY A 1 678 ? -6.588 -11.658 -0.606 1.00 85.50 678 GLY A CA 1
ATOM 5322 C C . GLY A 1 678 ? -5.969 -13.023 -0.826 1.00 85.50 678 GLY A C 1
ATOM 5323 O O . GLY A 1 678 ? -4.974 -13.359 -0.173 1.00 85.50 678 GLY A O 1
ATOM 5324 N N . SER A 1 679 ? -6.536 -13.839 -1.708 1.00 83.88 679 SER A N 1
ATOM 5325 C CA . SER A 1 679 ? -5.989 -15.157 -1.998 1.00 83.88 679 SER A CA 1
ATOM 5326 C C . SER A 1 679 ? -4.833 -15.091 -3.005 1.00 83.88 679 SER A C 1
ATOM 5328 O O . SER A 1 679 ? -4.561 -14.065 -3.625 1.00 83.88 679 SER A O 1
ATOM 5330 N N . LYS A 1 680 ? -4.077 -16.193 -3.118 1.00 86.19 680 LYS A N 1
ATOM 5331 C CA . LYS A 1 680 ? -2.859 -16.295 -3.949 1.00 86.19 680 LYS A CA 1
ATOM 5332 C C . LYS A 1 680 ? -1.826 -15.180 -3.709 1.00 86.19 680 LYS A C 1
ATOM 5334 O O . LYS A 1 680 ? -1.129 -14.767 -4.633 1.00 86.19 680 LYS A O 1
ATOM 5339 N N . ARG A 1 681 ? -1.687 -14.737 -2.455 1.00 90.44 681 ARG A N 1
ATOM 5340 C CA . ARG A 1 681 ? -0.640 -13.794 -2.045 1.00 90.44 681 ARG A CA 1
ATOM 5341 C C . ARG A 1 681 ? 0.754 -14.317 -2.408 1.00 90.44 681 ARG A C 1
ATOM 5343 O O . ARG A 1 681 ? 1.101 -15.445 -2.052 1.00 90.44 681 ARG A O 1
ATOM 5350 N N . ARG A 1 682 ? 1.563 -13.475 -3.050 1.00 89.75 682 ARG A N 1
ATOM 5351 C CA . ARG A 1 682 ? 2.978 -13.729 -3.364 1.00 89.75 682 ARG A CA 1
ATOM 5352 C C . ARG A 1 682 ? 3.802 -12.445 -3.258 1.00 89.75 682 ARG A C 1
ATOM 5354 O O . ARG A 1 682 ? 3.272 -11.346 -3.396 1.00 89.75 682 ARG A O 1
ATOM 5361 N N . ILE A 1 683 ? 5.105 -12.601 -3.048 1.00 89.00 683 ILE A N 1
ATOM 5362 C CA . ILE A 1 683 ? 6.071 -11.498 -3.097 1.00 89.00 683 ILE A CA 1
ATOM 5363 C C . ILE A 1 683 ? 6.479 -11.302 -4.562 1.00 89.00 683 ILE A C 1
ATOM 5365 O O . ILE A 1 683 ? 6.848 -12.276 -5.217 1.00 89.00 683 ILE A O 1
ATOM 5369 N N . LEU A 1 684 ? 6.390 -10.071 -5.068 1.00 89.88 684 LEU A N 1
ATOM 5370 C CA . LEU A 1 684 ? 6.858 -9.701 -6.410 1.00 89.88 684 LEU A CA 1
ATOM 5371 C C . LEU A 1 684 ? 8.298 -9.199 -6.385 1.00 89.88 684 LEU A C 1
ATOM 5373 O O . LEU A 1 684 ? 9.102 -9.593 -7.224 1.00 89.88 684 LEU A O 1
ATOM 5377 N N . VAL A 1 685 ? 8.630 -8.347 -5.413 1.00 88.44 685 VAL A N 1
ATOM 5378 C CA . VAL A 1 685 ? 9.964 -7.753 -5.290 1.00 88.44 685 VAL A CA 1
ATOM 5379 C C . VAL A 1 685 ? 10.418 -7.818 -3.838 1.00 88.44 685 VAL A C 1
ATOM 5381 O O . VAL A 1 685 ? 9.737 -7.318 -2.944 1.00 88.44 685 VAL A O 1
ATOM 5384 N N . SER A 1 686 ? 11.583 -8.423 -3.616 1.00 83.81 686 SER A N 1
ATOM 5385 C CA . SER A 1 686 ? 12.293 -8.439 -2.328 1.00 83.81 686 SER A CA 1
ATOM 5386 C C . SER A 1 686 ? 13.660 -7.762 -2.385 1.00 83.81 686 SER A C 1
ATOM 5388 O O . SER A 1 686 ? 14.219 -7.413 -1.349 1.00 83.81 686 SER A O 1
ATOM 5390 N N . ASP A 1 687 ? 14.202 -7.576 -3.588 1.00 80.12 687 ASP A N 1
ATOM 5391 C CA . ASP A 1 687 ? 15.594 -7.186 -3.787 1.00 80.12 687 ASP A CA 1
ATOM 5392 C C . ASP A 1 687 ? 15.686 -5.754 -4.319 1.00 80.12 687 ASP A C 1
ATOM 5394 O O . ASP A 1 687 ? 14.793 -5.275 -5.026 1.00 80.12 687 ASP A O 1
ATOM 5398 N N . ALA A 1 688 ? 16.785 -5.064 -4.007 1.00 78.38 688 ALA A N 1
ATOM 5399 C CA . ALA A 1 688 ? 17.017 -3.675 -4.414 1.00 78.38 688 ALA A CA 1
ATOM 5400 C C . ALA A 1 688 ? 15.869 -2.723 -4.033 1.00 78.38 688 ALA A C 1
ATOM 5402 O O . ALA A 1 688 ? 15.462 -1.884 -4.834 1.00 78.38 688 ALA A O 1
ATOM 5403 N N . ILE A 1 689 ? 15.324 -2.870 -2.828 1.00 83.62 689 ILE A N 1
ATOM 5404 C CA . ILE A 1 689 ? 14.308 -1.987 -2.248 1.00 83.62 689 ILE A CA 1
ATOM 5405 C C . ILE A 1 689 ? 14.701 -1.661 -0.806 1.00 83.62 689 ILE A C 1
ATOM 5407 O O . ILE A 1 689 ? 15.253 -2.512 -0.107 1.00 83.62 689 ILE A O 1
ATOM 5411 N N . SER A 1 690 ? 14.455 -0.427 -0.372 1.00 83.31 690 SER A N 1
ATOM 5412 C CA . SER A 1 690 ? 14.771 0.033 0.982 1.00 83.31 690 SER A CA 1
ATOM 5413 C C . SER A 1 690 ? 13.576 0.727 1.616 1.00 83.31 690 SER A C 1
ATOM 5415 O O . SER A 1 690 ? 13.020 0.221 2.591 1.00 83.31 690 SER A O 1
ATOM 5417 N N . GLN A 1 691 ? 13.135 1.852 1.045 1.00 84.69 691 GLN A N 1
ATOM 5418 C CA . GLN A 1 691 ? 11.969 2.578 1.540 1.00 84.69 691 GLN A CA 1
ATOM 5419 C C . GLN A 1 691 ? 11.032 2.973 0.391 1.00 84.69 691 GLN A C 1
ATOM 5421 O O . GLN A 1 691 ? 10.861 4.162 0.102 1.00 84.69 691 GLN A O 1
ATOM 5426 N N . PRO A 1 692 ? 10.419 1.976 -0.272 1.00 88.25 692 PRO A N 1
ATOM 5427 C CA . PRO A 1 692 ? 9.367 2.226 -1.240 1.00 88.25 692 PRO A CA 1
ATOM 5428 C C . PRO A 1 692 ? 8.142 2.843 -0.555 1.00 88.25 692 PRO A C 1
ATOM 5430 O O . PRO A 1 692 ? 7.784 2.451 0.554 1.00 88.25 692 PRO A O 1
ATOM 5433 N N . THR A 1 693 ? 7.535 3.858 -1.164 1.00 80.38 693 THR A N 1
ATOM 5434 C CA . THR A 1 693 ? 6.475 4.646 -0.504 1.00 80.38 693 THR A CA 1
ATOM 5435 C C . THR A 1 693 ? 5.235 4.776 -1.370 1.00 80.38 693 THR A C 1
ATOM 5437 O O . THR A 1 693 ? 4.226 4.196 -0.982 1.00 80.38 693 THR A O 1
ATOM 5440 N N . GLY A 1 694 ? 5.338 5.436 -2.527 1.00 81.25 694 GLY A N 1
ATOM 5441 C CA . GLY A 1 694 ? 4.241 5.588 -3.485 1.00 81.25 694 GLY A CA 1
ATOM 5442 C C . GLY A 1 694 ? 4.217 4.531 -4.587 1.00 81.25 694 GLY A C 1
ATOM 5443 O O . GLY A 1 694 ? 5.269 4.037 -5.017 1.00 81.25 694 GLY A O 1
ATOM 5444 N N . LEU A 1 695 ? 3.004 4.224 -5.045 1.00 87.44 695 LEU A N 1
ATOM 5445 C CA . LEU A 1 695 ? 2.684 3.180 -6.010 1.00 87.44 695 LEU A CA 1
ATOM 5446 C C . LEU A 1 695 ? 1.558 3.654 -6.938 1.00 87.44 695 LEU A C 1
ATOM 5448 O O . LEU A 1 695 ? 0.563 4.175 -6.456 1.00 87.44 695 LEU A O 1
ATOM 5452 N N . SER A 1 696 ? 1.683 3.439 -8.247 1.00 87.94 696 SER A N 1
ATOM 5453 C CA . SER A 1 696 ? 0.622 3.745 -9.217 1.00 87.94 696 SER A CA 1
ATOM 5454 C C . SER A 1 696 ? 0.608 2.735 -10.368 1.00 87.94 696 SER A C 1
ATOM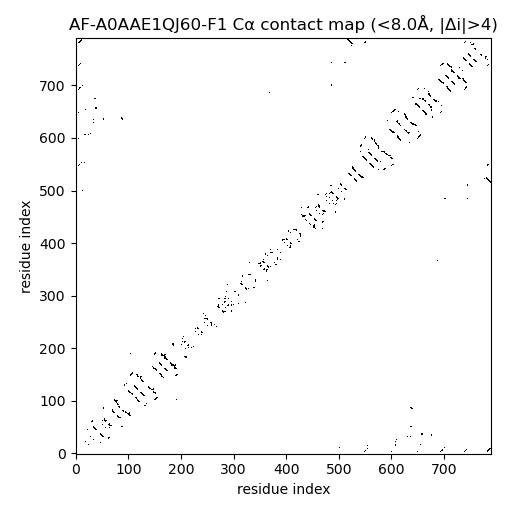 5456 O O . SER A 1 696 ? 1.618 2.076 -10.640 1.00 87.94 696 SER A O 1
ATOM 5458 N N . ILE A 1 697 ? -0.541 2.596 -11.032 1.00 88.69 697 ILE A N 1
ATOM 5459 C CA . ILE A 1 697 ? -0.756 1.689 -12.165 1.00 88.69 697 ILE A CA 1
ATOM 5460 C C . ILE A 1 697 ? -1.084 2.509 -13.414 1.00 88.69 697 ILE A C 1
ATOM 5462 O O . ILE A 1 697 ? -2.021 3.305 -13.432 1.00 88.69 697 ILE A O 1
ATOM 5466 N N . ASP A 1 698 ? -0.348 2.257 -14.492 1.00 87.94 698 ASP A N 1
ATOM 5467 C CA . ASP A 1 698 ? -0.678 2.729 -15.830 1.00 87.94 698 ASP A CA 1
ATOM 5468 C C . ASP A 1 698 ? -1.538 1.683 -16.552 1.00 87.94 698 ASP A C 1
ATOM 5470 O O . ASP A 1 698 ? -1.048 0.796 -17.258 1.00 87.94 698 ASP A O 1
ATOM 5474 N N . PHE A 1 699 ? -2.852 1.801 -16.377 1.00 83.06 699 PHE A N 1
ATOM 5475 C CA . PHE A 1 699 ? -3.840 0.952 -17.045 1.00 83.06 699 PHE A CA 1
ATOM 5476 C C . PHE A 1 699 ? -3.833 1.113 -18.569 1.00 83.06 699 PHE A C 1
ATOM 5478 O O . PHE A 1 699 ? -4.265 0.212 -19.293 1.00 83.06 699 PHE A O 1
ATOM 5485 N N . ALA A 1 700 ? -3.373 2.261 -19.083 1.00 79.44 700 ALA A N 1
ATOM 5486 C CA . ALA A 1 700 ? -3.320 2.523 -20.514 1.00 79.44 700 ALA A CA 1
ATOM 5487 C C . ALA A 1 700 ? -2.167 1.763 -21.188 1.00 79.44 700 ALA A C 1
ATOM 5489 O O . ALA A 1 700 ? -2.331 1.290 -22.318 1.00 79.44 700 ALA A O 1
ATOM 5490 N N . MET A 1 701 ? -1.049 1.609 -20.474 1.00 83.56 701 MET A N 1
ATOM 5491 C CA . MET A 1 701 ? 0.168 0.918 -20.902 1.00 83.56 701 MET A CA 1
ATOM 5492 C C . MET A 1 701 ? 0.268 -0.488 -20.288 1.00 83.56 701 MET A C 1
ATOM 5494 O O . MET A 1 701 ? 1.142 -0.765 -19.467 1.00 83.56 701 MET A O 1
ATOM 5498 N N . GLU A 1 702 ? -0.641 -1.380 -20.689 1.00 82.25 702 GLU A N 1
ATOM 5499 C CA . GLU A 1 702 ? -0.641 -2.802 -20.289 1.00 82.25 702 GLU A CA 1
ATOM 5500 C C . GLU A 1 702 ? -0.521 -3.040 -18.766 1.00 82.25 702 GLU A C 1
ATOM 5502 O O . GLU A 1 702 ? 0.150 -3.977 -18.336 1.00 82.25 702 GLU A O 1
ATOM 5507 N N . HIS A 1 703 ? -1.168 -2.198 -17.948 1.00 87.38 703 HIS A N 1
ATOM 5508 C CA . HIS A 1 703 ? -1.236 -2.354 -16.485 1.00 87.38 703 HIS A CA 1
ATOM 5509 C C . HIS A 1 703 ? 0.156 -2.347 -15.830 1.00 87.38 703 HIS A C 1
ATOM 5511 O O . HIS A 1 703 ? 0.457 -3.083 -14.889 1.00 87.38 703 HIS A O 1
ATOM 5517 N N . THR A 1 704 ? 1.039 -1.496 -16.359 1.00 89.06 704 THR A N 1
ATOM 5518 C CA . THR A 1 704 ? 2.403 -1.338 -15.850 1.00 89.06 704 THR A CA 1
ATOM 5519 C C . THR A 1 704 ? 2.387 -0.626 -14.506 1.00 89.06 704 THR A C 1
ATOM 5521 O O . THR A 1 704 ? 1.756 0.413 -14.335 1.00 89.06 704 THR A O 1
ATOM 5524 N N . ILE A 1 705 ? 3.134 -1.166 -13.554 1.00 92.25 705 ILE A N 1
ATOM 5525 C CA . ILE A 1 705 ? 3.233 -0.663 -12.191 1.00 92.25 705 ILE A CA 1
ATOM 5526 C C . ILE A 1 705 ? 4.448 0.255 -12.080 1.00 92.25 705 ILE A C 1
ATOM 5528 O O . ILE A 1 705 ? 5.549 -0.128 -12.475 1.00 92.25 705 ILE A O 1
ATOM 5532 N N . TYR A 1 706 ? 4.264 1.421 -11.468 1.00 91.62 706 TYR A N 1
ATOM 5533 C CA . TYR A 1 706 ? 5.315 2.382 -11.143 1.00 91.62 706 TYR A CA 1
ATOM 5534 C C . TYR A 1 706 ? 5.420 2.564 -9.629 1.00 91.62 706 TYR A C 1
ATOM 5536 O O . TYR A 1 706 ? 4.404 2.714 -8.954 1.00 91.62 706 TYR A O 1
ATOM 5544 N N . TRP A 1 707 ? 6.637 2.601 -9.085 1.00 91.94 707 TRP A N 1
ATOM 5545 C CA . TRP A 1 707 ? 6.856 2.914 -7.667 1.00 91.94 707 TRP A CA 1
ATOM 5546 C C . TRP A 1 707 ? 8.100 3.773 -7.443 1.00 91.94 707 TRP A C 1
ATOM 5548 O O . TRP A 1 707 ? 9.025 3.821 -8.262 1.00 91.94 707 TRP A O 1
ATOM 5558 N N . VAL A 1 708 ? 8.115 4.449 -6.295 1.00 90.00 708 VAL A N 1
ATOM 5559 C CA . VAL A 1 708 ? 9.230 5.284 -5.838 1.00 90.00 708 VAL A CA 1
ATOM 5560 C C . VAL A 1 708 ? 9.853 4.704 -4.591 1.00 90.00 708 VAL A C 1
ATOM 5562 O O . VAL A 1 708 ? 9.147 4.273 -3.680 1.00 90.00 708 VAL A O 1
ATOM 5565 N N . ASP A 1 709 ? 11.180 4.760 -4.528 1.00 90.12 709 ASP A N 1
ATOM 5566 C CA . ASP A 1 709 ? 11.939 4.505 -3.311 1.00 90.12 709 ASP A CA 1
ATOM 5567 C C . ASP A 1 709 ? 12.564 5.811 -2.822 1.00 90.12 709 ASP A C 1
ATOM 5569 O O . ASP A 1 709 ? 13.439 6.387 -3.476 1.00 90.12 709 ASP A O 1
ATOM 5573 N N . VAL A 1 710 ? 12.093 6.270 -1.661 1.00 86.38 710 VAL A N 1
ATOM 5574 C CA . VAL A 1 710 ? 12.535 7.524 -1.047 1.00 86.38 710 VAL A CA 1
ATOM 5575 C C . VAL A 1 710 ? 13.993 7.414 -0.639 1.00 86.38 710 VAL A C 1
ATOM 5577 O O . VAL A 1 710 ? 14.772 8.301 -0.967 1.00 86.38 710 VAL A O 1
ATOM 5580 N N . LYS A 1 711 ? 14.380 6.330 0.046 1.00 83.81 711 LYS A N 1
ATOM 5581 C CA . LYS A 1 711 ? 15.743 6.162 0.576 1.00 83.81 711 LYS A CA 1
ATOM 5582 C C . LYS A 1 711 ? 16.748 5.967 -0.559 1.00 83.81 711 LYS A C 1
ATOM 5584 O O . LYS A 1 711 ? 17.840 6.516 -0.502 1.00 83.81 711 LYS A O 1
ATOM 5589 N N . LEU A 1 712 ? 16.378 5.218 -1.598 1.00 83.19 712 LEU A N 1
ATOM 5590 C CA . LEU A 1 712 ? 17.253 4.968 -2.752 1.00 83.19 712 LEU A CA 1
ATOM 5591 C C . LEU A 1 712 ? 17.182 6.061 -3.825 1.00 83.19 712 LEU A C 1
ATOM 5593 O O . LEU A 1 712 ? 17.932 6.002 -4.797 1.00 83.19 712 LEU A O 1
ATOM 5597 N N . ASN A 1 713 ? 16.294 7.043 -3.653 1.00 87.44 713 ASN A N 1
ATOM 5598 C CA . ASN A 1 713 ? 16.091 8.174 -4.551 1.00 87.44 713 ASN A CA 1
ATOM 5599 C C . ASN A 1 713 ? 15.975 7.737 -6.023 1.00 87.44 713 ASN A C 1
ATOM 5601 O O . ASN A 1 713 ? 16.744 8.166 -6.893 1.00 87.44 713 ASN A O 1
ATOM 5605 N N . LYS A 1 714 ? 15.035 6.819 -6.275 1.00 87.69 714 LYS A N 1
ATOM 5606 C CA . LYS A 1 714 ? 14.803 6.212 -7.590 1.00 87.69 714 LYS A CA 1
ATOM 5607 C C . LYS A 1 714 ? 13.323 5.994 -7.883 1.00 87.69 714 LYS A C 1
ATOM 5609 O O . LYS A 1 714 ? 12.512 5.834 -6.970 1.00 87.69 714 LYS A O 1
ATOM 5614 N N . ILE A 1 715 ? 13.018 5.937 -9.174 1.00 90.31 715 ILE A N 1
ATOM 5615 C CA . ILE A 1 715 ? 11.715 5.594 -9.738 1.00 90.31 715 ILE A CA 1
ATOM 5616 C C . ILE A 1 715 ? 11.901 4.381 -10.639 1.00 90.31 715 ILE A C 1
ATOM 5618 O O . ILE A 1 715 ? 12.778 4.370 -11.509 1.00 90.31 715 ILE A O 1
ATOM 5622 N N . GLU A 1 716 ? 11.075 3.367 -10.441 1.00 90.69 716 GLU A N 1
ATOM 5623 C CA . GLU A 1 716 ? 11.126 2.119 -11.191 1.00 90.69 716 GLU A CA 1
ATOM 5624 C C . GLU A 1 716 ? 9.746 1.770 -11.741 1.00 90.69 716 GLU A C 1
ATOM 5626 O O . GLU A 1 716 ? 8.719 2.216 -11.227 1.00 90.69 716 GLU A O 1
ATOM 5631 N N . MET A 1 717 ? 9.749 0.961 -12.796 1.00 90.06 717 MET A N 1
ATOM 5632 C CA . MET A 1 717 ? 8.547 0.403 -13.400 1.00 90.06 717 MET A CA 1
ATOM 5633 C C . MET A 1 717 ? 8.692 -1.103 -13.599 1.00 90.06 717 MET A C 1
ATOM 5635 O O . MET A 1 717 ? 9.803 -1.607 -13.786 1.00 90.06 717 MET A O 1
ATOM 5639 N N . MET A 1 718 ? 7.581 -1.829 -13.572 1.00 89.88 718 MET A N 1
ATOM 5640 C CA . MET A 1 718 ? 7.529 -3.260 -13.860 1.00 89.88 718 MET A CA 1
ATOM 5641 C C . MET A 1 718 ? 6.168 -3.650 -14.414 1.00 89.88 718 MET A C 1
ATOM 5643 O O . MET A 1 718 ? 5.174 -2.963 -14.195 1.00 89.88 718 MET A O 1
ATOM 5647 N N . ARG A 1 719 ? 6.111 -4.797 -15.080 1.00 86.94 719 ARG A N 1
ATOM 5648 C CA . ARG A 1 719 ? 4.841 -5.402 -15.468 1.00 86.94 719 ARG A CA 1
ATOM 5649 C C . ARG A 1 719 ? 4.146 -6.022 -14.249 1.00 86.94 719 ARG A C 1
ATOM 5651 O O . ARG A 1 719 ? 4.810 -6.417 -13.292 1.00 86.94 719 ARG A O 1
ATOM 5658 N N . GLU A 1 720 ? 2.825 -6.163 -14.302 1.00 86.19 720 GLU A N 1
ATOM 5659 C CA . GLU A 1 720 ? 2.002 -6.795 -13.253 1.00 86.19 720 GLU A CA 1
ATOM 5660 C C . GLU A 1 720 ? 2.459 -8.206 -12.819 1.00 86.19 720 GLU A C 1
ATOM 5662 O O . GLU A 1 720 ? 2.233 -8.636 -11.683 1.00 86.19 720 GLU A O 1
ATOM 5667 N N . ASP A 1 721 ? 3.144 -8.939 -13.702 1.00 84.19 721 ASP A N 1
ATOM 5668 C CA . ASP A 1 721 ? 3.684 -10.274 -13.434 1.00 84.19 721 ASP A CA 1
ATOM 5669 C C . ASP A 1 721 ? 5.018 -10.252 -12.659 1.00 84.19 721 ASP A C 1
ATOM 5671 O O . ASP A 1 721 ? 5.506 -11.308 -12.247 1.00 84.19 721 ASP A O 1
ATOM 5675 N N . GLY A 1 722 ? 5.588 -9.066 -12.421 1.00 83.56 722 GLY A N 1
ATOM 5676 C CA . GLY A 1 722 ? 6.895 -8.856 -11.795 1.00 83.56 722 GLY A CA 1
ATOM 5677 C C . GLY A 1 722 ? 8.076 -8.958 -12.765 1.00 83.56 722 GLY A C 1
ATOM 5678 O O . GLY A 1 722 ? 9.230 -8.837 -12.349 1.00 83.56 722 GLY A O 1
ATOM 5679 N N . THR A 1 723 ? 7.827 -9.184 -14.057 1.00 84.62 723 THR A N 1
ATOM 5680 C CA . THR A 1 723 ? 8.875 -9.208 -15.080 1.00 84.62 723 THR A CA 1
ATOM 5681 C C . THR A 1 723 ? 9.214 -7.796 -15.564 1.00 84.62 723 THR A C 1
ATOM 5683 O O . THR A 1 723 ? 8.494 -6.826 -15.323 1.00 84.62 723 THR A O 1
ATOM 5686 N N . ARG A 1 724 ? 10.356 -7.670 -16.255 1.00 80.81 724 ARG A N 1
ATOM 5687 C CA . ARG A 1 724 ? 10.787 -6.428 -16.930 1.00 80.81 724 ARG A CA 1
ATOM 5688 C C . ARG A 1 724 ? 10.883 -5.196 -16.036 1.00 80.81 724 ARG A C 1
ATOM 5690 O O . ARG A 1 724 ? 10.647 -4.071 -16.478 1.00 80.81 724 ARG A O 1
ATOM 5697 N N . ARG A 1 725 ? 11.309 -5.404 -14.791 1.00 85.44 725 ARG A N 1
ATOM 5698 C CA . ARG A 1 725 ? 11.696 -4.313 -13.900 1.00 85.44 725 ARG A CA 1
ATOM 5699 C C . ARG A 1 725 ? 12.751 -3.432 -14.574 1.00 85.44 725 ARG A C 1
ATOM 5701 O O . ARG A 1 725 ? 13.845 -3.901 -14.882 1.00 85.44 725 ARG A O 1
ATOM 5708 N N . THR A 1 726 ? 12.410 -2.165 -14.774 1.00 85.88 726 THR A N 1
ATOM 5709 C CA . THR A 1 726 ? 13.235 -1.175 -15.469 1.00 85.88 726 THR A CA 1
ATOM 5710 C C . THR A 1 726 ? 13.373 0.078 -14.609 1.00 85.88 726 THR A C 1
ATOM 5712 O O . THR A 1 726 ? 12.423 0.512 -13.958 1.00 85.88 726 THR A O 1
ATOM 5715 N N . LEU A 1 727 ? 14.573 0.659 -14.594 1.00 87.25 727 LEU A N 1
ATOM 5716 C CA . LEU A 1 727 ? 14.851 1.918 -13.908 1.00 87.25 727 LEU A CA 1
ATOM 5717 C C . LEU A 1 727 ? 14.391 3.090 -14.782 1.00 87.25 727 LEU A C 1
ATOM 5719 O O . LEU A 1 727 ? 14.884 3.244 -15.897 1.00 87.25 727 LEU A O 1
ATOM 5723 N N . VAL A 1 728 ? 13.473 3.910 -14.270 1.00 88.50 728 VAL A N 1
ATOM 5724 C CA . VAL A 1 728 ? 12.934 5.081 -14.981 1.00 88.50 728 VAL A CA 1
ATOM 5725 C C . VAL A 1 728 ? 13.801 6.305 -14.710 1.00 88.50 728 VAL A C 1
ATOM 5727 O O . VAL A 1 728 ? 14.251 6.976 -15.633 1.00 88.50 728 VAL A O 1
ATOM 5730 N N . ALA A 1 729 ? 14.066 6.589 -13.436 1.00 87.75 729 ALA A N 1
ATOM 5731 C CA . ALA A 1 729 ? 14.867 7.733 -13.018 1.00 87.75 729 ALA A CA 1
ATOM 5732 C C . ALA A 1 729 ? 15.628 7.414 -11.728 1.00 87.75 729 ALA A C 1
ATOM 5734 O O . ALA A 1 729 ? 15.152 6.653 -10.887 1.00 87.75 729 ALA A O 1
ATOM 5735 N N . TYR A 1 730 ? 16.811 8.005 -11.559 1.00 88.50 730 TYR A N 1
ATOM 5736 C CA . TYR A 1 730 ? 17.631 7.850 -10.356 1.00 88.50 730 TYR A CA 1
ATOM 5737 C C . TYR A 1 730 ? 18.527 9.066 -10.121 1.00 88.50 730 TYR A C 1
ATOM 5739 O O . TYR A 1 730 ? 19.026 9.671 -11.073 1.00 88.50 730 TYR A O 1
ATOM 5747 N N . GLY A 1 731 ? 18.782 9.377 -8.850 1.00 84.38 731 GLY A N 1
ATOM 5748 C CA . GLY A 1 731 ? 19.775 10.364 -8.431 1.00 84.38 731 GLY A CA 1
ATOM 5749 C C . GLY A 1 731 ? 19.192 11.629 -7.801 1.00 84.38 731 GLY A C 1
ATOM 5750 O O . GLY A 1 731 ? 17.985 11.834 -7.719 1.00 84.38 731 GLY A O 1
ATOM 5751 N N . ASN A 1 732 ? 20.088 12.515 -7.359 1.00 83.25 732 ASN A N 1
ATOM 5752 C CA . ASN A 1 732 ? 19.770 13.632 -6.457 1.00 83.25 732 ASN A CA 1
ATOM 5753 C C . ASN A 1 732 ? 18.756 14.648 -7.001 1.00 83.25 732 ASN A C 1
ATOM 5755 O O . ASN A 1 732 ? 18.111 15.342 -6.217 1.00 83.25 732 ASN A O 1
ATOM 5759 N N . TYR A 1 733 ? 18.567 14.726 -8.320 1.00 83.81 733 TYR A N 1
ATOM 5760 C CA . TYR A 1 733 ? 17.572 15.619 -8.918 1.00 83.81 733 TYR A CA 1
ATOM 5761 C C . TYR A 1 733 ? 16.123 15.223 -8.593 1.00 83.81 733 TYR A C 1
ATOM 5763 O O . TYR A 1 733 ? 15.237 16.065 -8.717 1.00 83.81 733 TYR A O 1
ATOM 5771 N N . LEU A 1 734 ? 15.878 13.977 -8.167 1.00 84.19 734 LEU A N 1
ATOM 5772 C CA . LEU A 1 734 ? 14.555 13.509 -7.750 1.00 84.19 734 LEU A CA 1
ATOM 5773 C C . LEU A 1 734 ? 14.136 14.037 -6.369 1.00 84.19 734 LEU A C 1
ATOM 5775 O O . LEU A 1 734 ? 12.948 13.995 -6.060 1.00 84.19 734 LEU A O 1
ATOM 5779 N N . LYS A 1 735 ? 15.077 14.576 -5.572 1.00 85.25 735 LYS A N 1
ATOM 5780 C CA . LYS A 1 735 ? 14.826 15.185 -4.251 1.00 85.25 735 LYS A CA 1
ATOM 5781 C C . LYS A 1 735 ? 13.951 14.318 -3.325 1.00 85.25 735 LYS A C 1
ATOM 5783 O O . LYS A 1 735 ? 13.009 14.822 -2.708 1.00 85.25 735 LYS A O 1
ATOM 5788 N N . HIS A 1 736 ? 14.250 13.018 -3.259 1.00 84.94 736 HIS A N 1
ATOM 5789 C CA . HIS A 1 736 ? 13.553 12.032 -2.430 1.00 84.94 736 HIS A CA 1
ATOM 5790 C C . HIS A 1 736 ? 12.049 11.956 -2.760 1.00 84.94 736 HIS A C 1
ATOM 5792 O O . HIS A 1 736 ? 11.225 12.547 -2.055 1.00 84.94 736 HIS A O 1
ATOM 5798 N N . PRO A 1 737 ? 11.674 11.256 -3.845 1.00 86.50 737 PRO A N 1
ATOM 5799 C CA . PRO A 1 737 ? 10.301 11.213 -4.324 1.00 86.50 737 PRO A CA 1
ATOM 5800 C C . PRO A 1 737 ? 9.425 10.435 -3.340 1.00 86.50 737 PRO A C 1
ATOM 5802 O O . PRO A 1 737 ? 9.660 9.258 -3.089 1.00 86.50 737 PRO A O 1
ATOM 5805 N N . LEU A 1 738 ? 8.440 11.114 -2.760 1.00 80.06 738 LEU A N 1
ATOM 5806 C CA . LEU A 1 738 ? 7.607 10.619 -1.665 1.00 80.06 738 LEU A CA 1
ATOM 5807 C C . LEU A 1 738 ? 6.425 9.800 -2.157 1.00 80.06 738 LEU A C 1
ATOM 5809 O O . LEU A 1 738 ? 6.012 8.837 -1.521 1.00 80.06 738 LEU A O 1
ATOM 5813 N N . SER A 1 739 ? 5.862 10.227 -3.275 1.00 81.06 739 SER A N 1
ATOM 5814 C CA . SER A 1 739 ? 4.838 9.483 -3.961 1.00 81.06 739 SER A CA 1
ATOM 5815 C C . SER A 1 739 ? 4.751 9.930 -5.416 1.00 81.06 739 SER A C 1
ATOM 5817 O O . SER A 1 739 ? 5.292 10.989 -5.760 1.00 81.06 739 SER A O 1
ATOM 5819 N N . LEU A 1 740 ? 4.134 9.118 -6.273 1.00 86.06 740 LEU A N 1
ATOM 5820 C CA . LEU A 1 740 ? 4.144 9.293 -7.719 1.00 86.06 740 LEU A CA 1
ATOM 5821 C C . LEU A 1 740 ? 2.830 8.945 -8.371 1.00 86.06 740 LEU A C 1
ATOM 5823 O O . LEU A 1 740 ? 2.013 8.233 -7.800 1.00 86.06 740 LEU A O 1
ATOM 5827 N N . ASP A 1 741 ? 2.737 9.337 -9.636 1.00 84.81 741 ASP A N 1
ATOM 5828 C CA . ASP A 1 741 ? 1.608 8.993 -10.456 1.00 84.81 741 ASP A CA 1
ATOM 5829 C C . ASP A 1 741 ? 1.800 9.166 -11.954 1.00 84.81 741 ASP A C 1
ATOM 5831 O O . ASP A 1 741 ? 2.563 10.034 -12.372 1.00 84.81 741 ASP A O 1
ATOM 5835 N N . VAL A 1 742 ? 1.075 8.400 -12.773 1.00 85.62 742 VAL A N 1
ATOM 5836 C CA . VAL A 1 742 ? 1.225 8.420 -14.238 1.00 85.62 742 VAL A CA 1
ATOM 5837 C C . VAL A 1 742 ? -0.049 8.822 -14.993 1.00 85.62 742 VAL A C 1
ATOM 5839 O O . VAL A 1 742 ? -1.133 8.296 -14.756 1.00 85.62 742 VAL A O 1
ATOM 5842 N N . PHE A 1 743 ? 0.094 9.719 -15.974 1.00 81.56 743 PHE A N 1
ATOM 5843 C CA . PHE A 1 743 ? -0.965 10.103 -16.916 1.00 81.56 743 PHE A CA 1
ATOM 5844 C C . PHE A 1 743 ? -0.395 10.469 -18.285 1.00 81.56 743 PHE A C 1
ATOM 5846 O O . PHE A 1 743 ? 0.650 11.111 -18.375 1.00 81.56 743 PHE A O 1
ATOM 5853 N N . GLU A 1 744 ? -1.100 10.107 -19.362 1.00 82.06 744 GLU A N 1
ATOM 5854 C CA . GLU A 1 744 ? -0.624 10.274 -20.745 1.00 82.06 744 GLU A CA 1
ATOM 5855 C C . GLU A 1 744 ? 0.780 9.655 -20.936 1.00 82.06 744 GLU A C 1
ATOM 5857 O O . GLU A 1 744 ? 0.967 8.436 -20.851 1.00 82.06 744 GLU A O 1
ATOM 5862 N N . SER A 1 745 ? 1.776 10.505 -21.180 1.00 84.00 745 SER A N 1
ATOM 5863 C CA . SER A 1 745 ? 3.190 10.149 -21.297 1.00 84.00 745 SER A CA 1
ATOM 5864 C C . SER A 1 745 ? 4.023 10.722 -20.153 1.00 84.00 745 SER A C 1
ATOM 5866 O O . SER A 1 745 ? 5.248 10.702 -20.225 1.00 84.00 745 SER A O 1
ATOM 5868 N N . SER A 1 746 ? 3.392 11.262 -19.112 1.00 86.19 746 SER A N 1
ATOM 5869 C CA . SER A 1 746 ? 4.070 11.956 -18.024 1.00 86.19 746 SER A CA 1
ATOM 5870 C C . SER A 1 746 ? 3.864 11.267 -16.682 1.00 86.19 746 SER A C 1
ATOM 5872 O O . SER A 1 746 ? 2.772 10.822 -16.339 1.00 86.19 746 SER A O 1
ATOM 5874 N N . ILE A 1 747 ? 4.944 11.209 -15.912 1.00 88.25 747 ILE A N 1
ATOM 5875 C CA . ILE A 1 747 ? 4.935 10.863 -14.499 1.00 88.25 747 ILE A CA 1
ATOM 5876 C C . ILE A 1 747 ? 5.018 12.148 -13.680 1.00 88.25 747 ILE A C 1
ATOM 5878 O O . ILE A 1 747 ? 5.765 13.069 -14.022 1.00 88.25 747 ILE A O 1
ATOM 5882 N N . TYR A 1 748 ? 4.248 12.207 -12.605 1.00 86.62 748 TYR A N 1
ATOM 5883 C CA . TYR A 1 748 ? 4.201 13.293 -11.642 1.00 86.62 748 TYR A CA 1
ATOM 5884 C C . TYR A 1 748 ? 4.617 12.748 -10.287 1.00 86.62 748 TYR A C 1
ATOM 5886 O O . TYR A 1 748 ? 4.208 11.656 -9.917 1.00 86.62 748 TYR A O 1
ATOM 5894 N N . TRP A 1 749 ? 5.434 13.474 -9.536 1.00 87.38 749 TRP A N 1
ATOM 5895 C CA . TRP A 1 749 ? 5.795 13.051 -8.186 1.00 87.38 749 TRP A CA 1
ATOM 5896 C C . TRP A 1 749 ? 5.971 14.238 -7.260 1.00 87.38 749 TRP A C 1
ATOM 5898 O O . TRP A 1 749 ? 6.276 15.356 -7.684 1.00 87.38 749 TRP A O 1
ATOM 5908 N N . VAL A 1 750 ? 5.789 13.964 -5.975 1.00 83.00 750 VAL A N 1
ATOM 5909 C CA . VAL A 1 750 ? 6.007 14.920 -4.892 1.00 83.00 750 VAL A CA 1
ATOM 5910 C C . VAL A 1 750 ? 7.367 14.652 -4.274 1.00 83.00 750 VAL A C 1
ATOM 5912 O O . VAL A 1 750 ? 7.740 13.501 -4.043 1.00 83.00 750 VAL A O 1
ATOM 5915 N N . THR A 1 751 ? 8.117 15.709 -3.991 1.00 81.81 751 THR A N 1
ATOM 5916 C CA . THR A 1 751 ? 9.437 15.612 -3.361 1.00 81.81 751 THR A CA 1
ATOM 5917 C C . THR A 1 751 ? 9.341 15.805 -1.853 1.00 81.81 751 THR A C 1
ATOM 5919 O O . THR A 1 751 ? 8.691 16.735 -1.377 1.00 81.81 751 THR A O 1
ATOM 5922 N N . ARG A 1 752 ? 10.035 14.966 -1.081 1.00 76.25 752 ARG A N 1
ATOM 5923 C CA . ARG A 1 752 ? 10.097 15.096 0.382 1.00 76.25 752 ARG A CA 1
ATOM 5924 C C . ARG A 1 752 ? 10.897 16.326 0.813 1.00 76.25 752 ARG A C 1
ATOM 5926 O O . ARG A 1 752 ? 10.538 16.972 1.792 1.00 76.25 752 ARG A O 1
ATOM 5933 N N . ASP A 1 753 ? 11.976 16.641 0.096 1.00 73.12 753 ASP A N 1
ATOM 5934 C CA . ASP A 1 753 ? 12.918 17.681 0.528 1.00 73.12 753 ASP A CA 1
ATOM 5935 C C . ASP A 1 753 ? 12.395 19.094 0.266 1.00 73.12 753 ASP A C 1
ATOM 5937 O O . ASP A 1 753 ? 12.636 20.004 1.056 1.00 73.12 753 ASP A O 1
ATOM 5941 N N . SER A 1 754 ? 11.721 19.291 -0.873 1.00 71.50 754 SER A N 1
ATOM 5942 C CA . SER A 1 754 ? 11.237 20.610 -1.288 1.00 71.50 754 SER A CA 1
ATOM 5943 C C . SER A 1 754 ? 9.726 20.754 -1.278 1.00 71.50 754 SER A C 1
ATOM 5945 O O . SER A 1 754 ? 9.259 21.891 -1.261 1.00 71.50 754 SER A O 1
ATOM 5947 N N . GLY A 1 755 ? 8.959 19.657 -1.257 1.00 70.88 755 GLY A N 1
ATOM 5948 C CA . GLY A 1 755 ? 7.501 19.751 -1.244 1.00 70.88 755 GLY A CA 1
ATOM 5949 C C . GLY A 1 755 ? 6.878 20.158 -2.556 1.00 70.88 755 GLY A C 1
ATOM 5950 O O . GLY A 1 755 ? 5.757 20.656 -2.594 1.00 70.88 755 GLY A O 1
ATOM 5951 N N . GLU A 1 756 ? 7.659 20.069 -3.618 1.00 77.94 756 GLU A N 1
ATOM 5952 C CA . GLU A 1 756 ? 7.288 20.557 -4.928 1.00 77.94 756 GLU A CA 1
ATOM 5953 C C . GLU A 1 756 ? 6.814 19.377 -5.762 1.00 77.94 756 GLU A C 1
ATOM 5955 O O . GLU A 1 756 ? 7.295 18.251 -5.612 1.00 77.94 756 GLU A O 1
ATOM 5960 N N . ILE A 1 757 ? 5.897 19.657 -6.681 1.00 82.56 757 ILE A N 1
ATOM 5961 C CA . ILE A 1 757 ? 5.442 18.666 -7.647 1.00 82.56 757 ILE A CA 1
ATOM 5962 C C . ILE A 1 757 ? 6.292 18.799 -8.906 1.00 82.56 757 ILE A C 1
ATOM 5964 O O . ILE A 1 757 ? 6.399 19.881 -9.499 1.00 82.56 757 ILE A O 1
ATOM 5968 N N . TYR A 1 758 ? 6.897 17.689 -9.305 1.00 87.50 758 TYR A N 1
ATOM 5969 C CA . TYR A 1 758 ? 7.684 17.567 -10.522 1.00 87.50 758 TYR A CA 1
ATOM 5970 C C . TYR A 1 758 ? 6.960 16.702 -11.546 1.00 87.50 758 TYR A C 1
ATOM 5972 O O . TYR A 1 758 ? 6.150 15.850 -11.192 1.00 87.50 758 TYR A O 1
ATOM 5980 N N . SER A 1 759 ? 7.261 16.940 -12.818 1.00 87.75 759 SER A N 1
ATOM 5981 C CA . SER A 1 759 ? 6.763 16.171 -13.952 1.00 87.75 759 SER A CA 1
ATOM 5982 C C . SER A 1 759 ? 7.909 15.789 -14.889 1.00 87.75 759 SER A C 1
ATOM 5984 O O . SER A 1 759 ? 8.839 16.574 -15.091 1.00 87.75 759 SER A O 1
ATOM 5986 N N . MET A 1 760 ? 7.856 14.589 -15.461 1.00 89.31 760 MET A N 1
ATOM 5987 C CA . MET A 1 760 ? 8.829 14.070 -16.431 1.00 89.31 760 MET A CA 1
ATOM 5988 C C . MET A 1 760 ? 8.148 13.085 -17.384 1.00 89.31 760 MET A C 1
ATOM 5990 O O . MET A 1 760 ? 7.050 12.621 -17.102 1.00 89.31 760 MET A O 1
ATOM 5994 N N . ASP A 1 761 ? 8.786 12.743 -18.503 1.00 88.81 761 ASP A N 1
ATOM 5995 C CA . ASP A 1 761 ? 8.342 11.630 -19.346 1.00 88.81 761 ASP A CA 1
ATOM 5996 C C . ASP A 1 761 ? 8.399 10.298 -18.577 1.00 88.81 761 ASP A C 1
ATOM 5998 O O . ASP A 1 761 ? 9.382 10.007 -17.889 1.00 88.81 761 ASP A O 1
ATOM 6002 N N . LYS A 1 762 ? 7.359 9.470 -18.714 1.00 87.69 762 LYS A N 1
ATOM 6003 C CA . LYS A 1 762 ? 7.215 8.212 -17.961 1.00 87.69 762 LYS A CA 1
ATOM 6004 C C . LYS A 1 762 ? 8.244 7.134 -18.317 1.00 87.69 762 LYS A C 1
ATOM 6006 O O . LYS A 1 762 ? 8.368 6.158 -17.582 1.00 87.69 762 LYS A O 1
ATOM 6011 N N . PHE A 1 763 ? 8.996 7.309 -19.407 1.00 86.81 763 PHE A N 1
ATOM 6012 C CA . PHE A 1 763 ? 10.127 6.452 -19.780 1.00 86.81 763 PHE A CA 1
ATOM 6013 C C . PHE A 1 763 ? 11.482 7.039 -19.350 1.00 86.81 763 PHE A C 1
ATOM 6015 O O . PHE A 1 763 ? 12.526 6.592 -19.825 1.00 86.81 763 PHE A O 1
ATOM 6022 N N . GLY A 1 764 ? 11.493 8.070 -18.496 1.00 82.06 764 GLY A N 1
ATOM 6023 C CA . GLY A 1 764 ? 12.724 8.680 -17.986 1.00 82.06 764 GLY A CA 1
ATOM 6024 C C . GLY A 1 764 ? 13.421 9.600 -18.989 1.00 82.06 764 GLY A C 1
ATOM 6025 O O . GLY A 1 764 ? 14.597 9.931 -18.831 1.00 82.06 764 GLY A O 1
ATOM 6026 N N . ARG A 1 765 ? 12.723 10.021 -20.049 1.00 81.75 765 ARG A N 1
ATOM 6027 C CA . ARG A 1 765 ? 13.281 10.907 -21.076 1.00 81.75 765 ARG A CA 1
ATOM 6028 C C . ARG A 1 765 ? 13.155 12.376 -20.662 1.00 81.75 765 ARG A C 1
ATOM 6030 O O . ARG A 1 765 ? 12.158 12.814 -20.098 1.00 81.75 765 ARG A O 1
ATOM 6037 N N . GLY A 1 766 ? 14.156 13.177 -21.014 1.00 79.69 766 GLY A N 1
ATOM 6038 C CA . GLY A 1 766 ? 14.134 14.621 -20.772 1.00 79.69 766 GLY A CA 1
ATOM 6039 C C . GLY A 1 766 ? 14.589 15.016 -19.367 1.00 79.69 766 GLY A C 1
ATOM 6040 O O . GLY A 1 766 ? 15.379 14.316 -18.743 1.00 79.69 766 GLY A O 1
ATOM 6041 N N . VAL A 1 767 ? 14.152 16.190 -18.907 1.00 84.50 767 VAL A N 1
ATOM 6042 C CA . VAL A 1 767 ? 14.553 16.782 -17.621 1.00 84.50 767 VAL A CA 1
ATOM 6043 C C . VAL A 1 767 ? 13.301 16.996 -16.768 1.00 84.50 767 VAL A C 1
ATOM 6045 O O . VAL A 1 767 ? 12.299 17.461 -17.314 1.00 84.50 767 VAL A O 1
ATOM 6048 N N . PRO A 1 768 ? 13.344 16.713 -15.453 1.00 86.69 768 PRO A N 1
ATOM 6049 C CA . PRO A 1 768 ? 12.255 17.033 -14.537 1.00 86.69 768 PRO A CA 1
ATOM 6050 C C . PRO A 1 768 ? 11.860 18.512 -14.587 1.00 86.69 768 PRO A C 1
ATOM 6052 O O . PRO A 1 768 ? 12.698 19.402 -14.412 1.00 86.69 768 PRO A O 1
ATOM 6055 N N . VAL A 1 769 ? 10.569 18.776 -14.773 1.00 88.75 769 VAL A N 1
ATOM 6056 C CA . VAL A 1 769 ? 9.985 20.120 -14.791 1.00 88.75 769 VAL A CA 1
ATOM 6057 C C . VAL A 1 769 ? 9.191 20.337 -13.510 1.00 88.75 769 VAL A C 1
ATOM 6059 O O . VAL A 1 769 ? 8.299 19.560 -13.185 1.00 88.75 769 VAL A O 1
ATOM 6062 N N . LYS A 1 770 ? 9.498 21.415 -12.785 1.00 86.44 770 LYS A N 1
ATOM 6063 C CA . LYS A 1 770 ? 8.719 21.840 -11.616 1.00 86.44 770 LYS A CA 1
ATOM 6064 C C . LYS A 1 770 ? 7.388 22.449 -12.069 1.00 86.44 770 LYS A C 1
ATOM 6066 O O . LYS A 1 770 ? 7.388 23.351 -12.910 1.00 86.44 770 LYS A O 1
ATOM 6071 N N . LEU A 1 771 ? 6.274 22.019 -11.477 1.00 81.75 771 LEU A N 1
ATOM 6072 C CA . LEU A 1 771 ? 4.970 22.634 -11.726 1.00 81.75 771 LEU A CA 1
ATOM 6073 C C . LEU A 1 771 ? 4.863 24.018 -11.050 1.00 81.75 771 LEU A C 1
ATOM 6075 O O . LEU A 1 771 ? 5.321 24.191 -9.915 1.00 81.75 771 LEU A O 1
ATOM 6079 N N . PRO A 1 772 ? 4.271 25.024 -11.723 1.00 70.44 772 PRO A N 1
ATOM 6080 C CA . PRO A 1 772 ? 4.108 26.358 -11.155 1.00 70.44 772 PRO A CA 1
ATOM 6081 C C . PRO A 1 772 ? 3.013 26.363 -10.075 1.00 70.44 772 PRO A C 1
ATOM 6083 O O . PRO A 1 772 ? 1.861 26.055 -10.362 1.00 70.44 772 PRO A O 1
ATOM 6086 N N . GLY A 1 773 ? 3.364 26.742 -8.844 1.00 64.44 773 GLY A N 1
ATOM 6087 C CA . GLY A 1 773 ? 2.430 26.856 -7.719 1.00 64.44 773 GLY A CA 1
ATOM 6088 C C . GLY A 1 773 ? 3.137 27.162 -6.394 1.00 64.44 773 GLY A C 1
ATOM 6089 O O . GLY A 1 773 ? 4.292 26.776 -6.202 1.00 64.44 773 GLY A O 1
ATOM 6090 N N . GLU A 1 774 ? 2.458 27.877 -5.492 1.00 59.62 774 GLU A N 1
ATOM 6091 C CA . GLU A 1 774 ? 2.874 28.015 -4.091 1.00 59.62 774 GLU A CA 1
ATOM 6092 C C . GLU A 1 774 ? 2.285 26.850 -3.290 1.00 59.62 774 GLU A C 1
ATOM 6094 O O . GLU A 1 774 ? 1.112 26.846 -2.913 1.00 59.62 774 GLU A O 1
ATOM 6099 N N . PHE A 1 775 ? 3.108 25.829 -3.077 1.00 63.78 775 PHE A N 1
ATOM 6100 C CA . PHE A 1 775 ? 2.774 24.675 -2.257 1.00 63.78 775 PHE A CA 1
ATOM 6101 C C . PHE A 1 775 ? 3.133 25.012 -0.805 1.00 63.78 775 PHE A C 1
ATOM 6103 O O . PHE A 1 775 ? 4.307 25.179 -0.478 1.00 63.78 775 PHE A O 1
ATOM 6110 N N . ALA A 1 776 ? 2.119 25.239 0.036 1.00 50.06 776 ALA A N 1
ATOM 6111 C CA . ALA A 1 776 ? 2.291 25.919 1.322 1.00 50.06 776 ALA A CA 1
ATOM 6112 C C . ALA A 1 776 ? 2.983 25.045 2.379 1.00 50.06 776 ALA A C 1
ATOM 6114 O O . ALA A 1 776 ? 3.636 25.589 3.270 1.00 50.06 776 ALA A O 1
ATOM 6115 N N . ASN A 1 777 ? 2.881 23.715 2.272 1.00 48.53 777 ASN A N 1
ATOM 6116 C CA . ASN A 1 777 ? 3.592 22.786 3.142 1.00 48.53 777 ASN A CA 1
ATOM 6117 C C . ASN A 1 777 ? 4.207 21.605 2.369 1.00 48.53 777 ASN A C 1
ATOM 6119 O O . ASN A 1 777 ? 3.501 20.715 1.905 1.00 48.53 777 ASN A O 1
ATOM 6123 N N . PRO A 1 778 ? 5.543 21.518 2.313 1.00 39.25 778 PRO A N 1
ATOM 6124 C CA . PRO A 1 778 ? 6.241 20.399 1.693 1.00 39.25 778 PRO A CA 1
ATOM 6125 C C . PRO A 1 778 ? 5.951 19.010 2.258 1.00 39.25 778 PRO A C 1
ATOM 6127 O O . PRO A 1 778 ? 6.067 18.009 1.562 1.00 39.25 778 PRO A O 1
ATOM 6130 N N . SER A 1 779 ? 5.588 18.956 3.537 1.00 36.12 779 SER A N 1
ATOM 6131 C CA . SER A 1 779 ? 5.361 17.737 4.315 1.00 36.12 779 SER A CA 1
ATOM 6132 C C . SER A 1 779 ? 3.905 17.252 4.301 1.00 36.12 779 SER A C 1
ATOM 6134 O O . SER A 1 779 ? 3.594 16.227 4.910 1.00 36.12 779 SER A O 1
ATOM 6136 N N . SER A 1 780 ? 3.000 18.000 3.660 1.00 36.16 780 SER A N 1
ATOM 6137 C CA . SER A 1 780 ? 1.547 17.802 3.723 1.00 36.16 780 SER A CA 1
ATOM 6138 C C . SER A 1 780 ? 0.936 17.270 2.418 1.00 36.16 780 SER A C 1
ATOM 6140 O O . SER A 1 780 ? -0.244 16.890 2.413 1.00 36.16 780 SER A O 1
ATOM 6142 N N . ILE A 1 781 ? 1.733 17.220 1.343 1.00 45.59 781 ILE A N 1
ATOM 6143 C CA . ILE A 1 781 ? 1.335 16.702 0.034 1.00 45.59 781 ILE A CA 1
ATOM 6144 C C . ILE A 1 781 ? 1.571 15.204 -0.028 1.00 45.59 781 ILE A C 1
ATOM 6146 O O . ILE A 1 781 ? 2.696 14.722 -0.071 1.00 45.59 781 ILE A O 1
ATOM 6150 N N . LYS A 1 782 ? 0.461 14.480 0.034 1.00 42.66 782 LYS A N 1
ATOM 6151 C CA . LYS A 1 782 ? 0.364 13.049 0.310 1.00 42.66 782 LYS A CA 1
ATOM 6152 C C . LYS A 1 782 ? -0.698 12.394 -0.578 1.00 42.66 782 LYS A C 1
ATOM 6154 O O . LYS A 1 782 ? -1.302 11.393 -0.217 1.00 42.66 782 LYS A O 1
ATOM 6159 N N . GLY A 1 783 ? -0.967 13.018 -1.718 1.00 42.97 783 GLY A N 1
ATOM 6160 C CA . GLY A 1 783 ? -1.840 12.489 -2.747 1.00 42.97 783 GLY A CA 1
ATOM 6161 C C . GLY A 1 783 ? -1.950 13.460 -3.905 1.00 42.97 783 GLY A C 1
ATOM 6162 O O . GLY A 1 783 ? -1.845 14.655 -3.652 1.00 42.97 783 GLY A O 1
ATOM 6163 N N . VAL A 1 784 ? -2.087 12.981 -5.144 1.00 45.34 784 VAL A N 1
ATOM 6164 C CA . VAL A 1 784 ? -2.127 13.795 -6.368 1.00 45.34 784 VAL A CA 1
ATOM 6165 C C . VAL A 1 784 ? -3.000 13.095 -7.438 1.00 45.34 784 VAL A C 1
ATOM 6167 O O . VAL A 1 784 ? -2.481 12.308 -8.200 1.00 45.34 784 VAL A O 1
ATOM 6170 N N . ILE A 1 785 ? -4.299 13.385 -7.549 1.00 51.53 785 ILE A N 1
ATOM 6171 C CA . ILE A 1 785 ? -5.214 12.792 -8.543 1.00 51.53 785 ILE A CA 1
ATOM 6172 C C . ILE A 1 785 ? -5.397 13.727 -9.735 1.00 51.53 785 ILE A C 1
ATOM 6174 O O . ILE A 1 785 ? -6.044 14.759 -9.605 1.00 51.53 785 ILE A O 1
ATOM 6178 N N . LEU A 1 786 ? -4.903 13.392 -10.924 1.00 50.94 786 LEU A N 1
ATOM 6179 C CA . LEU A 1 786 ? -5.338 14.093 -12.144 1.00 50.94 786 LEU A CA 1
ATOM 6180 C C . LEU A 1 786 ? -6.756 13.667 -12.494 1.00 50.94 786 LEU A C 1
ATOM 6182 O O . LEU A 1 786 ? -7.005 12.486 -12.390 1.00 50.94 786 LEU A O 1
ATOM 6186 N N . ILE A 1 787 ? -7.634 14.584 -12.908 1.00 56.28 787 ILE A N 1
ATOM 6187 C CA . ILE A 1 787 ? -9.010 14.330 -13.364 1.00 56.28 787 ILE A CA 1
ATOM 6188 C C . ILE A 1 787 ? -9.265 15.082 -14.665 1.00 56.28 787 ILE A C 1
ATOM 6190 O O . ILE A 1 787 ? -9.004 16.286 -14.750 1.00 56.28 787 ILE A O 1
ATOM 6194 N N . ARG A 1 788 ? -9.866 14.412 -15.650 1.00 56.00 788 ARG A N 1
ATOM 6195 C CA . ARG A 1 788 ? -10.426 15.064 -16.837 1.00 56.00 788 ARG A CA 1
ATOM 6196 C C . ARG A 1 788 ? -11.785 15.692 -16.528 1.00 56.00 788 ARG A C 1
ATOM 6198 O O . ARG A 1 788 ? -12.752 14.995 -16.234 1.00 56.00 788 ARG A O 1
ATOM 6205 N N . THR A 1 789 ? -11.885 17.008 -16.670 1.00 53.41 789 THR A N 1
ATOM 6206 C CA . THR A 1 789 ? -13.172 17.716 -16.701 1.00 53.41 789 THR A CA 1
ATOM 6207 C C . THR A 1 789 ? -13.586 17.940 -18.156 1.00 53.41 789 THR A C 1
ATOM 6209 O O . THR A 1 789 ? -12.808 18.536 -18.911 1.00 53.41 789 THR A O 1
ATOM 6212 N N . ASN A 1 790 ? -14.774 17.448 -18.537 1.00 47.53 790 ASN A N 1
ATOM 6213 C CA . ASN A 1 790 ? -15.419 17.768 -19.821 1.00 47.53 790 ASN A CA 1
ATOM 6214 C C . ASN A 1 790 ? -15.877 19.226 -19.876 1.00 47.53 790 ASN A C 1
ATOM 6216 O O . ASN A 1 790 ? -16.410 19.709 -18.849 1.00 47.53 790 ASN A O 1
#

InterPro domains:
  IPR000033 LDLR class B repeat [PF00058] (159-196)
  IPR000033 LDLR class B repeat [PF00058] (658-698)
  IPR000033 LDLR class B repeat [PS51120] (158-198)
  IPR000033 LDLR class B repeat [PS51120] (658-701)
  IPR000033 LDLR class B repeat [PS51120] (703-746)
  IPR000033 LDLR class B repeat [SM00135] (90-135)
  IPR000033 LDLR class B repeat [SM00135] (139-180)
  IPR000033 LDLR class B repeat [SM00135] (540-579)
  IPR000033 LDLR class B repeat [SM00135] (589-637)
  IPR000033 LDLR class B repeat [SM00135] (638-681)
  IPR000033 LDLR class B repeat [SM00135] (682-725)
  IPR000033 LDLR class B repeat [SM00135] (726-767)
  IPR000742 EGF-like domain [SM00181] (22-65)
  IPR000742 EGF-like domain [SM00181] (476-512)
  IPR001881 EGF-like calcium-binding domain [SM00179] (473-512)
  IPR002172 Low-density lipoprotein (LDL) receptor class A repeat [PF00057] (226-261)
  IPR002172 Low-density lipoprotein (LDL) receptor class A repeat [PF00057] (265-300)
  IPR002172 Low-density lipoprotein (LDL) receptor class A repeat [PF00057] (310-342)
  IPR002172 Low-density lipoprotein (LDL) receptor class A repeat [PF00057] (350-385)
  IPR002172 Low-density lipoprotein (LDL) receptor class A repeat [PF00057] (395-430)

Solvent-accessible surface area (backbone atoms only — not comparable to full-atom values): 43667 Å² total; per-residue (Å²): 132,96,74,72,22,18,18,34,54,46,39,65,72,54,54,47,93,71,47,88,38,60,22,44,79,55,62,38,49,57,25,73,68,39,36,34,42,40,50,80,93,51,95,56,81,64,54,45,46,45,44,43,31,41,42,40,63,34,97,82,55,30,46,62,38,77,58,96,60,67,47,77,48,65,40,57,38,32,44,46,60,44,45,70,50,96,42,33,73,58,64,88,53,72,65,34,59,92,45,50,40,35,63,20,65,39,73,42,81,89,83,41,32,37,37,34,18,14,22,77,89,60,22,27,36,32,35,26,44,61,79,69,46,43,80,87,64,50,44,74,54,44,59,79,98,57,26,32,28,11,35,30,71,42,83,88,81,48,30,37,36,36,15,18,43,75,74,24,23,32,35,33,22,36,80,80,52,45,77,73,39,77,75,35,45,25,83,55,34,56,74,53,82,77,56,95,87,73,78,92,91,79,72,81,86,59,42,74,60,48,77,36,71,47,49,29,68,89,82,46,75,87,75,82,89,83,86,55,95,68,35,41,66,45,99,84,79,46,72,41,62,70,80,65,45,64,74,85,53,66,73,74,74,77,43,78,33,52,68,82,62,89,79,64,65,66,56,96,69,35,36,67,33,88,89,73,50,75,45,54,34,76,53,38,48,60,51,52,83,74,38,98,80,40,52,33,64,50,93,66,80,62,74,42,97,86,77,34,73,59,64,100,69,45,42,74,25,85,88,48,40,69,43,53,57,79,53,47,23,47,82,50,65,82,58,78,76,42,50,40,54,32,68,85,59,27,65,76,47,78,58,63,70,92,67,28,41,63,27,86,80,29,37,34,40,54,56,63,54,49,51,66,82,50,62,78,61,74,77,42,56,38,46,32,56,90,84,75,31,82,82,69,68,63,86,59,55,104,65,38,42,68,32,84,91,44,44,58,42,52,59,84,49,48,62,68,91,52,66,79,64,78,75,43,46,40,49,63,39,60,38,83,57,84,75,67,81,74,79,70,38,73,74,37,70,48,67,48,96,88,65,22,33,38,53,42,55,57,83,38,37,39,66,30,94,90,41,50,42,42,58,40,64,48,54,34,55,86,67,72,70,62,76,38,36,33,38,67,42,68,42,93,44,45,72,47,53,49,53,60,91,69,39,41,72,48,84,86,31,36,35,43,76,70,78,66,44,44,29,38,31,28,35,44,52,46,32,34,32,36,32,29,72,78,77,66,46,76,44,78,43,34,76,55,60,51,54,32,18,35,36,67,38,78,93,84,29,33,40,37,35,30,21,46,81,78,22,31,41,34,36,26,52,48,56,57,30,94,92,41,72,86,42,78,60,30,63,75,40,74,45,79,51,82,51,95,32,36,51,36,15,40,27,61,34,78,53,47,49,30,33,35,37,25,29,33,32,67,91,54,100,60,52,39,11,35,35,34,38,22,32,75,76,49,50,64,42,30,56,56,44,70,73,98,40,33,37,44,29,24,40,45,66,38,62,83,53,12,35,29,39,38,34,29,50,36,102,65,36,35,32,36,37,21,35,63,74,47,49,84,64,45,78,62,42,70,70,86,65,68,35,58,26,8,48,31,68,33,51,50,39,77,43,26,35,37,38,22,21,33,77,73,20,33,32,35,34,26,39,78,88,51,48,78,69,42,82,34,46,74,45,80,91,52,39,32,30,30,16,29,27,59,54,68,48,33,30,37,32,33,16,55,79,72,25,46,49,35,35,34,38,60,79,45,52,84,69,79,39,74,62,87,74,89,64,91,46,34,80,26,54,15,20,42,27,38,34,69,47,125

Radius of gyration: 35.35 Å; Cα contacts (8 Å, |Δi|>4): 1863; chains: 1; bounding box: 82×60×116 Å

Sequence (790 aa):
MPNLRDIAIFDISNQPCKADTPCTRLGNGGCAQLCFSFPVDQPTSPGFRCHCTTGVLAEDKHSCEDSKEFLVYTTRTEIHRLSLLPKSYNVPFDTVSDLTNVVGIDFDYTNKDLIFTQIRPDTKIAKVSSSNPTKEKMEIILEQGINPEGIAYDWTSKKIYWTDSANNSIYSMNSDGSHIVMIIQVERPRAIVLDPCRGRWLCDFENDCGDNSDEEEEMCRSQYRECSESEFRCENSKCIPSRWRCDHDNDCGDKSDEENCGEHTCRDGQFQCSSGHCIQEHFRCDGERNCHDLSDELDCPPRYPGDLYCREEKFQCDNHLFVEMRDLCDGSNDCYDNSDERESLCSNYTCNTLRRFQCNNHKCIPLYQKCDGIDNCGDGSDENNMTICSHRPRPCIFNEFRCANQKCIGSNKICDHADDCGDSSDELGCHTASNCTVGGCEQTCTDLKDGGYVCHSIRGFRISPNNPKICNDIDECAEFTHNCSQLCTNLNGTHACSCREGFVTEINGVCRLEQGAITLIYSDSPEIRAFNLTSHTAKYVIKGDNIESLDYEPVSGIVYWTDSYGKTIKRSYLPGSPERTNVTMGYAQNLDIESRAKPTGMAVDWAGLNLYWSETDRTGNKPRGSILVSTLDGRYRHSIITTGLEVPTSVVVDPDHGYMFWIDIGSIPKFETSWMDGSKRRILVSDAISQPTGLSIDFAMEHTIYWVDVKLNKIEMMREDGTRRTLVAYGNYLKHPLSLDVFESSIYWVTRDSGEIYSMDKFGRGVPVKLPGEFANPSSIKGVILIRTN

Foldseek 3Di:
DLDAFAAEADECLLVPPPLVFCCQVVPRVLAPFFKFAAFPPDPPPPRIFHDFLAADQDPVRRYHDHHPDWAWDDDQFWIAIGRPPPWHDDGQEDIAGRAHGKAEWDADPVQQKIWTFHFPPFGFTWIAHNNYGYPVRIGTQGTPPFGWAEWEADNVVQKIWTAGQVQQFIWIAHPNNPDIDTPEHWHRDHYDYDPVPDDDDAADPTPPRNVCPSVDCVVHVPPDDDDDPQFDQDPVRDTHGPQQACPCDQDVVVCPRDPDCPPDDPPVQWDQAPVGDIDGLCQQLQQDQPDPVSSSNPPDADDDPPGHSDDPQWDAFPSRHIDGPQQALQPDCPVVVCRSVDLVVQCPDADPVVAWDQFPSSRTYGPQLQCPPDPPVVVCRSNPCPPGNVDDEDQEDPQWDQFPSRHTHGVVQQCPPDPPVVVCRSNQQWAQDADDPPPLAPDDWDADPVGTIGHDDDAQWDQDPVHNSDTHGDQCLVVVNLLALFDWDGDRRHIDADADPQWDADPSRFTDGPDFWKWKWWWQPQFIWIATPVVRDIDTAEGHHQWHEWDAAQPQQKIWTFHQVQRWIWIWHTACRPVHVPDRYIDIDTLPPDDQWGWAEWEADNSRQKIKTKTWDPPDPAIWIWIKMGGVSNHSITTQGGPDAGAKHYKYDDSSSQKIWTWGQGPQTFIWMDGPSNPPIDTLDRPPAHAKRYKYFSSSHQRKIWTFHQVQQFIWIDHPNSPDIDTQDGDCLSQRFSYWYDDRQKIWTQHLRPLWIWIDGRNNDDHIDTRDDCSPDSSGTNYIYIYTDD

Nearest PDB structures (foldseek):
  8juu-assembly1_B  TM=4.290E-01  e=4.625E-57  Rattus norvegicus
  8jxd-assembly1_A-2  TM=8.101E-01  e=1.079E-34  Rattus norvegicus
  8jxf-assembly1_B  TM=5.615E-01  e=2.266E-39  Rattus norvegicus
  8jxa-assembly1_A  TM=5.549E-01  e=1.227E-37  Rattus norvegicus
  8jxa-assembly1_B  TM=9.025E-01  e=1.180E-22  Rattus norvegicus

Organism: NCBI:txid1843537